Protein AF-A0A366FMH7-F1 (afdb_monomer)

Radius of gyration: 41.84 Å; Cα contacts (8 Å, |Δi|>4): 1535; chains: 1; bounding box: 102×95×113 Å

Nearest PDB structures (foldseek):
  6yg8-assembly1_C  TM=4.222E-01  e=2.884E-07  Escherichia coli
  6yg8-assembly1_D  TM=4.248E-01  e=1.140E-06  Escherichia coli
  9fmt-assembly1_D  TM=4.019E-01  e=7.342E-07  Escherichia coli
  6yg8-assembly1_A  TM=4.289E-01  e=2.460E-06  Escherichia coli
  9fmt-assembly1_F  TM=3.970E-01  e=1.585E-06  Escherichia coli

Secondary structure (DSSP, 8-state):
---------------------PPPPPEEEE-STTSSGGGGB-SSBPPPBTTBEEBSBSEEEEEE-----TTEEEEEEEEEE-PPPPTT----EEEEETTEEEEEES---SSS-EEEEEEE-HHHHTTSSSEEEEEEES--EEHHHHH--S---EE--EEEEEEEEEEE----TTS-HHHHHHHHHT-SS---EEEE--BTTTEES-GGGT--EEPTTHHHHHHHHHHTT-EEEEEESS-HHHHHHHHHHTT-TTTB---EE-SS-HHHHHHHHHHHHT--GGGEEEE-S-HHHHHHHHHHSTT-EEE-GGGHHHHTTSGGG-----TT-HHHHHHHHHHHHHHHHHH-S-HHHHHHHT-EEEEEE---GGGHHHHHHHHHH-SSSBSS-PPPP-SSHHHHHHHHHHHHTSTTEEEEEEEEEETTEEEEEEEEEEEEEETTTEEEEEEEEE-GGGTTTTHHHHHHHHTT---B---S--SS-TT------SEEEEEEEETTTTEEEE-TTTTTSPPEEEE-SHHHHHHHHHHTTT-S-EEEE--EEETTEEE-TTSHHHHHHHHH---HHHHHHHHHTT--GGGG--STT-TT-TT-EEEEE-GGGGTPPEEEETTT--EEE--BTTGGGT-S-GGG--HHHHTTT---THHHHHHHHHHHHEEEEESPPHHHHHHHHHHHHHTSPTT--EEEE----EE--TT-SS-EE-HHHHHHHHHHHHHHHHHT-EEE-GGGG--SGGGB-SS-TTSB-HHHHHHHHHHHHHHHHHS-S--PPP-

Organism: NCBI:txid1473586

Foldseek 3Di:
DDDDDDDDDDDDDDDDDDDDDDFDDWDKWFQAPPTDQVVQWDPQWDDHHRQFIFGQAFKTKGWAADLQDQQWKKKKKWFKAFAAFAVPFQFKKWKDKQRHTQDIDRHDDHDHTDIDITIDGSVSCNPDGRIMIMIGTPGWDACCVRPVDPGGGTGGMGTGMIIMGTHRPDPPLQQPPVSLQVQLVPQPAFAQEEEEQCDVQQFDDDLVVPDTHGDPCNLVLLLVLLQLNRAYEYQYEDDPVSVCVSCVVSVNNLRYAYHDYYNDQSLVSLVLLCVLQVDQLSNYEYEDQDPVSQVSNCVSRPNHHYGYNSSSVCQCVDPSSNHHGDNVSVSNLVSNLSNVLVVVCVPDPDNQVSLQQQQKEKEWEQQCVVVVVVQLCQLPVFDQFWFQNDHQDDPDPVRSSVSVLLLQLALQKDKTFMWIATPSGTPGGFWIWIWGDAQPVHIETPTTGGHPSCQSSCVSLVVCVLQVVIHYDGDDHHRDDNPDPDDDPSYHYQWYDHPVVGDIDGQRCQDVFAEEEEAAESLRVLLQSLVSSRYPHYHYDYWHDDPQKILHLQALLLQLCQQVPDDPVRQVLVVLLVDDPVSSHDPQLVPPDLLYAYEHENQCLLPFWWKAFPPPRRIDGIDGPPVVVPDVWLLPDDCVNCCVVDVDDSNNRNSVSRNPGIDIPGGDDLVRSLVSVVSNVVSRDANHAYEYEAFQQWFDAPVDPGTDGNPSSVSNLVSVVVSCVVVVHHYHYLVVQDDDPSQANNVHRRGGRSSSSVVVSSVSSVVSVPDPPDPGDDD

Solvent-accessible surface area (backbone atoms only — not comparable to full-atom values): 42438 Å² total; per-residue (Å²): 135,86,78,90,87,84,85,88,82,89,86,82,87,82,89,81,89,85,88,86,83,85,79,80,82,62,53,70,31,40,26,25,54,92,53,73,28,62,80,32,58,50,56,33,59,48,78,59,32,87,81,9,27,37,19,46,30,37,44,28,32,35,44,45,70,86,55,69,54,57,76,26,24,42,33,39,37,36,32,36,28,38,56,71,75,59,94,91,54,58,43,28,43,35,37,22,44,70,81,44,81,62,47,76,44,72,70,59,78,57,52,76,74,41,82,44,79,46,66,42,60,12,70,53,42,48,73,43,82,54,24,41,37,38,42,38,30,81,38,58,33,29,43,28,84,77,67,73,42,88,53,75,56,45,30,25,45,27,44,33,36,42,33,42,34,82,37,75,58,65,77,60,71,47,71,40,70,65,53,37,46,54,56,61,67,65,49,88,49,59,43,46,35,40,33,31,26,42,53,70,50,43,18,40,51,52,50,88,75,77,55,58,42,68,37,88,62,36,55,58,50,55,51,50,35,30,32,16,45,23,35,35,30,38,50,40,78,53,57,55,66,41,47,49,53,52,29,51,76,50,73,35,55,88,62,45,36,79,65,42,46,39,89,63,61,65,28,61,52,51,46,51,51,40,58,46,67,70,52,60,41,51,26,32,39,37,36,35,68,50,68,64,57,39,57,41,34,36,70,60,34,71,60,30,46,58,44,45,52,57,43,61,85,50,43,78,78,33,80,46,47,52,62,48,89,22,90,79,35,57,52,44,55,45,49,37,28,52,29,52,48,46,55,56,51,72,72,41,92,45,68,66,62,48,47,49,70,35,57,30,37,34,34,37,36,50,46,50,77,92,38,43,71,60,54,51,49,40,56,74,72,24,72,50,39,17,41,36,67,56,71,77,63,61,95,46,73,67,48,26,51,51,49,51,52,58,53,60,24,30,45,43,22,48,60,38,33,31,30,37,36,36,81,61,45,74,64,45,78,39,32,40,42,31,33,37,47,35,51,86,82,39,61,30,47,59,40,43,24,35,44,79,86,48,68,91,69,54,55,67,35,49,50,41,54,61,68,64,60,61,49,66,66,74,44,81,78,58,81,68,67,65,80,64,81,74,88,80,85,34,71,43,52,50,33,41,30,32,72,85,76,70,52,67,43,76,27,71,58,20,87,77,37,53,38,41,35,38,34,6,49,58,68,44,53,46,24,44,63,56,46,48,56,40,21,81,43,71,46,77,46,56,39,41,58,54,86,54,29,47,47,54,49,26,27,54,64,38,50,40,38,38,72,72,53,66,52,73,71,52,44,55,56,41,42,51,56,71,51,56,81,74,64,42,57,70,73,83,61,52,80,89,50,47,68,31,35,36,38,39,28,55,54,56,42,39,70,45,42,30,34,30,30,74,86,79,64,48,66,44,72,65,48,44,64,66,55,57,82,81,38,94,53,65,53,77,61,46,71,76,80,43,42,89,77,42,94,58,76,73,55,54,55,20,47,50,45,41,35,76,47,28,45,81,70,43,53,72,49,72,68,59,50,52,51,35,50,51,55,55,58,72,58,45,53,85,79,34,48,53,37,37,42,44,35,65,26,72,28,51,50,93,91,47,94,60,72,45,74,41,67,43,29,46,49,49,37,49,56,50,45,55,52,22,61,75,70,75,41,49,64,43,65,54,70,80,54,58,85,52,78,72,34,33,10,89,87,47,41,66,39,43,6,43,66,32,33,47,50,54,36,46,52,53,53,52,56,59,68,68,50,71,88,77,80,72,84,90,128

Sequence (779 aa):
MGFVGTMTVKTDMTEAARAPGAAEPARTFDFSRGQGGQALLGEGWWGPEPWGVWSSGRDASIRLAGLQDPASDVALTLELRLPPRRPGGRGQVSIRVNGDLVFTVVELPAGPARIMKVVAPGAIWSRADPAIVSIHCDDAFNAKRDAGRVDSRDIAVGLIRLAIESVPVRSAPQDDPLAVRQMLDALPEAIRLVVWDPEATLWRGTATQGGAHSVAGASAIVAELAARGIVSSICAKGDADSVRVALEAAGLLETVVFPQVERLPVGARLAKIVDLFQLRPQSVLFVSDDPGDRVEAGRAVPGLRAVGPGAVAHLLAHARFEGEPDPRLRRVARARQVATRRAAQAEASDPIGFLRRSNIRVRIELDLESHIDRAIALVERTDGLNFTRRRLPGDDAEAVARQFLVLTRGHDIQAGLVRVEDDYGDYGIVGLYVLRQSVRQGTGLLHYCFSSRTLGLRLETWLFRRLGRPPIDVRGEVAADLFDDGVIDWIGETAIEDGKSGIAIATGDRDAMPAILLRGGEEMMAVGHYCRQLTGEMGGEYPFTRDRIEIRTDHSIMLRHAIEALSAPCREAALRLGFRDEDFRTRLLDDRDSASIRVFSFWNDAALRLYRHKTLGMVVPFEAFPAVLSIPDLTQSTLETLRPQFHAHWIADALEELKVNYELLGTISESQFKENLTLSLGRIPKGAPVFVVGCNARVRWPSMKEFVTLAGQAAVNQWCRELCAAAGLRFIEPDEFIREESDVDPIRPNQFGRLVYFRICAIVAREARARPAAAGPAL

InterPro domains:
  IPR023214 HAD superfamily [G3DSA:3.40.50.1000] (190-323)
  IPR036412 HAD-like superfamily [SSF56784] (190-300)

pLDDT: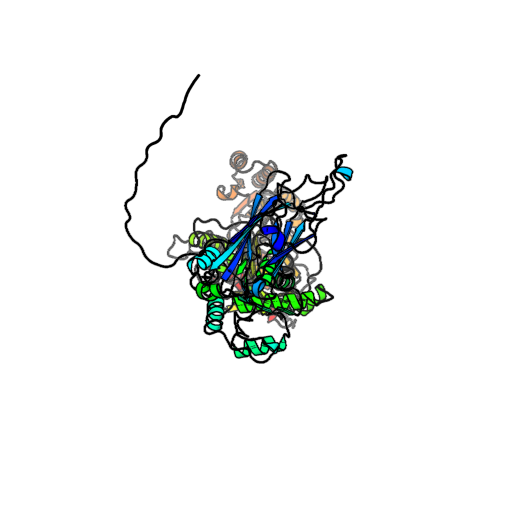 mean 85.24, std 14.98, range [22.5, 98.5]

Structure (mmCIF, N/CA/C/O backbone):
data_AF-A0A366FMH7-F1
#
_entry.id   AF-A0A366FMH7-F1
#
loop_
_atom_site.group_PDB
_atom_site.id
_atom_site.type_symbol
_atom_site.label_atom_id
_atom_site.label_alt_id
_atom_site.label_comp_id
_atom_site.label_asym_id
_atom_site.label_entity_id
_atom_site.label_seq_id
_atom_site.pdbx_PDB_ins_code
_atom_site.Cartn_x
_atom_site.Cartn_y
_atom_site.Cartn_z
_atom_site.occupancy
_atom_site.B_iso_or_equiv
_atom_site.auth_seq_id
_atom_site.auth_comp_id
_atom_site.auth_asym_id
_atom_site.auth_atom_id
_atom_site.pdbx_PDB_model_num
ATOM 1 N N . MET A 1 1 ? 36.887 66.517 -44.182 1.00 29.83 1 MET A N 1
ATOM 2 C CA . MET A 1 1 ? 37.489 65.936 -42.960 1.00 29.83 1 MET A CA 1
ATOM 3 C C . MET A 1 1 ? 37.657 64.454 -43.246 1.00 29.83 1 MET A C 1
ATOM 5 O O . MET A 1 1 ? 36.644 63.793 -43.389 1.00 29.83 1 MET A O 1
ATOM 9 N N . GLY A 1 2 ? 38.814 64.012 -43.750 1.00 26.47 2 GLY A N 1
ATOM 10 C CA . GLY A 1 2 ? 40.004 63.609 -42.969 1.00 26.47 2 GLY A CA 1
ATOM 11 C C . GLY A 1 2 ? 39.857 62.108 -42.663 1.00 26.47 2 GLY A C 1
ATOM 12 O O . GLY A 1 2 ? 38.791 61.726 -42.214 1.00 26.47 2 GLY A O 1
ATOM 13 N N . PHE A 1 3 ? 40.759 61.168 -42.930 1.00 25.48 3 PHE A N 1
ATOM 14 C CA . PHE A 1 3 ? 42.196 61.091 -43.229 1.00 25.48 3 PHE A CA 1
ATOM 15 C C . PHE A 1 3 ? 42.366 59.811 -44.089 1.00 25.48 3 PHE A C 1
ATOM 17 O O . PHE A 1 3 ? 41.723 58.807 -43.805 1.00 25.48 3 PHE A O 1
ATOM 24 N N . VAL A 1 4 ? 42.982 59.837 -45.274 1.00 25.25 4 VAL A N 1
ATOM 25 C CA . VAL A 1 4 ? 44.411 59.571 -45.562 1.00 25.25 4 VAL A CA 1
ATOM 26 C C . VAL A 1 4 ? 45.033 58.443 -44.728 1.00 25.25 4 VAL A C 1
ATOM 28 O O . VAL A 1 4 ? 45.397 58.642 -43.574 1.00 25.25 4 VAL A O 1
ATOM 31 N N . GLY A 1 5 ? 45.241 57.295 -45.375 1.00 22.50 5 GLY A N 1
ATOM 32 C CA . GLY A 1 5 ? 46.270 56.321 -45.024 1.00 22.50 5 GLY A CA 1
ATOM 33 C C . GLY A 1 5 ? 47.261 56.203 -46.181 1.00 22.50 5 GLY A C 1
ATOM 34 O O . GLY A 1 5 ? 46.925 55.670 -47.235 1.00 22.50 5 GLY A O 1
ATOM 35 N N . THR A 1 6 ? 48.473 56.715 -45.984 1.00 25.14 6 THR A N 1
ATOM 36 C CA . THR A 1 6 ? 49.677 56.397 -46.765 1.00 25.14 6 THR A CA 1
ATOM 37 C C . THR A 1 6 ? 50.627 55.618 -45.864 1.00 25.14 6 THR A C 1
ATOM 39 O O . THR A 1 6 ? 50.916 56.095 -44.773 1.00 25.14 6 THR A O 1
ATOM 42 N N . MET A 1 7 ? 51.151 54.481 -46.320 1.00 23.48 7 MET A N 1
ATOM 43 C CA . MET A 1 7 ? 52.592 54.252 -46.534 1.00 23.48 7 MET A CA 1
ATOM 44 C C . MET A 1 7 ? 52.932 52.761 -46.617 1.00 23.48 7 MET A C 1
ATOM 46 O O . MET A 1 7 ? 52.568 51.941 -45.781 1.00 23.48 7 MET A O 1
ATOM 50 N N . THR A 1 8 ? 53.694 52.475 -47.662 1.00 28.83 8 THR A N 1
ATOM 51 C CA . THR A 1 8 ? 54.436 51.263 -47.992 1.00 28.83 8 THR A CA 1
ATOM 52 C C . THR A 1 8 ? 55.659 51.110 -47.084 1.00 28.83 8 THR A C 1
ATOM 54 O O . THR A 1 8 ? 56.408 52.076 -46.968 1.00 28.83 8 THR A O 1
ATOM 57 N N . VAL A 1 9 ? 55.952 49.907 -46.570 1.00 23.20 9 VAL A N 1
ATOM 58 C CA . VAL A 1 9 ? 57.331 49.467 -46.258 1.00 23.20 9 VAL A CA 1
ATOM 59 C C . VAL A 1 9 ? 57.477 47.962 -46.533 1.00 23.20 9 VAL A C 1
ATOM 61 O O . VAL A 1 9 ? 56.724 47.145 -46.013 1.00 23.20 9 VAL A O 1
ATOM 64 N N . LYS A 1 10 ? 58.466 47.632 -47.375 1.00 26.39 10 LYS A N 1
ATOM 65 C CA . LYS A 1 10 ? 59.100 46.315 -47.555 1.00 26.39 10 LYS A CA 1
ATOM 66 C C . LYS A 1 10 ? 59.938 45.963 -46.322 1.00 26.39 10 LYS A C 1
ATOM 68 O O . LYS A 1 10 ? 60.745 46.813 -45.964 1.00 26.39 10 LYS A O 1
ATOM 73 N N . THR A 1 11 ? 59.936 44.700 -45.885 1.00 23.12 11 THR A N 1
ATOM 74 C CA . THR A 1 11 ? 61.204 43.963 -45.694 1.00 23.12 11 THR A CA 1
ATOM 75 C C . THR A 1 11 ? 61.020 42.448 -45.690 1.00 23.12 11 THR A C 1
ATOM 77 O O . THR A 1 11 ? 60.059 41.915 -45.142 1.00 23.12 11 THR A O 1
ATOM 80 N N . ASP A 1 12 ? 61.992 41.807 -46.330 1.00 22.78 12 ASP A N 1
ATOM 81 C CA . ASP A 1 12 ? 62.208 40.379 -46.510 1.00 22.78 12 ASP A CA 1
ATOM 82 C C . ASP A 1 12 ? 62.548 39.602 -45.228 1.00 22.78 12 ASP A C 1
ATOM 84 O O . ASP A 1 12 ? 63.232 40.093 -44.334 1.00 22.78 12 ASP A O 1
ATOM 88 N N . MET A 1 13 ? 62.101 38.344 -45.267 1.00 27.41 13 MET A N 1
ATOM 89 C CA . MET A 1 13 ? 62.762 37.078 -44.917 1.00 27.41 13 MET A CA 1
ATOM 90 C C . MET A 1 13 ? 63.624 36.955 -43.650 1.00 27.41 13 MET A C 1
ATOM 92 O O . MET A 1 13 ? 64.712 37.513 -43.530 1.00 27.41 13 MET A O 1
ATOM 96 N N . THR A 1 14 ? 63.258 35.972 -42.823 1.00 26.08 14 THR A N 1
ATOM 97 C CA . THR A 1 14 ? 64.201 34.915 -42.413 1.00 26.08 14 THR A CA 1
ATOM 98 C C . THR A 1 14 ? 63.450 33.635 -42.038 1.00 26.08 14 THR A C 1
ATOM 100 O O . THR A 1 14 ? 62.523 33.647 -41.231 1.00 26.08 14 THR A O 1
ATOM 103 N N . GLU A 1 15 ? 63.849 32.537 -42.682 1.00 29.58 15 GLU A N 1
ATOM 104 C CA . GLU A 1 15 ? 63.432 31.157 -42.424 1.00 29.58 15 GLU A CA 1
ATOM 105 C C . GLU A 1 15 ? 63.878 30.658 -41.044 1.00 29.58 15 GLU A C 1
ATOM 107 O O . GLU A 1 15 ? 65.008 30.896 -40.617 1.00 29.58 15 GLU A O 1
ATOM 112 N N . ALA A 1 16 ? 63.037 29.824 -40.426 1.00 25.20 16 ALA A N 1
ATOM 113 C CA . ALA A 1 16 ? 63.483 28.764 -39.527 1.00 25.20 16 ALA A CA 1
ATOM 114 C C . ALA A 1 16 ? 62.592 27.514 -39.693 1.00 25.20 16 ALA A C 1
ATOM 116 O O . ALA A 1 16 ? 61.463 27.449 -39.217 1.00 25.20 16 ALA A O 1
ATOM 117 N N . ALA A 1 17 ? 63.153 26.559 -40.436 1.00 31.55 17 ALA A N 1
ATOM 118 C CA . ALA A 1 17 ? 62.870 25.132 -40.612 1.00 31.55 17 ALA A CA 1
ATOM 119 C C . ALA A 1 17 ? 61.745 24.432 -39.809 1.00 31.55 17 ALA A C 1
ATOM 121 O O . ALA A 1 17 ? 61.777 24.383 -38.580 1.00 31.55 17 ALA A O 1
ATOM 122 N N . ARG A 1 18 ? 60.899 23.679 -40.541 1.00 24.78 18 ARG A N 1
ATOM 123 C CA . ARG A 1 18 ? 60.368 22.338 -40.188 1.00 24.78 18 ARG A CA 1
ATOM 124 C C . ARG A 1 18 ? 59.975 21.560 -41.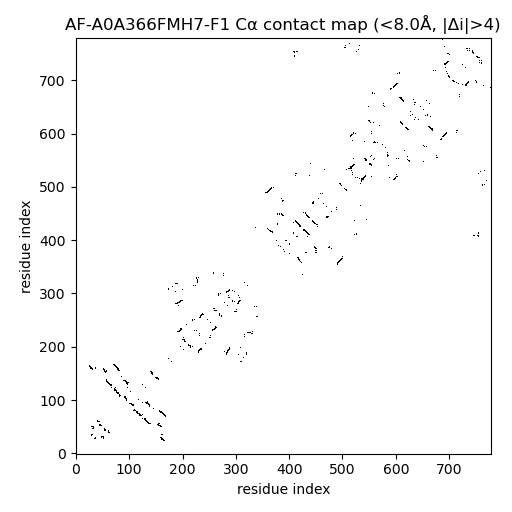465 1.00 24.78 18 ARG A C 1
ATOM 126 O O . ARG A 1 18 ? 59.298 22.099 -42.330 1.00 24.78 18 ARG A O 1
ATOM 133 N N . ALA A 1 19 ? 60.409 20.303 -41.567 1.00 24.97 19 ALA A N 1
ATOM 134 C CA . ALA A 1 19 ? 60.084 19.316 -42.616 1.00 24.97 19 ALA A CA 1
ATOM 135 C C . ALA A 1 19 ? 58.906 18.397 -42.188 1.00 24.97 19 ALA A C 1
ATOM 137 O O . ALA A 1 19 ? 58.550 18.452 -41.008 1.00 24.97 19 ALA A O 1
ATOM 138 N N . PRO A 1 20 ? 58.406 17.431 -43.000 1.00 36.34 20 PRO A N 1
ATOM 139 C CA . PRO A 1 20 ? 58.218 17.359 -44.461 1.00 36.34 20 PRO A CA 1
ATOM 140 C C . PRO A 1 20 ? 56.743 17.060 -44.871 1.00 36.34 20 PRO A C 1
ATOM 142 O O . PRO A 1 20 ? 55.959 16.555 -44.073 1.00 36.34 20 PRO A O 1
ATOM 145 N N . GLY A 1 21 ? 56.404 17.268 -46.154 1.00 24.03 21 GLY A N 1
ATOM 146 C CA . GLY A 1 21 ? 55.282 16.593 -46.844 1.00 24.03 21 GLY A CA 1
ATOM 147 C C . GLY A 1 21 ? 54.187 17.515 -47.392 1.00 24.03 21 GLY A C 1
ATOM 148 O O . GLY A 1 21 ? 53.213 17.800 -46.708 1.00 24.03 21 GLY A O 1
ATOM 149 N N . ALA A 1 22 ? 54.357 17.981 -48.630 1.00 27.58 22 ALA A N 1
ATOM 150 C CA . ALA A 1 22 ? 53.505 18.951 -49.316 1.00 27.58 22 ALA A CA 1
ATOM 151 C C . ALA A 1 22 ? 52.055 18.467 -49.541 1.00 27.58 22 ALA A C 1
ATOM 153 O O . ALA A 1 22 ? 51.840 17.369 -50.046 1.00 27.58 22 ALA A O 1
ATOM 154 N N . ALA A 1 23 ? 51.072 19.318 -49.229 1.00 33.31 23 ALA A N 1
ATOM 155 C CA . ALA A 1 23 ? 49.711 19.189 -49.747 1.00 33.31 23 ALA A CA 1
ATOM 156 C C . ALA A 1 23 ? 49.689 19.669 -51.208 1.00 33.31 23 ALA A C 1
ATOM 158 O O . ALA A 1 23 ? 50.159 20.772 -51.501 1.00 33.31 23 ALA A O 1
ATOM 159 N N . GLU A 1 24 ? 49.178 18.847 -52.123 1.00 38.97 24 GLU A N 1
ATOM 160 C CA . GLU A 1 24 ? 48.973 19.248 -53.518 1.00 38.97 24 GLU A CA 1
ATOM 161 C C . GLU A 1 24 ? 48.026 20.465 -53.607 1.00 38.97 24 GLU A C 1
ATOM 163 O O . GLU A 1 24 ? 47.068 20.562 -52.833 1.00 38.97 24 GLU A O 1
ATOM 168 N N . PRO A 1 25 ? 48.251 21.416 -54.533 1.00 44.44 25 PRO A N 1
ATOM 169 C CA . PRO A 1 25 ? 47.364 22.562 -54.698 1.00 44.44 25 PRO A CA 1
ATOM 170 C C . PRO A 1 25 ? 45.996 22.128 -55.252 1.00 44.44 25 PRO A C 1
ATOM 172 O O . PRO A 1 25 ? 45.914 21.423 -56.258 1.00 44.44 25 PRO A O 1
ATOM 175 N N . ALA A 1 26 ? 44.919 22.594 -54.612 1.00 61.75 26 ALA A N 1
ATOM 176 C CA . ALA A 1 26 ? 43.532 22.391 -55.035 1.00 61.75 26 ALA A CA 1
ATOM 177 C C . ALA A 1 26 ? 43.334 22.699 -56.532 1.00 61.75 26 ALA A C 1
ATOM 179 O O . ALA A 1 26 ? 43.685 23.786 -57.005 1.00 61.75 26 ALA A O 1
ATOM 180 N N . ARG A 1 27 ? 42.716 21.782 -57.290 1.00 81.56 27 ARG A N 1
ATOM 181 C CA . ARG A 1 27 ? 42.378 22.031 -58.702 1.00 81.56 27 ARG A CA 1
ATOM 182 C C . ARG A 1 27 ? 41.139 22.915 -58.768 1.00 81.56 27 ARG A C 1
ATOM 184 O O . ARG A 1 27 ? 40.051 22.464 -58.422 1.00 81.56 27 ARG A O 1
ATOM 191 N N . THR A 1 28 ? 41.300 24.163 -59.204 1.00 87.44 28 THR A N 1
ATOM 192 C CA . THR A 1 28 ? 40.197 25.129 -59.329 1.00 87.44 28 THR A CA 1
ATOM 193 C C . THR A 1 28 ? 39.820 25.352 -60.789 1.00 87.44 28 THR A C 1
ATOM 195 O O . THR A 1 28 ? 40.684 25.576 -61.633 1.00 87.44 28 THR A O 1
ATOM 198 N N . PHE A 1 29 ? 38.522 25.331 -61.073 1.00 91.19 29 PHE A N 1
ATOM 199 C CA . PHE A 1 29 ? 37.926 25.493 -62.393 1.00 91.19 29 PHE A CA 1
ATOM 200 C C . PHE A 1 29 ? 36.961 26.678 -62.390 1.00 91.19 29 PHE A C 1
ATOM 202 O O . PHE A 1 29 ? 36.110 26.780 -61.508 1.00 91.19 29 PHE A O 1
ATOM 209 N N . ASP A 1 30 ? 37.081 27.553 -63.387 1.00 91.25 30 ASP A N 1
ATOM 210 C CA . ASP A 1 30 ? 36.177 28.684 -63.627 1.00 91.25 30 ASP A CA 1
ATOM 211 C C . ASP A 1 30 ? 35.243 28.353 -64.801 1.00 91.25 30 ASP A C 1
ATOM 213 O O . ASP A 1 30 ? 35.691 27.869 -65.844 1.00 91.25 30 ASP A O 1
ATOM 217 N N . PHE A 1 31 ? 33.943 28.582 -64.618 1.00 94.00 31 PHE A N 1
ATOM 218 C CA . PHE A 1 31 ? 32.889 28.266 -65.586 1.00 94.00 31 PHE A CA 1
ATOM 219 C C . PHE A 1 31 ? 32.449 29.475 -66.423 1.00 94.00 31 PHE A C 1
ATOM 221 O O . PHE A 1 31 ? 31.537 29.367 -67.251 1.00 94.00 31 PHE A O 1
ATOM 228 N N . SER A 1 32 ? 33.114 30.618 -66.264 1.00 91.31 32 SER A N 1
ATOM 229 C CA . SER A 1 32 ? 32.912 31.819 -67.072 1.00 91.31 32 SER A CA 1
ATOM 230 C C . SER A 1 32 ? 33.388 31.607 -68.507 1.00 91.31 32 SER A C 1
ATOM 232 O O . SER A 1 32 ? 34.407 30.962 -68.746 1.00 91.31 32 SER A O 1
ATOM 234 N N . ARG A 1 33 ? 32.653 32.136 -69.489 1.00 91.06 33 ARG A N 1
ATOM 235 C CA . ARG A 1 33 ? 32.889 31.923 -70.928 1.00 91.06 33 ARG A CA 1
ATOM 236 C C . ARG A 1 33 ? 34.368 32.073 -71.308 1.00 91.06 33 ARG A C 1
ATOM 238 O O . ARG A 1 33 ? 34.954 33.132 -71.109 1.00 91.06 33 ARG A O 1
ATOM 245 N N . GLY A 1 34 ? 34.923 31.031 -71.928 1.00 82.62 34 GLY A N 1
ATOM 246 C CA . GLY A 1 34 ? 36.308 31.005 -72.414 1.00 82.62 34 GLY A CA 1
ATOM 247 C C . GLY A 1 34 ? 37.343 30.503 -71.401 1.00 82.62 34 GLY A C 1
ATOM 248 O O . GLY A 1 34 ? 38.525 30.499 -71.725 1.00 82.62 34 GLY A O 1
ATOM 249 N N . GLN A 1 35 ? 36.917 30.088 -70.204 1.00 90.44 35 GLN A N 1
ATOM 250 C CA . GLN A 1 35 ? 37.774 29.458 -69.195 1.00 90.44 35 GLN A CA 1
ATOM 251 C C . GLN A 1 35 ? 37.848 27.926 -69.373 1.00 90.44 35 GLN A C 1
ATOM 253 O O . GLN A 1 35 ? 37.427 27.387 -70.394 1.00 90.44 35 GLN A O 1
ATOM 258 N N . GLY A 1 36 ? 38.461 27.217 -68.418 1.00 82.81 36 GLY A N 1
ATOM 259 C CA . GLY A 1 36 ? 38.675 25.765 -68.497 1.00 82.81 36 GLY A CA 1
ATOM 260 C C . GLY A 1 36 ? 37.553 24.896 -67.912 1.00 82.81 36 GLY A C 1
ATOM 261 O O . GLY A 1 36 ? 37.507 23.699 -68.189 1.00 82.81 36 GLY A O 1
ATOM 262 N N . GLY A 1 37 ? 36.648 25.453 -67.099 1.00 86.56 37 GLY A N 1
ATOM 263 C CA . GLY A 1 37 ? 35.653 24.671 -66.353 1.00 86.56 37 GLY A CA 1
ATOM 264 C C . GLY A 1 37 ? 34.546 24.064 -67.214 1.00 86.56 37 GLY A C 1
ATOM 265 O O . GLY A 1 37 ? 33.981 23.036 -66.851 1.00 86.56 37 GLY A O 1
ATOM 266 N N . GLN A 1 38 ? 34.266 24.624 -68.393 1.00 87.94 38 GLN A N 1
ATOM 267 C CA . GLN A 1 38 ? 33.194 24.146 -69.275 1.00 87.94 38 GLN A CA 1
ATOM 268 C C . GLN A 1 38 ? 33.407 22.709 -69.756 1.00 87.94 38 GLN A C 1
ATOM 270 O O . GLN A 1 38 ? 32.430 22.020 -70.039 1.00 87.94 38 GLN A O 1
ATOM 275 N N . ALA A 1 39 ? 34.658 22.241 -69.808 1.00 87.50 39 ALA A N 1
ATOM 276 C CA . ALA A 1 39 ? 34.983 20.861 -70.159 1.00 87.50 39 ALA A CA 1
ATOM 277 C C . ALA A 1 39 ? 34.418 19.838 -69.153 1.00 87.50 39 ALA A C 1
ATOM 279 O O . ALA A 1 39 ? 34.235 18.674 -69.503 1.00 87.50 39 ALA A O 1
ATOM 280 N N . LEU A 1 40 ? 34.115 20.271 -67.923 1.00 91.31 40 LEU A N 1
ATOM 281 C CA . LEU A 1 40 ? 33.564 19.429 -66.861 1.00 91.31 40 LEU A CA 1
ATOM 282 C C . LEU A 1 40 ? 32.031 19.389 -66.860 1.00 91.31 40 LEU A C 1
ATOM 284 O O . LEU A 1 40 ? 31.443 18.641 -66.083 1.00 91.31 40 LEU A O 1
ATOM 288 N N . LEU A 1 41 ? 31.351 20.187 -67.688 1.00 93.12 41 LEU A N 1
ATOM 289 C CA . LEU A 1 41 ? 29.891 20.222 -67.685 1.00 93.12 41 LEU A CA 1
ATOM 290 C C . LEU A 1 41 ? 29.307 18.901 -68.215 1.00 93.12 41 LEU A C 1
ATOM 292 O O . LEU A 1 41 ? 29.714 18.354 -69.248 1.00 93.12 41 LEU A O 1
ATOM 296 N N . GLY A 1 42 ? 28.364 18.356 -67.454 1.00 91.06 42 GLY A N 1
ATOM 297 C CA . GLY A 1 42 ? 27.467 17.283 -67.857 1.00 91.06 42 GLY A CA 1
ATOM 298 C C . GLY A 1 42 ? 26.198 17.846 -68.487 1.00 91.06 42 GLY A C 1
ATOM 299 O O . GLY A 1 42 ? 26.234 18.807 -69.253 1.00 91.06 42 GLY A O 1
ATOM 300 N N . GLU A 1 43 ? 25.070 17.235 -68.164 1.00 93.19 43 GLU A N 1
ATOM 301 C CA . GLU A 1 43 ? 23.759 17.635 -68.669 1.00 93.19 43 GLU A CA 1
ATOM 302 C C . GLU A 1 43 ? 23.153 18.772 -67.834 1.00 93.19 43 GLU A C 1
ATOM 3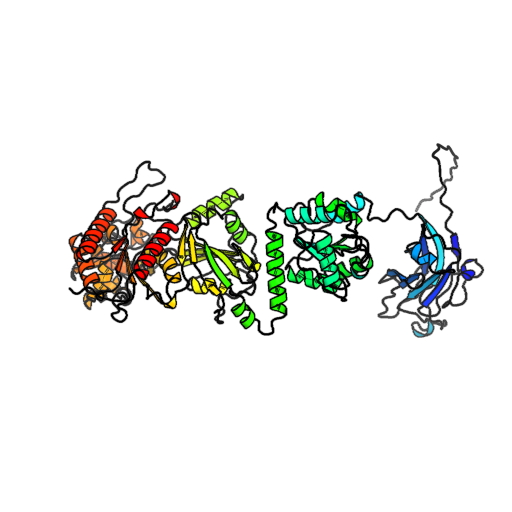04 O O . GLU A 1 43 ? 23.582 19.038 -66.711 1.00 93.19 43 GLU A O 1
ATOM 309 N N . GLY A 1 44 ? 22.136 19.441 -68.383 1.00 94.12 44 GLY A N 1
ATOM 310 C CA . GLY A 1 44 ? 21.338 20.414 -67.633 1.00 94.12 44 GLY A CA 1
ATOM 311 C C . GLY A 1 44 ? 21.979 21.793 -67.467 1.00 94.12 44 GLY A C 1
ATOM 312 O O . GLY A 1 44 ? 21.722 22.460 -66.471 1.00 94.12 44 GLY A O 1
ATOM 313 N N . TRP A 1 45 ? 22.775 22.265 -68.432 1.00 95.75 45 TRP A N 1
ATOM 314 C CA . TRP A 1 45 ? 23.363 23.614 -68.425 1.00 95.75 45 TRP A CA 1
ATOM 315 C C . TRP A 1 45 ? 22.980 24.422 -69.669 1.00 95.75 45 TRP A C 1
ATOM 317 O O . TRP A 1 45 ? 22.925 23.895 -70.779 1.00 95.75 45 TRP A O 1
ATOM 327 N N . TRP A 1 46 ? 22.753 25.723 -69.495 1.00 93.19 46 TRP A N 1
ATOM 328 C CA . TRP A 1 46 ? 22.736 26.690 -70.594 1.00 93.19 46 TRP A CA 1
ATOM 329 C C . TRP A 1 46 ? 24.163 27.011 -71.066 1.00 93.19 46 TRP A C 1
ATOM 331 O O . TRP A 1 46 ? 25.147 26.629 -70.437 1.00 93.19 46 TRP A O 1
ATOM 341 N N . GLY A 1 47 ? 24.297 27.731 -72.183 1.00 89.94 47 GLY A N 1
ATOM 342 C CA . GLY A 1 47 ? 25.610 28.148 -72.686 1.00 89.94 47 GLY A CA 1
ATOM 343 C C . GLY A 1 47 ? 26.370 29.046 -71.690 1.00 89.94 47 GLY A C 1
ATOM 344 O O . GLY A 1 47 ? 25.740 29.847 -70.997 1.00 89.94 47 GLY A O 1
ATOM 345 N N . PRO A 1 48 ? 27.713 28.956 -71.627 1.00 91.31 48 PRO A N 1
ATOM 346 C CA . PRO A 1 48 ? 28.522 29.711 -70.674 1.00 91.31 48 PRO A CA 1
ATOM 347 C C . PRO A 1 48 ? 28.478 31.225 -70.937 1.00 91.31 48 P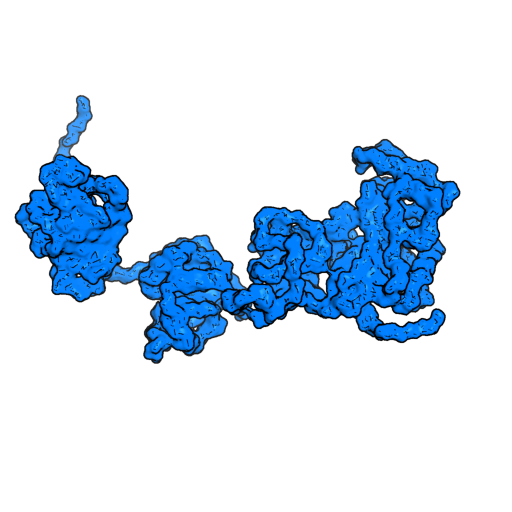RO A C 1
ATOM 349 O O . PRO A 1 48 ? 28.471 31.704 -72.081 1.00 91.31 48 PRO A O 1
ATOM 352 N N . GLU A 1 49 ? 28.509 32.001 -69.860 1.00 91.62 49 GLU A N 1
ATOM 353 C CA . GLU A 1 49 ? 28.416 33.463 -69.842 1.00 91.62 49 GLU A CA 1
ATOM 354 C C . GLU A 1 49 ? 29.630 34.073 -69.121 1.00 91.62 49 GLU A C 1
ATOM 356 O O . GLU A 1 49 ? 30.355 33.355 -68.435 1.00 91.62 49 GLU A O 1
ATOM 361 N N . PRO A 1 50 ? 29.902 35.386 -69.249 1.00 89.94 50 PRO A N 1
ATOM 362 C CA . PRO A 1 50 ? 31.056 36.020 -68.595 1.00 89.94 50 PRO A CA 1
ATOM 363 C C . PRO A 1 50 ? 31.098 35.904 -67.060 1.00 89.94 50 PRO A C 1
ATOM 365 O O . PRO A 1 50 ? 32.113 36.236 -66.465 1.00 89.94 50 PRO A O 1
ATOM 368 N N . TRP A 1 51 ? 30.005 35.477 -66.424 1.00 85.69 51 TRP A N 1
ATOM 369 C CA . TRP A 1 51 ? 29.847 35.366 -64.968 1.00 85.69 51 TRP A CA 1
ATOM 370 C C . TRP A 1 51 ? 29.567 33.931 -64.490 1.00 85.69 51 TRP A C 1
ATOM 372 O O . TRP A 1 51 ? 29.075 33.750 -63.376 1.00 85.69 51 TRP A O 1
ATOM 382 N N . GLY A 1 52 ? 29.803 32.925 -65.335 1.00 92.38 52 GLY A N 1
ATOM 383 C CA . GLY A 1 52 ? 29.556 31.513 -65.035 1.00 92.38 52 GLY A CA 1
ATOM 384 C C . GLY A 1 52 ? 28.525 30.874 -65.964 1.00 92.38 52 GLY A C 1
ATOM 385 O O . GLY A 1 52 ? 28.280 31.350 -67.075 1.00 92.38 52 GLY A O 1
ATOM 386 N N . VAL A 1 53 ? 27.909 29.788 -65.506 1.00 94.88 53 VAL A N 1
ATOM 387 C CA . VAL A 1 53 ? 26.918 29.017 -66.267 1.00 94.88 53 VAL A CA 1
ATOM 388 C C . VAL A 1 53 ? 25.662 28.762 -65.439 1.00 94.88 53 VAL A C 1
ATOM 390 O O . VAL A 1 53 ? 25.751 28.457 -64.255 1.00 94.88 53 VAL A O 1
ATOM 393 N N . TRP A 1 54 ? 24.486 28.890 -66.052 1.00 94.81 54 TRP A N 1
ATOM 394 C CA . TRP A 1 54 ? 23.202 28.616 -65.401 1.00 94.81 54 TRP A CA 1
ATOM 395 C C . TRP A 1 54 ? 22.688 27.222 -65.737 1.00 94.81 54 TRP A C 1
ATOM 397 O O . TRP A 1 54 ? 22.803 26.785 -66.881 1.00 94.81 54 TRP A O 1
ATOM 407 N N . SER A 1 55 ? 22.070 26.552 -64.767 1.00 95.19 55 SER A N 1
ATOM 408 C CA . SER A 1 55 ? 21.359 25.298 -65.000 1.00 95.19 55 SER A CA 1
ATOM 409 C C . SER A 1 55 ? 20.182 25.505 -65.957 1.00 95.19 55 SER A C 1
ATOM 411 O O . SER A 1 55 ? 19.528 26.549 -65.939 1.00 95.19 55 SER A O 1
ATOM 413 N N . SER A 1 56 ? 19.907 24.508 -66.792 1.00 92.88 56 SER A N 1
ATOM 414 C CA . SER A 1 56 ? 18.718 24.430 -67.636 1.00 92.88 56 SER A CA 1
ATOM 415 C C . SER A 1 56 ? 17.632 23.682 -66.876 1.00 92.88 56 SER A C 1
ATOM 417 O O . SER A 1 56 ? 17.557 22.458 -66.896 1.00 92.88 56 SER A O 1
ATOM 419 N N . GLY A 1 57 ? 16.824 24.437 -66.132 1.00 91.00 57 GLY A N 1
ATOM 420 C CA . GLY A 1 57 ? 15.876 23.875 -65.175 1.00 91.00 57 GLY A CA 1
ATOM 421 C C . GLY A 1 57 ? 16.518 23.525 -63.830 1.00 91.00 57 GLY A C 1
ATOM 422 O O . GLY A 1 57 ? 17.478 24.166 -63.396 1.00 91.00 57 GLY A O 1
ATOM 423 N N . ARG A 1 58 ? 15.918 22.552 -63.138 1.00 93.06 58 ARG A N 1
ATOM 424 C CA . ARG A 1 58 ? 16.190 22.220 -61.727 1.00 93.06 58 ARG A CA 1
ATOM 425 C C . ARG A 1 58 ? 17.420 21.352 -61.509 1.00 93.06 58 ARG A C 1
ATOM 427 O O . ARG A 1 58 ? 17.982 21.378 -60.418 1.00 93.06 58 ARG A O 1
ATOM 434 N N . ASP A 1 59 ? 17.820 20.615 -62.533 1.00 94.56 59 ASP A N 1
ATOM 435 C CA . ASP A 1 59 ? 18.840 19.582 -62.461 1.00 94.56 59 ASP A CA 1
ATOM 436 C C . ASP A 1 59 ? 19.995 19.927 -63.392 1.00 94.56 59 ASP A C 1
ATOM 438 O O . ASP A 1 59 ? 19.785 20.312 -64.542 1.00 94.56 59 ASP A O 1
ATOM 442 N N . ALA A 1 60 ? 21.215 19.779 -62.891 1.00 95.94 60 ALA A N 1
ATOM 443 C CA . ALA A 1 60 ? 22.425 19.934 -63.679 1.00 95.94 60 ALA A CA 1
ATOM 444 C C . ALA A 1 60 ? 23.522 19.006 -63.158 1.00 95.94 60 ALA A C 1
ATOM 446 O O . ALA A 1 60 ? 23.547 18.688 -61.968 1.00 95.94 60 ALA A O 1
ATOM 447 N N . SER A 1 61 ? 24.443 18.567 -64.016 1.00 95.62 61 SER A N 1
ATOM 448 C CA . SER A 1 61 ? 25.512 17.651 -63.607 1.00 95.62 61 SER A CA 1
ATOM 449 C C . SER A 1 61 ? 26.910 18.095 -64.022 1.00 95.62 61 SER A C 1
ATOM 451 O O . SER A 1 61 ? 27.099 18.784 -65.020 1.00 95.62 61 SER A O 1
ATOM 453 N N . ILE A 1 62 ? 27.913 17.705 -63.242 1.00 94.44 62 ILE A N 1
ATOM 454 C CA . ILE A 1 62 ? 29.338 17.916 -63.516 1.00 94.44 62 ILE A CA 1
ATOM 455 C C . ILE A 1 62 ? 29.996 16.539 -63.608 1.00 94.44 62 ILE A C 1
ATOM 457 O O . ILE A 1 62 ? 29.708 15.656 -62.800 1.00 94.44 62 ILE A O 1
ATOM 461 N N . ARG A 1 63 ? 30.871 16.357 -64.595 1.00 92.56 63 ARG A N 1
ATOM 462 C CA . ARG A 1 63 ? 31.625 15.129 -64.850 1.00 92.56 63 ARG A CA 1
ATOM 463 C C . ARG A 1 63 ? 33.073 15.331 -64.435 1.00 92.56 63 ARG A C 1
ATOM 465 O O . ARG A 1 63 ? 33.764 16.174 -65.002 1.00 92.56 63 ARG A O 1
ATOM 472 N N . LEU A 1 64 ? 33.526 14.557 -63.456 1.00 88.38 64 LEU A N 1
ATOM 473 C CA . LEU A 1 64 ? 34.871 14.657 -62.896 1.00 88.38 64 LEU A CA 1
ATOM 474 C C . LEU A 1 64 ? 35.631 13.356 -63.142 1.00 88.38 64 LEU A C 1
ATOM 476 O O . LEU A 1 64 ? 35.276 12.321 -62.588 1.00 88.38 64 LEU A O 1
ATOM 480 N N . ALA A 1 65 ? 36.663 13.415 -63.983 1.00 83.44 65 ALA A N 1
ATOM 481 C CA . ALA A 1 65 ? 37.486 12.255 -64.307 1.00 83.44 65 ALA A CA 1
ATOM 482 C C . ALA A 1 65 ? 38.716 12.141 -63.392 1.00 83.44 65 ALA A C 1
ATOM 484 O O . ALA A 1 65 ? 39.268 13.157 -62.957 1.00 83.44 65 ALA A O 1
ATOM 485 N N . GLY A 1 66 ? 39.177 10.912 -63.150 1.00 74.44 66 GLY A N 1
ATOM 486 C CA . GLY A 1 66 ? 40.436 10.651 -62.439 1.00 74.44 66 GLY A CA 1
ATOM 487 C C . GLY A 1 66 ? 40.370 10.802 -60.914 1.00 74.44 66 GLY A C 1
ATOM 488 O O . GLY A 1 66 ? 41.401 11.010 -60.279 1.00 74.44 66 GLY A O 1
ATOM 489 N N . LEU A 1 67 ? 39.178 10.686 -60.318 1.00 72.56 67 LEU A N 1
ATOM 490 C CA . LEU A 1 67 ? 38.959 10.650 -58.863 1.00 72.56 67 LEU A CA 1
ATOM 491 C C . LEU A 1 67 ? 38.926 9.198 -58.344 1.00 72.56 67 LEU A C 1
ATOM 493 O O . LEU A 1 67 ? 37.974 8.781 -57.690 1.00 72.56 67 LEU A O 1
ATOM 497 N N . GLN A 1 68 ? 39.946 8.407 -58.695 1.00 60.66 68 GLN A N 1
ATOM 498 C CA . GLN A 1 68 ? 39.975 6.955 -58.458 1.00 60.66 68 GLN A CA 1
ATOM 499 C C . GLN A 1 68 ? 40.675 6.529 -57.155 1.00 60.66 68 GLN A C 1
ATOM 501 O O . GLN A 1 68 ? 40.872 5.335 -56.951 1.00 60.66 68 GLN A O 1
ATOM 506 N N . ASP A 1 69 ? 41.054 7.460 -56.275 1.00 67.50 69 ASP A N 1
ATOM 507 C CA . ASP A 1 69 ? 41.705 7.119 -55.005 1.00 67.50 69 ASP A CA 1
ATOM 508 C C . ASP A 1 69 ? 40.676 6.960 -53.866 1.00 67.50 69 ASP A C 1
ATOM 510 O O . ASP A 1 69 ? 40.192 7.963 -53.340 1.00 67.50 69 ASP A O 1
ATOM 514 N N . PRO A 1 70 ? 40.331 5.726 -53.443 1.00 59.47 70 PRO A N 1
ATOM 515 C CA . PRO A 1 70 ? 39.438 5.510 -52.308 1.00 59.47 70 PRO A CA 1
ATOM 516 C C . PRO A 1 70 ? 40.091 5.841 -50.956 1.00 59.47 70 PRO A C 1
ATOM 518 O O . PRO A 1 70 ? 39.381 5.867 -49.953 1.00 59.47 70 PRO A O 1
ATOM 521 N N . ALA A 1 71 ? 41.411 6.068 -50.900 1.00 61.19 71 ALA A N 1
ATOM 522 C CA . ALA A 1 71 ? 42.138 6.374 -49.666 1.00 61.19 71 ALA A CA 1
ATOM 523 C C . ALA A 1 71 ? 42.047 7.855 -49.248 1.00 61.19 71 ALA A C 1
ATOM 525 O O . ALA A 1 71 ? 42.568 8.231 -48.193 1.00 61.19 71 ALA A O 1
ATOM 526 N N . SER A 1 72 ? 41.363 8.682 -50.042 1.00 69.69 72 SER A N 1
ATOM 527 C CA . SER A 1 72 ? 41.152 10.107 -49.792 1.00 69.69 72 SER A CA 1
ATOM 528 C C . SER A 1 72 ? 39.671 10.463 -49.959 1.00 69.69 72 SER A C 1
ATOM 530 O O . SER A 1 72 ? 39.040 10.085 -50.945 1.00 69.69 72 SER A O 1
ATOM 532 N N . ASP A 1 73 ? 39.108 11.226 -49.023 1.00 81.94 73 ASP A N 1
ATOM 533 C CA . ASP A 1 73 ? 37.825 11.894 -49.240 1.00 81.94 73 ASP A CA 1
ATOM 534 C C . ASP A 1 73 ? 38.029 13.030 -50.242 1.00 81.94 73 ASP A C 1
ATOM 536 O O . ASP A 1 73 ? 39.112 13.606 -50.338 1.00 81.94 73 ASP A O 1
ATOM 540 N N . VAL A 1 74 ? 36.992 13.394 -50.992 1.00 83.50 74 VAL A N 1
ATOM 541 C CA . VAL A 1 74 ? 37.088 14.523 -51.926 1.00 83.50 74 VAL A CA 1
ATOM 542 C C . VAL A 1 74 ? 36.178 15.637 -51.446 1.00 83.50 74 VAL A C 1
ATOM 544 O O . VAL A 1 74 ? 34.982 15.435 -51.209 1.00 83.50 74 VAL A O 1
ATOM 547 N N . ALA A 1 75 ? 36.759 16.826 -51.301 1.00 84.81 75 ALA A N 1
ATOM 548 C CA . ALA A 1 75 ? 36.024 18.044 -51.027 1.00 84.81 75 ALA A CA 1
ATOM 549 C C . ALA A 1 75 ? 35.807 18.842 -52.315 1.00 84.81 75 ALA A C 1
ATOM 551 O O . ALA A 1 75 ? 36.753 19.190 -53.022 1.00 84.81 75 ALA A O 1
ATOM 552 N N . LEU A 1 76 ? 34.548 19.176 -52.580 1.00 88.25 76 LEU A N 1
ATOM 553 C CA . LEU A 1 76 ? 34.136 20.124 -53.601 1.00 88.25 76 LEU A CA 1
ATOM 554 C C . LEU A 1 76 ? 33.796 21.459 -52.957 1.00 88.25 76 LEU A C 1
ATOM 556 O O . LEU A 1 76 ? 32.894 21.537 -52.126 1.00 88.25 76 LEU A O 1
ATOM 560 N N . THR A 1 77 ? 34.459 22.521 -53.388 1.00 89.25 77 THR A N 1
ATOM 561 C CA . THR A 1 77 ? 34.098 23.892 -53.034 1.00 89.25 77 THR A CA 1
ATOM 562 C C . THR A 1 77 ? 33.457 24.551 -54.252 1.00 89.25 77 THR A C 1
ATOM 564 O O . THR A 1 77 ? 34.147 24.898 -55.208 1.00 89.25 77 THR A O 1
ATOM 567 N N . LEU A 1 78 ? 32.132 24.694 -54.236 1.00 90.62 78 LEU A N 1
ATOM 568 C CA . LEU A 1 78 ? 31.344 25.285 -55.315 1.00 90.62 78 LEU A CA 1
ATOM 569 C C . LEU A 1 78 ? 31.030 26.748 -55.006 1.00 90.62 78 LEU A C 1
ATOM 571 O O . LEU A 1 78 ? 30.475 27.055 -53.954 1.00 90.62 78 LEU A O 1
ATOM 575 N N . GLU A 1 79 ? 31.322 27.649 -55.935 1.00 91.94 79 GLU A N 1
ATOM 576 C CA . GLU A 1 79 ? 30.817 29.020 -55.909 1.00 91.94 79 GLU A CA 1
ATOM 577 C C . GLU A 1 79 ? 29.517 29.075 -56.721 1.00 91.94 79 GLU A C 1
ATOM 579 O O . GLU A 1 79 ? 29.538 29.045 -57.955 1.00 91.94 79 GLU A O 1
ATOM 584 N N . LEU A 1 80 ? 28.385 29.106 -56.014 1.00 90.56 80 LEU A N 1
ATOM 585 C CA . LEU A 1 80 ? 27.042 29.042 -56.581 1.00 90.56 80 LEU A CA 1
ATOM 586 C C . LEU A 1 80 ? 26.299 30.370 -56.452 1.00 90.56 80 LEU A C 1
ATOM 588 O O . LEU A 1 80 ? 26.381 31.060 -55.439 1.00 90.56 80 LEU A O 1
ATOM 592 N N . ARG A 1 81 ? 25.492 30.696 -57.453 1.00 89.06 81 ARG A N 1
ATOM 593 C CA . ARG A 1 81 ? 24.582 31.840 -57.476 1.00 89.06 81 ARG A CA 1
ATOM 594 C C . ARG A 1 81 ? 23.156 31.346 -57.668 1.00 89.06 81 ARG A C 1
ATOM 596 O O . ARG A 1 81 ? 22.916 30.483 -58.501 1.00 89.06 81 ARG A O 1
ATOM 603 N N . LEU A 1 82 ? 22.200 31.918 -56.943 1.00 88.00 82 LEU A N 1
ATOM 604 C CA . LEU A 1 82 ? 20.785 31.579 -57.102 1.00 88.00 82 LEU A CA 1
ATOM 605 C C . LEU A 1 82 ? 20.002 32.750 -57.708 1.00 88.00 82 LEU A C 1
ATOM 607 O O . LEU A 1 82 ? 20.283 33.908 -57.369 1.00 88.00 82 LEU A O 1
ATOM 611 N N . PRO A 1 83 ? 19.029 32.474 -58.593 1.00 87.12 83 PRO A N 1
ATOM 612 C CA . PRO A 1 83 ? 18.131 33.493 -59.108 1.00 87.12 83 PRO A CA 1
ATOM 613 C C . PRO A 1 83 ? 17.136 33.937 -58.016 1.00 87.12 83 PRO A C 1
ATOM 615 O O . PRO A 1 83 ? 17.056 33.317 -56.951 1.00 87.12 83 PRO A O 1
ATOM 618 N N . PRO A 1 84 ? 16.365 35.016 -58.247 1.00 84.38 84 PRO A N 1
ATOM 619 C CA . PRO A 1 84 ? 15.211 35.338 -57.413 1.00 84.38 84 PRO A CA 1
ATOM 620 C C . PRO A 1 84 ? 14.273 34.132 -57.267 1.00 84.38 84 PRO A C 1
ATOM 622 O O . PRO A 1 84 ? 14.122 33.339 -58.192 1.00 84.38 84 PRO A O 1
ATOM 625 N N . ARG A 1 85 ? 13.642 33.994 -56.100 1.00 79.12 85 ARG A N 1
ATOM 626 C CA . ARG A 1 85 ? 12.748 32.868 -55.796 1.00 79.12 85 ARG A CA 1
ATOM 627 C C . ARG A 1 85 ? 11.309 33.183 -56.178 1.00 79.12 85 ARG A C 1
ATOM 629 O O . ARG A 1 85 ? 10.898 34.345 -56.122 1.00 79.12 85 ARG A O 1
ATOM 636 N N . ARG A 1 86 ? 10.520 32.149 -56.479 1.00 77.50 86 ARG A N 1
ATOM 637 C CA . ARG A 1 86 ? 9.062 32.297 -56.567 1.00 77.50 86 ARG A CA 1
ATOM 638 C C . ARG A 1 86 ? 8.451 32.396 -55.161 1.00 77.50 86 ARG A C 1
ATOM 640 O O . ARG A 1 86 ? 8.995 31.814 -54.217 1.00 77.50 86 ARG A O 1
ATOM 647 N N . PRO A 1 87 ? 7.305 33.077 -54.990 1.00 66.06 87 PRO A N 1
ATOM 648 C CA . PRO A 1 87 ? 6.548 33.022 -53.740 1.00 66.06 87 PRO A CA 1
ATOM 649 C C . PRO A 1 87 ? 6.216 31.563 -53.370 1.00 66.06 87 PRO A C 1
ATOM 651 O O . PRO A 1 87 ? 5.568 30.864 -54.144 1.00 66.06 87 PRO A O 1
ATOM 654 N N . GLY A 1 88 ? 6.688 31.095 -52.207 1.00 65.81 88 GLY A N 1
ATOM 655 C CA . GLY A 1 88 ? 6.481 29.722 -51.713 1.00 65.81 88 GLY A CA 1
ATOM 656 C C . GLY A 1 88 ? 7.577 28.697 -52.058 1.00 65.81 88 GLY A C 1
ATOM 657 O O . GLY A 1 88 ? 7.529 27.584 -51.537 1.00 65.81 88 GLY A O 1
ATOM 658 N N . GLY A 1 89 ? 8.577 29.046 -52.876 1.00 69.69 89 GLY A N 1
ATOM 659 C CA . GLY A 1 89 ? 9.727 28.177 -53.168 1.00 69.69 89 GLY A CA 1
ATOM 660 C C . GLY A 1 89 ? 10.745 28.146 -52.019 1.00 69.69 89 GLY A C 1
ATOM 661 O O . GLY A 1 89 ? 11.177 29.200 -51.540 1.00 69.69 89 GLY A O 1
ATOM 662 N N . ARG A 1 90 ? 11.156 26.947 -51.572 1.00 68.19 90 ARG A N 1
ATOM 663 C CA . ARG A 1 90 ? 12.124 26.788 -50.465 1.00 68.19 90 ARG A CA 1
ATOM 664 C C . ARG A 1 90 ? 13.574 26.993 -50.914 1.00 68.19 90 ARG A C 1
ATOM 666 O O . ARG A 1 90 ? 14.403 27.394 -50.094 1.00 68.19 90 ARG A O 1
ATOM 673 N N . GLY A 1 91 ? 13.870 26.831 -52.208 1.00 70.62 91 GLY A N 1
ATOM 674 C CA . GLY A 1 91 ? 15.211 27.008 -52.778 1.00 70.62 91 GLY A CA 1
ATOM 675 C C . GLY A 1 91 ? 16.217 26.065 -52.121 1.00 70.62 91 GLY A C 1
ATOM 676 O O . GLY A 1 91 ? 17.300 26.491 -51.708 1.00 70.62 91 GLY A O 1
ATOM 677 N N . GLN A 1 92 ? 15.786 24.819 -51.942 1.00 83.69 92 GLN A N 1
ATOM 678 C CA . GLN A 1 92 ? 16.548 23.717 -51.392 1.00 83.69 92 GLN A CA 1
ATOM 679 C C . GLN A 1 92 ? 17.486 23.188 -52.473 1.00 83.69 92 GLN A C 1
ATOM 681 O O . GLN A 1 92 ? 17.036 22.701 -53.510 1.00 83.69 92 GLN A O 1
ATOM 686 N N . VAL A 1 93 ? 18.791 23.251 -52.209 1.00 86.62 93 VAL A N 1
ATOM 687 C CA . VAL A 1 93 ? 19.813 22.671 -53.088 1.00 86.62 93 VAL A CA 1
ATOM 688 C C . VAL A 1 93 ? 20.301 21.366 -52.479 1.00 86.62 93 VAL A C 1
ATOM 690 O O . VAL A 1 93 ? 20.681 21.311 -51.305 1.00 86.62 93 VAL A O 1
ATOM 693 N N . SER A 1 94 ? 20.306 20.315 -53.290 1.00 88.12 94 SER A N 1
ATOM 694 C CA . SER A 1 94 ? 20.862 19.010 -52.957 1.00 88.12 94 SER A CA 1
ATOM 695 C C . SER A 1 94 ? 21.957 18.637 -53.945 1.00 88.12 94 SER A C 1
ATOM 697 O O . SER A 1 94 ? 21.843 18.903 -55.141 1.00 88.12 94 SER A O 1
ATOM 699 N N . ILE A 1 95 ? 23.033 18.048 -53.426 1.00 90.06 95 ILE A N 1
ATOM 700 C CA . ILE A 1 95 ? 24.151 17.569 -54.236 1.00 90.06 95 ILE A CA 1
ATOM 701 C C . ILE A 1 95 ? 24.268 16.067 -54.036 1.00 90.06 95 ILE A C 1
ATOM 703 O O . ILE A 1 95 ? 24.283 15.576 -52.902 1.00 90.06 95 ILE A O 1
ATOM 707 N N . ARG A 1 96 ? 24.335 15.348 -55.153 1.00 91.31 96 ARG A N 1
ATOM 708 C CA . ARG A 1 96 ? 24.561 13.908 -55.198 1.00 91.31 96 ARG A CA 1
ATOM 709 C C . ARG A 1 96 ? 25.854 13.598 -55.929 1.00 91.31 96 ARG A C 1
ATOM 711 O O . ARG A 1 96 ? 26.172 14.269 -56.905 1.00 91.31 96 ARG A O 1
ATOM 718 N N . VAL A 1 97 ? 26.553 12.558 -55.498 1.00 88.62 97 VAL A N 1
ATOM 719 C CA . VAL A 1 97 ? 27.723 12.014 -56.200 1.00 88.62 97 VAL A CA 1
ATOM 720 C C . VAL A 1 97 ? 27.398 10.576 -56.559 1.00 88.62 97 VAL A C 1
ATOM 722 O O . VAL A 1 97 ? 27.051 9.794 -55.680 1.00 88.62 97 VAL A O 1
ATOM 725 N N . ASN A 1 98 ? 27.436 10.242 -57.849 1.00 86.12 98 ASN A N 1
ATOM 726 C CA . ASN A 1 98 ? 27.092 8.908 -58.356 1.00 86.12 98 ASN A CA 1
ATOM 727 C C . ASN A 1 98 ? 25.725 8.388 -57.840 1.00 86.12 98 ASN A C 1
ATOM 729 O O . ASN A 1 98 ? 25.538 7.195 -57.629 1.00 86.12 98 ASN A O 1
ATOM 733 N N . GLY A 1 99 ? 24.766 9.301 -57.627 1.00 82.81 99 GLY A N 1
ATOM 734 C CA . GLY A 1 99 ? 23.410 9.010 -57.139 1.00 82.81 99 GLY A CA 1
ATOM 735 C C . GLY A 1 99 ? 23.208 9.141 -55.621 1.00 82.81 99 GLY A C 1
ATOM 736 O O . GLY A 1 99 ? 22.081 9.413 -55.188 1.00 82.81 99 GLY A O 1
ATOM 737 N N . ASP A 1 100 ? 24.274 9.059 -54.822 1.00 81.88 100 ASP A N 1
ATOM 738 C CA . ASP A 1 100 ? 24.211 9.166 -53.360 1.00 81.88 100 ASP A CA 1
ATOM 739 C C . ASP A 1 100 ? 24.082 10.616 -52.907 1.00 81.88 100 ASP A C 1
ATOM 741 O O . ASP A 1 100 ? 24.820 11.489 -53.361 1.00 81.88 100 ASP A O 1
ATOM 745 N N . LEU A 1 101 ? 23.152 10.883 -51.990 1.00 83.88 101 LEU A N 1
ATOM 746 C CA . LEU A 1 101 ? 22.955 12.213 -51.421 1.00 83.88 101 LEU A CA 1
ATOM 747 C C . LEU A 1 101 ? 24.085 12.547 -50.446 1.00 83.88 101 LEU A C 1
ATOM 749 O O . LEU A 1 101 ? 24.136 12.000 -49.349 1.00 83.88 101 LEU A O 1
ATOM 753 N N . VAL A 1 102 ? 24.951 13.483 -50.832 1.00 82.12 102 VAL A N 1
ATOM 754 C CA . VAL A 1 102 ? 26.110 13.891 -50.019 1.00 82.12 102 VAL A CA 1
ATOM 755 C C . VAL A 1 102 ? 25.881 15.216 -49.297 1.00 82.12 102 VAL A C 1
ATOM 757 O O . VAL A 1 102 ? 26.564 15.522 -48.324 1.00 82.12 102 VAL A O 1
ATOM 760 N N . PHE A 1 103 ? 24.918 16.020 -49.756 1.00 82.19 103 PHE A N 1
ATOM 761 C CA . PHE A 1 103 ? 24.651 17.329 -49.175 1.00 82.19 103 PHE A CA 1
ATOM 762 C C . PHE A 1 103 ? 23.221 17.804 -49.441 1.00 82.19 103 PHE A C 1
ATOM 764 O O . PHE A 1 103 ? 22.655 17.562 -50.508 1.00 82.19 103 PHE A O 1
ATOM 771 N N . THR A 1 104 ? 22.623 18.514 -48.483 1.00 80.69 104 THR A N 1
ATOM 772 C CA . THR A 1 104 ? 21.329 19.195 -48.637 1.00 80.69 104 THR A CA 1
ATOM 773 C C . THR A 1 104 ? 21.278 20.428 -47.746 1.00 80.69 104 THR A C 1
ATOM 775 O O . THR A 1 104 ? 21.547 20.328 -46.552 1.00 80.69 104 THR A O 1
ATOM 778 N N . VAL A 1 105 ? 20.874 21.573 -48.300 1.00 76.25 105 VAL A N 1
ATOM 779 C CA . VAL A 1 105 ? 20.578 22.791 -47.528 1.00 76.25 105 VAL A CA 1
ATOM 780 C C . VAL A 1 105 ? 19.141 23.210 -47.769 1.00 76.25 105 VAL A C 1
ATOM 782 O O . VAL A 1 105 ? 18.708 23.305 -48.913 1.00 76.25 105 VAL A O 1
ATOM 785 N N . VAL A 1 106 ? 18.420 23.468 -46.677 1.00 57.91 106 VAL A N 1
ATOM 786 C CA . VAL A 1 106 ? 16.968 23.688 -46.689 1.00 57.91 106 VAL A CA 1
ATOM 787 C C . VAL A 1 106 ? 16.594 25.114 -47.120 1.00 57.91 106 VAL A C 1
ATOM 789 O O . VAL A 1 106 ? 15.510 25.288 -47.662 1.00 57.91 106 VAL A O 1
ATOM 792 N N . GLU A 1 107 ? 17.482 26.112 -46.991 1.00 65.75 107 GLU A N 1
ATOM 793 C CA . GLU A 1 107 ? 17.200 27.499 -47.407 1.00 65.75 107 GLU A CA 1
ATOM 794 C C . GLU A 1 107 ? 18.469 28.271 -47.830 1.00 65.75 107 GLU A C 1
ATOM 796 O O . GLU A 1 107 ? 19.238 28.745 -46.995 1.00 65.75 107 GLU A O 1
ATOM 801 N N . LEU A 1 108 ? 18.696 28.447 -49.138 1.00 67.19 108 LEU A N 1
ATOM 802 C CA . LEU A 1 108 ? 19.746 29.334 -49.671 1.00 67.19 108 LEU A CA 1
ATOM 803 C C . LEU A 1 108 ? 19.178 30.659 -50.228 1.00 67.19 108 LEU A C 1
ATOM 805 O O . LEU A 1 108 ? 18.502 30.639 -51.262 1.00 67.19 108 LEU A O 1
ATOM 809 N N . PRO A 1 109 ? 19.456 31.830 -49.622 1.00 66.50 109 PRO A N 1
ATOM 810 C CA . PRO A 1 109 ? 18.886 33.099 -50.078 1.00 66.50 109 PRO A CA 1
ATOM 811 C C . PRO A 1 109 ? 19.301 33.434 -51.515 1.00 66.50 109 PRO A C 1
ATOM 813 O O . PRO A 1 109 ? 20.471 33.266 -51.870 1.00 66.50 109 PRO A O 1
ATOM 816 N N . ALA A 1 110 ? 18.374 33.983 -52.309 1.00 73.00 110 ALA A N 1
ATOM 817 C CA . ALA A 1 110 ? 18.699 34.587 -53.603 1.00 73.00 110 ALA A CA 1
ATOM 818 C C . ALA A 1 110 ? 19.705 35.742 -53.425 1.00 73.00 110 ALA A C 1
ATOM 820 O O . ALA A 1 110 ? 19.664 36.441 -52.410 1.00 73.00 110 ALA A O 1
ATOM 821 N N . GLY A 1 111 ? 20.592 35.969 -54.401 1.00 70.12 111 GLY A N 1
ATOM 822 C CA . GLY A 1 111 ? 21.527 37.101 -54.360 1.00 70.12 111 GLY A CA 1
ATOM 823 C C . GLY A 1 111 ? 22.958 36.765 -54.804 1.00 70.12 111 GLY A C 1
ATOM 824 O O . GLY A 1 111 ? 23.116 36.048 -55.796 1.00 70.12 111 GLY A O 1
ATOM 825 N N . PRO A 1 112 ? 23.998 37.343 -54.163 1.00 75.44 112 PRO A N 1
ATOM 826 C CA . PRO A 1 112 ? 25.386 37.201 -54.603 1.00 75.44 112 PRO A CA 1
ATOM 827 C C . PRO A 1 112 ? 25.865 35.749 -54.532 1.00 75.44 112 PRO A C 1
ATOM 829 O O . PRO A 1 112 ? 25.257 34.909 -53.865 1.00 75.44 112 PRO A O 1
ATOM 832 N N . ALA A 1 113 ? 26.968 35.473 -55.227 1.00 80.62 113 ALA A N 1
ATOM 833 C CA . ALA A 1 113 ? 27.608 34.169 -55.216 1.00 80.62 113 ALA A CA 1
ATOM 834 C C . ALA A 1 113 ? 27.963 33.725 -53.787 1.00 80.62 113 ALA A C 1
ATOM 836 O O . ALA A 1 113 ? 28.381 34.531 -52.953 1.00 80.62 113 ALA A O 1
ATOM 837 N N . ARG A 1 114 ? 27.780 32.438 -53.504 1.00 82.06 114 ARG A N 1
ATOM 838 C CA . ARG A 1 114 ? 28.048 31.805 -52.215 1.00 82.06 114 ARG A CA 1
ATOM 839 C C . ARG A 1 114 ? 28.972 30.626 -52.412 1.00 82.06 114 ARG A C 1
ATOM 841 O O . ARG A 1 114 ? 28.813 29.858 -53.353 1.00 82.06 114 ARG A O 1
ATOM 848 N N . ILE A 1 115 ? 29.895 30.466 -51.478 1.00 84.50 115 ILE A N 1
ATOM 849 C CA . ILE A 1 115 ? 30.822 29.344 -51.463 1.00 84.50 115 ILE A CA 1
ATOM 850 C C . ILE A 1 115 ? 30.208 28.223 -50.624 1.00 84.50 115 ILE A C 1
ATOM 852 O O . ILE A 1 115 ? 29.817 28.439 -49.478 1.00 84.50 115 ILE A O 1
ATOM 856 N N . MET A 1 116 ? 30.120 27.030 -51.200 1.00 79.81 116 MET A N 1
ATOM 857 C CA . MET A 1 116 ? 29.589 25.827 -50.573 1.00 79.81 116 MET A CA 1
ATOM 858 C C . MET A 1 116 ? 30.643 24.731 -50.622 1.00 79.81 116 MET A C 1
ATOM 860 O O . MET A 1 116 ? 31.051 24.328 -51.706 1.00 79.81 116 MET A O 1
ATOM 864 N N . LYS A 1 117 ? 31.072 24.243 -49.455 1.00 84.75 117 LYS A N 1
ATOM 865 C CA . LYS A 1 117 ? 32.004 23.116 -49.352 1.00 84.75 117 LYS A CA 1
ATOM 866 C C . LYS A 1 117 ? 31.235 21.833 -49.042 1.00 84.75 117 LYS A C 1
ATOM 868 O O . LYS A 1 117 ? 30.499 21.780 -48.060 1.00 84.75 117 LYS A O 1
ATOM 873 N N . VAL A 1 118 ? 31.415 20.816 -49.875 1.00 81.62 118 VAL A N 1
ATOM 874 C CA . VAL A 1 118 ? 30.819 19.483 -49.747 1.00 81.62 118 VAL A CA 1
ATOM 875 C C . VAL A 1 118 ? 31.939 18.464 -49.695 1.00 81.62 118 VAL A C 1
ATOM 877 O O . VAL A 1 118 ? 32.779 18.447 -50.584 1.00 81.62 118 VAL A O 1
ATOM 880 N N . VAL A 1 119 ? 31.954 17.621 -48.668 1.00 83.38 119 VAL A N 1
ATOM 881 C CA . VAL A 1 119 ? 32.929 16.534 -48.525 1.00 83.38 119 VAL A CA 1
ATOM 882 C C . VAL A 1 119 ? 32.179 15.222 -48.654 1.00 83.38 119 VAL A C 1
ATOM 884 O O . VAL A 1 119 ? 31.149 15.047 -48.004 1.00 83.38 119 VAL A O 1
ATOM 887 N N . ALA A 1 120 ? 32.672 14.321 -49.498 1.00 78.94 120 ALA A N 1
ATOM 888 C CA . ALA A 1 120 ? 32.097 12.992 -49.645 1.00 78.94 120 ALA A CA 1
ATOM 889 C C . ALA A 1 120 ? 33.186 11.910 -49.580 1.00 78.94 120 ALA A C 1
ATOM 891 O O . ALA A 1 120 ? 34.285 12.148 -50.099 1.00 78.94 120 ALA A O 1
ATOM 892 N N . PRO A 1 121 ? 32.876 10.737 -48.991 1.00 79.50 121 PRO A N 1
ATOM 893 C CA . PRO A 1 121 ? 33.822 9.640 -48.858 1.00 79.50 121 PRO A CA 1
ATOM 894 C C . PRO A 1 121 ? 34.451 9.209 -50.181 1.00 79.50 121 PRO A C 1
ATOM 896 O O . PRO A 1 121 ? 33.726 9.062 -51.170 1.00 79.50 121 PRO A O 1
ATOM 899 N N . GLY A 1 122 ? 35.756 8.915 -50.188 1.00 76.88 122 GLY A N 1
ATOM 900 C CA . GLY A 1 122 ? 36.486 8.418 -51.370 1.00 76.88 122 GLY A CA 1
ATOM 901 C C . GLY A 1 122 ? 35.787 7.252 -52.085 1.00 76.88 122 GLY A C 1
ATOM 902 O O . GLY A 1 122 ? 35.700 7.209 -53.312 1.00 76.88 122 GLY A O 1
ATOM 903 N N . ALA A 1 123 ? 35.168 6.357 -51.309 1.00 78.31 123 ALA A N 1
ATOM 904 C CA . ALA A 1 123 ? 34.417 5.201 -51.802 1.00 78.31 123 ALA A CA 1
ATOM 905 C C . ALA A 1 123 ? 33.152 5.535 -52.617 1.00 78.31 123 ALA A C 1
ATOM 907 O O . ALA A 1 123 ? 32.647 4.666 -53.324 1.00 78.31 123 ALA A O 1
ATOM 908 N N . ILE A 1 124 ? 32.595 6.747 -52.505 1.00 81.06 124 ILE A N 1
ATOM 909 C CA . ILE A 1 124 ? 31.470 7.190 -53.348 1.00 81.06 124 ILE A CA 1
ATOM 910 C C . ILE A 1 124 ? 32.001 7.677 -54.703 1.00 81.06 124 ILE A C 1
ATOM 912 O O . ILE A 1 124 ? 31.402 7.384 -55.740 1.00 81.06 124 ILE A O 1
ATOM 916 N N . TRP A 1 125 ? 33.147 8.368 -54.708 1.00 80.06 125 TRP A N 1
ATOM 917 C CA . TRP A 1 125 ? 33.789 8.909 -55.911 1.00 80.06 125 TRP A CA 1
ATOM 918 C C . TRP A 1 125 ? 34.309 7.819 -56.842 1.00 80.06 125 TRP A C 1
ATOM 920 O O . TRP A 1 125 ? 34.087 7.898 -58.047 1.00 80.06 125 TRP A O 1
ATOM 930 N N . SER A 1 126 ? 34.908 6.766 -56.285 1.00 78.88 126 SER A N 1
ATOM 931 C CA . SER A 1 126 ? 35.537 5.683 -57.049 1.00 78.88 126 SER A CA 1
ATOM 932 C C . SER A 1 126 ? 34.562 4.711 -57.732 1.00 78.88 126 SER A C 1
ATOM 934 O O . SER A 1 126 ? 34.998 3.822 -58.460 1.00 78.88 126 SER A O 1
ATOM 936 N N . ARG A 1 127 ? 33.241 4.859 -57.541 1.00 80.06 127 ARG A N 1
ATOM 937 C CA . ARG A 1 127 ? 32.226 3.958 -58.131 1.00 80.06 127 ARG A CA 1
ATOM 938 C C . ARG A 1 127 ? 32.041 4.122 -59.640 1.00 80.06 127 ARG A C 1
ATOM 940 O O . ARG A 1 127 ? 31.524 3.210 -60.280 1.00 80.06 127 ARG A O 1
ATOM 947 N N . ALA A 1 128 ? 32.407 5.275 -60.194 1.00 78.31 128 ALA A N 1
ATOM 948 C CA . ALA A 1 128 ? 32.282 5.574 -61.616 1.00 78.31 128 ALA A CA 1
ATOM 949 C C . ALA A 1 128 ? 33.360 6.576 -62.051 1.00 78.31 128 ALA A C 1
ATOM 951 O O . ALA A 1 128 ? 33.699 7.481 -61.293 1.00 78.31 128 ALA A O 1
ATOM 952 N N . ASP A 1 129 ? 33.855 6.439 -63.284 1.00 82.56 129 ASP A N 1
ATOM 953 C CA . ASP A 1 129 ? 34.782 7.386 -63.909 1.00 82.56 129 ASP A CA 1
ATOM 954 C C . ASP A 1 129 ? 34.303 7.702 -65.342 1.00 82.56 129 ASP A C 1
ATOM 956 O O . ASP A 1 129 ? 34.235 6.790 -66.171 1.00 82.56 129 ASP A O 1
ATOM 960 N N . PRO A 1 130 ? 33.917 8.954 -65.654 1.00 86.56 130 PRO A N 1
ATOM 961 C CA . PRO A 1 130 ? 33.902 10.112 -64.760 1.00 86.56 130 PRO A CA 1
ATOM 962 C C . PRO A 1 130 ? 32.836 10.000 -63.659 1.00 86.56 130 PRO A C 1
ATOM 964 O O . PRO A 1 130 ? 31.710 9.569 -63.912 1.00 86.56 130 PRO A O 1
ATOM 967 N N . ALA A 1 131 ? 33.168 10.462 -62.453 1.00 87.94 131 ALA A N 1
ATOM 968 C CA . ALA A 1 131 ? 32.209 10.616 -61.367 1.00 87.94 131 ALA A CA 1
ATOM 969 C C . ALA A 1 131 ? 31.189 11.709 -61.722 1.00 87.94 131 ALA A C 1
ATOM 971 O O . ALA A 1 131 ? 31.552 12.780 -62.226 1.00 87.94 131 ALA A O 1
ATOM 972 N N . ILE A 1 132 ? 29.909 11.445 -61.449 1.00 91.94 132 ILE A N 1
ATOM 973 C CA . ILE A 1 132 ? 28.804 12.350 -61.776 1.00 91.94 132 ILE A CA 1
ATOM 974 C C . ILE A 1 132 ? 28.352 13.082 -60.519 1.00 91.94 132 ILE A C 1
ATOM 976 O O . ILE A 1 132 ? 27.759 12.492 -59.614 1.00 91.94 132 ILE A O 1
ATOM 980 N N . VAL A 1 133 ? 28.577 14.391 -60.488 1.00 92.56 133 VAL A N 1
ATOM 981 C CA . VAL A 1 133 ? 28.070 15.280 -59.440 1.00 92.56 133 VAL A CA 1
ATOM 982 C C . VAL A 1 133 ? 26.772 15.894 -59.936 1.00 92.56 133 VAL A C 1
ATOM 984 O O . VAL A 1 133 ? 26.795 16.704 -60.855 1.00 92.56 133 VAL A O 1
ATOM 987 N N . SER A 1 134 ? 25.641 15.512 -59.353 1.00 93.88 134 SER A N 1
ATOM 988 C CA . SER A 1 134 ? 24.330 16.072 -59.697 1.00 93.88 134 SER A CA 1
ATOM 989 C C . SER A 1 134 ? 23.951 17.164 -58.705 1.00 93.88 134 SER A C 1
ATOM 991 O O . SER A 1 134 ? 23.992 16.944 -57.496 1.00 93.88 134 SER A O 1
ATOM 993 N N . ILE A 1 135 ? 23.569 18.328 -59.216 1.00 93.94 135 ILE A N 1
ATOM 994 C CA . ILE A 1 135 ? 23.075 19.473 -58.459 1.00 93.94 135 ILE A CA 1
ATOM 995 C C . ILE A 1 135 ? 21.590 19.606 -58.777 1.00 93.94 135 ILE A C 1
ATOM 997 O O . ILE A 1 135 ? 21.221 19.841 -59.926 1.00 93.94 135 ILE A O 1
ATOM 1001 N N . HIS A 1 136 ? 20.752 19.465 -57.754 1.00 92.75 136 HIS A N 1
ATOM 1002 C CA . HIS A 1 136 ? 19.309 19.632 -57.863 1.00 92.75 136 HIS A CA 1
ATOM 1003 C C . HIS A 1 136 ? 18.845 20.791 -56.989 1.00 92.75 136 HIS A C 1
ATOM 1005 O O . HIS A 1 136 ? 19.169 20.838 -55.800 1.00 92.75 136 HIS A O 1
ATOM 1011 N N . CYS A 1 137 ? 18.053 21.690 -57.561 1.00 89.44 137 CYS A N 1
ATOM 1012 C CA . CYS A 1 137 ? 17.346 22.744 -56.851 1.00 89.44 137 CYS A CA 1
ATOM 1013 C C . CYS A 1 137 ? 15.837 22.526 -56.984 1.00 89.44 137 CYS A C 1
ATOM 1015 O O . CYS A 1 137 ? 15.319 22.372 -58.089 1.00 89.44 137 CYS A O 1
ATOM 1017 N N . ASP A 1 138 ? 15.124 22.531 -55.860 1.00 86.06 138 ASP A N 1
ATOM 1018 C CA . ASP A 1 138 ? 13.682 22.254 -55.815 1.00 86.06 138 ASP A CA 1
ATOM 1019 C C . ASP A 1 138 ? 12.818 23.303 -56.547 1.00 86.06 138 ASP A C 1
ATOM 1021 O O . ASP A 1 138 ? 11.667 23.032 -56.907 1.00 86.06 138 ASP A O 1
ATOM 1025 N N . ASP A 1 139 ? 13.383 24.481 -56.817 1.00 86.00 139 ASP A N 1
ATOM 1026 C CA . ASP A 1 139 ? 12.753 25.582 -57.539 1.00 86.00 139 ASP A CA 1
ATOM 1027 C C . ASP A 1 139 ? 13.597 26.045 -58.738 1.00 86.00 139 ASP A C 1
ATOM 1029 O O . ASP A 1 139 ? 14.823 26.027 -58.705 1.00 86.00 139 ASP A O 1
ATOM 1033 N N . ALA A 1 140 ? 12.929 26.484 -59.805 1.00 88.19 140 ALA A N 1
ATOM 1034 C CA . ALA A 1 140 ? 13.557 27.095 -60.976 1.00 88.19 140 ALA A CA 1
ATOM 1035 C C . ALA A 1 140 ? 12.864 28.425 -61.273 1.00 88.19 140 ALA A C 1
ATOM 1037 O O . ALA A 1 140 ? 11.646 28.533 -61.171 1.00 88.19 140 ALA A O 1
ATOM 1038 N N . PHE A 1 141 ? 13.610 29.436 -61.679 1.00 89.50 141 PHE A N 1
ATOM 1039 C CA . PHE A 1 141 ? 13.126 30.776 -61.964 1.00 89.50 141 PHE A CA 1
ATOM 1040 C C . PHE A 1 141 ? 13.192 31.066 -63.461 1.00 89.50 141 PHE A C 1
ATOM 1042 O O . PHE A 1 141 ? 14.191 30.771 -64.113 1.00 89.50 141 PHE A O 1
ATOM 1049 N N . ASN A 1 142 ? 12.149 31.688 -64.001 1.00 91.31 142 ASN A N 1
ATOM 1050 C CA . ASN A 1 142 ? 12.118 32.174 -65.374 1.00 91.31 142 ASN A CA 1
ATOM 1051 C C . ASN A 1 142 ? 11.852 33.671 -65.365 1.00 91.31 142 ASN A C 1
ATOM 1053 O O . ASN A 1 142 ? 10.768 34.114 -64.991 1.00 91.31 142 ASN A O 1
ATOM 1057 N N . ALA A 1 143 ? 12.829 34.468 -65.789 1.00 86.50 143 ALA A N 1
ATOM 1058 C CA . ALA A 1 143 ? 12.741 35.915 -65.636 1.00 86.50 143 ALA A CA 1
ATOM 1059 C C . ALA A 1 143 ? 11.604 36.539 -66.467 1.00 86.50 143 ALA A C 1
ATOM 1061 O O . ALA A 1 143 ? 11.031 37.545 -66.046 1.00 86.50 143 ALA A O 1
ATOM 1062 N N . LYS A 1 144 ? 11.243 35.942 -67.610 1.00 88.12 144 LYS A N 1
ATOM 1063 C CA . LYS A 1 144 ? 10.112 36.368 -68.445 1.00 88.12 144 LYS A CA 1
ATOM 1064 C C . LYS A 1 144 ? 8.770 36.030 -67.813 1.00 88.12 144 LYS A C 1
ATOM 1066 O O . LYS A 1 144 ? 7.912 36.905 -67.735 1.00 88.12 144 LYS A O 1
ATOM 1071 N N . ARG A 1 145 ? 8.598 34.795 -67.337 1.00 89.69 145 ARG A N 1
ATOM 1072 C CA . ARG A 1 145 ? 7.354 34.331 -66.697 1.00 89.69 145 ARG A CA 1
ATOM 1073 C C . ARG A 1 145 ? 7.140 34.959 -65.318 1.00 89.69 145 ARG A C 1
ATOM 1075 O O . ARG A 1 145 ? 6.041 35.407 -65.023 1.00 89.69 145 ARG A O 1
ATOM 1082 N N . ASP A 1 146 ? 8.181 34.990 -64.492 1.00 84.31 146 ASP A N 1
ATOM 1083 C CA . ASP A 1 146 ? 8.076 35.260 -63.054 1.00 84.31 146 ASP A CA 1
ATOM 1084 C C . ASP A 1 146 ? 8.409 36.725 -62.694 1.00 84.31 146 ASP A C 1
ATOM 1086 O O . ASP A 1 146 ? 8.099 37.173 -61.594 1.00 84.31 146 ASP A O 1
ATOM 1090 N N . ALA A 1 147 ? 9.033 37.487 -63.606 1.00 82.56 147 ALA A N 1
ATOM 1091 C CA . ALA A 1 147 ? 9.427 38.884 -63.369 1.00 82.56 147 ALA A CA 1
ATOM 1092 C C . ALA A 1 147 ? 9.262 39.826 -64.583 1.00 82.56 147 ALA A C 1
ATOM 1094 O O . ALA A 1 147 ? 9.778 40.946 -64.553 1.00 82.56 147 ALA A O 1
ATOM 1095 N N . GLY A 1 148 ? 8.583 39.396 -65.656 1.00 80.94 148 GLY A N 1
ATOM 1096 C CA . GLY A 1 148 ? 8.280 40.230 -66.829 1.00 80.94 148 GLY A CA 1
ATOM 1097 C C . GLY A 1 148 ? 9.498 40.711 -67.632 1.00 80.94 148 GLY A C 1
ATOM 1098 O O . GLY A 1 148 ? 9.412 41.714 -68.337 1.00 80.94 148 GLY A O 1
ATOM 1099 N N . ARG A 1 149 ? 10.653 40.044 -67.510 1.00 86.44 149 ARG A N 1
ATOM 1100 C CA . ARG A 1 149 ? 11.899 40.405 -68.211 1.00 86.44 149 ARG A CA 1
ATOM 1101 C C . ARG A 1 149 ? 12.009 39.730 -69.585 1.00 86.44 149 ARG A C 1
ATOM 1103 O O . ARG A 1 149 ? 11.184 38.912 -69.968 1.00 86.44 149 ARG A O 1
ATOM 1110 N N . VAL A 1 150 ? 13.049 40.075 -70.345 1.00 85.00 150 VAL A N 1
ATOM 1111 C CA . VAL A 1 150 ? 13.258 39.536 -71.704 1.00 85.00 150 VAL A CA 1
ATOM 1112 C C . VAL A 1 150 ? 13.786 38.091 -71.690 1.00 85.00 150 VAL A C 1
ATOM 1114 O O . VAL A 1 150 ? 13.474 37.324 -72.597 1.00 85.00 150 VAL A O 1
ATOM 1117 N N . ASP A 1 151 ? 14.553 37.701 -70.665 1.00 86.94 151 ASP A N 1
ATOM 1118 C CA . ASP A 1 151 ? 15.168 36.368 -70.570 1.00 86.94 151 ASP A CA 1
ATOM 1119 C C . ASP A 1 151 ? 14.121 35.281 -70.273 1.00 86.94 151 ASP A C 1
ATOM 1121 O O . ASP A 1 151 ? 13.503 35.267 -69.208 1.00 86.94 151 ASP A O 1
ATOM 1125 N N . SER A 1 152 ? 13.916 34.377 -71.233 1.00 89.38 152 SER A N 1
ATOM 1126 C CA . SER A 1 152 ? 12.914 33.310 -71.176 1.00 89.38 152 SER A CA 1
ATOM 1127 C C . SER A 1 152 ? 13.452 31.965 -70.692 1.00 89.38 152 SER A C 1
ATOM 1129 O O . SER A 1 152 ? 12.734 30.971 -70.804 1.00 89.38 152 SER A O 1
ATOM 1131 N N . ARG A 1 153 ? 14.697 31.894 -70.213 1.00 92.31 153 ARG A N 1
ATOM 1132 C CA . ARG A 1 153 ? 15.288 30.651 -69.703 1.00 92.31 153 ARG A CA 1
ATOM 1133 C C . ARG A 1 153 ? 14.708 30.285 -68.339 1.00 92.31 153 ARG A C 1
ATOM 1135 O O . ARG A 1 153 ? 14.531 31.158 -67.494 1.00 92.31 153 ARG A O 1
ATOM 1142 N N . ASP A 1 154 ? 14.481 28.994 -68.104 1.00 91.19 154 ASP A N 1
ATOM 1143 C CA . ASP A 1 154 ? 14.333 28.450 -66.751 1.00 91.19 154 ASP A CA 1
ATOM 1144 C C . ASP A 1 154 ? 15.731 28.153 -66.186 1.00 91.19 154 ASP A C 1
ATOM 1146 O O . ASP A 1 154 ? 16.485 27.358 -66.756 1.00 91.19 154 ASP A O 1
ATOM 1150 N N . ILE A 1 155 ? 16.072 28.822 -65.085 1.00 92.44 155 ILE A N 1
ATOM 1151 C CA . ILE A 1 155 ? 17.360 28.728 -64.388 1.00 92.44 155 ILE A CA 1
ATOM 1152 C C . ILE A 1 155 ? 17.134 28.423 -62.910 1.00 92.44 155 ILE A C 1
ATOM 1154 O O . ILE A 1 155 ? 16.215 28.970 -62.311 1.00 92.44 155 ILE A O 1
ATOM 1158 N N . ALA A 1 156 ? 17.957 27.582 -62.295 1.00 90.94 156 ALA A N 1
ATOM 1159 C CA . ALA A 1 156 ? 17.810 27.249 -60.875 1.00 90.94 156 ALA A CA 1
ATOM 1160 C C . ALA A 1 156 ? 19.087 27.514 -60.075 1.00 90.94 156 ALA A C 1
ATOM 1162 O O . ALA A 1 156 ? 19.033 28.125 -59.011 1.00 90.94 156 ALA A O 1
ATOM 1163 N N . VAL A 1 157 ? 20.245 27.132 -60.613 1.00 92.00 157 VAL A N 1
ATOM 1164 C CA . VAL A 1 157 ? 21.553 27.337 -59.980 1.00 92.00 157 VAL A CA 1
ATOM 1165 C C . VAL A 1 157 ? 22.552 27.838 -61.014 1.00 92.00 157 VAL A C 1
ATOM 1167 O O . VAL A 1 157 ? 22.623 27.324 -62.125 1.00 92.00 157 VAL A O 1
ATOM 1170 N N . GLY A 1 158 ? 23.327 28.854 -60.653 1.00 92.50 158 GLY A N 1
ATOM 1171 C CA . GLY A 1 158 ? 24.452 29.366 -61.422 1.00 92.50 158 GLY A CA 1
ATOM 1172 C C . GLY A 1 158 ? 25.758 28.869 -60.820 1.00 92.50 158 GLY A C 1
ATOM 1173 O O . GLY A 1 158 ? 25.990 29.089 -59.638 1.00 92.50 158 GLY A O 1
ATOM 1174 N N . LEU A 1 159 ? 26.609 28.217 -61.603 1.00 94.19 159 LEU A N 1
ATOM 1175 C CA . LEU A 1 159 ? 27.934 27.762 -61.188 1.00 94.19 159 LEU A CA 1
ATOM 1176 C C . LEU A 1 159 ? 28.997 28.726 -61.721 1.00 94.19 159 LEU A C 1
ATOM 1178 O O . LEU A 1 159 ? 29.051 28.991 -62.923 1.00 94.19 159 LEU A O 1
ATOM 1182 N N . ILE A 1 160 ? 29.833 29.252 -60.824 1.00 93.06 160 ILE A N 1
ATOM 1183 C CA . ILE A 1 160 ? 30.894 30.214 -61.156 1.00 93.06 160 ILE A CA 1
ATOM 1184 C C . ILE A 1 160 ? 32.260 29.538 -61.076 1.00 93.06 160 ILE A C 1
ATOM 1186 O O . ILE A 1 160 ? 33.015 29.558 -62.045 1.00 93.06 160 ILE A O 1
ATOM 1190 N N . ARG A 1 161 ? 32.565 28.894 -59.944 1.00 93.44 161 ARG A N 1
ATOM 1191 C CA . ARG A 1 161 ? 33.826 28.175 -59.721 1.00 93.44 161 ARG A CA 1
ATOM 1192 C C . ARG A 1 161 ? 33.601 26.841 -59.023 1.00 93.44 161 ARG A C 1
ATOM 1194 O O . ARG A 1 161 ? 32.663 26.695 -58.243 1.00 93.44 161 ARG A O 1
ATOM 1201 N N . LEU A 1 162 ? 34.498 25.895 -59.278 1.00 92.75 162 LEU A N 1
ATOM 1202 C CA . LEU A 1 162 ? 34.611 24.621 -58.571 1.00 92.75 162 LEU A CA 1
ATOM 1203 C C . LEU A 1 162 ? 36.071 24.414 -58.178 1.00 92.75 162 LEU A C 1
ATOM 1205 O O . LEU A 1 162 ? 36.918 24.336 -59.061 1.00 92.75 162 LEU A O 1
ATOM 1209 N N . ALA A 1 163 ? 36.366 24.284 -56.890 1.00 90.00 163 ALA A N 1
ATOM 1210 C CA . ALA A 1 163 ? 37.648 23.758 -56.433 1.00 90.00 163 ALA A CA 1
ATOM 1211 C C . ALA A 1 163 ? 37.485 22.317 -55.947 1.00 90.00 163 ALA A C 1
ATOM 1213 O O . ALA A 1 163 ? 36.500 21.994 -55.281 1.00 90.00 163 ALA A O 1
ATOM 1214 N N . ILE A 1 164 ? 38.448 21.470 -56.297 1.00 87.38 164 ILE A N 1
ATOM 1215 C CA . ILE A 1 164 ? 38.505 20.060 -55.924 1.00 87.38 164 ILE A CA 1
ATOM 1216 C C . ILE A 1 164 ? 39.771 19.845 -55.103 1.00 87.38 164 ILE A C 1
ATOM 1218 O O . ILE A 1 164 ? 40.877 20.151 -55.558 1.00 87.38 164 ILE A O 1
ATOM 1222 N N . GLU A 1 165 ? 39.591 19.319 -53.899 1.00 85.06 165 GLU A N 1
ATOM 1223 C CA . GLU A 1 165 ? 40.656 19.030 -52.941 1.00 85.06 165 GLU A CA 1
ATOM 1224 C C . GLU A 1 165 ? 40.578 17.559 -52.539 1.00 85.06 165 GLU A C 1
ATOM 1226 O O . GLU A 1 165 ? 39.510 17.085 -52.139 1.00 85.06 165 GLU A O 1
ATOM 1231 N N . SER A 1 166 ? 41.705 16.846 -52.605 1.00 77.19 166 SER A N 1
ATOM 1232 C CA . SER A 1 166 ? 41.849 15.594 -51.871 1.00 77.19 166 SER A CA 1
ATOM 1233 C C . SER A 1 166 ? 41.987 15.924 -50.387 1.00 77.19 166 SER A C 1
ATOM 1235 O O . SER A 1 166 ? 42.820 16.723 -49.958 1.00 77.19 166 SER A O 1
ATOM 1237 N N . VAL A 1 167 ? 41.112 15.331 -49.592 1.00 69.88 167 VAL A N 1
ATOM 1238 C CA . VAL A 1 167 ? 41.146 15.387 -48.141 1.00 69.88 167 VAL A CA 1
ATOM 1239 C C . VAL A 1 167 ? 41.669 14.028 -47.702 1.00 69.88 167 VAL A C 1
ATOM 1241 O O . VAL A 1 167 ? 40.993 13.027 -47.938 1.00 69.88 167 VAL A O 1
ATOM 1244 N N . PRO A 1 168 ? 42.861 13.950 -47.082 1.00 58.56 168 PRO A N 1
ATOM 1245 C CA . PRO A 1 168 ? 43.330 12.695 -46.519 1.00 58.56 168 PRO A CA 1
ATOM 1246 C C . PRO A 1 168 ? 42.222 12.131 -45.637 1.00 58.56 168 PRO A C 1
ATOM 1248 O O . PRO A 1 168 ? 41.681 12.884 -44.816 1.00 58.56 168 PRO A O 1
ATOM 1251 N N . VAL A 1 169 ? 41.881 10.848 -45.797 1.00 51.12 169 VAL A N 1
ATOM 1252 C CA . VAL A 1 169 ? 40.992 10.171 -44.852 1.00 51.12 169 VAL A CA 1
ATOM 1253 C C . VAL A 1 169 ? 41.695 10.227 -43.499 1.00 51.12 169 VAL A C 1
ATOM 1255 O O . VAL A 1 169 ? 42.554 9.409 -43.175 1.00 51.12 169 VAL A O 1
ATOM 1258 N N . ARG A 1 170 ? 41.380 11.247 -42.695 1.00 45.31 170 ARG A N 1
ATOM 1259 C CA . ARG A 1 170 ? 41.608 11.171 -41.259 1.00 45.31 170 ARG A CA 1
ATOM 1260 C C . ARG A 1 170 ? 40.766 9.988 -40.817 1.00 45.31 170 ARG A C 1
ATOM 1262 O O . ARG A 1 170 ? 39.589 9.928 -41.173 1.00 45.31 170 ARG A O 1
ATOM 1269 N N . SER A 1 171 ? 41.384 9.048 -40.103 1.00 39.91 171 SER A N 1
ATOM 1270 C CA . SER A 1 171 ? 40.682 7.965 -39.417 1.00 39.91 171 SER A CA 1
ATOM 1271 C C . SER A 1 171 ? 39.363 8.503 -38.874 1.00 39.91 171 SER A C 1
ATOM 1273 O O . SER A 1 171 ? 39.344 9.588 -38.282 1.00 39.91 171 SER A O 1
ATOM 1275 N N . ALA A 1 172 ? 38.266 7.809 -39.190 1.00 39.97 172 ALA A N 1
ATOM 1276 C CA . ALA A 1 172 ? 36.917 8.275 -38.909 1.00 39.97 172 ALA A CA 1
ATOM 1277 C C . ALA A 1 172 ? 36.836 8.862 -37.482 1.00 39.97 172 ALA A C 1
ATOM 1279 O O . ALA A 1 172 ? 37.457 8.303 -36.574 1.00 39.97 172 ALA A O 1
ATOM 1280 N N . PRO A 1 173 ? 36.036 9.919 -37.231 1.00 42.62 173 PRO A N 1
ATOM 1281 C CA . PRO A 1 173 ? 35.843 10.498 -35.891 1.00 42.62 173 PRO A CA 1
ATOM 1282 C C . PRO A 1 173 ? 35.313 9.512 -34.824 1.00 42.62 173 PRO A C 1
ATOM 1284 O O . PRO A 1 173 ? 34.966 9.920 -33.722 1.00 42.62 173 PRO A O 1
ATOM 1287 N N . GLN A 1 174 ? 35.181 8.231 -35.164 1.00 47.19 174 GLN A N 1
ATOM 1288 C CA . GLN A 1 174 ? 34.620 7.157 -34.361 1.00 47.19 174 GLN A CA 1
ATOM 1289 C C . GLN A 1 174 ? 35.680 6.363 -33.589 1.00 47.19 174 GLN A C 1
ATOM 1291 O O . GLN A 1 174 ? 35.297 5.688 -32.643 1.00 47.19 174 GLN A O 1
ATOM 1296 N N . ASP A 1 175 ? 36.968 6.513 -33.922 1.00 44.31 175 ASP A N 1
ATOM 1297 C CA . ASP A 1 175 ? 38.086 5.890 -33.192 1.00 44.31 175 ASP A CA 1
ATOM 1298 C C . ASP A 1 175 ? 39.010 6.918 -32.509 1.00 44.31 175 ASP A C 1
ATOM 1300 O O . ASP A 1 175 ? 39.987 6.532 -31.871 1.00 44.31 175 ASP A O 1
ATOM 1304 N N . ASP A 1 176 ? 38.726 8.227 -32.621 1.00 58.19 176 ASP A N 1
ATOM 1305 C CA . ASP A 1 176 ? 39.383 9.252 -31.798 1.00 58.19 176 ASP A CA 1
ATOM 1306 C C . ASP A 1 176 ? 38.789 9.204 -30.379 1.00 58.19 176 ASP A C 1
ATOM 1308 O O . ASP A 1 176 ? 37.626 9.591 -30.192 1.00 58.19 176 ASP A O 1
ATOM 1312 N N . PRO A 1 177 ? 39.559 8.776 -29.357 1.00 61.28 177 PRO A N 1
ATOM 1313 C CA . PRO A 1 177 ? 39.054 8.650 -27.995 1.00 61.28 177 PRO A CA 1
ATOM 1314 C C . PRO A 1 177 ? 38.493 9.964 -27.443 1.00 61.28 177 PRO A C 1
ATOM 1316 O O . PRO A 1 177 ? 37.596 9.939 -26.600 1.00 61.28 177 PRO A O 1
ATOM 1319 N N . LEU A 1 178 ? 38.993 11.117 -27.907 1.00 65.06 178 LEU A N 1
ATOM 1320 C CA . LEU A 1 178 ? 38.507 12.423 -27.469 1.00 65.06 178 LEU A CA 1
ATOM 1321 C C . LEU A 1 178 ? 37.134 12.745 -28.069 1.00 65.06 178 LEU A C 1
ATOM 1323 O O . LEU A 1 178 ? 36.249 13.192 -27.341 1.00 65.06 178 LEU A O 1
ATOM 1327 N N . ALA A 1 179 ? 36.934 12.486 -29.362 1.00 65.75 179 ALA A N 1
ATOM 1328 C CA . ALA A 1 179 ? 35.652 12.694 -30.034 1.00 65.75 179 ALA A CA 1
ATOM 1329 C C . ALA A 1 179 ? 34.570 11.739 -29.502 1.00 65.75 179 ALA A C 1
ATOM 1331 O O . ALA A 1 179 ? 33.447 12.163 -29.217 1.00 65.75 179 ALA A O 1
ATOM 1332 N N . VAL A 1 180 ? 34.926 10.468 -29.283 1.00 69.56 180 VAL A N 1
ATOM 1333 C CA . VAL A 1 180 ? 34.043 9.475 -28.653 1.00 69.56 180 VAL A CA 1
ATOM 1334 C C . VAL A 1 180 ? 33.651 9.919 -27.247 1.00 69.56 180 VAL A C 1
ATOM 1336 O O . VAL A 1 180 ? 32.471 9.894 -26.897 1.00 69.56 180 VAL A O 1
ATOM 1339 N N . ARG A 1 181 ? 34.618 10.383 -26.449 1.00 72.31 181 ARG A N 1
ATOM 1340 C CA . ARG A 1 181 ? 34.352 10.870 -25.095 1.00 72.31 181 ARG A CA 1
ATOM 1341 C C . ARG A 1 181 ? 33.441 12.095 -25.093 1.00 72.31 181 ARG A C 1
ATOM 1343 O O . ARG A 1 181 ? 32.448 12.079 -24.382 1.00 72.31 181 ARG A O 1
ATOM 1350 N N . GLN A 1 182 ? 33.701 13.095 -25.936 1.00 76.12 182 GLN A N 1
ATOM 1351 C CA . GLN A 1 182 ? 32.843 14.282 -26.058 1.00 76.12 182 GLN A CA 1
ATOM 1352 C C . GLN A 1 182 ? 31.404 13.927 -26.458 1.00 76.12 182 GLN A C 1
ATOM 1354 O O . GLN A 1 182 ? 30.448 14.534 -25.978 1.00 76.12 182 GLN A O 1
ATOM 1359 N N . MET A 1 183 ? 31.236 12.922 -27.319 1.00 77.75 183 MET A N 1
ATOM 1360 C CA . MET A 1 183 ? 29.920 12.421 -27.707 1.00 77.75 183 MET A CA 1
ATOM 1361 C C . MET A 1 183 ? 29.193 11.734 -26.539 1.00 77.75 183 MET A C 1
ATOM 1363 O O . MET A 1 183 ? 27.992 11.949 -26.364 1.00 77.75 183 MET A O 1
ATOM 1367 N N . LEU A 1 184 ? 29.897 10.933 -25.731 1.00 83.06 184 LEU A N 1
ATOM 1368 C CA . LEU A 1 184 ? 29.329 10.303 -24.533 1.00 83.06 184 LEU A CA 1
ATOM 1369 C C . LEU A 1 184 ? 29.054 11.326 -23.413 1.00 83.06 184 LEU A C 1
ATOM 1371 O O . LEU A 1 184 ? 28.040 11.214 -22.721 1.00 83.06 184 LEU A O 1
ATOM 1375 N N . ASP A 1 185 ? 29.886 12.360 -23.274 1.00 82.06 185 ASP A N 1
ATOM 1376 C CA . ASP A 1 185 ? 29.685 13.476 -22.338 1.00 82.06 185 ASP A CA 1
ATOM 1377 C C . ASP A 1 185 ? 28.414 14.275 -22.687 1.00 82.06 185 ASP A C 1
ATOM 1379 O O . ASP A 1 185 ? 27.713 14.767 -21.801 1.00 82.06 185 ASP A O 1
ATOM 1383 N N . ALA A 1 186 ? 28.061 14.349 -23.977 1.00 81.69 186 ALA A N 1
ATOM 1384 C CA . ALA A 1 186 ? 26.841 14.995 -24.462 1.00 81.69 186 ALA A CA 1
ATOM 1385 C C . ALA A 1 186 ? 25.548 14.198 -24.178 1.00 81.69 186 ALA A C 1
ATOM 1387 O O . ALA A 1 186 ? 24.448 14.667 -24.504 1.00 81.69 186 ALA A O 1
ATOM 1388 N N . LEU A 1 187 ? 25.641 13.003 -23.580 1.00 84.50 187 LEU A N 1
ATOM 1389 C CA . LEU A 1 187 ? 24.466 12.266 -23.120 1.00 84.50 187 LEU A CA 1
ATOM 1390 C C . LEU A 1 187 ? 23.781 13.045 -21.980 1.00 84.50 187 LEU A C 1
ATOM 1392 O O . LEU A 1 187 ? 24.428 13.387 -20.983 1.00 84.50 187 LEU A O 1
ATOM 1396 N N . PRO A 1 188 ? 22.468 13.320 -22.093 1.00 81.81 188 PRO A N 1
ATOM 1397 C CA . PRO A 1 188 ? 21.760 14.194 -21.158 1.00 81.81 188 PRO A CA 1
ATOM 1398 C C . PRO A 1 188 ? 21.539 13.548 -19.783 1.00 81.81 188 PRO A C 1
ATOM 1400 O O . PRO A 1 188 ? 21.429 14.255 -18.783 1.00 81.81 188 PRO A O 1
ATOM 1403 N N . GLU A 1 189 ? 21.487 12.216 -19.712 1.00 88.69 189 GLU A N 1
ATOM 1404 C CA . GLU A 1 189 ? 21.267 11.468 -18.476 1.00 88.69 189 GLU A CA 1
ATOM 1405 C C . GLU A 1 189 ? 22.012 10.127 -18.462 1.00 88.69 189 GLU A C 1
ATOM 1407 O O . GLU A 1 189 ? 22.657 9.744 -19.438 1.00 88.69 189 GLU A O 1
ATOM 1412 N N . ALA A 1 190 ? 21.954 9.429 -17.325 1.00 92.62 190 ALA A N 1
ATOM 1413 C CA . ALA A 1 190 ? 22.499 8.082 -17.186 1.00 92.62 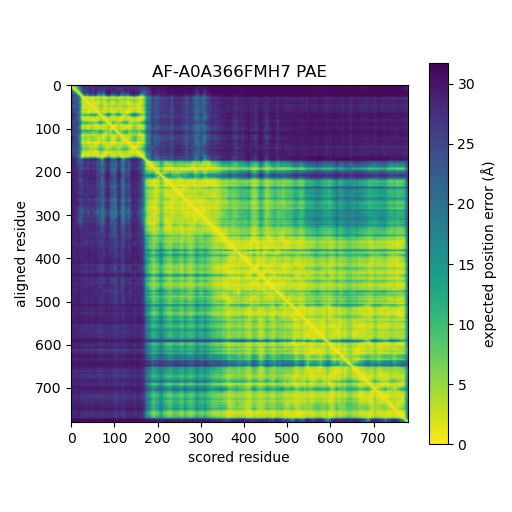190 ALA A CA 1
ATOM 1414 C C . ALA A 1 190 ? 21.747 7.077 -18.075 1.00 92.62 190 ALA A C 1
ATOM 1416 O O . ALA A 1 190 ? 20.515 7.108 -18.167 1.00 92.62 190 ALA A O 1
ATOM 1417 N N . ILE A 1 191 ? 22.492 6.157 -18.686 1.00 94.88 191 ILE A N 1
ATOM 1418 C CA . ILE A 1 191 ? 21.946 5.134 -19.574 1.00 94.88 191 ILE A CA 1
ATOM 1419 C C . ILE A 1 191 ? 21.391 3.968 -18.757 1.00 94.88 191 ILE A C 1
ATOM 1421 O O . ILE A 1 191 ? 21.984 3.523 -17.777 1.00 94.88 191 ILE A O 1
ATOM 1425 N N . ARG A 1 192 ? 20.220 3.478 -19.167 1.00 94.44 192 ARG A N 1
ATOM 1426 C CA . ARG A 1 192 ? 19.522 2.333 -18.560 1.00 94.44 192 ARG A CA 1
ATOM 1427 C C . ARG A 1 192 ? 19.338 1.167 -19.524 1.00 94.44 192 ARG A C 1
ATOM 1429 O O . ARG A 1 192 ? 19.119 0.047 -19.065 1.00 94.44 192 ARG A O 1
ATOM 1436 N N . LEU A 1 193 ? 19.424 1.431 -20.827 1.00 96.06 193 LEU A N 1
ATOM 1437 C CA . LEU A 1 19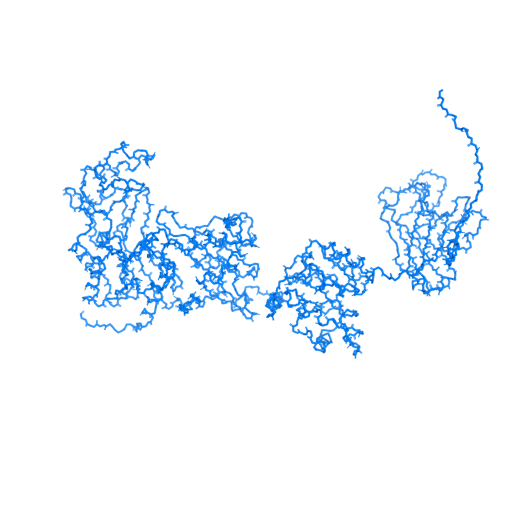3 ? 19.298 0.438 -21.886 1.00 96.06 193 LEU A CA 1
ATOM 1438 C C . LEU A 1 193 ? 20.298 0.724 -23.007 1.00 96.06 193 LEU A C 1
ATOM 1440 O O . LEU A 1 193 ? 20.363 1.847 -23.509 1.00 96.06 193 LEU A O 1
ATOM 1444 N N . VAL A 1 194 ? 21.028 -0.307 -23.424 1.00 97.00 194 VAL A N 1
ATOM 1445 C CA . VAL A 1 194 ? 21.822 -0.299 -24.655 1.00 97.00 194 VAL A CA 1
ATOM 1446 C C . VAL A 1 194 ? 21.158 -1.225 -25.668 1.00 97.00 194 VAL A C 1
ATOM 1448 O O . VAL A 1 194 ? 20.895 -2.393 -25.386 1.00 97.00 194 VAL A O 1
ATOM 1451 N N . VAL A 1 195 ? 20.851 -0.693 -26.844 1.00 97.00 195 VAL A N 1
ATOM 1452 C CA . VAL A 1 195 ? 20.304 -1.445 -27.969 1.00 97.00 195 VAL A CA 1
ATOM 1453 C C . VAL A 1 195 ? 21.416 -1.657 -28.983 1.00 97.00 195 VAL A C 1
ATOM 1455 O O . VAL A 1 195 ? 22.014 -0.693 -29.456 1.00 97.00 195 VAL A O 1
ATOM 1458 N N . TRP A 1 196 ? 21.683 -2.912 -29.314 1.00 95.62 196 TRP A N 1
ATOM 1459 C CA . TRP A 1 196 ? 22.765 -3.299 -30.208 1.00 95.62 196 TRP A CA 1
ATOM 1460 C C . TRP A 1 196 ? 22.202 -3.690 -31.569 1.00 95.62 196 TRP A C 1
ATOM 1462 O O . TRP A 1 196 ? 21.344 -4.570 -31.659 1.00 95.62 196 TRP A O 1
ATOM 1472 N N . ASP A 1 197 ? 22.692 -3.058 -32.624 1.00 92.44 197 ASP A N 1
ATOM 1473 C CA . ASP A 1 197 ? 22.709 -3.659 -33.952 1.00 92.44 197 ASP A CA 1
ATOM 1474 C C . ASP A 1 197 ? 23.886 -4.634 -33.994 1.00 92.44 197 ASP A C 1
ATOM 1476 O O . ASP A 1 197 ? 25.030 -4.192 -33.926 1.00 92.44 197 ASP A O 1
ATOM 1480 N N . PRO A 1 198 ? 23.647 -5.950 -33.959 1.00 85.06 198 PRO A N 1
ATOM 1481 C CA . PRO A 1 198 ? 24.659 -6.901 -33.529 1.00 85.06 198 PRO A CA 1
ATOM 1482 C C . PRO A 1 198 ? 25.752 -7.134 -34.577 1.00 85.06 198 PRO A C 1
ATOM 1484 O O . PRO A 1 198 ? 26.849 -7.572 -34.213 1.00 85.06 198 PRO A O 1
ATOM 1487 N N . GLU A 1 199 ? 25.476 -6.840 -35.850 1.00 81.00 199 GLU A N 1
ATOM 1488 C CA . GLU A 1 199 ? 26.453 -6.959 -36.929 1.00 81.00 199 GLU A CA 1
ATOM 1489 C C . GLU A 1 199 ? 27.549 -5.901 -36.745 1.00 81.00 199 GLU A C 1
ATOM 1491 O O . GLU A 1 199 ? 27.285 -4.740 -36.456 1.00 81.00 199 GLU A O 1
ATOM 1496 N N . ALA A 1 200 ? 28.808 -6.341 -36.790 1.00 70.19 200 ALA A N 1
ATOM 1497 C CA . ALA A 1 200 ? 30.001 -5.532 -36.527 1.00 70.19 200 ALA A CA 1
ATOM 1498 C C . ALA A 1 200 ? 30.107 -4.885 -35.124 1.00 70.19 200 ALA A C 1
ATOM 1500 O O . ALA A 1 200 ? 31.145 -4.286 -34.829 1.00 70.19 200 ALA A O 1
ATOM 1501 N N . THR A 1 201 ? 29.126 -5.062 -34.226 1.00 76.62 201 THR A N 1
ATOM 1502 C CA . THR A 1 201 ? 29.202 -4.602 -32.822 1.00 76.62 201 THR A CA 1
ATOM 1503 C C . THR A 1 201 ? 29.388 -5.751 -31.827 1.00 76.62 201 THR A C 1
ATOM 1505 O O . THR A 1 201 ? 30.291 -5.692 -30.993 1.00 76.62 201 THR A O 1
ATOM 1508 N N . LEU A 1 202 ? 28.581 -6.814 -31.924 1.00 82.31 202 LEU A N 1
ATOM 1509 C CA . LEU A 1 202 ? 28.635 -7.981 -31.037 1.00 82.31 202 LEU A CA 1
ATOM 1510 C C . LEU A 1 202 ? 29.329 -9.166 -31.709 1.00 82.31 202 LEU A C 1
ATOM 1512 O O . LEU A 1 202 ? 30.072 -9.899 -31.056 1.00 82.31 202 LEU A O 1
ATOM 1516 N N . TRP A 1 203 ? 29.138 -9.337 -33.018 1.00 78.12 203 TRP A N 1
ATOM 1517 C CA . TRP A 1 203 ? 29.836 -10.335 -33.827 1.00 78.12 203 TRP A CA 1
ATOM 1518 C C . TRP A 1 203 ? 30.171 -9.802 -35.225 1.00 78.12 203 TRP A C 1
ATOM 1520 O O . TRP A 1 203 ? 29.515 -8.910 -35.757 1.00 78.12 203 TRP A O 1
ATOM 1530 N N . ARG A 1 204 ? 31.222 -10.351 -35.837 1.00 67.62 204 ARG A N 1
ATOM 1531 C CA . ARG A 1 204 ? 31.595 -10.100 -37.234 1.00 67.62 204 ARG A CA 1
ATOM 1532 C C . ARG A 1 204 ? 30.932 -11.134 -38.138 1.00 67.62 204 ARG A C 1
ATOM 1534 O O . ARG A 1 204 ? 30.980 -12.320 -37.825 1.00 67.62 204 ARG A O 1
ATOM 1541 N N . GLY A 1 205 ? 30.377 -10.679 -39.261 1.00 61.62 205 GLY A N 1
ATOM 1542 C CA . GLY A 1 205 ? 29.601 -11.502 -40.195 1.00 61.62 205 GLY A CA 1
ATOM 1543 C C . GLY A 1 205 ? 28.090 -11.408 -39.954 1.00 61.62 205 GLY A C 1
ATOM 1544 O O . GLY A 1 205 ? 27.650 -10.968 -38.895 1.00 61.62 205 GLY A O 1
ATOM 1545 N N . THR A 1 206 ? 27.295 -11.814 -40.946 1.00 61.44 206 THR A N 1
ATOM 1546 C CA . THR A 1 206 ? 25.826 -11.801 -40.871 1.00 61.44 206 THR A CA 1
ATOM 1547 C C . THR A 1 206 ? 25.316 -13.105 -40.253 1.00 61.44 206 THR A C 1
ATOM 1549 O O . THR A 1 206 ? 25.713 -14.204 -40.660 1.00 61.44 206 THR A O 1
ATOM 1552 N N . ALA A 1 207 ? 24.416 -13.011 -39.268 1.00 60.53 207 ALA A N 1
ATOM 1553 C CA . ALA A 1 207 ? 23.891 -14.190 -38.561 1.00 60.53 207 ALA A CA 1
ATOM 1554 C C . ALA A 1 207 ? 23.156 -15.153 -39.513 1.00 60.53 207 ALA A C 1
ATOM 1556 O O . ALA A 1 207 ? 23.257 -16.370 -39.383 1.00 60.53 207 ALA A O 1
ATOM 1557 N N . THR A 1 208 ? 22.487 -14.610 -40.532 1.00 58.00 208 THR A N 1
ATOM 1558 C CA . THR A 1 208 ? 21.741 -15.368 -41.546 1.00 58.00 208 THR A CA 1
ATOM 1559 C C . THR A 1 208 ? 22.618 -16.147 -42.531 1.00 58.00 208 THR A C 1
ATOM 1561 O O . THR A 1 208 ? 22.099 -17.015 -43.224 1.00 58.00 208 THR A O 1
ATOM 1564 N N . GLN A 1 209 ? 23.922 -15.851 -42.636 1.00 57.62 209 GLN A N 1
ATOM 1565 C CA . GLN A 1 209 ? 24.836 -16.539 -43.566 1.00 57.62 209 GLN A CA 1
ATOM 1566 C C . GLN A 1 209 ? 25.757 -17.568 -42.885 1.00 57.62 209 GLN A C 1
ATOM 1568 O O . GLN A 1 209 ? 26.625 -18.136 -43.542 1.00 57.62 209 GLN A O 1
ATOM 1573 N N . GLY A 1 210 ? 25.570 -17.841 -41.587 1.00 50.25 210 GLY A N 1
ATOM 1574 C CA . GLY A 1 210 ? 26.273 -18.927 -40.887 1.00 50.25 210 GLY A CA 1
ATOM 1575 C C . GLY A 1 210 ? 27.749 -18.661 -40.551 1.00 50.25 210 GLY A C 1
ATOM 1576 O O . GLY A 1 210 ? 28.488 -19.612 -40.316 1.00 50.25 210 GLY A O 1
ATOM 1577 N N . GLY A 1 211 ? 28.180 -17.392 -40.512 1.00 55.34 211 GLY A N 1
ATOM 1578 C CA . GLY A 1 211 ? 29.576 -16.982 -40.272 1.00 55.34 211 GLY A CA 1
ATOM 1579 C C . GLY A 1 211 ? 29.769 -15.950 -39.152 1.00 55.34 211 GLY A C 1
ATOM 1580 O O . GLY A 1 211 ? 30.726 -15.182 -39.198 1.00 55.34 211 GLY A O 1
ATOM 1581 N N . ALA A 1 212 ? 28.848 -15.876 -38.185 1.00 59.44 212 ALA A N 1
ATOM 1582 C CA . ALA A 1 212 ? 28.926 -14.923 -37.078 1.00 59.44 212 ALA A CA 1
ATOM 1583 C C . ALA A 1 212 ? 30.005 -15.336 -36.058 1.00 59.44 212 ALA A C 1
ATOM 1585 O O . ALA A 1 212 ? 29.877 -16.352 -35.375 1.00 59.44 212 ALA A O 1
ATOM 1586 N N . HIS A 1 213 ? 31.057 -14.526 -35.925 1.00 62.91 213 HIS A N 1
ATOM 1587 C CA . HIS A 1 213 ? 32.124 -14.712 -34.939 1.00 62.91 213 HIS A CA 1
ATOM 1588 C C . HIS A 1 213 ? 32.099 -13.592 -33.900 1.00 62.91 213 HIS A C 1
ATOM 1590 O O . HIS A 1 213 ? 32.168 -12.421 -34.268 1.00 62.91 213 HIS A O 1
ATOM 1596 N N . SER A 1 214 ? 32.036 -13.930 -32.609 1.00 66.44 214 SER A N 1
ATOM 1597 C CA . SER A 1 214 ? 31.989 -12.937 -31.524 1.00 66.44 214 SER A CA 1
ATOM 1598 C C . SER A 1 214 ? 33.147 -11.932 -31.605 1.00 66.44 214 SER A C 1
ATOM 1600 O O . SER A 1 214 ? 34.305 -12.306 -31.815 1.00 66.44 214 SER A O 1
ATOM 1602 N N . VAL A 1 215 ? 32.835 -10.645 -31.442 1.00 69.94 215 VAL A N 1
ATOM 1603 C CA . VAL A 1 215 ? 33.843 -9.591 -31.296 1.00 69.94 215 VAL A CA 1
ATOM 1604 C C . VAL A 1 215 ? 34.470 -9.730 -29.910 1.00 69.94 215 VAL A C 1
ATOM 1606 O O . VAL A 1 215 ? 33.778 -9.717 -28.891 1.00 69.94 215 VAL A O 1
ATOM 1609 N N . ALA A 1 216 ? 35.799 -9.850 -29.860 1.00 69.06 216 ALA A N 1
ATOM 1610 C CA . ALA A 1 216 ? 36.528 -10.007 -28.606 1.00 69.06 216 ALA A CA 1
ATOM 1611 C C . ALA A 1 216 ? 36.178 -8.884 -27.607 1.00 69.06 216 ALA A C 1
ATOM 1613 O O . ALA A 1 216 ? 36.311 -7.703 -27.915 1.00 69.06 216 ALA A O 1
ATOM 1614 N N . GLY A 1 217 ? 35.725 -9.266 -26.409 1.00 76.25 217 GLY A N 1
ATOM 1615 C CA . GLY A 1 217 ? 35.363 -8.342 -25.328 1.00 76.25 217 GLY A CA 1
ATOM 1616 C C . GLY A 1 217 ? 33.914 -7.837 -25.338 1.00 76.25 217 GLY A C 1
ATOM 1617 O O . GLY A 1 217 ? 33.448 -7.382 -24.295 1.00 76.25 217 GLY A O 1
ATOM 1618 N N . ALA A 1 218 ? 33.161 -7.980 -26.435 1.00 81.75 218 ALA A N 1
ATOM 1619 C CA . ALA A 1 218 ? 31.781 -7.486 -26.517 1.00 81.75 218 ALA A CA 1
ATOM 1620 C C . ALA A 1 218 ? 30.853 -8.171 -25.496 1.00 81.75 218 ALA A C 1
ATOM 1622 O O . ALA A 1 218 ? 30.137 -7.493 -24.758 1.00 81.75 218 ALA A O 1
ATOM 1623 N N . SER A 1 219 ? 30.933 -9.503 -25.362 1.00 85.44 219 SER A N 1
ATOM 1624 C CA . SER A 1 219 ? 30.132 -10.228 -24.365 1.00 85.44 219 SER A CA 1
ATOM 1625 C C . SER A 1 219 ? 30.477 -9.839 -22.923 1.00 85.44 219 SER A C 1
ATOM 1627 O O . SER A 1 219 ? 29.587 -9.759 -22.080 1.00 85.44 219 SER A O 1
ATOM 1629 N N . ALA A 1 220 ? 31.750 -9.539 -22.641 1.00 89.75 220 ALA A N 1
ATOM 1630 C CA . ALA A 1 220 ? 32.180 -9.075 -21.322 1.00 89.75 220 ALA A CA 1
ATOM 1631 C C . ALA A 1 220 ? 31.619 -7.680 -21.004 1.00 89.75 220 ALA A C 1
ATOM 1633 O O . ALA A 1 220 ? 31.202 -7.430 -19.877 1.00 89.75 220 ALA A O 1
ATOM 1634 N N . ILE A 1 221 ? 31.542 -6.796 -22.004 1.00 92.81 221 ILE A N 1
ATOM 1635 C CA . ILE A 1 221 ? 30.925 -5.473 -21.855 1.00 92.81 221 ILE A CA 1
ATOM 1636 C C . ILE A 1 221 ? 29.434 -5.603 -21.555 1.00 92.81 221 ILE A C 1
ATOM 1638 O O . ILE A 1 221 ? 28.951 -4.972 -20.619 1.00 92.81 221 ILE A O 1
ATOM 1642 N N . VAL A 1 222 ? 28.706 -6.440 -22.297 1.00 93.75 222 VAL A N 1
ATOM 1643 C CA . VAL A 1 222 ? 27.276 -6.673 -22.040 1.00 93.75 222 VAL A CA 1
ATOM 1644 C C . VAL A 1 222 ? 27.051 -7.267 -20.646 1.00 93.75 222 VAL A C 1
ATOM 1646 O O . VAL A 1 222 ? 26.153 -6.817 -19.935 1.00 93.75 222 VAL A O 1
ATOM 1649 N N . ALA A 1 223 ? 27.881 -8.226 -20.227 1.00 92.94 223 ALA A N 1
ATOM 1650 C CA . ALA A 1 223 ? 27.806 -8.819 -18.894 1.00 92.94 223 ALA A CA 1
ATOM 1651 C C . ALA A 1 223 ? 28.075 -7.791 -17.780 1.00 92.94 223 ALA A C 1
ATOM 1653 O O . ALA A 1 223 ? 27.346 -7.753 -16.792 1.00 92.94 223 ALA A O 1
ATOM 1654 N N . GLU A 1 224 ? 29.070 -6.921 -17.954 1.00 94.50 224 GLU A N 1
ATOM 1655 C CA . GLU A 1 224 ? 29.388 -5.866 -16.990 1.00 94.50 224 GLU A CA 1
ATOM 1656 C C . GLU A 1 224 ? 28.295 -4.787 -16.941 1.00 94.50 224 GLU A C 1
ATOM 1658 O O . GLU A 1 224 ? 27.890 -4.363 -15.861 1.00 94.50 224 GLU A O 1
ATOM 1663 N N . LEU A 1 225 ? 27.740 -4.381 -18.089 1.00 95.75 225 LEU A N 1
ATOM 1664 C CA . LEU A 1 225 ? 26.571 -3.495 -18.131 1.00 95.75 225 LEU A CA 1
ATOM 1665 C C . LEU A 1 225 ? 25.394 -4.111 -17.365 1.00 95.75 225 LEU A C 1
ATOM 1667 O O . LEU A 1 225 ? 24.764 -3.433 -16.552 1.00 95.75 225 LEU A O 1
ATOM 1671 N N . ALA A 1 226 ? 25.144 -5.407 -17.558 1.00 94.75 226 ALA A N 1
ATOM 1672 C CA . ALA A 1 226 ? 24.108 -6.136 -16.840 1.00 94.75 226 ALA A CA 1
ATOM 1673 C C . ALA A 1 226 ? 24.384 -6.183 -15.323 1.00 94.75 226 ALA A C 1
ATOM 1675 O O . ALA A 1 226 ? 23.468 -5.945 -14.533 1.00 94.75 226 ALA A O 1
ATOM 1676 N N . ALA A 1 227 ? 25.639 -6.390 -14.912 1.00 94.38 227 ALA A N 1
ATOM 1677 C CA . ALA A 1 227 ? 26.074 -6.344 -13.513 1.00 94.38 227 ALA A CA 1
ATOM 1678 C C . ALA A 1 227 ? 25.989 -4.939 -12.889 1.00 94.38 227 ALA A C 1
ATOM 1680 O O . ALA A 1 227 ? 25.915 -4.819 -11.669 1.00 94.38 227 ALA A O 1
ATOM 1681 N N . ARG A 1 228 ? 25.941 -3.881 -13.706 1.00 95.06 228 ARG A N 1
ATOM 1682 C CA . ARG A 1 228 ? 25.638 -2.488 -13.312 1.00 95.06 228 ARG A CA 1
ATOM 1683 C C . ARG A 1 228 ? 24.156 -2.139 -13.441 1.00 95.06 228 ARG A C 1
ATOM 1685 O O . ARG A 1 228 ? 23.740 -0.982 -13.307 1.00 95.06 228 ARG A O 1
ATOM 1692 N N . GLY A 1 229 ? 23.329 -3.134 -13.751 1.00 92.19 229 GLY A N 1
ATOM 1693 C CA . GLY A 1 229 ? 21.898 -2.953 -13.865 1.00 92.19 229 GLY A CA 1
ATOM 1694 C C . GLY A 1 229 ? 21.464 -2.127 -15.083 1.00 92.19 229 GLY A C 1
ATOM 1695 O O . GLY A 1 229 ? 20.395 -1.510 -15.034 1.00 92.19 229 GLY A O 1
ATOM 1696 N N . ILE A 1 230 ? 22.290 -2.086 -16.132 1.00 95.50 230 ILE A N 1
ATOM 1697 C CA . ILE A 1 230 ? 22.005 -1.504 -17.447 1.00 95.50 230 ILE A CA 1
ATOM 1698 C C . ILE A 1 230 ? 21.621 -2.655 -18.374 1.00 95.50 230 ILE A C 1
ATOM 1700 O O . ILE A 1 230 ? 22.385 -3.597 -18.573 1.00 95.50 230 ILE A O 1
ATOM 1704 N N . VAL A 1 231 ? 20.412 -2.607 -18.923 1.00 95.81 231 VAL A N 1
ATOM 1705 C CA . VAL A 1 231 ? 19.873 -3.723 -19.707 1.00 95.81 231 VAL A CA 1
ATOM 1706 C C . VAL A 1 231 ? 20.375 -3.648 -21.149 1.00 95.81 231 VAL A C 1
ATOM 1708 O O . VAL A 1 231 ? 20.633 -2.560 -21.659 1.00 95.81 231 VAL A O 1
ATOM 1711 N N . SER A 1 232 ? 20.513 -4.795 -21.814 1.00 96.56 232 SER A N 1
ATOM 1712 C CA . SER A 1 232 ? 20.843 -4.868 -23.240 1.00 96.56 232 SER A CA 1
ATOM 1713 C C . SER A 1 232 ? 19.699 -5.476 -24.050 1.00 96.56 232 SER A C 1
ATOM 1715 O O . SER A 1 232 ? 19.064 -6.432 -23.609 1.00 96.56 232 SER A O 1
ATOM 1717 N N . SER A 1 233 ? 19.451 -4.943 -25.245 1.00 96.44 233 SER A N 1
ATOM 1718 C CA . SER A 1 233 ? 18.495 -5.474 -26.229 1.00 96.44 233 SER A CA 1
ATOM 1719 C C . SER A 1 233 ? 19.112 -5.473 -27.631 1.00 96.44 233 SER A C 1
ATOM 1721 O O . SER A 1 233 ? 20.133 -4.829 -27.848 1.00 96.44 233 SER A O 1
ATOM 1723 N N . ILE A 1 234 ? 18.511 -6.181 -28.586 1.00 95.25 234 ILE A N 1
ATOM 1724 C CA . ILE A 1 234 ? 18.998 -6.267 -29.971 1.00 95.25 234 ILE A CA 1
ATOM 1725 C C . ILE A 1 234 ? 18.007 -5.589 -30.909 1.00 95.25 234 ILE A C 1
ATOM 1727 O O . ILE A 1 234 ? 16.801 -5.781 -30.774 1.00 95.25 234 ILE A O 1
ATOM 1731 N N . CYS A 1 235 ? 18.515 -4.851 -31.888 1.00 94.25 235 CYS A N 1
ATOM 1732 C CA . CYS A 1 235 ? 17.749 -4.341 -33.016 1.00 94.25 235 CYS A CA 1
ATOM 1733 C C . CYS A 1 235 ? 18.426 -4.801 -34.308 1.00 94.25 235 CYS A C 1
ATOM 1735 O O . CYS A 1 235 ? 19.365 -4.164 -34.766 1.00 94.25 235 CYS A O 1
ATOM 1737 N N . ALA A 1 236 ? 17.946 -5.896 -34.895 1.00 90.06 236 ALA A N 1
ATOM 1738 C CA . ALA A 1 236 ? 18.558 -6.505 -36.074 1.00 90.06 236 ALA A CA 1
ATOM 1739 C C . ALA A 1 236 ? 17.558 -6.640 -37.230 1.00 90.06 236 ALA A C 1
ATOM 1741 O O . ALA A 1 236 ? 16.351 -6.808 -37.029 1.00 90.06 236 ALA A O 1
ATOM 1742 N N . LYS A 1 237 ? 18.070 -6.596 -38.462 1.00 86.38 237 LYS A N 1
ATOM 1743 C CA . LYS A 1 237 ? 17.334 -6.994 -39.669 1.00 86.38 237 LYS A CA 1
ATOM 1744 C C . LYS A 1 237 ? 17.606 -8.484 -39.892 1.00 86.38 237 LYS A C 1
ATOM 1746 O O . LYS A 1 237 ? 18.762 -8.871 -39.982 1.00 86.38 237 LYS A O 1
ATOM 1751 N N . GLY A 1 238 ? 16.577 -9.326 -39.998 1.00 83.94 238 GLY A N 1
ATOM 1752 C CA . GLY A 1 238 ? 16.798 -10.735 -40.345 1.00 83.94 238 GLY A CA 1
ATOM 1753 C C . GLY A 1 238 ? 15.786 -11.711 -39.765 1.00 83.94 238 GLY A C 1
ATOM 1754 O O . GLY A 1 238 ? 14.610 -11.381 -39.621 1.00 83.94 238 GLY A O 1
ATOM 1755 N N . ASP A 1 239 ? 16.282 -12.916 -39.486 1.00 84.44 239 ASP A N 1
ATOM 1756 C CA . ASP A 1 239 ? 15.552 -14.065 -38.957 1.00 84.44 239 ASP A CA 1
ATOM 1757 C C . ASP A 1 239 ? 15.830 -14.257 -37.456 1.00 84.44 239 ASP A C 1
ATOM 1759 O O . ASP A 1 239 ? 16.985 -14.252 -37.017 1.00 84.44 239 ASP A O 1
ATOM 1763 N N . ALA A 1 240 ? 14.765 -14.408 -36.668 1.00 88.31 240 ALA A N 1
ATOM 1764 C CA . ALA A 1 240 ? 14.847 -14.457 -35.212 1.00 88.31 240 ALA A CA 1
ATOM 1765 C C . ALA A 1 240 ? 15.591 -15.701 -34.701 1.00 88.31 240 ALA A C 1
ATOM 1767 O O . ALA A 1 240 ? 16.358 -15.593 -33.742 1.00 88.31 240 ALA A O 1
ATOM 1768 N N . ASP A 1 241 ? 15.422 -16.853 -35.357 1.00 88.31 241 ASP A N 1
ATOM 1769 C CA . ASP A 1 241 ? 16.091 -18.097 -34.968 1.00 88.31 241 ASP A CA 1
ATOM 1770 C C . ASP A 1 241 ? 17.603 -18.011 -35.182 1.00 88.31 241 ASP A C 1
ATOM 1772 O O . ASP A 1 241 ? 18.383 -18.377 -34.300 1.00 88.31 241 ASP A O 1
ATOM 1776 N N . SER A 1 242 ? 18.025 -17.437 -36.308 1.00 86.81 242 SER A N 1
ATOM 1777 C CA . SER A 1 242 ? 19.438 -17.208 -36.624 1.00 86.81 242 SER A CA 1
ATOM 1778 C C . SER A 1 242 ? 20.118 -16.299 -35.592 1.00 86.81 242 SER A C 1
ATOM 1780 O O . SER A 1 242 ? 21.207 -16.603 -35.101 1.00 86.81 242 SER A O 1
ATOM 1782 N N . VAL A 1 243 ? 19.463 -15.197 -35.205 1.00 88.50 243 VAL A N 1
ATOM 1783 C CA . VAL A 1 243 ? 19.980 -14.285 -34.167 1.00 88.50 243 VAL A CA 1
ATOM 1784 C C . VAL A 1 243 ? 19.984 -14.950 -32.790 1.00 88.50 243 VAL A C 1
ATOM 1786 O O . VAL A 1 243 ? 20.930 -14.757 -32.028 1.00 88.50 243 VAL A O 1
ATOM 1789 N N . ARG A 1 244 ? 18.975 -15.767 -32.464 1.00 89.69 244 ARG A N 1
ATOM 1790 C CA . ARG A 1 244 ? 18.927 -16.526 -31.206 1.00 89.69 244 ARG A CA 1
ATOM 1791 C C . ARG A 1 244 ? 20.118 -17.478 -31.081 1.00 89.69 244 ARG A C 1
ATOM 1793 O O . ARG A 1 244 ? 20.772 -17.480 -30.042 1.00 89.69 244 ARG A O 1
ATOM 1800 N N . VAL A 1 245 ? 20.427 -18.237 -32.135 1.00 88.69 245 VAL A N 1
ATOM 1801 C CA . VAL A 1 245 ? 21.590 -19.144 -32.169 1.00 88.69 245 VAL A CA 1
ATOM 1802 C C . VAL A 1 245 ? 22.901 -18.367 -32.011 1.00 88.69 245 VAL A C 1
ATOM 1804 O O . VAL A 1 245 ? 23.777 -18.789 -31.258 1.00 88.69 245 VAL A O 1
ATOM 1807 N N . ALA A 1 246 ? 23.030 -17.203 -32.656 1.00 87.31 246 ALA A N 1
ATOM 1808 C CA . ALA A 1 246 ? 24.211 -16.351 -32.507 1.00 87.31 246 ALA A CA 1
ATOM 1809 C C . ALA A 1 246 ? 24.367 -15.803 -31.073 1.00 87.31 246 ALA A C 1
ATOM 1811 O O . ALA A 1 246 ? 25.471 -15.808 -30.527 1.00 87.31 246 ALA A O 1
ATOM 1812 N N . LEU A 1 247 ? 23.270 -15.384 -30.431 1.00 90.00 247 LEU A N 1
ATOM 1813 C CA . LEU A 1 247 ? 23.270 -14.953 -29.028 1.00 90.00 247 LEU A CA 1
ATOM 1814 C C . LEU A 1 247 ? 23.665 -16.085 -28.075 1.00 90.00 247 LEU A C 1
ATOM 1816 O O . LEU A 1 247 ? 24.403 -15.847 -27.121 1.00 90.00 247 LEU A O 1
ATOM 1820 N N . GLU A 1 248 ? 23.188 -17.303 -28.328 1.00 90.12 248 GLU A N 1
ATOM 1821 C CA . GLU A 1 248 ? 23.536 -18.494 -27.552 1.00 90.12 248 GLU A CA 1
ATOM 1822 C C . GLU A 1 248 ? 25.029 -18.824 -27.687 1.00 90.12 248 GLU A C 1
ATOM 1824 O O . GLU A 1 248 ? 25.728 -18.936 -26.680 1.00 90.12 248 GLU A O 1
ATOM 1829 N N . ALA A 1 249 ? 25.553 -18.845 -28.917 1.00 86.31 249 ALA A N 1
ATOM 1830 C CA . ALA A 1 249 ? 26.977 -19.053 -29.187 1.00 86.31 249 ALA A CA 1
ATOM 1831 C C . ALA A 1 249 ? 27.875 -17.960 -28.574 1.00 86.31 249 ALA A C 1
ATOM 1833 O O . ALA A 1 249 ? 29.011 -18.233 -28.187 1.00 86.31 249 ALA A O 1
ATOM 1834 N N . ALA A 1 250 ? 27.372 -16.727 -28.454 1.00 84.44 250 ALA A N 1
ATOM 1835 C CA . ALA A 1 250 ? 28.075 -15.608 -27.826 1.00 84.44 250 ALA A CA 1
ATOM 1836 C C . ALA A 1 250 ? 27.940 -15.558 -26.288 1.00 84.44 250 ALA A C 1
ATOM 1838 O O . ALA A 1 250 ? 28.534 -14.674 -25.662 1.00 84.44 250 ALA A O 1
ATOM 1839 N N . GLY A 1 251 ? 27.160 -16.463 -25.678 1.00 88.31 251 GLY A N 1
ATOM 1840 C CA . GLY A 1 251 ? 26.869 -16.471 -24.238 1.00 88.31 251 GLY A CA 1
ATOM 1841 C C . GLY A 1 251 ? 25.990 -15.305 -23.767 1.00 88.31 251 GLY A C 1
ATOM 1842 O O . GLY A 1 251 ? 26.020 -14.946 -22.595 1.00 88.31 251 GLY A O 1
ATOM 1843 N N . LEU A 1 252 ? 25.231 -14.687 -24.676 1.00 90.94 252 LEU A N 1
ATOM 1844 C CA . LEU A 1 252 ? 24.465 -13.459 -24.440 1.00 90.94 252 LEU A CA 1
ATOM 1845 C C . LEU A 1 252 ? 22.963 -13.679 -24.254 1.00 90.94 252 LEU A C 1
ATOM 1847 O O . LEU A 1 252 ? 22.267 -12.746 -23.842 1.00 90.94 252 LEU A O 1
ATOM 1851 N N . LEU A 1 253 ? 22.467 -14.887 -24.542 1.00 89.38 253 LEU A N 1
ATOM 1852 C CA . LEU A 1 253 ? 21.038 -15.215 -24.540 1.00 89.38 253 LEU A CA 1
ATOM 1853 C C . LEU A 1 253 ? 20.343 -14.832 -23.221 1.00 89.38 253 LEU A C 1
ATOM 1855 O O . LEU A 1 253 ? 19.251 -14.269 -23.238 1.00 89.38 253 LEU A O 1
ATOM 1859 N N . GLU A 1 254 ? 21.010 -15.047 -22.085 1.00 88.44 254 GLU A N 1
ATOM 1860 C CA . GLU A 1 254 ? 20.448 -14.737 -20.767 1.00 88.44 254 GLU A CA 1
ATOM 1861 C C . GLU A 1 254 ? 20.577 -13.267 -20.348 1.00 88.44 254 GLU A C 1
ATOM 1863 O O . GLU A 1 254 ? 19.796 -12.796 -19.524 1.00 88.44 254 GLU A O 1
ATOM 1868 N N . THR A 1 255 ? 21.509 -12.513 -20.927 1.00 90.25 255 THR A N 1
ATOM 1869 C CA . THR A 1 255 ? 21.737 -11.092 -20.599 1.00 90.25 255 THR A CA 1
ATOM 1870 C C . THR A 1 255 ? 20.982 -10.129 -21.511 1.00 90.25 255 THR A C 1
ATOM 1872 O O . THR A 1 255 ? 20.718 -8.986 -21.133 1.00 90.25 255 THR A O 1
ATOM 1875 N N . VAL A 1 256 ? 20.625 -10.585 -22.712 1.00 92.94 256 VAL A N 1
ATOM 1876 C CA . VAL A 1 256 ? 19.857 -9.817 -23.689 1.00 92.94 256 VAL A CA 1
ATOM 1877 C C . VAL A 1 256 ? 18.362 -9.989 -23.430 1.00 92.94 256 VAL A C 1
ATOM 1879 O O . VAL A 1 256 ? 17.859 -11.072 -23.121 1.00 92.94 256 VAL A O 1
ATOM 1882 N N . VAL A 1 257 ? 17.634 -8.884 -23.553 1.00 93.19 257 VAL A N 1
ATOM 1883 C CA . VAL A 1 257 ? 16.204 -8.800 -23.274 1.00 93.19 257 VAL A CA 1
ATOM 1884 C C . VAL A 1 257 ? 15.472 -8.305 -24.518 1.00 93.19 257 VAL A C 1
ATOM 1886 O O . VAL A 1 257 ? 15.810 -7.260 -25.070 1.00 93.19 257 VAL A O 1
ATOM 1889 N N . PHE A 1 258 ? 14.449 -9.048 -24.950 1.00 87.69 258 PHE A N 1
ATOM 1890 C CA . PHE A 1 258 ? 13.544 -8.677 -26.050 1.00 87.69 258 PHE A CA 1
ATOM 1891 C C . PHE A 1 258 ? 14.237 -8.256 -27.355 1.00 87.69 258 PHE A C 1
ATOM 1893 O O . PHE A 1 258 ? 14.019 -7.137 -27.823 1.00 87.69 258 PHE A O 1
ATOM 1900 N N . PRO A 1 259 ? 15.056 -9.129 -27.971 1.00 92.12 259 PRO A N 1
ATOM 1901 C CA . PRO A 1 259 ? 15.629 -8.831 -29.279 1.00 92.12 259 PRO A CA 1
ATOM 1902 C C . PRO A 1 259 ? 14.511 -8.573 -30.307 1.00 92.12 259 PRO A C 1
ATOM 1904 O O . PRO A 1 259 ? 13.607 -9.391 -30.460 1.00 92.12 259 PRO A O 1
ATOM 1907 N N . GLN A 1 260 ? 14.553 -7.436 -31.007 1.00 92.38 260 GLN A N 1
ATOM 1908 C CA . GLN A 1 260 ? 13.689 -7.159 -32.157 1.00 92.38 260 GLN A CA 1
ATOM 1909 C C . GLN A 1 260 ? 14.428 -7.525 -33.439 1.00 92.38 260 GLN A C 1
ATOM 1911 O O . GLN A 1 260 ? 15.346 -6.817 -33.865 1.00 92.38 260 GLN A O 1
ATOM 1916 N N . VAL A 1 261 ? 14.009 -8.634 -34.046 1.00 91.00 261 VAL A N 1
ATOM 1917 C CA . VAL A 1 261 ? 14.602 -9.187 -35.265 1.00 91.00 261 VAL A CA 1
ATOM 1918 C C . VAL A 1 261 ? 13.516 -9.283 -36.322 1.00 91.00 261 VAL A C 1
ATOM 1920 O O . VAL A 1 261 ? 12.757 -10.244 -36.376 1.00 91.00 261 VAL A O 1
ATOM 1923 N N . GLU A 1 262 ? 13.393 -8.228 -37.122 1.00 88.00 262 GLU A N 1
ATOM 1924 C CA . GLU A 1 262 ? 12.306 -8.089 -38.092 1.00 88.00 262 GLU A CA 1
ATOM 1925 C C . GLU A 1 262 ? 12.780 -7.301 -39.317 1.00 88.00 262 GLU A C 1
ATOM 1927 O O . GLU A 1 262 ? 13.650 -6.431 -39.223 1.00 88.00 262 GLU A O 1
ATOM 1932 N N . ARG A 1 263 ? 12.151 -7.529 -40.475 1.00 86.62 263 ARG A N 1
ATOM 1933 C CA . ARG A 1 263 ? 12.421 -6.798 -41.730 1.00 86.62 263 ARG A CA 1
ATOM 1934 C C . ARG A 1 263 ? 11.689 -5.446 -41.816 1.00 86.62 263 ARG A C 1
ATOM 1936 O O . ARG A 1 263 ? 11.226 -5.054 -42.882 1.00 86.62 263 ARG A O 1
ATOM 1943 N N . LEU A 1 264 ? 11.565 -4.746 -40.691 1.00 86.50 264 LEU A N 1
ATOM 1944 C CA . LEU A 1 264 ? 11.043 -3.376 -40.613 1.00 86.50 264 LEU A CA 1
ATOM 1945 C C . LEU A 1 264 ? 12.181 -2.334 -40.693 1.00 86.50 264 LEU A C 1
ATOM 1947 O O . LEU A 1 264 ? 13.355 -2.696 -40.587 1.00 86.50 264 LEU A O 1
ATOM 1951 N N . PRO A 1 265 ? 11.884 -1.036 -40.872 1.00 89.00 265 PRO A N 1
ATOM 1952 C CA . PRO A 1 265 ? 12.875 0.025 -40.675 1.00 89.00 265 PRO A CA 1
ATOM 1953 C C . PRO A 1 265 ? 13.433 0.031 -39.240 1.00 89.00 265 PRO A C 1
ATOM 1955 O O . PRO A 1 265 ? 12.730 -0.348 -38.294 1.00 89.00 265 PRO A O 1
ATOM 1958 N N . VAL A 1 266 ? 14.690 0.455 -39.058 1.00 91.94 266 VAL A N 1
ATOM 1959 C CA . VAL A 1 266 ? 15.357 0.441 -37.739 1.00 91.94 266 VAL A CA 1
ATOM 1960 C C . VAL A 1 266 ? 14.639 1.344 -36.740 1.00 91.94 266 VAL A C 1
ATOM 1962 O O . VAL A 1 266 ? 14.476 0.970 -35.579 1.00 91.94 266 VAL A O 1
ATOM 1965 N N . GLY A 1 267 ? 14.115 2.480 -37.201 1.00 91.44 267 GLY A N 1
ATOM 1966 C CA . GLY A 1 267 ? 13.374 3.422 -36.377 1.00 91.44 267 GLY A CA 1
ATOM 1967 C C . GLY A 1 267 ? 12.106 2.812 -35.780 1.00 91.44 267 GLY A C 1
ATOM 1968 O O . GLY A 1 267 ? 11.824 3.019 -34.602 1.00 91.44 267 GLY A O 1
ATOM 1969 N N . ALA A 1 268 ? 11.379 1.999 -36.555 1.00 91.31 268 ALA A N 1
ATOM 1970 C CA . ALA A 1 268 ? 10.169 1.322 -36.086 1.00 91.31 268 ALA A CA 1
ATOM 1971 C C . ALA A 1 268 ? 10.483 0.264 -35.015 1.00 91.31 268 ALA A C 1
ATOM 1973 O O . ALA A 1 268 ? 9.813 0.209 -33.981 1.00 91.31 268 ALA A O 1
ATOM 1974 N N . ARG A 1 269 ? 11.540 -0.536 -35.218 1.00 93.81 269 ARG A N 1
ATOM 1975 C CA . ARG A 1 269 ? 11.996 -1.511 -34.213 1.00 93.81 269 ARG A CA 1
ATOM 1976 C C . ARG A 1 269 ? 12.480 -0.824 -32.935 1.00 93.81 269 ARG A C 1
ATOM 1978 O O . ARG A 1 269 ? 12.121 -1.256 -31.844 1.00 93.81 269 ARG A O 1
ATOM 1985 N N . LEU A 1 270 ? 13.242 0.266 -33.054 1.00 95.19 270 LEU A N 1
ATOM 1986 C CA . LEU A 1 270 ? 13.706 1.046 -31.904 1.00 95.19 270 LEU A CA 1
ATOM 1987 C C . LEU A 1 270 ? 12.542 1.648 -31.113 1.00 95.19 270 LEU A C 1
ATOM 1989 O O . LEU A 1 270 ? 12.539 1.551 -29.889 1.00 95.19 270 LEU A O 1
ATOM 1993 N N . ALA A 1 271 ? 11.535 2.210 -31.787 1.00 92.69 271 ALA A N 1
ATOM 1994 C CA . ALA A 1 271 ? 10.340 2.729 -31.125 1.00 92.69 271 ALA A CA 1
ATOM 1995 C C . ALA A 1 271 ? 9.620 1.635 -30.315 1.00 92.69 271 ALA A C 1
ATOM 1997 O O . ALA A 1 271 ? 9.263 1.861 -29.158 1.00 92.69 271 ALA A O 1
ATOM 1998 N N . LYS A 1 272 ? 9.488 0.427 -30.883 1.00 91.31 272 LYS A N 1
ATOM 1999 C CA . LYS A 1 272 ? 8.910 -0.743 -30.202 1.00 91.31 272 LYS A CA 1
ATOM 2000 C C . LYS A 1 272 ? 9.733 -1.170 -28.982 1.00 91.31 272 LYS A C 1
ATOM 2002 O O . LYS A 1 272 ? 9.157 -1.416 -27.927 1.00 91.31 272 LYS A O 1
ATOM 2007 N N . ILE A 1 273 ? 11.067 -1.206 -29.083 1.00 92.88 273 ILE A N 1
ATOM 2008 C CA . ILE A 1 273 ? 11.948 -1.488 -27.933 1.00 92.88 273 ILE A CA 1
ATOM 2009 C C . ILE A 1 273 ? 11.734 -0.444 -26.832 1.00 92.88 273 ILE A C 1
ATOM 2011 O O . ILE A 1 273 ? 11.487 -0.800 -25.684 1.00 92.88 273 ILE A O 1
ATOM 2015 N N . VAL A 1 274 ? 11.797 0.846 -27.158 1.00 91.88 274 VAL A N 1
ATOM 2016 C CA . VAL A 1 274 ? 11.659 1.914 -26.156 1.00 91.88 274 VAL A CA 1
ATOM 2017 C C . VAL A 1 274 ? 10.302 1.846 -25.444 1.00 91.88 274 VAL A C 1
ATOM 2019 O O . VAL A 1 274 ? 10.257 1.980 -24.218 1.00 91.88 274 VAL A O 1
ATOM 2022 N N . ASP A 1 275 ? 9.218 1.559 -26.173 1.00 88.19 275 ASP A N 1
ATOM 2023 C CA . ASP A 1 275 ? 7.893 1.374 -25.575 1.00 88.19 275 ASP A CA 1
ATOM 2024 C C . ASP A 1 275 ? 7.816 0.134 -24.667 1.00 88.19 275 ASP A C 1
ATOM 2026 O O . ASP A 1 275 ? 7.347 0.242 -23.530 1.00 88.19 275 ASP A O 1
ATOM 2030 N N . LEU A 1 276 ? 8.328 -1.024 -25.100 1.00 87.44 276 LEU A N 1
ATOM 2031 C CA . LEU A 1 276 ? 8.311 -2.260 -24.302 1.00 87.44 276 LEU A CA 1
ATOM 2032 C C . LEU A 1 276 ? 9.024 -2.096 -22.954 1.00 87.44 276 LEU A C 1
ATOM 2034 O O . LEU A 1 276 ? 8.545 -2.593 -21.934 1.00 87.44 276 LEU A O 1
ATOM 2038 N N . PHE A 1 277 ? 10.146 -1.373 -22.935 1.00 86.81 277 PHE A N 1
ATOM 2039 C CA . PHE A 1 277 ? 10.927 -1.139 -21.718 1.00 86.81 277 PHE A CA 1
ATOM 2040 C C . PHE A 1 277 ? 10.416 0.042 -20.871 1.00 86.81 277 PHE A C 1
ATOM 2042 O O . PHE A 1 277 ? 10.850 0.185 -19.727 1.00 86.81 277 PHE A O 1
ATOM 2049 N N . GLN A 1 278 ? 9.504 0.876 -21.394 1.00 81.56 278 GLN A N 1
ATOM 2050 C CA . GLN A 1 278 ? 8.982 2.084 -20.727 1.00 81.56 278 GLN A CA 1
ATOM 2051 C C . GLN A 1 278 ? 10.082 3.021 -20.220 1.00 81.56 278 GLN A C 1
ATOM 2053 O O . GLN A 1 278 ? 10.027 3.571 -19.114 1.00 81.56 278 GLN A O 1
ATOM 2058 N N . LEU A 1 279 ? 11.115 3.187 -21.039 1.00 86.12 279 LEU A N 1
ATOM 2059 C CA . LEU A 1 279 ? 12.218 4.090 -20.760 1.00 86.12 279 LEU A CA 1
ATOM 2060 C C . LEU A 1 279 ? 12.049 5.382 -21.544 1.00 86.12 279 LEU A C 1
ATOM 2062 O O . LEU A 1 279 ? 11.500 5.410 -22.643 1.00 86.12 279 LEU A O 1
ATOM 2066 N N . ARG A 1 280 ? 12.566 6.474 -20.982 1.00 90.00 280 ARG A N 1
ATOM 2067 C CA . ARG A 1 280 ? 12.696 7.713 -21.743 1.00 90.00 280 ARG A CA 1
ATOM 2068 C C . ARG A 1 280 ? 13.758 7.507 -22.823 1.00 90.00 280 ARG A C 1
ATOM 2070 O O . ARG A 1 280 ? 14.818 6.973 -22.477 1.00 90.00 280 ARG A O 1
ATOM 2077 N N . PRO A 1 281 ? 13.545 7.968 -24.068 1.00 93.38 281 PRO A N 1
ATOM 2078 C CA . PRO A 1 281 ? 14.537 7.866 -25.140 1.00 93.38 281 PRO A CA 1
ATOM 2079 C C . PRO A 1 281 ? 15.942 8.336 -24.742 1.00 93.38 281 PRO A C 1
ATOM 2081 O O . PRO A 1 281 ? 16.930 7.726 -25.129 1.00 93.38 281 PRO A O 1
ATOM 2084 N N . GLN A 1 282 ? 16.033 9.372 -23.904 1.00 93.94 282 GLN A N 1
ATOM 2085 C CA . GLN A 1 282 ? 17.285 9.955 -23.412 1.00 93.94 282 GLN A CA 1
ATOM 2086 C C . GLN A 1 282 ? 18.121 9.004 -22.537 1.00 93.94 282 GLN A C 1
ATOM 2088 O O . GLN A 1 282 ? 19.331 9.190 -22.422 1.00 93.94 282 GLN A O 1
ATOM 2093 N N . SER A 1 283 ? 17.492 7.982 -21.951 1.00 93.62 283 SER A N 1
ATOM 2094 C CA . SER A 1 283 ? 18.149 6.931 -21.159 1.00 93.62 283 SER A CA 1
ATOM 2095 C C . SER A 1 283 ? 18.514 5.688 -21.983 1.00 93.62 283 SER A C 1
ATOM 2097 O O . SER A 1 283 ? 18.930 4.675 -21.412 1.00 93.62 283 SER A O 1
ATOM 2099 N N . VAL A 1 284 ? 18.345 5.749 -23.308 1.00 95.12 284 VAL A N 1
ATOM 2100 C CA . VAL A 1 284 ? 18.586 4.647 -24.244 1.00 95.12 284 VAL A CA 1
ATOM 2101 C C . VAL A 1 284 ? 19.697 5.022 -25.225 1.00 95.12 284 VAL A C 1
ATOM 2103 O O . VAL A 1 284 ? 19.657 6.081 -25.856 1.00 95.12 284 VAL A O 1
ATOM 2106 N N . LEU A 1 285 ? 20.680 4.134 -25.368 1.00 95.75 285 LEU A N 1
ATOM 2107 C CA . LEU A 1 285 ? 21.752 4.245 -26.356 1.00 95.75 285 LEU A CA 1
ATOM 2108 C C . LEU A 1 285 ? 21.561 3.192 -27.448 1.00 95.75 285 LEU A C 1
ATOM 2110 O O . LEU A 1 285 ? 21.396 2.019 -27.131 1.00 95.75 285 LEU A O 1
ATOM 2114 N N . PHE A 1 286 ? 21.642 3.585 -28.715 1.00 96.00 286 PHE A N 1
ATOM 2115 C CA . PHE A 1 286 ? 21.720 2.661 -29.845 1.00 96.00 286 PHE A CA 1
ATOM 2116 C C . PHE A 1 286 ? 23.156 2.570 -30.371 1.00 96.00 286 PHE A C 1
ATOM 2118 O O . PHE A 1 286 ? 23.816 3.593 -30.551 1.00 96.00 286 PHE A O 1
ATOM 2125 N N . VAL A 1 287 ? 23.646 1.360 -30.621 1.00 93.44 287 VAL A N 1
ATOM 2126 C CA . VAL A 1 287 ? 24.974 1.107 -31.193 1.00 93.44 287 VAL A CA 1
ATOM 2127 C C . VAL A 1 287 ? 24.792 0.431 -32.545 1.00 93.44 287 VAL A C 1
ATOM 2129 O O . VAL A 1 287 ? 24.200 -0.642 -32.593 1.00 93.44 287 VAL A O 1
ATOM 2132 N N . SER A 1 288 ? 25.287 1.048 -33.618 1.00 89.62 288 SER A N 1
ATOM 2133 C CA . SER A 1 288 ? 25.248 0.487 -34.978 1.00 89.62 288 SER A CA 1
ATOM 2134 C C . SER A 1 288 ? 26.422 0.994 -35.804 1.00 89.62 288 SER A C 1
ATOM 2136 O O . SER A 1 288 ? 26.836 2.152 -35.664 1.00 89.62 288 SER A O 1
ATOM 2138 N N . ASP A 1 289 ? 26.981 0.128 -36.643 1.00 84.25 289 ASP A N 1
ATOM 2139 C CA . ASP A 1 289 ? 28.051 0.456 -37.582 1.00 84.25 289 ASP A CA 1
ATOM 2140 C C . ASP A 1 289 ? 27.536 1.254 -38.790 1.00 84.25 289 ASP A C 1
ATOM 2142 O O . ASP A 1 289 ? 28.228 2.176 -39.237 1.00 84.25 289 ASP A O 1
ATOM 2146 N N . ASP A 1 290 ? 26.289 1.035 -39.212 1.00 83.56 290 ASP A N 1
ATOM 2147 C CA . ASP A 1 290 ? 25.645 1.751 -40.313 1.00 83.56 290 ASP A CA 1
ATOM 2148 C C . ASP A 1 290 ? 25.323 3.225 -39.954 1.00 83.56 290 ASP A C 1
ATOM 2150 O O . ASP A 1 290 ? 24.477 3.519 -39.098 1.00 83.56 290 ASP A O 1
ATOM 2154 N N . PRO A 1 291 ? 25.961 4.217 -40.616 1.00 80.50 291 PRO A N 1
ATOM 2155 C CA . PRO A 1 291 ? 25.622 5.627 -40.443 1.00 80.50 291 PRO A CA 1
ATOM 2156 C C . PRO A 1 291 ? 24.168 5.972 -40.775 1.00 80.50 291 PRO A C 1
ATOM 2158 O O . PRO A 1 291 ? 23.622 6.891 -40.158 1.00 80.50 291 PRO A O 1
ATOM 2161 N N . GLY A 1 292 ? 23.551 5.263 -41.725 1.00 80.25 292 GLY A N 1
ATOM 2162 C CA . GLY A 1 292 ? 22.153 5.442 -42.102 1.00 80.25 292 GLY A CA 1
ATOM 2163 C C . GLY A 1 292 ? 21.217 5.103 -40.947 1.00 80.25 292 GLY A C 1
ATOM 2164 O O . GLY A 1 292 ? 20.414 5.951 -40.540 1.00 80.25 292 GLY A O 1
ATOM 2165 N N . ASP A 1 293 ? 21.398 3.922 -40.352 1.00 85.94 293 ASP A N 1
ATOM 2166 C CA . ASP A 1 293 ? 20.599 3.464 -39.214 1.00 85.94 293 ASP A CA 1
ATOM 2167 C C . ASP A 1 293 ? 20.755 4.405 -37.996 1.00 85.94 293 ASP A C 1
ATOM 2169 O O . ASP A 1 293 ? 19.769 4.729 -37.326 1.00 85.94 293 ASP A O 1
ATOM 2173 N N . ARG A 1 294 ? 21.957 4.957 -37.749 1.00 86.56 294 ARG A N 1
ATOM 2174 C CA . ARG A 1 294 ? 22.172 5.960 -36.681 1.00 86.56 294 ARG A CA 1
ATOM 2175 C C . ARG A 1 294 ? 21.410 7.271 -36.908 1.00 86.56 294 ARG A C 1
ATOM 2177 O O . ARG A 1 294 ? 20.890 7.851 -35.952 1.00 86.56 294 ARG A O 1
ATOM 2184 N N . VAL A 1 295 ? 21.344 7.761 -38.149 1.00 82.06 295 VAL A N 1
ATOM 2185 C CA . VAL A 1 295 ? 20.586 8.980 -38.489 1.00 82.06 295 VAL A CA 1
ATOM 2186 C C . VAL A 1 295 ? 19.081 8.732 -38.386 1.00 82.06 295 VAL A C 1
ATOM 2188 O O . VAL A 1 295 ? 18.353 9.588 -37.876 1.00 82.06 295 VAL A O 1
ATOM 2191 N N . GLU A 1 296 ? 18.604 7.573 -38.843 1.00 84.81 296 GLU A N 1
ATOM 2192 C CA . GLU A 1 296 ? 17.194 7.189 -38.738 1.00 84.81 296 GLU A CA 1
ATOM 2193 C C . GLU A 1 296 ? 16.750 7.068 -37.276 1.00 84.81 296 GLU A C 1
ATOM 2195 O O . GLU A 1 296 ? 15.705 7.610 -36.914 1.00 84.81 296 GLU A O 1
ATOM 2200 N N . ALA A 1 297 ? 17.566 6.440 -36.423 1.00 88.25 297 ALA A N 1
ATOM 2201 C CA . ALA A 1 297 ? 17.281 6.241 -35.004 1.00 88.25 297 ALA A CA 1
ATOM 2202 C C . ALA A 1 297 ? 16.891 7.547 -34.287 1.00 88.25 297 ALA A C 1
ATOM 2204 O O . ALA A 1 297 ? 15.854 7.609 -33.626 1.00 88.25 297 ALA A O 1
ATOM 2205 N N . GLY A 1 298 ? 17.673 8.617 -34.477 1.00 86.19 298 GLY A N 1
ATOM 2206 C CA . GLY A 1 298 ? 17.397 9.921 -33.865 1.00 86.19 298 GLY A CA 1
ATOM 2207 C C . GLY A 1 298 ? 16.180 10.650 -34.450 1.00 86.19 298 GLY A C 1
ATOM 2208 O O . GLY A 1 298 ? 15.552 11.444 -33.750 1.00 86.19 298 GLY A O 1
ATOM 2209 N N . ARG A 1 299 ? 15.826 10.387 -35.718 1.00 86.38 299 ARG A N 1
ATOM 2210 C CA . ARG A 1 299 ? 14.626 10.952 -36.364 1.00 86.38 299 ARG A CA 1
ATOM 2211 C C . ARG A 1 299 ? 13.351 10.244 -35.914 1.00 86.38 299 ARG A C 1
ATOM 2213 O O . ARG A 1 299 ? 12.352 10.908 -35.661 1.00 86.38 299 ARG A O 1
ATOM 2220 N N . ALA A 1 300 ? 13.389 8.916 -35.845 1.00 89.00 300 ALA A N 1
ATOM 2221 C CA . ALA A 1 300 ? 12.239 8.090 -35.498 1.00 89.00 300 ALA A CA 1
ATOM 2222 C C . ALA A 1 300 ? 11.933 8.112 -33.995 1.00 89.00 300 ALA A C 1
ATOM 2224 O O . ALA A 1 300 ? 10.767 8.081 -33.610 1.00 89.00 300 ALA A O 1
ATOM 2225 N N . VAL A 1 301 ? 12.966 8.200 -33.150 1.00 93.31 301 VAL A N 1
ATOM 2226 C CA . VAL A 1 301 ? 12.828 8.242 -31.691 1.00 93.31 301 VAL A CA 1
ATOM 2227 C C . VAL A 1 301 ? 13.532 9.492 -31.142 1.00 93.31 301 VAL A C 1
ATOM 2229 O O . VAL A 1 301 ? 14.687 9.424 -30.712 1.00 93.31 301 VAL A O 1
ATOM 2232 N N . PRO A 1 302 ? 12.862 10.663 -31.144 1.00 91.31 302 PRO A N 1
ATOM 2233 C CA . PRO A 1 302 ? 13.455 11.906 -30.661 1.00 91.31 302 PRO A CA 1
ATOM 2234 C C . PRO A 1 302 ? 13.995 11.784 -29.229 1.00 91.31 302 PRO A C 1
ATOM 2236 O O . PRO A 1 302 ? 13.282 11.403 -28.302 1.00 91.31 302 PRO A O 1
ATOM 2239 N N . GLY A 1 303 ? 15.269 12.134 -29.044 1.00 87.50 303 GLY A N 1
ATOM 2240 C CA . GLY A 1 303 ? 15.968 12.056 -27.757 1.00 87.50 303 GLY A CA 1
ATOM 2241 C C . GLY A 1 303 ? 16.833 10.807 -27.573 1.00 87.50 303 GLY A C 1
ATOM 2242 O O . GLY A 1 303 ? 17.715 10.838 -26.717 1.00 87.50 303 GLY A O 1
ATOM 2243 N N . LEU A 1 304 ? 16.649 9.766 -28.393 1.00 90.50 304 LEU A N 1
ATOM 2244 C CA . LEU A 1 304 ? 17.546 8.611 -28.438 1.00 90.50 304 LEU A CA 1
ATOM 2245 C C . LEU A 1 304 ? 18.869 8.996 -29.113 1.00 90.50 304 LEU A C 1
ATOM 2247 O O . LEU A 1 304 ? 18.898 9.735 -30.102 1.00 90.50 304 LEU A O 1
ATOM 2251 N N . ARG A 1 305 ? 19.982 8.505 -28.565 1.00 90.75 305 ARG A N 1
ATOM 2252 C CA . ARG A 1 305 ? 21.329 8.751 -29.097 1.00 90.75 305 ARG A CA 1
ATOM 2253 C C . ARG A 1 305 ? 21.884 7.485 -29.732 1.00 90.75 305 ARG A C 1
ATOM 2255 O O . ARG A 1 305 ? 21.702 6.398 -29.192 1.00 90.75 305 ARG A O 1
ATOM 2262 N N . ALA A 1 306 ? 22.558 7.643 -30.869 1.00 90.19 306 ALA A N 1
ATOM 2263 C CA . ALA A 1 306 ? 23.136 6.547 -31.631 1.00 90.19 306 ALA A CA 1
ATOM 2264 C C . ALA A 1 306 ? 24.646 6.745 -31.811 1.00 90.19 306 ALA A C 1
ATOM 2266 O O . ALA A 1 306 ? 25.085 7.847 -32.145 1.00 90.19 306 ALA A O 1
ATOM 2267 N N . VAL A 1 307 ? 25.429 5.690 -31.593 1.00 88.56 307 VAL A N 1
ATOM 2268 C CA . VAL A 1 307 ? 26.899 5.710 -31.640 1.00 88.56 307 VAL A CA 1
ATOM 2269 C C . VAL A 1 307 ? 27.440 4.568 -32.499 1.00 88.56 307 VAL A C 1
ATOM 2271 O O . VAL A 1 307 ? 26.758 3.568 -32.712 1.00 88.56 307 VAL A O 1
ATOM 2274 N N . GLY A 1 308 ? 28.654 4.741 -33.023 1.00 85.81 308 GLY A N 1
ATOM 2275 C CA . GLY A 1 308 ? 29.352 3.704 -33.787 1.00 85.81 308 GLY A CA 1
ATOM 2276 C C . GLY A 1 308 ? 30.089 2.687 -32.897 1.00 85.81 308 GLY A C 1
ATOM 2277 O O . GLY A 1 308 ? 30.245 2.929 -31.695 1.00 85.81 308 GLY A O 1
ATOM 2278 N N . PRO A 1 309 ? 30.607 1.588 -33.478 1.00 81.25 309 PRO A N 1
ATOM 2279 C CA . PRO A 1 309 ? 31.317 0.528 -32.756 1.00 81.25 309 PRO A CA 1
ATOM 2280 C C . PRO A 1 309 ? 32.531 1.014 -31.951 1.00 81.25 309 PRO A C 1
ATOM 2282 O O . PRO A 1 309 ? 32.792 0.492 -30.870 1.00 81.25 309 PRO A O 1
ATOM 2285 N N . GLY A 1 310 ? 33.236 2.053 -32.414 1.00 80.38 310 GLY A N 1
ATOM 2286 C CA . GLY A 1 310 ? 34.390 2.612 -31.699 1.00 80.38 310 GLY A CA 1
ATOM 2287 C C . GLY A 1 310 ? 34.056 3.174 -30.308 1.00 80.38 310 GLY A C 1
ATOM 2288 O O . GLY A 1 310 ? 34.915 3.217 -29.433 1.00 80.38 310 GLY A O 1
ATOM 2289 N N . ALA A 1 311 ? 32.784 3.494 -30.026 1.00 84.06 311 ALA A N 1
ATOM 2290 C CA . ALA A 1 311 ? 32.351 3.913 -28.691 1.00 84.06 311 ALA A CA 1
ATOM 2291 C C . ALA A 1 311 ? 32.259 2.764 -27.670 1.00 84.06 311 ALA A C 1
ATOM 2293 O O . ALA A 1 311 ? 32.297 3.015 -26.464 1.00 84.06 311 ALA A O 1
ATOM 2294 N N . VAL A 1 312 ? 32.155 1.510 -28.128 1.00 86.06 312 VAL A N 1
ATOM 2295 C CA . VAL A 1 312 ? 31.866 0.338 -27.283 1.00 86.06 312 VAL A CA 1
ATOM 2296 C C . VAL A 1 312 ? 32.943 0.122 -26.219 1.00 86.06 312 VAL A C 1
ATOM 2298 O O . VAL A 1 312 ? 32.620 -0.093 -25.051 1.00 86.06 312 VAL A O 1
ATOM 2301 N N . ALA A 1 313 ? 34.218 0.279 -26.586 1.00 82.81 313 ALA A N 1
ATOM 2302 C CA . ALA A 1 313 ? 35.351 0.132 -25.669 1.00 82.81 313 ALA A CA 1
ATOM 2303 C C . ALA A 1 313 ? 35.367 1.179 -24.535 1.00 82.81 313 ALA A C 1
ATOM 2305 O O . ALA A 1 313 ? 36.001 0.966 -23.503 1.00 82.81 313 ALA A O 1
ATOM 2306 N N . HIS A 1 314 ? 34.657 2.298 -24.705 1.00 85.81 314 HIS A N 1
ATOM 2307 C CA . HIS A 1 314 ? 34.638 3.409 -23.755 1.00 85.81 314 HIS A CA 1
ATOM 2308 C C . HIS A 1 314 ? 33.413 3.408 -22.835 1.00 85.81 314 HIS A C 1
ATOM 2310 O O . HIS A 1 314 ? 33.413 4.142 -21.847 1.00 85.81 314 HIS A O 1
ATOM 2316 N N . LEU A 1 315 ? 32.391 2.585 -23.113 1.00 90.06 315 LEU A N 1
ATOM 2317 C CA . LEU A 1 315 ? 31.134 2.591 -22.355 1.00 90.06 315 LEU A CA 1
ATOM 2318 C C . LEU A 1 315 ? 31.380 2.339 -20.865 1.00 90.06 315 LEU A C 1
ATOM 2320 O O . LEU A 1 315 ? 30.988 3.151 -20.034 1.00 90.06 315 LEU A O 1
ATOM 2324 N N . LEU A 1 316 ? 32.101 1.267 -20.524 1.00 91.19 316 LEU A N 1
ATOM 2325 C CA . LEU A 1 316 ? 32.326 0.865 -19.130 1.00 91.19 316 LEU A CA 1
ATOM 2326 C C . LEU A 1 316 ? 33.154 1.866 -18.314 1.00 91.19 316 LEU A C 1
ATOM 2328 O O . LEU A 1 316 ? 33.057 1.871 -17.087 1.00 91.19 316 LEU A O 1
ATOM 2332 N N . ALA A 1 317 ? 33.968 2.695 -18.969 1.00 89.25 317 ALA A N 1
ATOM 2333 C CA . ALA A 1 317 ? 34.790 3.709 -18.311 1.00 89.25 317 ALA A CA 1
ATOM 2334 C C . ALA A 1 317 ? 34.049 5.044 -18.119 1.00 89.25 317 ALA A C 1
ATOM 2336 O O . ALA A 1 317 ? 34.573 5.956 -17.481 1.00 89.25 317 ALA A O 1
ATOM 2337 N N . HIS A 1 318 ? 32.853 5.188 -18.691 1.00 90.69 318 HIS A N 1
ATOM 2338 C CA . HIS A 1 318 ? 32.134 6.450 -18.718 1.00 90.69 318 HIS A CA 1
ATOM 2339 C C . HIS A 1 318 ? 31.068 6.521 -17.616 1.00 90.69 318 HIS A C 1
ATOM 2341 O O . HIS A 1 318 ? 30.263 5.605 -17.456 1.00 90.69 318 HIS A O 1
ATOM 2347 N N . ALA A 1 319 ? 30.992 7.655 -16.908 1.00 90.75 319 ALA A N 1
ATOM 2348 C CA . ALA A 1 319 ? 30.104 7.845 -15.751 1.00 90.75 319 ALA A CA 1
ATOM 2349 C C . ALA A 1 319 ? 28.613 7.600 -16.066 1.00 90.75 319 ALA A C 1
ATOM 2351 O O . ALA A 1 319 ? 27.835 7.167 -15.222 1.00 90.75 319 ALA A O 1
ATOM 2352 N N . ARG A 1 320 ? 28.194 7.818 -17.320 1.00 92.50 320 ARG A N 1
ATOM 2353 C CA . ARG A 1 320 ? 26.812 7.547 -17.767 1.00 92.50 320 ARG A CA 1
ATOM 2354 C C . ARG A 1 320 ? 26.435 6.060 -17.786 1.00 92.50 320 ARG A C 1
ATOM 2356 O O . ARG A 1 320 ? 25.246 5.770 -17.890 1.00 92.50 320 ARG A O 1
ATOM 2363 N N . PHE A 1 321 ? 27.410 5.157 -17.671 1.00 94.38 321 PHE A N 1
ATOM 2364 C CA . PHE A 1 321 ? 27.239 3.700 -17.648 1.00 94.38 321 PHE A CA 1
ATOM 2365 C C . PHE A 1 321 ? 27.768 3.073 -16.348 1.00 94.38 321 PHE A C 1
ATOM 2367 O O . PHE A 1 321 ? 28.019 1.870 -16.293 1.00 94.38 321 PHE A O 1
ATOM 2374 N N . GLU A 1 322 ? 27.973 3.874 -15.301 1.00 91.56 322 GLU A N 1
ATOM 2375 C CA . GLU A 1 322 ? 28.363 3.369 -13.981 1.00 91.56 322 GLU A CA 1
ATOM 2376 C C . GLU A 1 322 ? 27.241 2.524 -13.360 1.00 91.56 322 GLU A C 1
ATOM 2378 O O . GLU A 1 322 ? 27.498 1.454 -12.815 1.00 91.56 322 GLU A O 1
ATOM 2383 N N . GLY A 1 323 ? 25.985 2.944 -13.551 1.00 87.38 323 GLY A N 1
ATOM 2384 C CA . GLY A 1 323 ? 24.811 2.206 -13.093 1.00 87.38 323 GLY A CA 1
ATOM 2385 C C . GLY A 1 323 ? 24.789 2.006 -11.574 1.00 87.38 323 GLY A C 1
ATOM 2386 O O . GLY A 1 323 ? 25.342 2.800 -10.827 1.00 87.38 323 GLY A O 1
ATOM 2387 N N . GLU A 1 324 ? 24.103 0.961 -11.118 1.00 85.94 324 GLU A N 1
ATOM 2388 C CA . GLU A 1 324 ? 24.131 0.539 -9.710 1.00 85.94 324 GLU A CA 1
ATOM 2389 C C . GLU A 1 324 ? 24.475 -0.950 -9.658 1.00 85.94 324 GLU A C 1
ATOM 2391 O O . GLU A 1 324 ? 23.972 -1.693 -10.508 1.00 85.94 324 GLU A O 1
ATOM 2396 N N . PRO A 1 325 ? 25.230 -1.423 -8.654 1.00 90.88 325 PRO A N 1
ATOM 2397 C CA . PRO A 1 325 ? 25.554 -2.838 -8.526 1.00 90.88 325 PRO A CA 1
ATOM 2398 C C . PRO A 1 325 ? 24.306 -3.740 -8.544 1.00 90.88 325 PRO A C 1
ATOM 2400 O O . PRO A 1 325 ? 23.404 -3.619 -7.713 1.00 90.88 325 PRO A O 1
ATOM 2403 N N . ASP A 1 326 ? 24.271 -4.684 -9.481 1.00 90.06 326 ASP A N 1
ATOM 2404 C CA . ASP A 1 326 ? 23.222 -5.688 -9.663 1.00 90.06 326 ASP A CA 1
ATOM 2405 C C . ASP A 1 326 ? 23.825 -7.071 -9.990 1.00 90.06 326 ASP A C 1
ATOM 2407 O O . ASP A 1 326 ? 23.540 -7.661 -11.035 1.00 90.06 326 ASP A O 1
ATOM 2411 N N . PRO A 1 327 ? 24.644 -7.650 -9.089 1.00 87.75 327 PRO A N 1
ATOM 2412 C CA . PRO A 1 327 ? 25.351 -8.913 -9.338 1.00 87.75 327 PRO A CA 1
ATOM 2413 C C . PRO A 1 327 ? 24.417 -10.119 -9.527 1.00 87.75 327 PRO A C 1
ATOM 2415 O O . PRO A 1 327 ? 24.855 -11.188 -9.938 1.00 87.75 327 PRO A O 1
ATOM 2418 N N . ARG A 1 328 ? 23.126 -9.972 -9.197 1.00 89.44 328 ARG A N 1
ATOM 2419 C CA . ARG A 1 328 ? 22.091 -11.002 -9.376 1.00 89.44 328 ARG A CA 1
ATOM 2420 C C . ARG A 1 328 ? 21.197 -10.736 -10.592 1.00 89.44 328 ARG A C 1
ATOM 2422 O O . ARG A 1 328 ? 20.175 -11.402 -10.727 1.00 89.44 328 ARG A O 1
ATOM 2429 N N . LEU A 1 329 ? 21.545 -9.756 -11.431 1.00 91.44 329 LEU A N 1
ATOM 2430 C CA . LEU A 1 329 ? 20.847 -9.400 -12.671 1.00 91.44 329 LEU A CA 1
ATOM 2431 C C . LEU A 1 329 ? 19.337 -9.151 -12.484 1.00 91.44 329 LEU A C 1
ATOM 2433 O O . LEU A 1 329 ? 18.519 -9.435 -13.364 1.00 91.44 329 LEU A O 1
ATOM 2437 N N . ARG A 1 330 ? 18.937 -8.606 -11.328 1.00 88.50 330 ARG A N 1
ATOM 2438 C CA . ARG A 1 330 ? 17.526 -8.394 -10.968 1.00 88.50 330 ARG A CA 1
ATOM 2439 C C . ARG A 1 330 ? 16.831 -7.431 -11.925 1.00 88.50 330 ARG A C 1
ATOM 2441 O O . ARG A 1 330 ? 15.636 -7.573 -12.179 1.00 88.50 330 ARG A O 1
ATOM 2448 N N . ARG A 1 331 ? 17.546 -6.437 -12.454 1.00 88.69 331 ARG A N 1
ATOM 2449 C CA . ARG A 1 331 ? 17.012 -5.476 -13.427 1.00 88.69 331 ARG A CA 1
ATOM 2450 C C . ARG A 1 331 ? 16.836 -6.092 -14.806 1.00 88.69 331 ARG A C 1
ATOM 2452 O O . ARG A 1 331 ? 15.837 -5.781 -15.446 1.00 88.69 331 ARG A O 1
ATOM 2459 N N . VAL A 1 332 ? 17.733 -6.985 -15.224 1.00 90.50 332 VAL A N 1
ATOM 2460 C CA . VAL A 1 332 ? 17.587 -7.758 -16.470 1.00 90.50 332 VAL A CA 1
ATOM 2461 C C . VAL A 1 332 ? 16.359 -8.659 -16.376 1.00 90.50 332 VAL A C 1
ATOM 2463 O O . VAL A 1 332 ? 15.479 -8.574 -17.230 1.00 90.50 332 VAL A O 1
ATOM 2466 N N . ALA A 1 333 ? 16.238 -9.437 -15.294 1.00 88.75 333 ALA A N 1
ATOM 2467 C CA . ALA A 1 333 ? 15.078 -10.296 -15.053 1.00 88.75 333 ALA A CA 1
ATOM 2468 C C . ALA A 1 333 ? 13.762 -9.496 -15.040 1.00 88.75 333 ALA A C 1
ATOM 2470 O O . ALA A 1 333 ? 12.798 -9.856 -15.712 1.00 88.75 333 ALA A O 1
ATOM 2471 N N . ARG A 1 334 ? 13.743 -8.348 -14.350 1.00 87.00 334 ARG A N 1
ATOM 2472 C CA . ARG A 1 334 ? 12.587 -7.440 -14.313 1.00 87.00 334 ARG A CA 1
ATOM 2473 C C . ARG A 1 334 ? 12.247 -6.854 -15.681 1.00 87.00 334 ARG A C 1
ATOM 2475 O O . ARG A 1 334 ? 11.074 -6.753 -16.023 1.00 87.00 334 ARG A O 1
ATOM 2482 N N . ALA A 1 335 ? 13.245 -6.411 -16.439 1.00 88.44 335 ALA A N 1
ATOM 2483 C CA . ALA A 1 335 ? 13.017 -5.858 -17.766 1.00 88.44 335 ALA A CA 1
ATOM 2484 C C . ALA A 1 335 ? 12.457 -6.926 -18.712 1.00 88.44 335 ALA A C 1
ATOM 2486 O O . ALA A 1 335 ? 11.518 -6.643 -19.452 1.00 88.44 335 ALA A O 1
ATOM 2487 N N . ARG A 1 336 ? 12.964 -8.165 -18.617 1.00 89.25 336 ARG A N 1
ATOM 2488 C CA . ARG A 1 336 ? 12.424 -9.325 -19.334 1.00 89.25 336 ARG A CA 1
ATOM 2489 C C . ARG A 1 336 ? 10.965 -9.553 -18.973 1.00 89.25 336 ARG A C 1
ATOM 2491 O O . ARG A 1 336 ? 10.139 -9.570 -19.871 1.00 89.25 336 ARG A O 1
ATOM 2498 N N . GLN A 1 337 ? 10.632 -9.620 -17.689 1.00 87.88 337 GLN A N 1
ATOM 2499 C CA . GLN A 1 337 ? 9.247 -9.759 -17.240 1.00 87.88 337 GLN A CA 1
ATOM 2500 C C . GLN A 1 337 ? 8.324 -8.672 -17.821 1.00 87.88 337 GLN A C 1
ATOM 2502 O O . GLN A 1 337 ? 7.296 -8.995 -18.417 1.00 87.88 337 GLN A O 1
ATOM 2507 N N . VAL A 1 338 ? 8.679 -7.388 -17.657 1.00 85.44 338 VAL A N 1
ATOM 2508 C CA . VAL A 1 338 ? 7.847 -6.257 -18.112 1.00 85.44 338 VAL A CA 1
ATOM 2509 C C . VAL A 1 338 ? 7.603 -6.332 -19.616 1.00 85.44 338 VAL A C 1
ATOM 2511 O O . VAL A 1 338 ? 6.465 -6.184 -20.066 1.00 85.44 338 VAL A O 1
ATOM 2514 N N . ALA A 1 339 ? 8.658 -6.591 -20.385 1.00 85.06 339 ALA A N 1
ATOM 2515 C CA . ALA A 1 339 ? 8.561 -6.665 -21.830 1.00 85.06 339 ALA A CA 1
ATOM 2516 C C . ALA A 1 339 ? 7.800 -7.924 -22.300 1.00 85.06 339 ALA A C 1
ATOM 2518 O O . ALA A 1 339 ? 6.967 -7.798 -23.196 1.00 85.06 339 ALA A O 1
ATOM 2519 N N . THR A 1 340 ? 7.962 -9.090 -21.649 1.00 87.44 340 THR A N 1
ATOM 2520 C CA . THR A 1 340 ? 7.191 -10.314 -21.966 1.00 87.44 340 THR A CA 1
ATOM 2521 C C . THR A 1 340 ? 5.714 -10.100 -21.753 1.00 87.44 340 THR A C 1
ATOM 2523 O O . THR A 1 340 ? 4.912 -10.375 -22.644 1.00 87.44 340 THR A O 1
ATOM 2526 N N . ARG A 1 341 ? 5.350 -9.550 -20.596 1.00 89.06 341 ARG A N 1
ATOM 2527 C CA . ARG A 1 341 ? 3.956 -9.263 -20.296 1.00 89.06 341 ARG A CA 1
ATOM 2528 C C . ARG A 1 341 ? 3.361 -8.281 -21.301 1.00 89.06 341 ARG A C 1
ATOM 2530 O O . ARG A 1 341 ? 2.233 -8.475 -21.735 1.00 89.06 341 ARG A O 1
ATOM 2537 N N . ARG A 1 342 ? 4.092 -7.225 -21.672 1.00 86.31 342 ARG A N 1
ATOM 2538 C CA . ARG A 1 342 ? 3.607 -6.230 -22.641 1.00 86.31 342 ARG A CA 1
ATOM 2539 C C . ARG A 1 342 ? 3.431 -6.797 -24.038 1.00 86.31 342 ARG A C 1
ATOM 2541 O O . ARG A 1 342 ? 2.422 -6.494 -24.663 1.00 86.31 342 ARG A O 1
ATOM 2548 N N . ALA A 1 343 ? 4.369 -7.616 -24.504 1.00 85.31 343 ALA A N 1
ATOM 2549 C CA . ALA A 1 343 ? 4.230 -8.301 -25.783 1.00 85.31 343 ALA A CA 1
ATOM 2550 C C . ALA A 1 343 ? 2.965 -9.176 -25.789 1.00 85.31 343 ALA A C 1
ATOM 2552 O O . ALA A 1 343 ? 2.112 -9.011 -26.656 1.00 85.31 343 ALA A O 1
ATOM 2553 N N . ALA A 1 344 ? 2.774 -9.992 -24.748 1.00 88.88 344 ALA A N 1
ATOM 2554 C CA . ALA A 1 344 ? 1.581 -10.825 -24.607 1.00 88.88 344 ALA A CA 1
ATOM 2555 C C . ALA A 1 344 ? 0.284 -9.998 -24.475 1.00 88.88 344 ALA A C 1
ATOM 2557 O O . ALA A 1 344 ? -0.757 -10.377 -25.006 1.00 88.88 344 ALA A O 1
ATOM 2558 N N . GLN A 1 345 ? 0.337 -8.846 -23.797 1.00 89.06 345 GLN A N 1
ATOM 2559 C CA . GLN A 1 345 ? -0.803 -7.936 -23.668 1.00 89.06 345 GLN A CA 1
ATOM 2560 C C . GLN A 1 345 ? -1.165 -7.272 -25.004 1.00 89.06 345 GLN A C 1
ATOM 2562 O O . GLN A 1 345 ? -2.346 -7.093 -25.282 1.00 89.06 345 GLN A O 1
ATOM 2567 N N . ALA A 1 346 ? -0.176 -6.907 -25.823 1.00 86.88 346 ALA A N 1
ATOM 2568 C CA . ALA A 1 346 ? -0.394 -6.290 -27.130 1.00 86.88 346 ALA A CA 1
ATOM 2569 C C . ALA A 1 346 ? -1.018 -7.263 -28.145 1.00 86.88 346 ALA A C 1
ATOM 2571 O O . ALA A 1 346 ? -1.755 -6.838 -29.030 1.00 86.88 346 ALA A O 1
ATOM 2572 N N . GLU A 1 347 ? -0.750 -8.562 -28.001 1.00 87.56 347 GLU A N 1
ATOM 2573 C CA . GLU A 1 347 ? -1.350 -9.623 -28.818 1.00 87.56 347 GLU A CA 1
ATOM 2574 C C . GLU A 1 347 ? -2.755 -10.031 -28.339 1.00 87.56 347 GLU A C 1
ATOM 2576 O O . GLU A 1 347 ? -3.499 -10.695 -29.065 1.00 87.56 347 GLU A O 1
ATOM 2581 N N . ALA A 1 348 ? -3.150 -9.638 -27.125 1.00 89.31 348 ALA A N 1
ATOM 2582 C CA . ALA A 1 348 ? -4.440 -10.005 -26.562 1.00 89.31 348 ALA A CA 1
ATOM 2583 C C . ALA A 1 348 ? -5.587 -9.183 -27.172 1.00 89.31 348 ALA A C 1
ATOM 2585 O O . ALA A 1 348 ? -5.653 -7.964 -27.034 1.00 89.31 348 ALA A O 1
ATOM 2586 N N . SER A 1 349 ? -6.568 -9.870 -27.763 1.00 89.81 349 SER A N 1
ATOM 2587 C CA . SER A 1 349 ? -7.787 -9.244 -28.298 1.00 89.81 349 SER A CA 1
ATOM 2588 C C . SER A 1 349 ? -8.758 -8.749 -27.217 1.00 89.81 349 SER A C 1
ATOM 2590 O O . SER A 1 349 ? -9.607 -7.906 -27.490 1.00 89.81 349 SER A O 1
ATOM 2592 N N . ASP A 1 350 ? -8.658 -9.293 -26.001 1.00 93.12 350 ASP A N 1
ATOM 2593 C CA . ASP A 1 350 ? -9.458 -8.924 -24.828 1.00 93.12 350 ASP A CA 1
ATOM 2594 C C . ASP A 1 350 ? -8.523 -8.523 -23.671 1.00 93.12 350 ASP A C 1
ATOM 2596 O O . ASP A 1 350 ? -7.974 -9.403 -22.991 1.00 93.12 350 ASP A O 1
ATOM 2600 N N . PRO A 1 351 ? -8.333 -7.211 -23.426 1.00 91.00 351 PRO A N 1
ATOM 2601 C CA . PRO A 1 351 ? -7.470 -6.717 -22.356 1.00 91.00 351 PRO A CA 1
ATOM 2602 C C . PRO A 1 351 ? -7.888 -7.169 -20.951 1.00 91.00 351 PRO A C 1
ATOM 2604 O O . PRO A 1 351 ? -7.026 -7.442 -20.118 1.00 91.00 351 PRO A O 1
ATOM 2607 N N . ILE A 1 352 ? -9.190 -7.280 -20.666 1.00 93.06 352 ILE A N 1
ATOM 2608 C CA . ILE A 1 352 ? -9.670 -7.697 -19.338 1.00 93.06 352 ILE A CA 1
ATOM 2609 C C . ILE A 1 352 ? -9.507 -9.208 -19.172 1.00 93.06 352 ILE A C 1
ATOM 2611 O O . ILE A 1 352 ? -9.027 -9.674 -18.137 1.00 93.06 352 ILE A O 1
ATOM 2615 N N . GLY A 1 353 ? -9.836 -9.986 -20.205 1.00 95.00 353 GLY A N 1
ATOM 2616 C CA . GLY A 1 353 ? -9.571 -11.422 -20.230 1.00 95.00 353 GLY A CA 1
ATOM 2617 C C . GLY A 1 353 ? -8.085 -11.752 -20.071 1.00 95.00 353 GLY A C 1
ATOM 2618 O O . GLY A 1 353 ? -7.750 -12.725 -19.396 1.00 95.00 353 GLY A O 1
ATOM 2619 N N . PHE A 1 354 ? -7.189 -10.933 -20.632 1.00 95.19 354 PHE A N 1
ATOM 2620 C CA . PHE A 1 354 ? -5.745 -11.045 -20.408 1.00 95.19 354 PHE A CA 1
ATOM 2621 C C . PHE A 1 354 ? -5.378 -10.877 -18.929 1.00 95.19 354 PHE A C 1
ATOM 2623 O O . PHE A 1 354 ? -4.659 -11.715 -18.383 1.00 95.19 354 PHE A O 1
ATOM 2630 N N . LEU A 1 355 ? -5.902 -9.844 -18.257 1.00 95.56 355 LEU A N 1
ATOM 2631 C CA . LEU A 1 355 ? -5.647 -9.623 -16.829 1.00 95.56 355 LEU A CA 1
ATOM 2632 C C . LEU A 1 355 ? -6.131 -10.806 -15.980 1.00 95.56 355 LEU A C 1
ATOM 2634 O O . LEU A 1 355 ? -5.363 -11.315 -15.167 1.00 95.56 355 LEU A O 1
ATOM 2638 N N . ARG A 1 356 ? -7.347 -11.313 -16.229 1.00 95.88 356 ARG A N 1
ATOM 2639 C CA . ARG A 1 356 ? -7.909 -12.483 -15.520 1.00 95.88 356 ARG A CA 1
ATOM 2640 C C . ARG A 1 356 ? -7.054 -13.738 -15.642 1.00 95.88 356 ARG A C 1
ATOM 2642 O O . ARG A 1 356 ? -6.910 -14.471 -14.671 1.00 95.88 356 ARG A O 1
ATOM 2649 N N . ARG A 1 357 ? -6.462 -13.978 -16.813 1.00 95.25 357 ARG A N 1
ATOM 2650 C CA . ARG A 1 357 ? -5.575 -15.129 -17.043 1.00 95.25 357 ARG A CA 1
ATOM 2651 C C . ARG A 1 357 ? -4.132 -14.892 -16.601 1.00 95.25 357 ARG A C 1
ATOM 2653 O O . ARG A 1 357 ? -3.366 -15.839 -16.615 1.00 95.25 357 ARG A O 1
ATOM 2660 N N . SER A 1 358 ? -3.763 -13.667 -16.216 1.00 94.88 358 SER A N 1
ATOM 2661 C CA . SER A 1 358 ? -2.402 -13.349 -15.756 1.00 94.88 358 SER A CA 1
ATOM 2662 C C . SER A 1 358 ? -2.129 -13.832 -14.325 1.00 94.88 358 SER A C 1
ATOM 2664 O O . SER A 1 358 ? -0.978 -13.803 -13.903 1.00 94.88 358 SER A O 1
ATOM 2666 N N . ASN A 1 359 ? -3.167 -14.252 -13.583 1.00 95.44 359 ASN A N 1
ATOM 2667 C CA . ASN A 1 359 ? -3.059 -14.811 -12.231 1.00 95.44 359 ASN A CA 1
ATOM 2668 C C . ASN A 1 359 ? -2.267 -13.896 -11.276 1.00 95.44 359 ASN A C 1
ATOM 2670 O O . ASN A 1 359 ? -1.276 -14.299 -10.665 1.00 95.44 359 ASN A O 1
ATOM 2674 N N . ILE A 1 360 ? -2.692 -12.631 -11.189 1.00 97.06 360 ILE A N 1
ATOM 2675 C CA . ILE A 1 360 ? -2.018 -11.609 -10.383 1.00 97.06 360 ILE A CA 1
ATOM 2676 C C . ILE A 1 360 ? -2.235 -11.914 -8.900 1.00 97.06 360 ILE A C 1
ATOM 2678 O O . ILE A 1 360 ? -3.365 -11.922 -8.410 1.00 97.06 360 ILE A O 1
ATOM 2682 N N . ARG A 1 361 ? -1.135 -12.122 -8.180 1.00 96.62 361 ARG A N 1
ATOM 2683 C CA . ARG A 1 361 ? -1.093 -12.452 -6.756 1.00 96.62 361 ARG A CA 1
ATOM 2684 C C . ARG A 1 361 ? -0.442 -11.322 -5.972 1.00 96.62 361 ARG A C 1
ATOM 2686 O O . ARG A 1 361 ? 0.649 -10.865 -6.311 1.00 96.62 361 ARG A O 1
ATOM 2693 N N . VAL A 1 362 ? -1.101 -10.894 -4.903 1.00 97.12 362 VAL A N 1
ATOM 2694 C CA . VAL A 1 362 ? -0.658 -9.805 -4.027 1.00 97.12 362 VAL A CA 1
ATOM 2695 C C . VAL A 1 362 ? -0.339 -10.341 -2.639 1.00 97.12 362 VAL A C 1
ATOM 2697 O O . VAL A 1 362 ? -1.120 -11.099 -2.065 1.00 97.12 362 VAL A O 1
ATOM 2700 N N . ARG A 1 363 ? 0.783 -9.887 -2.078 1.00 96.75 363 ARG A N 1
ATOM 2701 C CA . ARG A 1 363 ? 1.128 -10.049 -0.661 1.00 96.75 363 ARG A CA 1
ATOM 2702 C C . ARG A 1 363 ? 1.366 -8.688 -0.023 1.00 96.75 363 ARG A C 1
ATOM 2704 O O . ARG A 1 363 ? 2.003 -7.826 -0.633 1.00 96.75 363 ARG A O 1
ATOM 2711 N N . ILE A 1 364 ? 0.866 -8.495 1.193 1.00 97.75 364 ILE A N 1
ATOM 2712 C CA . ILE A 1 364 ? 1.138 -7.291 1.984 1.00 97.75 364 ILE A CA 1
ATOM 2713 C C . ILE A 1 364 ? 2.248 -7.601 2.985 1.00 97.75 364 ILE A C 1
ATOM 2715 O O . ILE A 1 364 ? 2.063 -8.400 3.894 1.00 97.75 364 ILE A O 1
ATOM 2719 N N . GLU A 1 365 ? 3.386 -6.945 2.811 1.00 97.75 365 GLU A N 1
ATOM 2720 C CA . GLU A 1 365 ? 4.553 -7.007 3.687 1.00 97.75 365 GLU A CA 1
ATOM 2721 C C . GLU A 1 365 ? 4.467 -5.904 4.750 1.00 97.75 365 GLU A C 1
ATOM 2723 O O . GLU A 1 365 ? 4.359 -4.720 4.418 1.00 97.75 365 GLU A O 1
ATOM 2728 N N . LEU A 1 366 ? 4.521 -6.281 6.024 1.00 96.62 366 LEU A N 1
ATOM 2729 C CA . LEU A 1 366 ? 4.426 -5.372 7.168 1.00 96.62 366 LEU A CA 1
ATOM 2730 C C . LEU A 1 366 ? 5.792 -4.995 7.756 1.00 96.62 366 LEU A C 1
ATOM 2732 O O . LEU A 1 366 ? 5.862 -4.023 8.518 1.00 96.62 366 LEU A O 1
ATOM 2736 N N . ASP A 1 367 ? 6.863 -5.707 7.391 1.00 94.50 367 ASP A N 1
ATOM 2737 C CA . ASP A 1 367 ? 8.239 -5.344 7.737 1.00 94.50 367 ASP A CA 1
ATOM 2738 C C . ASP A 1 367 ? 8.721 -4.187 6.848 1.00 94.50 367 ASP A C 1
ATOM 2740 O O . ASP A 1 367 ? 9.329 -4.364 5.788 1.00 94.50 367 ASP A O 1
ATOM 2744 N N . LEU A 1 368 ? 8.393 -2.963 7.269 1.00 93.81 368 LEU A N 1
ATOM 2745 C CA . LEU A 1 368 ? 8.845 -1.747 6.599 1.00 93.81 368 LEU A CA 1
ATOM 2746 C C . LEU A 1 368 ? 10.313 -1.466 6.915 1.00 93.81 368 LEU A C 1
ATOM 2748 O O . LEU A 1 368 ? 11.028 -0.950 6.062 1.00 93.81 368 LEU A O 1
ATOM 2752 N N . GLU A 1 369 ? 10.753 -1.790 8.128 1.00 91.50 369 GLU A N 1
ATOM 2753 C CA . GLU A 1 369 ? 12.079 -1.506 8.660 1.00 91.50 369 GLU A CA 1
ATOM 2754 C C . GLU A 1 369 ? 13.173 -2.165 7.807 1.00 91.50 369 GLU A C 1
ATOM 2756 O O . GLU A 1 369 ? 14.096 -1.477 7.367 1.00 91.50 369 GLU A O 1
ATOM 2761 N N . SER A 1 370 ? 13.041 -3.455 7.479 1.00 93.62 370 SER A N 1
ATOM 2762 C CA . SER A 1 370 ? 14.004 -4.154 6.608 1.00 93.62 370 SER A CA 1
ATOM 2763 C C . SER A 1 370 ? 13.934 -3.715 5.138 1.00 93.62 370 SER A C 1
ATOM 2765 O O . SER A 1 370 ? 14.776 -4.094 4.319 1.00 93.62 370 SER A O 1
ATOM 2767 N N . HIS A 1 371 ? 12.927 -2.919 4.774 1.00 95.44 371 HIS A N 1
ATOM 2768 C CA . HIS A 1 371 ? 12.663 -2.454 3.413 1.00 95.44 371 HIS A CA 1
ATOM 2769 C C . HIS A 1 371 ? 12.565 -0.927 3.304 1.00 95.44 371 HIS A C 1
ATOM 2771 O O . HIS A 1 371 ? 12.002 -0.405 2.335 1.00 95.44 371 HIS A O 1
ATOM 2777 N N . ILE A 1 372 ? 13.157 -0.208 4.260 1.00 94.62 372 ILE A N 1
ATOM 2778 C CA . ILE A 1 372 ? 12.983 1.236 4.422 1.00 94.62 372 ILE A CA 1
ATOM 2779 C C . ILE A 1 372 ? 13.422 2.023 3.184 1.00 94.62 372 ILE A C 1
ATOM 2781 O O . ILE A 1 372 ? 12.658 2.841 2.670 1.00 94.62 372 ILE A O 1
ATOM 2785 N N . ASP A 1 373 ? 14.579 1.687 2.608 1.00 93.00 373 ASP A N 1
ATOM 2786 C CA . ASP A 1 373 ? 15.103 2.333 1.398 1.00 93.00 373 ASP A CA 1
ATOM 2787 C C . ASP A 1 373 ? 14.146 2.172 0.219 1.00 93.00 373 ASP A C 1
ATOM 2789 O O . ASP A 1 373 ? 13.950 3.079 -0.594 1.00 93.00 373 ASP A O 1
ATOM 2793 N N . ARG A 1 374 ? 13.501 1.003 0.126 1.00 93.38 374 ARG A N 1
ATOM 2794 C CA . ARG A 1 374 ? 12.541 0.726 -0.936 1.00 93.38 374 ARG A CA 1
ATOM 2795 C C . ARG A 1 374 ? 11.247 1.509 -0.734 1.00 93.38 374 ARG A C 1
ATOM 2797 O O . ARG A 1 374 ? 10.704 2.005 -1.723 1.00 93.38 374 ARG A O 1
ATOM 2804 N N . ALA A 1 375 ? 10.770 1.619 0.502 1.00 95.12 375 ALA A N 1
ATOM 2805 C CA . ALA A 1 375 ? 9.597 2.411 0.849 1.00 95.12 375 ALA A CA 1
ATOM 2806 C C . ALA A 1 375 ? 9.822 3.901 0.537 1.00 95.12 375 ALA A C 1
ATOM 2808 O O . ALA A 1 375 ? 9.023 4.503 -0.1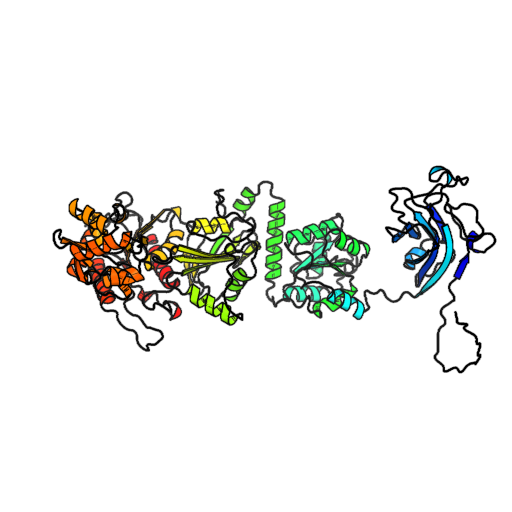81 1.00 95.12 375 ALA A O 1
ATOM 2809 N N . ILE A 1 376 ? 10.960 4.462 0.965 1.00 93.81 376 ILE A N 1
ATOM 2810 C CA . ILE A 1 376 ? 11.361 5.847 0.669 1.00 93.81 376 ILE A CA 1
ATOM 2811 C C . ILE A 1 376 ? 11.471 6.055 -0.842 1.00 93.81 376 ILE A C 1
ATOM 2813 O O . ILE A 1 376 ? 10.891 6.993 -1.386 1.00 93.81 376 ILE A O 1
ATOM 2817 N N . ALA A 1 377 ? 12.133 5.142 -1.560 1.00 91.38 377 ALA A N 1
ATOM 2818 C CA . ALA A 1 377 ? 12.253 5.238 -3.011 1.00 91.38 377 ALA A CA 1
ATOM 2819 C C . ALA A 1 377 ? 10.889 5.248 -3.726 1.00 91.38 377 ALA A C 1
ATOM 2821 O O . ALA A 1 377 ? 10.759 5.906 -4.759 1.00 91.38 377 ALA A O 1
ATOM 2822 N N . LEU A 1 378 ? 9.876 4.536 -3.212 1.00 93.75 378 LEU A N 1
ATOM 2823 C CA . LEU A 1 378 ? 8.515 4.589 -3.757 1.00 93.75 378 LEU A CA 1
ATOM 2824 C C . LEU A 1 378 ? 7.847 5.945 -3.507 1.00 93.75 378 LEU A C 1
ATOM 2826 O O . LEU A 1 378 ? 7.170 6.441 -4.406 1.00 93.75 378 LEU A O 1
ATOM 2830 N N . VAL A 1 379 ? 8.039 6.554 -2.335 1.00 92.06 379 VAL A N 1
ATOM 2831 C CA . VAL A 1 379 ? 7.502 7.890 -2.024 1.00 92.06 379 VAL A CA 1
ATOM 2832 C C . VAL A 1 379 ? 8.150 8.963 -2.903 1.00 92.06 379 VAL A C 1
ATOM 2834 O O . VAL A 1 379 ? 7.442 9.780 -3.495 1.00 92.06 379 VAL A O 1
ATOM 2837 N N . GLU A 1 380 ? 9.476 8.923 -3.042 1.00 87.00 380 GLU A N 1
ATOM 2838 C CA . GLU A 1 380 ? 10.252 9.999 -3.665 1.00 87.00 380 GLU A CA 1
ATOM 2839 C C . GLU A 1 380 ? 10.273 9.962 -5.198 1.00 87.00 380 GLU A C 1
ATOM 2841 O O . GLU A 1 380 ? 10.315 11.012 -5.839 1.00 87.00 380 GLU A O 1
ATOM 2846 N N . ARG A 1 381 ? 10.245 8.769 -5.814 1.00 82.31 381 ARG A N 1
ATOM 2847 C CA . ARG A 1 381 ? 10.531 8.602 -7.258 1.00 82.31 381 ARG A CA 1
ATOM 2848 C C . ARG A 1 381 ? 9.303 8.355 -8.132 1.00 82.31 381 ARG A C 1
ATOM 2850 O O . ARG A 1 381 ? 9.451 8.087 -9.324 1.00 82.31 381 ARG A O 1
ATOM 2857 N N . THR A 1 382 ? 8.110 8.385 -7.554 1.00 76.44 382 THR A N 1
ATOM 2858 C CA . THR A 1 382 ? 6.888 7.925 -8.219 1.00 76.44 382 THR A CA 1
ATOM 2859 C C . THR A 1 382 ? 5.924 9.084 -8.458 1.00 76.44 382 THR A C 1
ATOM 2861 O O . THR A 1 382 ? 4.930 9.196 -7.765 1.00 76.44 382 THR A O 1
ATOM 2864 N N . ASP A 1 383 ? 6.158 9.965 -9.425 1.00 71.94 383 ASP A N 1
ATOM 2865 C CA . ASP A 1 383 ? 5.313 11.171 -9.532 1.00 71.94 383 ASP A CA 1
ATOM 2866 C C . ASP A 1 383 ? 3.903 10.916 -10.091 1.00 71.94 383 ASP A C 1
ATOM 2868 O O . ASP A 1 383 ? 2.930 11.456 -9.568 1.00 71.94 383 ASP A O 1
ATOM 2872 N N . GLY A 1 384 ? 3.768 10.060 -11.111 1.00 80.94 384 GLY A N 1
ATOM 2873 C CA . GLY A 1 384 ? 2.472 9.772 -11.754 1.00 80.94 384 GLY A CA 1
ATOM 2874 C C . GLY A 1 384 ? 1.593 8.746 -11.026 1.00 80.94 384 GLY A C 1
ATOM 2875 O O . GLY A 1 384 ? 0.429 8.573 -11.372 1.00 80.94 384 GLY A O 1
ATOM 2876 N N . LEU A 1 385 ? 2.147 8.055 -10.029 1.00 87.88 385 LEU A N 1
ATOM 2877 C CA . LEU A 1 385 ? 1.474 7.001 -9.258 1.00 87.88 385 LEU A CA 1
ATOM 2878 C C . LEU A 1 385 ? 1.707 7.154 -7.745 1.00 87.88 385 LEU A C 1
ATOM 2880 O O . LEU A 1 385 ? 1.524 6.202 -6.995 1.00 87.88 385 LEU A O 1
ATOM 2884 N N . ASN A 1 386 ? 2.127 8.337 -7.285 1.00 93.06 386 ASN A N 1
ATOM 2885 C CA . ASN A 1 386 ? 2.041 8.751 -5.885 1.00 93.06 386 ASN A CA 1
ATOM 2886 C C . ASN A 1 386 ? 0.837 9.679 -5.752 1.00 93.06 386 ASN A C 1
ATOM 2888 O O . ASN A 1 386 ? 0.891 10.841 -6.146 1.00 93.06 386 ASN A O 1
ATOM 2892 N N . PHE A 1 387 ? -0.246 9.148 -5.194 1.00 95.06 387 PHE A N 1
ATOM 2893 C CA . PHE A 1 387 ? -1.544 9.810 -5.173 1.00 95.06 387 PHE A CA 1
ATOM 2894 C C . PHE A 1 387 ? -1.577 10.999 -4.218 1.00 95.06 387 PHE A C 1
ATOM 2896 O O . PHE A 1 387 ? -2.238 11.990 -4.504 1.00 95.06 387 PHE A O 1
ATOM 2903 N N . THR A 1 388 ? -0.833 10.947 -3.110 1.00 93.56 388 THR A N 1
ATOM 2904 C CA . THR A 1 388 ? -0.799 12.058 -2.148 1.00 93.56 388 THR A CA 1
ATOM 2905 C C . THR A 1 388 ? 0.280 13.084 -2.482 1.00 93.56 388 THR A C 1
ATOM 2907 O O . THR A 1 388 ? 0.224 14.215 -1.998 1.00 93.56 388 THR A O 1
ATOM 2910 N N . ARG A 1 389 ? 1.296 12.695 -3.271 1.00 90.81 389 ARG A N 1
ATOM 2911 C CA . ARG A 1 389 ? 2.523 13.460 -3.573 1.00 90.81 389 ARG A CA 1
ATOM 2912 C C . ARG A 1 389 ? 3.223 14.044 -2.339 1.00 90.81 389 ARG A C 1
ATOM 2914 O O . ARG A 1 389 ? 4.071 14.925 -2.467 1.00 90.81 389 ARG A O 1
ATOM 2921 N N . ARG A 1 390 ? 2.909 13.546 -1.140 1.00 89.75 390 ARG A N 1
ATOM 2922 C CA . ARG A 1 390 ? 3.532 13.984 0.110 1.00 89.75 390 ARG A CA 1
ATOM 2923 C C . ARG A 1 390 ? 4.930 13.392 0.187 1.00 89.75 390 ARG A C 1
ATOM 2925 O O . ARG A 1 390 ? 5.083 12.174 0.098 1.00 89.75 390 ARG A O 1
ATOM 2932 N N . ARG A 1 391 ? 5.925 14.266 0.320 1.00 88.50 391 ARG A N 1
ATOM 2933 C CA . ARG A 1 391 ? 7.318 13.885 0.547 1.00 88.50 391 ARG A CA 1
ATOM 2934 C C . ARG A 1 391 ? 7.598 13.730 2.024 1.00 88.50 391 ARG A C 1
ATOM 2936 O O . ARG A 1 391 ? 6.910 14.329 2.854 1.00 88.50 391 ARG A O 1
ATOM 2943 N N . LEU A 1 392 ? 8.574 12.889 2.322 1.00 89.19 392 LEU A N 1
ATOM 2944 C CA . LEU A 1 392 ? 9.044 12.729 3.685 1.00 89.19 392 LEU A CA 1
ATOM 2945 C C . LEU A 1 392 ? 9.947 13.922 4.024 1.00 89.19 392 LEU A C 1
ATOM 2947 O O . LEU A 1 392 ? 10.750 14.320 3.180 1.00 89.19 392 LEU A O 1
ATOM 2951 N N . PRO A 1 393 ? 9.807 14.538 5.207 1.00 84.56 393 PRO A N 1
ATOM 2952 C CA . PRO A 1 393 ? 10.693 15.623 5.590 1.00 84.56 393 PRO A CA 1
ATOM 2953 C C . PRO A 1 393 ? 12.081 15.073 5.966 1.00 84.56 393 PRO A C 1
ATOM 2955 O O . PRO A 1 393 ? 12.224 13.920 6.373 1.00 84.56 393 PRO A O 1
ATOM 2958 N N . GLY A 1 394 ? 13.113 15.905 5.830 1.00 86.69 394 GLY A N 1
ATOM 2959 C CA . GLY A 1 394 ? 14.493 15.556 6.169 1.00 86.69 394 GLY A CA 1
ATOM 2960 C C . GLY A 1 394 ? 15.499 16.166 5.197 1.00 86.69 394 GLY A C 1
ATOM 2961 O O . GLY A 1 394 ? 15.217 16.295 4.007 1.00 86.69 394 GLY A O 1
ATOM 2962 N N . ASP A 1 395 ? 16.663 16.540 5.722 1.00 87.62 395 ASP A N 1
ATOM 2963 C CA . ASP A 1 395 ? 17.725 17.188 4.940 1.00 87.62 395 ASP A CA 1
ATOM 2964 C C . ASP A 1 395 ? 18.639 16.167 4.237 1.00 87.62 395 ASP A C 1
ATOM 2966 O O . ASP A 1 395 ? 19.305 16.490 3.255 1.00 87.62 395 ASP A O 1
ATOM 2970 N N . ASP A 1 396 ? 18.644 14.920 4.717 1.00 90.12 396 ASP A N 1
ATOM 2971 C CA . ASP A 1 396 ? 19.390 13.797 4.154 1.00 90.12 396 ASP A CA 1
ATOM 2972 C C . ASP A 1 396 ? 18.596 12.477 4.243 1.00 90.12 396 ASP A C 1
ATOM 2974 O O . ASP A 1 396 ? 17.515 12.399 4.838 1.00 90.12 396 ASP A O 1
ATOM 2978 N N . ALA A 1 397 ? 19.130 11.420 3.623 1.00 87.19 397 ALA A N 1
ATOM 2979 C CA . ALA A 1 397 ? 18.475 10.114 3.556 1.00 87.19 397 ALA A CA 1
ATOM 2980 C C . ALA A 1 397 ? 18.271 9.461 4.936 1.00 87.19 397 ALA A C 1
ATOM 2982 O O . ALA A 1 397 ? 17.271 8.771 5.145 1.00 87.19 397 ALA A O 1
ATOM 2983 N N . GLU A 1 398 ? 19.183 9.685 5.885 1.00 90.88 398 GLU A N 1
ATOM 2984 C CA . GLU A 1 398 ? 19.092 9.105 7.225 1.00 90.88 398 GLU A CA 1
ATOM 2985 C C . GLU A 1 398 ? 17.997 9.798 8.046 1.00 90.88 398 GLU A C 1
ATOM 2987 O O . GLU A 1 398 ? 17.191 9.139 8.709 1.00 90.88 398 GLU A O 1
ATOM 2992 N N . ALA A 1 399 ? 17.915 11.127 7.959 1.00 91.69 399 ALA A N 1
ATOM 2993 C CA . ALA A 1 399 ? 16.862 11.927 8.563 1.00 91.69 399 ALA A CA 1
ATOM 2994 C C . ALA A 1 399 ? 15.488 11.539 8.002 1.00 91.69 399 ALA A C 1
ATOM 2996 O O . ALA A 1 399 ? 14.558 11.316 8.781 1.00 91.69 399 ALA A O 1
ATOM 2997 N N . VAL A 1 400 ? 15.377 11.379 6.679 1.00 92.31 400 VAL A N 1
ATOM 2998 C CA . VAL A 1 400 ? 14.152 10.907 6.015 1.00 92.31 400 VAL A CA 1
ATOM 2999 C C . VAL A 1 400 ? 13.744 9.526 6.533 1.00 92.31 400 VAL A C 1
ATOM 3001 O O . VAL A 1 400 ? 12.595 9.335 6.938 1.00 92.31 400 VAL A O 1
ATOM 3004 N N . ALA A 1 401 ? 14.677 8.569 6.589 1.00 92.81 401 ALA A N 1
ATOM 3005 C CA . ALA A 1 401 ? 14.401 7.228 7.099 1.00 92.81 401 ALA A CA 1
ATOM 3006 C C . ALA A 1 401 ? 13.948 7.246 8.562 1.00 92.81 401 ALA A C 1
ATOM 3008 O O . ALA A 1 401 ? 12.956 6.609 8.920 1.00 92.81 401 ALA A O 1
ATOM 3009 N N . ARG A 1 402 ? 14.621 8.031 9.406 1.00 90.62 402 ARG A N 1
ATOM 3010 C CA . ARG A 1 402 ? 14.279 8.183 10.822 1.00 90.62 402 ARG A CA 1
ATOM 3011 C C . ARG A 1 402 ? 12.880 8.762 11.010 1.00 90.62 402 ARG A C 1
ATOM 3013 O O . ARG A 1 402 ? 12.107 8.229 11.802 1.00 90.62 402 ARG A O 1
ATOM 3020 N N . GLN A 1 403 ? 12.540 9.826 10.286 1.00 90.31 403 GLN A N 1
ATOM 3021 C CA . GLN A 1 403 ? 11.216 10.442 10.368 1.00 90.31 403 GLN A CA 1
ATOM 3022 C C . GLN A 1 403 ? 10.121 9.506 9.863 1.00 90.31 403 GLN A C 1
ATOM 3024 O O . GLN A 1 403 ? 9.047 9.432 10.464 1.00 90.31 403 GLN A O 1
ATOM 3029 N N . PHE A 1 404 ? 10.403 8.750 8.802 1.00 93.44 404 PHE A N 1
ATOM 3030 C CA . PHE A 1 404 ? 9.461 7.771 8.285 1.00 93.44 404 PHE A CA 1
ATOM 3031 C C . PHE A 1 404 ? 9.199 6.644 9.290 1.00 93.44 404 PHE A C 1
ATOM 3033 O O . PHE A 1 404 ? 8.042 6.326 9.547 1.00 93.44 404 PHE A O 1
ATOM 3040 N N . LEU A 1 405 ? 10.243 6.126 9.947 1.00 90.75 405 LEU A N 1
ATOM 3041 C CA . LEU A 1 405 ? 10.104 5.134 11.017 1.00 90.75 405 LEU A CA 1
ATOM 3042 C C . LEU A 1 405 ? 9.321 5.665 12.222 1.00 90.75 405 LEU A C 1
ATOM 3044 O O . LEU A 1 405 ? 8.493 4.945 12.777 1.00 90.75 405 LEU A O 1
ATOM 3048 N N . VAL A 1 406 ? 9.556 6.917 12.629 1.00 89.06 406 VAL A N 1
ATOM 3049 C CA . VAL A 1 406 ? 8.786 7.556 13.710 1.00 89.06 406 VAL A CA 1
ATOM 3050 C C . VAL A 1 406 ? 7.306 7.631 13.341 1.00 89.06 406 VAL A C 1
ATOM 3052 O O . VAL A 1 406 ? 6.461 7.280 14.161 1.00 89.06 406 VAL A O 1
ATOM 3055 N N . LEU A 1 407 ? 6.989 8.025 12.104 1.00 91.00 407 LEU A N 1
ATOM 3056 C CA . LEU A 1 407 ? 5.615 8.045 11.609 1.00 91.00 407 LEU A CA 1
ATOM 3057 C C . LEU A 1 407 ? 4.987 6.645 11.654 1.00 91.00 407 LEU A C 1
ATOM 3059 O O . LEU A 1 407 ? 3.914 6.477 12.219 1.00 91.00 407 LEU A O 1
ATOM 3063 N N . THR A 1 408 ? 5.638 5.628 11.086 1.00 92.06 408 THR A N 1
ATOM 3064 C CA . THR A 1 408 ? 5.047 4.286 10.920 1.00 92.06 408 THR A CA 1
ATOM 3065 C C . THR A 1 408 ? 5.004 3.444 12.196 1.00 92.06 408 THR A C 1
ATOM 3067 O O . THR A 1 408 ? 4.488 2.323 12.168 1.00 92.06 408 THR A O 1
ATOM 3070 N N . ARG A 1 409 ? 5.556 3.949 13.304 1.00 89.94 409 ARG A N 1
ATOM 3071 C CA . ARG A 1 409 ? 5.470 3.344 14.643 1.00 89.94 409 ARG A CA 1
ATOM 3072 C C . ARG A 1 409 ? 4.356 3.930 15.509 1.00 89.94 409 ARG A C 1
ATOM 3074 O O . ARG A 1 409 ? 4.132 3.418 16.601 1.00 89.94 409 ARG A O 1
ATOM 3081 N N . GLY A 1 410 ? 3.666 4.972 15.042 1.00 91.25 410 GLY A N 1
ATOM 3082 C CA . GLY A 1 410 ? 2.482 5.483 15.729 1.00 91.25 410 GLY A CA 1
ATOM 3083 C C . GLY A 1 410 ? 1.391 4.415 15.819 1.00 91.25 410 GLY A C 1
ATOM 3084 O O . GLY A 1 410 ? 1.121 3.720 14.839 1.00 91.25 410 GLY A O 1
ATOM 3085 N N . HIS A 1 411 ? 0.752 4.286 16.979 1.00 90.94 411 HIS A N 1
ATOM 3086 C CA . HIS A 1 411 ? -0.364 3.357 17.209 1.00 90.94 411 HIS A CA 1
ATOM 3087 C C . HIS A 1 411 ? -1.549 3.587 16.266 1.00 90.94 411 HIS A C 1
ATOM 3089 O O . HIS A 1 411 ? -2.233 2.645 15.867 1.00 90.94 411 HIS A O 1
ATOM 3095 N N . ASP A 1 412 ? -1.767 4.843 15.877 1.00 93.06 412 ASP A N 1
ATOM 3096 C CA . ASP A 1 412 ? -2.805 5.271 14.948 1.00 93.06 412 ASP A CA 1
ATOM 3097 C C . ASP A 1 412 ? -2.399 5.084 13.479 1.00 93.06 412 ASP A C 1
ATOM 3099 O O . ASP A 1 412 ? -3.157 5.466 12.590 1.00 93.06 412 ASP A O 1
ATOM 3103 N N . ILE A 1 413 ? -1.222 4.516 13.192 1.00 95.56 413 ILE A N 1
ATOM 3104 C CA . ILE A 1 413 ? -0.706 4.328 11.836 1.00 95.56 413 ILE A CA 1
ATOM 3105 C C . ILE A 1 413 ? -0.670 2.848 11.463 1.00 95.56 413 ILE A C 1
ATOM 3107 O O . ILE A 1 413 ? 0.031 2.041 12.068 1.00 95.56 413 ILE A O 1
ATOM 3111 N N . GLN A 1 414 ? -1.368 2.508 10.381 1.00 96.06 414 GLN A N 1
ATOM 3112 C CA . GLN A 1 414 ? -1.261 1.219 9.709 1.00 96.06 414 GLN A CA 1
ATOM 3113 C C . GLN A 1 414 ? -0.527 1.404 8.387 1.00 96.06 414 GLN A C 1
ATOM 3115 O O . GLN A 1 414 ? -0.819 2.322 7.621 1.00 96.06 414 GLN A O 1
ATOM 3120 N N . ALA A 1 415 ? 0.443 0.546 8.102 1.00 97.19 415 ALA A N 1
ATOM 3121 C CA . ALA A 1 415 ? 1.257 0.665 6.904 1.00 97.19 415 ALA A CA 1
ATOM 3122 C C . ALA A 1 415 ? 1.636 -0.708 6.366 1.00 97.19 415 ALA A C 1
ATOM 3124 O O . ALA A 1 415 ? 1.797 -1.659 7.130 1.00 97.19 415 ALA A O 1
ATOM 3125 N N . GLY A 1 416 ? 1.801 -0.791 5.050 1.00 97.44 416 GLY A N 1
ATOM 3126 C CA . GLY A 1 416 ? 2.210 -2.019 4.389 1.00 97.44 416 GLY A CA 1
ATOM 3127 C C . GLY A 1 416 ? 2.825 -1.759 3.024 1.00 97.44 416 GLY A C 1
ATOM 3128 O O . GLY A 1 416 ? 2.474 -0.810 2.315 1.00 97.44 416 GLY A O 1
ATOM 3129 N N . LEU A 1 417 ? 3.753 -2.634 2.664 1.00 98.50 417 LEU A N 1
ATOM 3130 C CA . LEU A 1 417 ? 4.394 -2.708 1.365 1.00 98.50 417 LEU A CA 1
ATOM 3131 C C . LEU A 1 417 ? 3.676 -3.750 0.512 1.00 98.50 417 LEU A C 1
ATOM 3133 O O . LEU A 1 417 ? 3.321 -4.826 0.978 1.00 98.50 417 LEU A O 1
ATOM 3137 N N . VAL A 1 418 ? 3.455 -3.436 -0.757 1.00 98.31 418 VAL A N 1
ATOM 3138 C CA . VAL A 1 418 ? 2.695 -4.293 -1.671 1.00 98.31 418 VAL A CA 1
ATOM 3139 C C . VAL A 1 418 ? 3.676 -5.072 -2.533 1.00 98.31 418 VAL A C 1
ATOM 3141 O O . VAL A 1 418 ? 4.395 -4.467 -3.335 1.00 98.31 418 VAL A O 1
ATOM 3144 N N . ARG A 1 419 ? 3.713 -6.395 -2.373 1.00 97.56 419 ARG A N 1
ATOM 3145 C CA . ARG A 1 419 ? 4.441 -7.328 -3.240 1.00 97.56 419 ARG A CA 1
ATOM 3146 C C . ARG A 1 419 ? 3.488 -7.923 -4.266 1.00 97.56 419 ARG A C 1
ATOM 3148 O O . ARG A 1 419 ? 2.355 -8.255 -3.922 1.00 97.56 419 ARG A O 1
ATOM 3155 N N . VAL A 1 420 ? 3.943 -8.049 -5.509 1.00 96.75 420 VAL A N 1
ATOM 3156 C CA . VAL A 1 420 ? 3.120 -8.572 -6.606 1.00 96.75 420 VAL A CA 1
ATOM 3157 C C . VAL A 1 420 ? 3.893 -9.590 -7.418 1.00 96.75 420 VAL A C 1
ATOM 3159 O O . VAL A 1 420 ? 5.041 -9.352 -7.778 1.00 96.75 420 VAL A O 1
ATOM 3162 N N . GLU A 1 421 ? 3.219 -10.680 -7.752 1.00 95.25 421 GLU A N 1
ATOM 3163 C CA . GLU A 1 421 ? 3.672 -11.708 -8.681 1.00 95.25 421 GLU A CA 1
ATOM 3164 C C . GLU A 1 421 ? 2.547 -12.008 -9.672 1.00 95.25 421 GLU A C 1
ATOM 3166 O O . GLU A 1 421 ? 1.370 -11.902 -9.335 1.00 95.25 421 GLU A O 1
ATOM 3171 N N . ASP A 1 422 ? 2.895 -12.390 -10.890 1.00 95.19 422 ASP A N 1
ATOM 3172 C CA . ASP A 1 422 ? 1.957 -12.914 -11.883 1.00 95.19 422 ASP A CA 1
ATOM 3173 C C . ASP A 1 422 ? 2.621 -14.066 -12.652 1.00 95.19 422 ASP A C 1
ATOM 3175 O O . ASP A 1 422 ? 3.731 -14.489 -12.315 1.00 95.19 422 ASP A O 1
ATOM 3179 N N . ASP A 1 423 ? 1.956 -14.600 -13.673 1.00 94.75 423 ASP A N 1
ATOM 3180 C CA . ASP A 1 423 ? 2.520 -15.688 -14.485 1.00 94.75 423 ASP A CA 1
ATOM 3181 C C . ASP A 1 423 ? 3.730 -15.252 -15.343 1.00 94.75 423 ASP A C 1
ATOM 3183 O O . ASP A 1 423 ? 4.425 -16.094 -15.910 1.00 94.75 423 ASP A O 1
ATOM 3187 N N . TYR A 1 424 ? 4.029 -13.949 -15.412 1.00 90.88 424 TYR A N 1
ATOM 3188 C CA . TYR A 1 424 ? 5.191 -13.399 -16.114 1.00 90.88 424 TYR A CA 1
ATOM 3189 C C . TYR A 1 424 ? 6.393 -13.171 -15.185 1.00 90.88 424 TYR A C 1
ATOM 3191 O O . TYR A 1 424 ? 7.520 -13.068 -15.675 1.00 90.88 424 TYR A O 1
ATOM 3199 N N . GLY A 1 425 ? 6.189 -13.090 -13.864 1.00 90.38 425 GLY A N 1
ATOM 3200 C CA . GLY A 1 425 ? 7.269 -13.081 -12.873 1.00 90.38 425 GLY A CA 1
ATOM 3201 C C . GLY A 1 425 ? 6.971 -12.328 -11.571 1.00 90.38 425 GLY A C 1
ATOM 3202 O O . GLY A 1 425 ? 5.837 -11.956 -11.269 1.00 90.38 425 GLY A O 1
ATOM 3203 N N . ASP A 1 426 ? 8.033 -12.054 -10.808 1.00 90.38 426 ASP A N 1
ATOM 3204 C CA . ASP A 1 426 ? 7.985 -11.334 -9.529 1.00 90.38 426 ASP A CA 1
ATOM 3205 C C . ASP A 1 426 ? 8.332 -9.842 -9.677 1.00 90.38 426 ASP A C 1
ATOM 3207 O O . ASP A 1 426 ? 9.456 -9.446 -10.005 1.00 90.38 426 ASP A O 1
ATOM 3211 N N . TYR A 1 427 ? 7.362 -8.983 -9.364 1.00 90.19 427 TYR A N 1
ATOM 3212 C CA . TYR A 1 427 ? 7.539 -7.535 -9.357 1.00 90.19 427 TYR A CA 1
ATOM 3213 C C . TYR A 1 427 ? 8.228 -7.050 -8.069 1.00 90.19 427 TYR A C 1
ATOM 3215 O O . TYR A 1 427 ? 8.658 -5.893 -7.976 1.00 90.19 427 TYR A O 1
ATOM 3223 N N . GLY A 1 428 ? 8.353 -7.880 -7.044 1.00 92.62 428 GLY A N 1
ATOM 3224 C CA . GLY A 1 428 ? 8.793 -7.498 -5.713 1.00 92.62 428 GLY A CA 1
ATOM 3225 C C . GLY A 1 428 ? 7.920 -6.385 -5.132 1.00 92.62 428 GLY A C 1
ATOM 3226 O O . GLY A 1 428 ? 6.751 -6.229 -5.477 1.00 92.62 428 GLY A O 1
ATOM 3227 N N . ILE A 1 429 ? 8.507 -5.550 -4.271 1.00 95.88 429 ILE A N 1
ATOM 3228 C CA . ILE A 1 429 ? 7.786 -4.446 -3.625 1.00 95.88 429 ILE A CA 1
ATOM 3229 C C . ILE A 1 429 ? 7.494 -3.338 -4.647 1.00 95.88 429 ILE A C 1
ATOM 3231 O O . ILE A 1 429 ? 8.394 -2.617 -5.109 1.00 95.88 429 ILE A O 1
ATOM 3235 N N . VAL A 1 430 ? 6.227 -3.210 -5.018 1.00 95.44 430 VAL A N 1
ATOM 3236 C CA . VAL A 1 430 ? 5.714 -2.245 -5.991 1.00 95.44 430 VAL A CA 1
ATOM 3237 C C . VAL A 1 430 ? 4.878 -1.144 -5.374 1.00 95.44 430 VAL A C 1
ATOM 3239 O O . VAL A 1 430 ? 4.783 -0.112 -6.018 1.00 95.44 430 VAL A O 1
ATOM 3242 N N . GLY A 1 431 ? 4.311 -1.313 -4.185 1.00 97.31 431 GLY A N 1
ATOM 3243 C CA . GLY A 1 431 ? 3.447 -0.299 -3.582 1.00 97.31 431 GLY A CA 1
ATOM 3244 C C . GLY A 1 431 ? 3.752 -0.043 -2.115 1.00 97.31 431 GLY A C 1
ATOM 3245 O O . GLY A 1 431 ? 4.404 -0.855 -1.461 1.00 97.31 431 GLY A O 1
ATOM 3246 N N . LEU A 1 432 ? 3.268 1.088 -1.620 1.00 98.06 432 LEU A N 1
ATOM 3247 C CA . LEU A 1 432 ? 3.274 1.473 -0.214 1.00 98.06 432 LEU A CA 1
ATOM 3248 C C . LEU A 1 432 ? 1.941 2.149 0.104 1.00 98.06 432 LEU A C 1
ATOM 3250 O O . LEU A 1 432 ? 1.505 3.044 -0.627 1.00 98.06 432 LEU A O 1
ATOM 3254 N N . TYR A 1 433 ? 1.344 1.775 1.232 1.00 98.00 433 TYR A N 1
ATOM 3255 C CA . TYR A 1 433 ? 0.300 2.568 1.867 1.00 98.00 433 TYR A CA 1
ATOM 3256 C C . TYR A 1 433 ? 0.685 2.903 3.310 1.00 98.00 433 TYR A C 1
ATOM 3258 O O . TYR A 1 433 ? 1.288 2.090 4.009 1.00 98.00 433 TYR A O 1
ATOM 3266 N N . VAL A 1 434 ? 0.314 4.104 3.747 1.00 97.75 434 VAL A N 1
ATOM 3267 C CA . VAL A 1 434 ? 0.382 4.565 5.137 1.00 97.75 434 VAL A CA 1
ATOM 3268 C C . VAL A 1 434 ? -0.951 5.223 5.453 1.00 97.75 434 VAL A C 1
ATOM 3270 O O . VAL A 1 434 ? -1.281 6.275 4.905 1.00 97.75 434 VAL A O 1
ATOM 3273 N N . LEU A 1 435 ? -1.726 4.575 6.309 1.00 97.12 435 LEU A N 1
ATOM 3274 C CA . LEU A 1 435 ? -3.074 4.936 6.715 1.00 97.12 435 LEU A CA 1
ATOM 3275 C C . LEU A 1 435 ? -3.047 5.408 8.168 1.00 97.12 435 LEU A C 1
ATOM 3277 O O . LEU A 1 435 ? -2.572 4.685 9.036 1.00 97.12 435 LEU A O 1
ATOM 3281 N N . ARG A 1 436 ? -3.596 6.593 8.436 1.00 95.38 436 ARG A N 1
ATOM 3282 C CA . ARG A 1 436 ? -3.913 7.030 9.796 1.00 95.38 436 ARG A CA 1
ATOM 3283 C C . ARG A 1 436 ? -5.336 6.632 10.154 1.00 95.38 436 ARG A C 1
ATOM 3285 O O . ARG A 1 436 ? -6.230 6.803 9.329 1.00 95.38 436 ARG A O 1
ATOM 3292 N N . GLN A 1 437 ? -5.538 6.165 11.378 1.00 92.62 437 GLN A N 1
ATOM 3293 C CA . GLN A 1 437 ? -6.820 5.846 11.992 1.00 92.62 437 GLN A CA 1
ATOM 3294 C C . GLN A 1 437 ? -6.822 6.364 13.433 1.00 92.62 437 GLN A C 1
ATOM 3296 O O . GLN A 1 437 ? -6.388 5.670 14.346 1.00 92.62 437 GLN A O 1
ATOM 3301 N N . SER A 1 438 ? -7.320 7.584 13.634 1.00 89.56 438 SER A N 1
ATOM 3302 C CA . SER A 1 438 ? -7.450 8.180 14.965 1.00 89.56 438 SER A CA 1
ATOM 3303 C C . SER A 1 438 ? -8.863 8.695 15.214 1.00 89.56 438 SER A C 1
ATOM 3305 O O . SER A 1 438 ? -9.486 9.283 14.330 1.00 89.56 438 SER A O 1
ATOM 3307 N N . VAL A 1 439 ? -9.328 8.553 16.454 1.00 86.31 439 VAL A N 1
ATOM 3308 C CA . VAL A 1 439 ? -10.573 9.145 16.965 1.00 86.31 439 VAL A CA 1
ATOM 3309 C C . VAL A 1 439 ? -10.544 10.664 16.816 1.00 86.31 439 VAL A C 1
ATOM 3311 O O . VAL A 1 439 ? -11.536 11.272 16.419 1.00 86.31 439 VAL A O 1
ATOM 3314 N N . ARG A 1 440 ? -9.388 11.280 17.102 1.00 82.19 440 ARG A N 1
ATOM 3315 C CA . ARG A 1 440 ? -9.234 12.742 17.176 1.00 82.19 440 ARG A CA 1
ATOM 3316 C C . ARG A 1 440 ? -8.810 13.373 15.860 1.00 82.19 440 ARG A C 1
ATOM 3318 O O . ARG A 1 440 ? -9.259 14.468 15.536 1.00 82.19 440 ARG A O 1
ATOM 3325 N N . GLN A 1 441 ? -7.897 12.726 15.134 1.00 83.19 441 GLN A N 1
ATOM 3326 C CA . GLN A 1 441 ? -7.378 13.257 13.866 1.00 83.19 441 GLN A CA 1
ATOM 3327 C C . GLN A 1 441 ? -8.130 12.731 12.638 1.00 83.19 441 GLN A C 1
ATOM 3329 O O . GLN A 1 441 ? -7.873 13.190 11.526 1.00 83.19 441 GLN A O 1
ATOM 3334 N N . GLY A 1 442 ? -9.053 11.789 12.832 1.00 86.81 442 GLY A N 1
ATOM 3335 C CA . GLY A 1 442 ? -9.779 11.129 11.759 1.00 86.81 442 GLY A CA 1
ATOM 3336 C C . GLY A 1 442 ? -8.976 10.015 11.086 1.00 86.81 442 GLY A C 1
ATOM 3337 O O . GLY A 1 442 ? -7.873 9.646 11.497 1.00 86.81 442 GLY A O 1
ATOM 3338 N N . THR A 1 443 ? -9.571 9.465 10.029 1.00 91.81 443 THR A N 1
ATOM 3339 C CA . THR A 1 443 ? -8.966 8.424 9.190 1.00 91.81 443 THR A CA 1
ATOM 3340 C C . THR A 1 443 ? -8.538 9.010 7.849 1.00 91.81 443 THR A C 1
ATOM 3342 O O . THR A 1 443 ? -9.295 9.770 7.247 1.00 91.81 443 THR A O 1
ATOM 3345 N N . GLY A 1 444 ? -7.359 8.639 7.345 1.00 95.69 444 GLY A N 1
ATOM 3346 C CA . GLY A 1 444 ? -6.944 9.034 5.999 1.00 95.69 444 GLY A CA 1
ATOM 3347 C C . GLY A 1 444 ? -5.593 8.484 5.544 1.00 95.69 444 GLY A C 1
ATOM 3348 O O . GLY A 1 444 ? -4.702 8.222 6.354 1.00 95.69 444 GLY A O 1
ATOM 3349 N N . LEU A 1 445 ? -5.434 8.316 4.231 1.00 97.00 445 LEU A N 1
ATOM 3350 C CA . LEU A 1 445 ? -4.180 7.891 3.606 1.00 97.00 445 LEU A CA 1
ATOM 3351 C C . LEU A 1 445 ? -3.177 9.050 3.560 1.00 97.00 445 LEU A C 1
ATOM 3353 O O . LEU A 1 445 ? -3.405 10.075 2.917 1.00 97.00 445 LEU A O 1
ATOM 3357 N N . LEU A 1 446 ? -2.042 8.867 4.235 1.00 95.81 446 LEU A N 1
ATOM 3358 C CA . LEU A 1 446 ? -0.928 9.815 4.273 1.00 95.81 446 LEU A CA 1
ATOM 3359 C C . LEU A 1 446 ? 0.028 9.598 3.095 1.00 95.81 446 LEU A C 1
ATOM 3361 O O . LEU A 1 446 ? 0.405 10.552 2.411 1.00 95.81 446 LEU A O 1
ATOM 3365 N N . HIS A 1 447 ? 0.373 8.339 2.829 1.00 96.56 447 HIS A N 1
ATOM 3366 C CA . HIS A 1 447 ? 1.154 7.929 1.666 1.00 96.56 447 HIS A CA 1
ATOM 3367 C C . HIS A 1 447 ? 0.419 6.808 0.947 1.00 96.56 447 HIS A C 1
ATOM 3369 O O . HIS A 1 447 ? -0.057 5.864 1.575 1.00 96.56 447 HIS A O 1
ATOM 3375 N N . TYR A 1 448 ? 0.312 6.932 -0.371 1.00 97.50 448 TYR A N 1
ATOM 3376 C CA . TYR A 1 448 ? -0.301 5.927 -1.224 1.00 97.50 448 TYR A CA 1
ATOM 3377 C C . TYR A 1 448 ? 0.366 5.998 -2.591 1.00 97.50 448 TYR A C 1
ATOM 3379 O O . TYR A 1 448 ? 0.111 6.928 -3.360 1.00 97.50 448 TYR A O 1
ATOM 3387 N N . CYS A 1 449 ? 1.307 5.092 -2.853 1.00 95.75 449 CYS A N 1
ATOM 3388 C CA . CYS A 1 449 ? 2.117 5.157 -4.062 1.00 95.75 449 CYS A CA 1
ATOM 3389 C C . CYS A 1 449 ? 2.478 3.788 -4.636 1.00 95.75 449 CYS A C 1
ATOM 3391 O O . CYS A 1 449 ? 2.653 2.817 -3.901 1.00 95.75 449 CYS A O 1
ATOM 3393 N N . PHE A 1 450 ? 2.607 3.731 -5.965 1.00 95.94 450 PHE A N 1
ATOM 3394 C CA . PHE A 1 450 ? 2.874 2.506 -6.714 1.00 95.94 450 PHE A CA 1
ATOM 3395 C C . PHE A 1 450 ? 3.891 2.705 -7.827 1.00 95.94 450 PHE A C 1
ATOM 3397 O O . PHE A 1 450 ? 3.838 3.640 -8.606 1.00 95.94 450 PHE A O 1
ATOM 3404 N N . SER A 1 451 ? 4.797 1.758 -7.988 1.00 91.56 451 SER A N 1
ATOM 3405 C CA . SER A 1 451 ? 5.730 1.717 -9.101 1.00 91.56 451 SER A CA 1
ATOM 3406 C C . SER A 1 451 ? 4.983 1.661 -10.438 1.00 91.56 451 SER A C 1
ATOM 3408 O O . SER A 1 451 ? 4.035 0.891 -10.583 1.00 91.56 451 SER A O 1
ATOM 3410 N N . SER A 1 452 ? 5.507 2.357 -11.454 1.00 85.25 452 SER A N 1
ATOM 3411 C CA . SER A 1 452 ? 5.041 2.305 -12.857 1.00 85.25 452 SER A CA 1
ATOM 3412 C C . SER A 1 452 ? 4.900 0.897 -13.440 1.00 85.25 452 SER A C 1
ATOM 3414 O O . SER A 1 452 ? 4.186 0.695 -14.412 1.00 85.25 452 SER A O 1
ATOM 3416 N N . ARG A 1 453 ? 5.529 -0.100 -12.817 1.00 84.19 453 ARG A N 1
ATOM 3417 C CA . ARG A 1 453 ? 5.406 -1.521 -13.165 1.00 84.19 453 ARG A CA 1
ATOM 3418 C C . ARG A 1 453 ? 4.000 -2.083 -12.954 1.00 84.19 453 ARG A C 1
ATOM 3420 O O . ARG A 1 453 ? 3.688 -3.127 -13.500 1.00 84.19 453 ARG A O 1
ATOM 3427 N N . THR A 1 454 ? 3.179 -1.403 -12.163 1.00 89.12 454 THR A N 1
ATOM 3428 C CA . THR A 1 454 ? 1.787 -1.784 -11.886 1.00 89.12 454 THR A CA 1
ATOM 3429 C C . THR A 1 454 ? 0.787 -1.069 -12.791 1.00 89.12 454 THR A C 1
ATOM 3431 O O . THR A 1 454 ? -0.413 -1.325 -12.704 1.00 89.12 454 THR A O 1
ATOM 3434 N N . LEU A 1 455 ? 1.267 -0.189 -13.678 1.00 86.81 455 LEU A N 1
ATOM 3435 C CA . LEU A 1 455 ? 0.418 0.579 -14.577 1.00 86.81 455 LEU A CA 1
ATOM 3436 C C . LEU A 1 455 ? -0.419 -0.362 -15.454 1.00 86.81 455 LEU A C 1
ATOM 3438 O O . LEU A 1 455 ? 0.109 -1.270 -16.095 1.00 86.81 455 LEU A O 1
ATOM 3442 N N . GLY A 1 456 ? -1.732 -0.135 -15.470 1.00 87.38 456 GLY A N 1
ATOM 3443 C CA . GLY A 1 456 ? -2.685 -0.956 -16.216 1.00 87.38 456 GLY A CA 1
ATOM 3444 C C . GLY A 1 456 ? -3.097 -2.261 -15.525 1.00 87.38 456 GLY A C 1
ATOM 3445 O O . GLY A 1 456 ? -3.936 -2.972 -16.070 1.00 87.38 456 GLY A O 1
ATOM 3446 N N . LEU A 1 457 ? -2.565 -2.580 -14.335 1.00 92.44 457 LEU A N 1
ATOM 3447 C CA . LEU A 1 457 ? -3.030 -3.728 -13.539 1.00 92.44 457 LEU A CA 1
ATOM 3448 C C . LEU A 1 457 ? -4.287 -3.413 -12.722 1.00 92.44 457 LEU A C 1
ATOM 3450 O O . LEU A 1 457 ? -4.998 -4.338 -12.332 1.00 92.44 457 LEU A O 1
ATOM 3454 N N . ARG A 1 458 ? -4.548 -2.125 -12.460 1.00 94.88 458 ARG A N 1
ATOM 3455 C CA . ARG A 1 458 ? -5.557 -1.629 -11.508 1.00 94.88 458 ARG A CA 1
ATOM 3456 C C . ARG A 1 458 ? -5.302 -2.031 -10.055 1.00 94.88 458 ARG A C 1
ATOM 3458 O O . ARG A 1 458 ? -6.233 -2.137 -9.256 1.00 94.88 458 ARG A O 1
ATOM 3465 N N . LEU A 1 459 ? -4.036 -2.258 -9.705 1.00 96.00 459 LEU A N 1
ATOM 3466 C CA . LEU A 1 459 ? -3.625 -2.662 -8.360 1.00 96.00 459 LEU A CA 1
ATOM 3467 C C . LEU A 1 459 ? -3.928 -1.569 -7.329 1.00 96.00 459 LEU A C 1
ATOM 3469 O O . LEU A 1 459 ? -4.350 -1.859 -6.213 1.00 96.00 459 LEU A O 1
ATOM 3473 N N . GLU A 1 460 ? -3.730 -0.318 -7.719 1.00 96.38 460 GLU A N 1
ATOM 3474 C CA . GLU A 1 460 ? -4.020 0.875 -6.939 1.00 96.38 460 GLU A CA 1
ATOM 3475 C C . GLU A 1 460 ? -5.512 0.998 -6.612 1.00 96.38 460 GLU A C 1
ATOM 3477 O O . GLU A 1 460 ? -5.882 1.080 -5.444 1.00 96.38 460 GLU A O 1
ATOM 3482 N N . THR A 1 461 ? -6.408 0.905 -7.597 1.00 96.62 461 THR A N 1
ATOM 3483 C CA . THR A 1 461 ? -7.851 0.934 -7.316 1.00 96.62 461 THR A CA 1
ATOM 3484 C C . THR A 1 461 ? -8.272 -0.291 -6.495 1.00 96.62 461 THR A C 1
ATOM 3486 O O . THR A 1 461 ? -9.073 -0.175 -5.564 1.00 96.62 461 THR A O 1
ATOM 3489 N N . TRP A 1 462 ? -7.715 -1.470 -6.795 1.00 96.44 462 TRP A N 1
ATOM 3490 C CA . TRP A 1 462 ? -7.999 -2.697 -6.051 1.00 96.44 462 TRP A CA 1
ATOM 3491 C C . TRP A 1 462 ? -7.631 -2.568 -4.572 1.00 96.44 462 TRP A C 1
ATOM 3493 O O . TRP A 1 462 ? -8.489 -2.782 -3.714 1.00 96.44 462 TRP A O 1
ATOM 3503 N N . LEU A 1 463 ? -6.402 -2.144 -4.255 1.00 96.69 463 LEU A N 1
ATOM 3504 C CA . LEU A 1 463 ? -5.953 -2.015 -2.870 1.00 96.69 463 LEU A CA 1
ATOM 3505 C C . LEU A 1 463 ? -6.722 -0.901 -2.150 1.00 96.69 463 LEU A C 1
ATOM 3507 O O . LEU A 1 463 ? -7.052 -1.044 -0.977 1.00 96.69 463 LEU A O 1
ATOM 3511 N N . PHE A 1 464 ? -7.065 0.190 -2.834 1.00 96.88 464 PHE A N 1
ATOM 3512 C CA . PHE A 1 464 ? -7.858 1.269 -2.248 1.00 96.88 464 PHE A CA 1
ATOM 3513 C C . PHE A 1 464 ? -9.227 0.764 -1.768 1.00 96.88 464 PHE A C 1
ATOM 3515 O O . PHE A 1 464 ? -9.635 1.020 -0.631 1.00 96.88 464 PHE A O 1
ATOM 3522 N N . ARG A 1 465 ? -9.909 -0.040 -2.593 1.00 93.75 465 ARG A N 1
ATOM 3523 C CA . ARG A 1 465 ? -11.162 -0.714 -2.215 1.00 93.75 465 ARG A CA 1
ATOM 3524 C C . ARG A 1 465 ? -10.947 -1.742 -1.116 1.00 93.75 465 ARG A C 1
ATOM 3526 O O . ARG A 1 465 ? -11.757 -1.826 -0.197 1.00 93.75 465 ARG A O 1
ATOM 3533 N N . ARG A 1 466 ? -9.849 -2.491 -1.190 1.00 92.00 466 ARG A N 1
ATOM 3534 C CA . ARG A 1 466 ? -9.469 -3.506 -0.207 1.00 92.00 466 ARG A CA 1
ATOM 3535 C C . ARG A 1 466 ? -9.258 -2.914 1.189 1.00 92.00 466 ARG A C 1
ATOM 3537 O O . ARG A 1 466 ? -9.681 -3.499 2.180 1.00 92.00 466 ARG A O 1
ATOM 3544 N N . LEU A 1 467 ? -8.691 -1.712 1.260 1.00 93.50 467 LEU A N 1
ATOM 3545 C CA . LEU A 1 467 ? -8.552 -0.917 2.482 1.00 93.50 467 LEU A CA 1
ATOM 3546 C C . LEU A 1 467 ? -9.880 -0.283 2.945 1.00 93.50 467 LEU A C 1
ATOM 3548 O O . LEU A 1 467 ? -9.941 0.313 4.018 1.00 93.50 467 LEU A O 1
ATOM 3552 N N . GLY A 1 468 ? -10.965 -0.440 2.182 1.00 91.88 468 GLY A N 1
ATOM 3553 C CA . GLY A 1 468 ? -12.290 0.109 2.471 1.00 91.88 468 GLY A CA 1
ATOM 3554 C C . GLY A 1 468 ? -12.438 1.585 2.110 1.00 91.88 468 GLY A C 1
ATOM 3555 O O . GLY A 1 468 ? -13.143 2.302 2.812 1.00 91.88 468 GLY A O 1
ATOM 3556 N N . ARG A 1 469 ? -11.770 2.030 1.036 1.00 94.62 469 ARG A N 1
ATOM 3557 C CA . ARG A 1 469 ? -11.842 3.394 0.482 1.00 94.62 469 ARG A CA 1
ATOM 3558 C C . ARG A 1 469 ? -11.599 4.493 1.536 1.00 94.62 469 ARG A C 1
ATOM 3560 O O . ARG A 1 469 ? -12.435 5.386 1.685 1.00 94.62 469 ARG A O 1
ATOM 3567 N N . PRO A 1 470 ? -10.495 4.433 2.307 1.00 94.88 470 PRO A N 1
ATOM 3568 C CA . PRO A 1 470 ? -10.204 5.464 3.302 1.00 94.88 470 PRO A CA 1
ATOM 3569 C C . PRO A 1 470 ? -10.083 6.850 2.640 1.00 94.88 470 PRO A C 1
ATOM 3571 O O . PRO A 1 470 ? -9.652 6.930 1.489 1.00 94.88 470 PRO A O 1
ATOM 3574 N N . PRO A 1 471 ? -10.403 7.953 3.341 1.00 96.44 471 PRO A N 1
ATOM 3575 C CA . PRO A 1 471 ? -10.229 9.294 2.790 1.00 96.44 471 PRO A CA 1
ATOM 3576 C C . PRO A 1 471 ? -8.802 9.523 2.281 1.00 96.44 471 PRO A C 1
ATOM 3578 O O . PRO A 1 471 ? -7.827 9.156 2.940 1.00 96.44 471 PRO A O 1
ATOM 3581 N N . ILE A 1 472 ? -8.669 10.140 1.110 1.00 96.31 472 ILE A N 1
ATOM 3582 C CA . ILE A 1 472 ? -7.378 10.450 0.497 1.00 96.31 472 ILE A CA 1
ATOM 3583 C C . ILE A 1 472 ? -7.429 11.829 -0.161 1.00 96.31 472 ILE A C 1
ATOM 3585 O O . ILE A 1 472 ? -8.382 12.172 -0.853 1.00 96.31 472 ILE A O 1
ATOM 3589 N N . ASP A 1 473 ? -6.383 12.616 0.072 1.00 94.19 473 ASP A N 1
ATOM 3590 C CA . ASP A 1 473 ? -6.146 13.910 -0.570 1.00 94.19 473 ASP A CA 1
ATOM 3591 C C . ASP A 1 473 ? -5.291 13.672 -1.824 1.00 94.19 473 ASP A C 1
ATOM 3593 O O . ASP A 1 473 ? -4.062 13.597 -1.732 1.00 94.19 473 ASP A O 1
ATOM 3597 N N . VAL A 1 474 ? -5.949 13.448 -2.969 1.00 93.62 474 VAL A N 1
ATOM 3598 C CA . VAL A 1 474 ? -5.271 13.213 -4.254 1.00 93.62 474 VAL A CA 1
ATOM 3599 C C . VAL A 1 474 ? -4.711 14.531 -4.783 1.00 93.62 474 VAL A C 1
ATOM 3601 O O . VAL A 1 474 ? -5.452 15.496 -4.963 1.00 93.62 474 VAL A O 1
ATOM 3604 N N . ARG A 1 475 ? -3.402 14.582 -5.054 1.00 90.94 475 ARG A N 1
ATOM 3605 C CA . ARG A 1 475 ? -2.709 15.809 -5.470 1.00 90.94 475 ARG A CA 1
ATOM 3606 C C . ARG A 1 475 ? -2.113 15.699 -6.867 1.00 90.94 475 ARG A C 1
ATOM 3608 O O . ARG A 1 475 ? -1.256 14.856 -7.118 1.00 90.94 475 ARG A O 1
ATOM 3615 N N . GLY A 1 476 ? -2.463 16.656 -7.725 1.00 86.25 476 GLY A N 1
ATOM 3616 C CA . GLY A 1 476 ? -1.952 16.756 -9.093 1.00 86.25 476 GLY A CA 1
ATOM 3617 C C . GLY A 1 476 ? -2.521 15.691 -10.032 1.00 86.25 476 GLY A C 1
ATOM 3618 O O . GLY A 1 476 ? -3.472 14.993 -9.701 1.00 86.25 476 GLY A O 1
ATOM 3619 N N . GLU A 1 477 ? -1.937 15.590 -11.224 1.00 85.50 477 GLU A N 1
ATOM 3620 C CA . GLU A 1 477 ? -2.340 14.607 -12.234 1.00 85.50 477 GLU A CA 1
ATOM 3621 C C . GLU A 1 477 ? -1.827 13.203 -11.873 1.00 85.50 477 GLU A C 1
ATOM 3623 O O . GLU A 1 477 ? -0.629 12.999 -11.657 1.00 85.50 477 GLU A O 1
ATOM 3628 N N . VAL A 1 478 ? -2.728 12.230 -11.791 1.00 87.69 478 VAL A N 1
ATOM 3629 C CA . VAL A 1 478 ? -2.409 10.833 -11.467 1.00 87.69 478 VAL A CA 1
ATOM 3630 C C . VAL A 1 478 ? -2.823 9.923 -12.617 1.00 87.69 478 VAL A C 1
ATOM 3632 O O . VAL A 1 478 ? -3.803 10.187 -13.306 1.00 87.69 478 VAL A O 1
ATOM 3635 N N . ALA A 1 479 ? -2.072 8.842 -12.828 1.00 84.81 479 ALA A N 1
ATOM 3636 C CA . ALA A 1 479 ? -2.252 7.954 -13.977 1.00 84.81 479 ALA A CA 1
ATOM 3637 C C . ALA A 1 479 ? -3.470 7.013 -13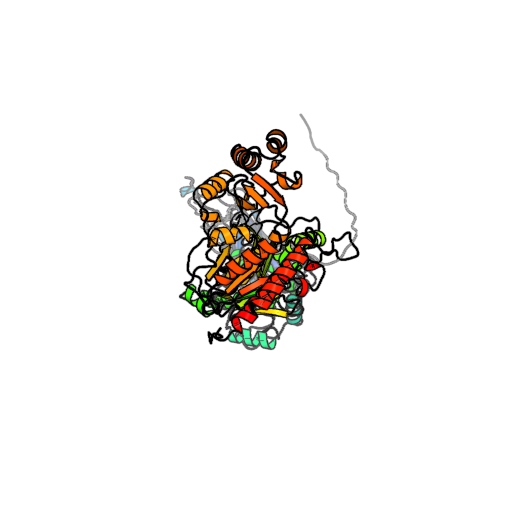.877 1.00 84.81 479 ALA A C 1
ATOM 3639 O O . ALA A 1 479 ? -3.755 6.296 -14.834 1.00 84.81 479 ALA A O 1
ATOM 3640 N N . ALA A 1 480 ? -4.164 6.979 -12.736 1.00 88.12 480 ALA A N 1
ATOM 3641 C CA . ALA A 1 480 ? -5.326 6.126 -12.512 1.00 88.12 480 ALA A CA 1
ATOM 3642 C C . ALA A 1 480 ? -6.392 6.844 -11.680 1.00 88.12 480 ALA A C 1
ATOM 3644 O O . ALA A 1 480 ? -6.071 7.630 -10.787 1.00 88.12 480 ALA A O 1
ATOM 3645 N N . ASP A 1 481 ? -7.656 6.521 -11.946 1.00 91.00 481 ASP A N 1
ATOM 3646 C CA . ASP A 1 481 ? -8.783 6.933 -11.116 1.00 91.00 481 ASP A CA 1
ATOM 3647 C C . ASP A 1 481 ? -9.044 5.876 -10.028 1.00 91.00 481 ASP A C 1
ATOM 3649 O O . ASP A 1 481 ? -9.407 4.728 -10.306 1.00 91.00 481 ASP A O 1
ATOM 3653 N N . LEU A 1 482 ? -8.832 6.252 -8.764 1.00 93.69 482 LEU A N 1
ATOM 3654 C CA . LEU A 1 482 ? -9.089 5.378 -7.614 1.00 93.69 482 LEU A CA 1
ATOM 3655 C C . LEU A 1 482 ? -10.585 5.159 -7.359 1.00 93.69 482 LEU A C 1
ATOM 3657 O O . LEU A 1 482 ? -10.948 4.189 -6.689 1.00 93.69 482 LEU A O 1
ATOM 3661 N N . PHE A 1 483 ? -11.431 6.060 -7.859 1.00 93.94 483 PHE A N 1
ATOM 3662 C CA . PHE A 1 483 ? -12.870 6.075 -7.616 1.00 93.94 483 PHE A CA 1
ATOM 3663 C C . PHE A 1 483 ? -13.677 5.470 -8.760 1.00 93.94 483 PHE A C 1
ATOM 3665 O O . PHE A 1 483 ? -14.886 5.312 -8.610 1.00 93.94 483 PHE A O 1
ATOM 3672 N N . ASP A 1 484 ? -13.026 5.070 -9.855 1.00 92.00 484 ASP A N 1
ATOM 3673 C CA . ASP A 1 484 ? -13.652 4.210 -10.854 1.00 92.00 484 ASP A CA 1
ATOM 3674 C C . ASP A 1 484 ? -14.216 2.968 -10.154 1.00 92.00 484 ASP A C 1
ATOM 3676 O O . ASP A 1 484 ? -13.506 2.326 -9.377 1.00 92.00 484 ASP A O 1
ATOM 3680 N N . ASP A 1 485 ? -15.476 2.628 -10.436 1.00 89.75 485 ASP A N 1
ATOM 3681 C CA . ASP A 1 485 ? -16.231 1.509 -9.865 1.00 89.75 485 ASP A CA 1
ATOM 3682 C C . ASP A 1 485 ? -16.208 0.244 -10.749 1.00 89.75 485 ASP A C 1
ATOM 3684 O O . ASP A 1 485 ? -16.798 -0.775 -10.391 1.00 89.75 485 ASP A O 1
ATOM 3688 N N . GLY A 1 486 ? -15.447 0.238 -11.852 1.00 91.44 486 GLY A N 1
ATOM 3689 C CA . GLY A 1 486 ? -15.284 -0.935 -12.717 1.00 91.44 486 GLY A CA 1
ATOM 3690 C C . GLY A 1 486 ? -14.831 -2.197 -11.966 1.00 91.44 486 GLY A C 1
ATOM 3691 O O . GLY A 1 486 ? -14.017 -2.122 -11.039 1.00 91.44 486 GLY A O 1
ATOM 3692 N N . VAL A 1 487 ? -15.334 -3.367 -12.362 1.00 93.38 487 VAL A N 1
ATOM 3693 C CA . VAL A 1 487 ? -15.037 -4.663 -11.717 1.00 93.38 487 VAL A CA 1
ATOM 3694 C C . VAL A 1 487 ? -13.534 -4.973 -11.759 1.00 93.38 487 VAL A C 1
ATOM 3696 O O . VAL A 1 487 ? -12.873 -4.710 -12.762 1.00 93.38 487 VAL A O 1
ATOM 3699 N N . ILE A 1 488 ? -13.002 -5.516 -10.657 1.00 95.38 488 ILE A N 1
ATOM 3700 C CA . ILE A 1 488 ? -11.624 -6.017 -10.550 1.00 95.38 488 ILE A CA 1
ATOM 3701 C C . ILE A 1 488 ? -11.678 -7.380 -9.860 1.00 95.38 488 ILE A C 1
ATOM 3703 O O . ILE A 1 488 ? -11.780 -7.450 -8.637 1.00 95.38 488 ILE A O 1
ATOM 3707 N N . ASP A 1 489 ? -11.638 -8.448 -10.649 1.00 94.19 489 ASP A N 1
ATOM 3708 C CA . ASP A 1 489 ? -11.748 -9.845 -10.202 1.00 94.19 489 ASP A CA 1
ATOM 3709 C C . ASP A 1 489 ? -10.501 -10.684 -10.547 1.00 94.19 489 ASP A C 1
ATOM 3711 O O . ASP A 1 489 ? -10.463 -11.883 -10.296 1.00 94.19 489 ASP A O 1
ATOM 3715 N N . TRP A 1 490 ? -9.464 -10.054 -11.104 1.00 96.06 490 TRP A N 1
ATOM 3716 C CA . TRP A 1 490 ? -8.230 -10.707 -11.559 1.00 96.06 490 TRP A CA 1
ATOM 3717 C C . TRP A 1 490 ? -7.043 -10.577 -10.598 1.00 96.06 490 TRP A C 1
ATOM 3719 O O . TRP A 1 490 ? -5.941 -11.016 -10.925 1.00 96.06 490 TRP A O 1
ATOM 3729 N N . ILE A 1 491 ? -7.239 -9.935 -9.443 1.00 96.00 491 ILE A N 1
ATOM 3730 C CA . ILE A 1 491 ? -6.204 -9.751 -8.420 1.00 96.00 491 ILE A CA 1
ATOM 3731 C C . ILE A 1 491 ? -6.594 -10.550 -7.180 1.00 96.00 491 ILE A C 1
ATOM 3733 O O . ILE A 1 491 ? -7.576 -10.221 -6.511 1.00 96.00 491 ILE A O 1
ATOM 3737 N N . GLY A 1 492 ? -5.802 -11.575 -6.868 1.00 93.44 492 GLY A N 1
ATOM 3738 C CA . GLY A 1 492 ? -5.930 -12.366 -5.649 1.00 93.44 492 GLY A CA 1
ATOM 3739 C C . GLY A 1 492 ? -4.929 -11.915 -4.589 1.00 93.44 492 GLY A C 1
ATOM 3740 O O . GLY A 1 492 ? -3.727 -11.884 -4.839 1.00 93.44 492 GLY A O 1
ATOM 3741 N N . GLU A 1 493 ? -5.398 -11.594 -3.387 1.00 92.19 493 GLU A N 1
ATOM 3742 C CA . GLU A 1 493 ? -4.513 -11.447 -2.229 1.00 92.19 493 GLU A CA 1
ATOM 3743 C C . GLU A 1 493 ? -4.250 -12.826 -1.632 1.00 92.19 493 GLU A C 1
ATOM 3745 O O . GLU A 1 493 ? -5.191 -13.577 -1.377 1.00 92.19 493 GLU A O 1
ATOM 3750 N N . THR A 1 494 ? -2.985 -13.177 -1.429 1.00 92.94 494 THR A N 1
ATOM 3751 C CA . THR A 1 494 ? -2.625 -14.499 -0.908 1.00 92.94 494 THR A CA 1
ATOM 3752 C C . THR A 1 494 ? -2.322 -14.459 0.582 1.00 92.94 494 THR A C 1
ATOM 3754 O O . THR A 1 494 ? -2.712 -15.380 1.305 1.00 92.94 494 THR A O 1
ATOM 3757 N N . ALA A 1 495 ? -1.650 -13.405 1.055 1.00 95.06 495 ALA A N 1
ATOM 3758 C CA . ALA A 1 495 ? -1.293 -13.264 2.459 1.00 95.06 495 ALA A CA 1
ATOM 3759 C C . ALA A 1 495 ? -0.975 -11.822 2.879 1.00 95.06 495 ALA A C 1
ATOM 3761 O O . ALA A 1 495 ? -0.635 -10.956 2.068 1.00 95.06 495 ALA A O 1
ATOM 3762 N N . ILE A 1 496 ? -1.007 -11.622 4.194 1.00 96.38 496 ILE A N 1
ATOM 3763 C CA . ILE A 1 496 ? -0.379 -10.500 4.897 1.00 96.38 496 ILE A CA 1
ATOM 3764 C C . ILE A 1 496 ? 0.683 -11.088 5.808 1.00 96.38 496 ILE A C 1
ATOM 3766 O O . ILE A 1 496 ? 0.381 -12.007 6.571 1.00 96.38 496 ILE A O 1
ATOM 3770 N N . GLU A 1 497 ? 1.903 -10.578 5.736 1.00 96.25 497 GLU A N 1
ATOM 3771 C CA . GLU A 1 497 ? 3.052 -11.150 6.426 1.00 96.25 497 GLU A CA 1
ATOM 3772 C C . GLU A 1 497 ? 3.939 -10.080 7.060 1.00 96.25 497 GLU A C 1
ATOM 3774 O O . GLU A 1 497 ? 4.090 -8.980 6.540 1.00 96.25 497 GLU A O 1
ATOM 3779 N N . ASP A 1 498 ? 4.515 -10.418 8.207 1.00 94.56 498 ASP A N 1
ATOM 3780 C CA . ASP A 1 498 ? 5.616 -9.694 8.835 1.00 94.56 498 ASP A CA 1
ATOM 3781 C C . ASP A 1 498 ? 6.897 -10.483 8.545 1.00 94.56 498 ASP A C 1
ATOM 3783 O O . ASP A 1 498 ? 7.210 -11.456 9.243 1.00 94.56 498 ASP A O 1
ATOM 3787 N N . GLY A 1 499 ? 7.608 -10.099 7.479 1.00 89.31 499 GLY A N 1
ATOM 3788 C CA . GLY A 1 499 ? 8.787 -10.811 6.985 1.00 89.31 499 GLY A CA 1
ATOM 3789 C C . GLY A 1 499 ? 9.900 -10.960 8.026 1.00 89.31 499 GLY A C 1
ATOM 3790 O O . GLY A 1 499 ? 10.599 -11.974 8.033 1.00 89.31 499 GLY A O 1
ATOM 3791 N N . LYS A 1 500 ? 10.014 -10.013 8.968 1.00 88.25 500 LYS A N 1
ATOM 3792 C CA . LYS A 1 500 ? 10.978 -10.070 10.078 1.00 88.25 500 LYS A CA 1
ATOM 3793 C C . LYS A 1 500 ? 10.679 -11.211 11.040 1.00 88.25 500 LYS A C 1
ATOM 3795 O O . LYS A 1 500 ? 11.586 -11.816 11.609 1.00 88.25 500 LYS A O 1
ATOM 3800 N N . SER A 1 501 ? 9.397 -11.468 11.272 1.00 87.44 501 SER A N 1
ATOM 3801 C CA . SER A 1 501 ? 8.933 -12.335 12.349 1.00 87.44 501 SER A CA 1
ATOM 3802 C C . SER A 1 501 ? 8.405 -13.687 11.869 1.00 87.44 501 SER A C 1
ATOM 3804 O O . SER A 1 501 ? 8.194 -14.586 12.688 1.00 87.44 501 SER A O 1
ATOM 3806 N N . GLY A 1 502 ? 8.215 -13.831 10.553 1.00 90.50 502 GLY A N 1
ATOM 3807 C CA . GLY A 1 502 ? 7.729 -15.038 9.886 1.00 90.50 502 GLY A CA 1
ATOM 3808 C C . GLY A 1 502 ? 6.236 -15.303 10.089 1.00 90.50 502 GLY A C 1
ATOM 3809 O O . GLY A 1 502 ? 5.738 -16.348 9.675 1.00 90.50 502 GLY A O 1
ATOM 3810 N N . ILE A 1 503 ? 5.508 -14.390 10.742 1.00 92.88 503 ILE A N 1
ATOM 3811 C CA . ILE A 1 503 ? 4.060 -14.514 10.914 1.00 92.88 503 ILE A CA 1
ATOM 3812 C C . ILE A 1 503 ? 3.378 -14.106 9.614 1.00 92.88 503 ILE A C 1
ATOM 3814 O O . ILE A 1 503 ? 3.544 -12.979 9.156 1.00 92.88 503 ILE A O 1
ATOM 3818 N N . ALA A 1 504 ? 2.544 -14.996 9.083 1.00 94.44 504 ALA A N 1
ATOM 3819 C CA . ALA A 1 504 ? 1.702 -14.736 7.927 1.00 94.44 504 ALA A CA 1
ATOM 3820 C C . ALA A 1 504 ? 0.251 -15.149 8.201 1.00 94.44 504 ALA A C 1
ATOM 3822 O O . ALA A 1 504 ? -0.010 -16.178 8.830 1.00 94.44 504 ALA A O 1
ATOM 3823 N N . ILE A 1 505 ? -0.698 -14.360 7.699 1.00 94.00 505 ILE A N 1
ATOM 3824 C CA . ILE A 1 505 ? -2.121 -14.698 7.667 1.00 94.00 505 ILE A CA 1
ATOM 3825 C C . ILE A 1 505 ? -2.525 -14.874 6.205 1.00 94.00 505 ILE A C 1
ATOM 3827 O O . ILE A 1 505 ? -2.495 -13.916 5.436 1.00 94.00 505 ILE A O 1
ATOM 3831 N N . ALA A 1 506 ? -2.919 -16.089 5.820 1.00 91.69 506 ALA A N 1
ATOM 3832 C CA . ALA A 1 506 ? -3.466 -16.350 4.489 1.00 91.69 506 ALA A CA 1
ATOM 3833 C C . ALA A 1 506 ? -4.813 -15.633 4.302 1.00 91.69 506 ALA A C 1
ATOM 3835 O O . ALA A 1 506 ? -5.636 -15.651 5.223 1.00 91.69 506 ALA A O 1
ATOM 3836 N N . THR A 1 507 ? -5.057 -15.049 3.128 1.00 89.81 507 THR A N 1
ATOM 3837 C CA . THR A 1 507 ? -6.254 -14.232 2.832 1.00 89.81 507 THR A CA 1
ATOM 3838 C C . THR A 1 507 ? -7.136 -14.793 1.711 1.00 89.81 507 THR A C 1
ATOM 3840 O O . THR A 1 507 ? -8.212 -14.252 1.466 1.00 89.81 507 THR A O 1
ATOM 3843 N N . GLY A 1 508 ? -6.736 -15.909 1.088 1.00 78.50 508 GLY A N 1
ATOM 3844 C CA . GLY A 1 508 ? -7.443 -16.517 -0.050 1.00 78.50 508 GLY A CA 1
ATOM 3845 C C . GLY A 1 508 ? -8.865 -17.023 0.236 1.00 78.50 508 GLY A C 1
ATOM 3846 O O . GLY A 1 508 ? -9.697 -17.005 -0.661 1.00 78.50 508 GLY A O 1
ATOM 3847 N N . ASP A 1 509 ? -9.183 -17.387 1.482 1.00 78.62 509 ASP A N 1
ATOM 3848 C CA . ASP A 1 509 ? -10.492 -17.947 1.872 1.00 78.62 509 ASP A CA 1
ATOM 3849 C C . ASP A 1 509 ? -11.453 -16.883 2.431 1.00 78.62 509 ASP A C 1
ATOM 3851 O O . ASP A 1 509 ? -12.188 -17.118 3.393 1.00 78.62 509 ASP A O 1
ATOM 3855 N N . ARG A 1 510 ? -11.419 -15.668 1.872 1.00 84.88 510 ARG A N 1
ATOM 3856 C CA . ARG A 1 510 ? -12.154 -14.512 2.408 1.00 84.88 510 ARG A CA 1
ATOM 3857 C C . ARG A 1 510 ? -13.663 -14.745 2.509 1.00 84.88 510 ARG A C 1
ATOM 3859 O O . ARG A 1 510 ? -14.272 -14.317 3.486 1.00 84.88 510 ARG A O 1
ATOM 3866 N N . ASP A 1 511 ? -14.237 -15.423 1.521 1.00 81.88 511 ASP A N 1
ATOM 3867 C CA . ASP A 1 511 ? -15.673 -15.719 1.467 1.00 81.88 511 ASP A CA 1
ATOM 3868 C C . ASP A 1 511 ? -16.072 -16.852 2.425 1.00 81.88 511 ASP A C 1
ATOM 3870 O O . ASP A 1 511 ? -17.236 -16.968 2.796 1.00 81.88 511 ASP A O 1
ATOM 3874 N N . ALA A 1 512 ? -15.110 -17.678 2.850 1.00 84.88 512 ALA A N 1
ATOM 3875 C CA . ALA A 1 512 ? -15.335 -18.733 3.834 1.00 84.88 512 ALA A CA 1
ATOM 3876 C C . ALA A 1 512 ? -15.145 -18.244 5.280 1.00 84.88 512 ALA A C 1
ATOM 3878 O O . ALA A 1 512 ? -15.616 -18.893 6.214 1.00 84.88 512 ALA A O 1
ATOM 3879 N N . MET A 1 513 ? -14.449 -17.121 5.488 1.00 88.00 513 MET A N 1
ATOM 3880 C CA . MET A 1 513 ? -14.294 -16.524 6.812 1.00 88.00 513 MET A CA 1
ATOM 3881 C C . MET A 1 513 ? -15.621 -15.879 7.254 1.00 88.00 513 MET A C 1
ATOM 3883 O O . MET A 1 513 ? -16.108 -14.988 6.554 1.00 88.00 513 MET A O 1
ATOM 3887 N N . PRO A 1 514 ? -16.177 -16.245 8.428 1.00 89.31 514 PRO A N 1
ATOM 3888 C CA . PRO A 1 514 ? -17.381 -15.610 8.958 1.00 89.31 514 PRO A CA 1
ATOM 3889 C C . PRO A 1 514 ? -17.232 -14.097 9.123 1.00 89.31 514 PRO A C 1
ATOM 3891 O O . PRO A 1 514 ? -16.117 -13.557 9.129 1.00 89.31 514 PRO A O 1
ATOM 3894 N N . ALA A 1 515 ? -18.358 -13.407 9.310 1.00 90.50 515 ALA A N 1
ATOM 3895 C CA . ALA A 1 515 ? -18.329 -11.988 9.617 1.00 90.50 515 ALA A CA 1
ATOM 3896 C C . ALA A 1 515 ? -17.511 -11.729 10.894 1.00 90.50 515 ALA A C 1
ATOM 3898 O O . ALA A 1 515 ? -17.606 -12.481 11.866 1.00 90.50 515 ALA A O 1
ATOM 3899 N N . ILE A 1 516 ? -16.708 -10.664 10.905 1.00 92.69 516 ILE A N 1
ATOM 3900 C CA . ILE A 1 516 ? -15.949 -10.249 12.095 1.00 92.69 516 ILE A CA 1
ATOM 3901 C C . ILE A 1 516 ? -16.535 -8.937 12.609 1.00 92.69 516 ILE A C 1
ATOM 3903 O O . ILE A 1 516 ? -16.544 -7.930 11.901 1.00 92.69 516 ILE A O 1
ATOM 3907 N N . LEU A 1 517 ? -17.009 -8.948 13.851 1.00 92.88 517 LEU A N 1
ATOM 3908 C CA . LEU A 1 517 ? -17.579 -7.799 14.536 1.00 92.88 517 LEU A CA 1
ATOM 3909 C C . LEU A 1 517 ? -16.650 -7.367 15.674 1.00 92.88 517 LEU A C 1
ATOM 3911 O O . LEU A 1 517 ? -16.350 -8.151 16.574 1.00 92.88 517 LEU A O 1
ATOM 3915 N N . LEU A 1 518 ? -16.184 -6.123 15.637 1.00 94.69 518 LEU A N 1
ATOM 3916 C CA . LEU A 1 518 ? -15.223 -5.589 16.594 1.00 94.69 518 LEU A CA 1
ATOM 3917 C C . LEU A 1 518 ? -15.812 -4.411 17.375 1.00 94.69 518 LEU A C 1
ATOM 3919 O O . LEU A 1 518 ? -16.463 -3.544 16.792 1.00 94.69 518 LEU A O 1
ATOM 3923 N N . ARG A 1 519 ? -15.523 -4.338 18.678 1.00 94.50 519 ARG A N 1
ATOM 3924 C CA . ARG A 1 519 ? -15.830 -3.179 19.533 1.00 94.50 519 ARG A CA 1
ATOM 3925 C C . ARG A 1 519 ? -14.663 -2.866 20.452 1.00 94.50 519 ARG A C 1
ATOM 3927 O O . ARG A 1 519 ? -14.146 -3.759 21.116 1.00 94.50 519 ARG A O 1
ATOM 3934 N N . GLY A 1 520 ? -14.252 -1.607 20.477 1.00 94.69 520 GLY A N 1
ATOM 3935 C CA . GLY A 1 520 ? -13.120 -1.136 21.273 1.00 94.69 520 GLY A CA 1
ATOM 3936 C C . GLY A 1 520 ? -12.635 0.230 20.800 1.00 94.69 520 GLY A C 1
ATOM 3937 O O . GLY A 1 520 ? -13.266 0.844 19.939 1.00 94.69 520 GLY A O 1
ATOM 3938 N N . GLY A 1 521 ? -11.530 0.707 21.366 1.00 92.75 521 GLY A N 1
ATOM 3939 C CA . GLY A 1 521 ? -10.927 1.998 21.042 1.00 92.75 521 GLY A CA 1
ATOM 3940 C C . GLY A 1 521 ? -10.082 1.996 19.760 1.00 92.75 521 GLY A C 1
ATOM 3941 O O . GLY A 1 521 ? -10.275 1.177 18.855 1.00 92.75 521 GLY A O 1
ATOM 3942 N N . GLU A 1 522 ? -9.116 2.922 19.687 1.00 91.25 522 GLU A N 1
ATOM 3943 C CA . GLU A 1 522 ? -8.159 3.042 18.568 1.00 91.25 522 GLU A CA 1
ATOM 3944 C C . GLU A 1 522 ? -7.373 1.734 18.338 1.00 91.25 522 GLU A C 1
ATOM 3946 O O . GLU A 1 522 ? -7.083 1.373 17.198 1.00 91.25 522 GLU A O 1
ATOM 3951 N N . GLU A 1 523 ? -7.115 0.956 19.390 1.00 92.81 523 GLU A N 1
ATOM 3952 C CA . GLU A 1 523 ? -6.483 -0.361 19.294 1.00 92.81 523 GLU A CA 1
ATOM 3953 C C . GLU A 1 523 ? -7.306 -1.354 18.473 1.00 92.81 523 GLU A C 1
ATOM 3955 O O . GLU A 1 523 ? -6.771 -2.149 17.700 1.00 92.81 523 GLU A O 1
ATOM 3960 N N . MET A 1 524 ? -8.629 -1.300 18.615 1.00 95.00 524 MET A N 1
ATOM 3961 C CA . MET A 1 524 ? -9.524 -2.226 17.941 1.00 95.00 524 MET A CA 1
ATOM 3962 C C . MET A 1 524 ? -9.786 -1.772 16.505 1.00 95.00 524 MET A C 1
ATOM 3964 O O . MET A 1 524 ? -10.021 -2.603 15.626 1.00 95.00 524 MET A O 1
ATOM 3968 N N . MET A 1 525 ? -9.683 -0.466 16.237 1.00 94.00 525 MET A N 1
ATOM 3969 C CA . MET A 1 525 ? -9.611 0.064 14.873 1.00 94.00 525 MET A CA 1
ATOM 3970 C C . MET A 1 525 ? -8.379 -0.474 14.139 1.00 94.00 525 MET A C 1
ATOM 3972 O O . MET A 1 525 ? -8.495 -0.891 12.983 1.00 94.00 525 MET A O 1
ATOM 3976 N N . ALA A 1 526 ? -7.228 -0.521 14.818 1.00 94.69 526 ALA A N 1
ATOM 3977 C CA . ALA A 1 526 ? -5.990 -1.068 14.272 1.00 94.69 526 ALA A CA 1
ATOM 3978 C C . ALA A 1 526 ? -6.081 -2.584 14.020 1.00 94.69 526 ALA A C 1
ATOM 3980 O O . ALA A 1 526 ? -5.712 -3.049 12.943 1.00 94.69 526 ALA A O 1
ATOM 3981 N N . VAL A 1 527 ? -6.644 -3.369 14.948 1.00 96.00 527 VAL A N 1
ATOM 3982 C CA . VAL A 1 527 ? -6.931 -4.800 14.701 1.00 96.00 527 VAL A CA 1
ATOM 3983 C C . VAL A 1 527 ? -7.917 -4.965 13.533 1.00 96.00 527 VAL A C 1
ATOM 3985 O O . VAL A 1 527 ? -7.714 -5.804 12.652 1.00 96.00 527 VAL A O 1
ATOM 3988 N N . GLY A 1 528 ? -8.947 -4.115 13.474 1.00 94.94 528 GLY A N 1
ATOM 3989 C CA . GLY A 1 528 ? -9.959 -4.095 12.418 1.00 94.94 528 GLY A CA 1
ATOM 3990 C C . GLY A 1 528 ? -9.394 -3.866 11.013 1.00 94.94 528 GLY A C 1
ATOM 3991 O O . GLY A 1 528 ? -9.906 -4.448 10.053 1.00 94.94 528 GLY A O 1
ATOM 3992 N N . HIS A 1 529 ? -8.316 -3.083 10.879 1.00 94.81 529 HIS A N 1
ATOM 3993 C CA . HIS A 1 529 ? -7.597 -2.894 9.610 1.00 94.81 529 HIS A CA 1
ATOM 3994 C C . HIS A 1 529 ? -7.102 -4.222 9.027 1.00 94.81 529 HIS A C 1
ATOM 3996 O O . HIS A 1 529 ? -7.320 -4.492 7.844 1.00 94.81 529 HIS A O 1
ATOM 4002 N N . TYR A 1 530 ? -6.509 -5.081 9.858 1.00 95.31 530 TYR A N 1
ATOM 4003 C CA . TYR A 1 530 ? -6.047 -6.405 9.435 1.00 95.31 530 TYR A CA 1
ATOM 4004 C C . TYR A 1 530 ? -7.216 -7.380 9.248 1.00 95.31 530 TYR A C 1
ATOM 4006 O O . TYR A 1 530 ? -7.266 -8.087 8.243 1.00 95.31 530 TYR A O 1
ATOM 4014 N N . CYS A 1 531 ? -8.216 -7.372 10.139 1.00 94.12 531 CYS A N 1
ATOM 4015 C CA . CYS A 1 531 ? -9.404 -8.229 10.014 1.00 94.12 531 CYS A CA 1
ATOM 4016 C C . CYS A 1 531 ? -10.203 -7.973 8.727 1.00 94.12 531 CYS A C 1
ATOM 4018 O O . CYS A 1 531 ? -10.738 -8.917 8.148 1.00 94.12 531 CYS A O 1
ATOM 4020 N N . ARG A 1 532 ? -10.251 -6.728 8.227 1.00 91.56 532 ARG A N 1
ATOM 4021 C CA . ARG A 1 532 ? -10.898 -6.371 6.945 1.00 91.56 532 ARG A CA 1
ATOM 4022 C C . ARG A 1 532 ? -10.328 -7.148 5.755 1.00 91.56 532 ARG A C 1
ATOM 4024 O O . ARG A 1 532 ? -11.006 -7.350 4.746 1.00 91.56 532 ARG A O 1
ATOM 4031 N N . GLN A 1 533 ? -9.090 -7.606 5.880 1.00 90.06 533 GLN A N 1
ATOM 4032 C CA . GLN A 1 533 ? -8.433 -8.419 4.873 1.00 90.06 533 GLN A CA 1
ATOM 4033 C C . GLN A 1 533 ? -8.860 -9.893 4.940 1.00 90.06 533 GLN A C 1
ATOM 4035 O O . GLN A 1 533 ? -8.699 -10.640 3.985 1.00 90.06 533 GLN A O 1
ATOM 4040 N N . LEU A 1 534 ? -9.468 -10.335 6.034 1.00 90.69 534 LEU A N 1
ATOM 4041 C CA . LEU A 1 534 ? -9.772 -11.747 6.248 1.00 90.69 534 LEU A CA 1
ATOM 4042 C C . LEU A 1 534 ? -11.190 -12.138 5.858 1.00 90.69 534 LEU A C 1
ATOM 4044 O O . LEU A 1 534 ? -11.401 -13.299 5.543 1.00 90.69 534 LEU A O 1
ATOM 4048 N N . THR A 1 535 ? -12.139 -11.200 5.879 1.00 90.06 535 THR A N 1
ATOM 4049 C CA . THR A 1 535 ? -13.567 -11.476 5.650 1.00 90.06 535 THR A CA 1
ATOM 4050 C C . THR A 1 535 ? -14.209 -10.467 4.697 1.00 90.06 535 THR A C 1
ATOM 4052 O O . THR A 1 535 ? -13.764 -9.316 4.574 1.00 90.06 535 THR A O 1
ATOM 4055 N N . GLY A 1 536 ? -15.221 -10.912 3.951 1.00 86.69 536 GLY A N 1
ATOM 4056 C CA . GLY A 1 536 ? -16.071 -10.064 3.111 1.00 86.69 536 GLY A CA 1
ATOM 4057 C C . GLY A 1 536 ? -16.968 -9.130 3.928 1.00 86.69 536 GLY A C 1
ATOM 4058 O O . GLY A 1 536 ? -17.246 -8.014 3.490 1.00 86.69 536 GLY A O 1
ATOM 4059 N N . GLU A 1 537 ? -17.339 -9.550 5.138 1.00 88.88 537 GLU A N 1
ATOM 4060 C CA . GLU A 1 537 ? -18.291 -8.862 6.006 1.00 88.88 537 GLU A CA 1
ATOM 4061 C C . GLU A 1 537 ? -17.638 -8.491 7.343 1.00 88.88 537 GLU A C 1
ATOM 4063 O O . GLU A 1 537 ? -17.286 -9.340 8.157 1.00 88.88 537 GLU A O 1
ATOM 4068 N N . MET A 1 538 ? -17.452 -7.193 7.583 1.00 89.12 538 MET A N 1
ATOM 4069 C CA . MET A 1 538 ? -16.853 -6.690 8.820 1.00 89.12 538 MET A CA 1
ATOM 4070 C C . MET A 1 538 ? -17.706 -5.567 9.406 1.00 89.12 538 MET A C 1
ATOM 4072 O O . MET A 1 538 ? -18.149 -4.674 8.680 1.00 89.12 538 MET A O 1
ATOM 4076 N N . GLY A 1 539 ? -17.914 -5.607 10.721 1.00 88.69 539 GLY A N 1
ATOM 4077 C CA . GLY A 1 539 ? -18.555 -4.547 11.494 1.00 88.69 539 GLY A CA 1
ATOM 4078 C C . GLY A 1 539 ? -17.612 -4.028 12.572 1.00 88.69 539 GLY A C 1
ATOM 4079 O O . GLY A 1 539 ? -17.024 -4.811 13.305 1.00 88.69 539 GLY A O 1
ATOM 4080 N N . GLY A 1 540 ? -17.465 -2.711 12.677 1.00 90.38 540 GLY A N 1
ATOM 4081 C CA . GLY A 1 540 ? -16.633 -2.078 13.696 1.00 90.38 540 GLY A CA 1
ATOM 4082 C C . GLY A 1 540 ? -17.412 -0.995 14.426 1.00 90.38 540 GLY A C 1
ATOM 4083 O O . GLY A 1 540 ? -17.982 -0.113 13.785 1.00 90.38 540 GLY A O 1
ATOM 4084 N N . GLU A 1 541 ? -17.435 -1.066 15.752 1.00 92.88 541 GLU A N 1
ATOM 4085 C CA . GLU A 1 541 ? -18.035 -0.068 16.636 1.00 92.88 541 GLU A CA 1
ATOM 4086 C C . GLU A 1 541 ? -16.929 0.618 17.429 1.00 92.88 541 GLU A C 1
ATOM 4088 O O . GLU A 1 541 ? -16.463 0.116 18.455 1.00 92.88 541 GLU A O 1
ATOM 4093 N N . TYR A 1 542 ? -16.498 1.765 16.913 1.00 93.56 542 TYR A N 1
ATOM 4094 C CA . TYR A 1 542 ? -15.341 2.501 17.403 1.00 93.56 542 TYR A CA 1
ATOM 4095 C C . TYR A 1 542 ? -15.743 3.889 17.890 1.00 93.56 542 TYR A C 1
ATOM 4097 O O . TYR A 1 542 ? -16.675 4.476 17.330 1.00 93.56 542 TYR A O 1
ATOM 4105 N N . PRO A 1 543 ? -15.029 4.443 18.883 1.00 92.94 543 PRO A N 1
ATOM 4106 C CA . PRO A 1 543 ? -15.264 5.804 19.313 1.00 92.94 543 PRO A CA 1
ATOM 4107 C C . PRO A 1 543 ? -14.967 6.793 18.187 1.00 92.94 543 PRO A C 1
ATOM 4109 O O . PRO A 1 543 ? -14.151 6.553 17.296 1.00 92.94 543 PRO A O 1
ATOM 4112 N N . PHE A 1 544 ? -15.621 7.943 18.246 1.00 92.19 544 PHE A N 1
ATOM 4113 C CA . PHE A 1 544 ? -15.400 9.044 17.318 1.00 92.19 544 PHE A CA 1
ATOM 4114 C C . PHE A 1 544 ? -15.645 10.368 18.029 1.00 92.19 544 PHE A C 1
ATOM 4116 O O . PHE A 1 544 ? -16.324 10.434 19.054 1.00 92.19 544 PHE A O 1
ATOM 4123 N N . THR A 1 545 ? -15.092 11.447 17.487 1.00 89.31 545 THR A N 1
ATOM 4124 C CA . THR A 1 545 ? -15.392 12.789 17.978 1.00 89.31 545 THR A CA 1
ATOM 4125 C C . THR A 1 545 ? -16.537 13.384 17.172 1.00 89.31 545 THR A C 1
ATOM 4127 O O . THR A 1 545 ? -16.414 13.589 15.964 1.00 89.31 545 THR A O 1
ATOM 4130 N N . ARG A 1 546 ? -17.637 13.714 17.846 1.00 88.75 546 ARG A N 1
ATOM 4131 C CA . ARG A 1 546 ? -18.684 14.578 17.303 1.00 88.75 546 ARG A CA 1
ATOM 4132 C C . ARG A 1 546 ? -18.608 15.863 18.073 1.00 88.75 546 ARG A C 1
ATOM 4134 O O . ARG A 1 546 ? -18.707 15.818 19.292 1.00 88.75 546 ARG A O 1
ATOM 4141 N N . ASP A 1 547 ? -18.437 16.983 17.374 1.00 83.19 547 ASP A N 1
ATOM 4142 C CA . ASP A 1 547 ? -18.625 18.262 18.040 1.00 83.19 547 ASP A CA 1
ATOM 4143 C C . ASP A 1 547 ? -17.719 18.323 19.302 1.00 83.19 547 ASP A C 1
ATOM 4145 O O . ASP A 1 547 ? -18.156 18.540 20.420 1.00 83.19 547 ASP A O 1
ATOM 4149 N N . ARG A 1 548 ? -16.415 18.031 19.156 1.00 80.56 548 ARG A N 1
ATOM 4150 C CA . ARG A 1 548 ? -15.405 18.017 20.250 1.00 80.56 548 ARG A CA 1
ATOM 4151 C C . ARG A 1 548 ? -15.707 17.117 21.473 1.00 80.56 548 ARG A C 1
ATOM 4153 O O . ARG A 1 548 ? -14.873 17.058 22.379 1.00 80.56 548 ARG A O 1
ATOM 4160 N N . ILE A 1 549 ? -16.830 16.405 21.485 1.00 86.25 549 ILE A N 1
ATOM 4161 C CA . ILE A 1 549 ? -17.218 15.403 22.472 1.00 86.25 549 ILE A CA 1
ATOM 4162 C C . ILE A 1 549 ? -16.793 14.046 21.919 1.00 86.25 549 ILE A C 1
ATOM 4164 O O . ILE A 1 549 ? -17.077 13.702 20.767 1.00 86.25 549 ILE A O 1
ATOM 4168 N N . GLU A 1 550 ? -16.061 13.280 22.720 1.00 88.62 550 GLU A N 1
ATOM 4169 C CA . GLU A 1 550 ? -15.722 11.910 22.351 1.00 88.62 550 GLU A CA 1
ATOM 4170 C C . GLU A 1 550 ? -16.915 10.997 22.657 1.00 88.62 550 GLU A C 1
ATOM 4172 O O . GLU A 1 550 ? -17.269 10.776 23.814 1.00 88.62 550 GLU A O 1
ATOM 4177 N N . ILE A 1 551 ? -17.539 10.449 21.616 1.00 92.88 551 ILE A N 1
ATOM 4178 C CA . ILE A 1 551 ? -18.601 9.455 21.751 1.00 92.88 551 ILE A CA 1
ATOM 4179 C C . ILE A 1 551 ? -17.932 8.102 21.991 1.00 92.88 551 ILE A C 1
ATOM 4181 O O . ILE A 1 551 ? -17.408 7.475 21.070 1.00 92.88 551 ILE A O 1
ATOM 4185 N N . ARG A 1 552 ? -17.903 7.676 23.257 1.00 93.38 552 ARG A N 1
ATOM 4186 C CA . ARG A 1 552 ? -17.160 6.497 23.732 1.00 93.38 552 ARG A CA 1
ATOM 4187 C C . ARG A 1 552 ? -17.965 5.208 23.619 1.00 93.38 552 ARG A C 1
ATOM 4189 O O . ARG A 1 552 ? -18.247 4.551 24.620 1.00 93.38 552 ARG A O 1
ATOM 4196 N N . THR A 1 553 ? -18.358 4.849 22.396 1.00 92.06 553 THR A N 1
ATOM 4197 C CA . THR A 1 553 ? -19.101 3.603 22.132 1.00 92.06 553 THR A CA 1
ATOM 4198 C C . THR A 1 553 ? -18.353 2.369 22.639 1.00 92.06 553 THR A C 1
ATOM 4200 O O . THR A 1 553 ? -18.973 1.374 22.984 1.00 92.06 553 THR A O 1
ATOM 4203 N N . ASP A 1 554 ? -17.032 2.425 22.751 1.00 93.38 554 ASP A N 1
ATOM 4204 C CA . ASP A 1 554 ? -16.172 1.368 23.277 1.00 93.38 554 ASP A CA 1
ATOM 4205 C C . ASP A 1 554 ? -16.367 1.047 24.767 1.00 93.38 554 ASP A C 1
ATOM 4207 O O . ASP A 1 554 ? -16.057 -0.063 25.187 1.00 93.38 554 ASP A O 1
ATOM 4211 N N . HIS A 1 555 ? -16.907 1.971 25.563 1.00 95.94 555 HIS A N 1
ATOM 4212 C CA . HIS A 1 555 ? -17.045 1.783 27.008 1.00 95.94 555 HIS A CA 1
ATOM 4213 C C . HIS A 1 555 ? -18.197 0.820 27.364 1.00 95.94 555 HIS A C 1
ATOM 4215 O O . HIS A 1 555 ? -19.294 0.919 26.799 1.00 95.94 555 HIS A O 1
ATOM 4221 N N . SER A 1 556 ? -18.012 -0.058 28.362 1.00 96.12 556 SER A N 1
ATOM 4222 C CA . SER A 1 556 ? -19.012 -1.091 28.721 1.00 96.12 556 SER A CA 1
ATOM 4223 C C . SER A 1 556 ? -20.400 -0.529 29.080 1.00 96.12 556 SER A C 1
ATOM 4225 O O . SER A 1 556 ? -21.424 -1.120 28.743 1.00 96.12 556 SER A O 1
ATOM 4227 N N . ILE A 1 557 ? -20.452 0.653 29.703 1.00 96.50 557 ILE A N 1
ATOM 4228 C CA . ILE A 1 557 ? -21.696 1.399 29.989 1.00 96.50 557 ILE A CA 1
ATOM 4229 C C . ILE A 1 557 ? -22.508 1.701 28.724 1.00 96.50 557 ILE A C 1
ATOM 4231 O O . ILE A 1 557 ? -23.726 1.545 28.728 1.00 96.50 557 ILE A O 1
ATOM 4235 N N . MET A 1 558 ? -21.854 2.098 27.629 1.00 95.44 558 MET A N 1
ATOM 4236 C CA . MET A 1 558 ? -22.558 2.383 26.374 1.00 95.44 558 MET A CA 1
ATOM 4237 C C . MET A 1 558 ? -23.120 1.104 25.753 1.00 95.44 558 MET A C 1
ATOM 4239 O O . MET A 1 558 ? -24.202 1.125 25.170 1.00 95.44 558 MET A O 1
ATOM 4243 N N . LEU A 1 559 ? -22.420 -0.025 25.909 1.00 93.56 559 LEU A N 1
ATOM 4244 C CA . LEU A 1 559 ? -22.920 -1.329 25.475 1.00 93.56 559 LEU A CA 1
ATOM 4245 C C . LEU A 1 559 ? -24.130 -1.769 26.308 1.00 93.56 559 LEU A C 1
ATOM 4247 O O . LEU A 1 559 ? -25.119 -2.232 25.745 1.00 93.56 559 LEU A O 1
ATOM 4251 N N . ARG A 1 560 ? -24.101 -1.550 27.627 1.00 94.75 560 ARG A N 1
ATOM 4252 C CA . ARG A 1 560 ? -25.257 -1.794 28.498 1.00 94.75 560 ARG A CA 1
ATOM 4253 C C . ARG A 1 560 ? -26.479 -0.988 28.069 1.00 94.75 560 ARG A C 1
ATOM 4255 O O . ARG A 1 560 ? -27.552 -1.565 27.925 1.00 94.75 560 ARG A O 1
ATOM 4262 N N . HIS A 1 561 ? -26.317 0.306 27.798 1.00 95.12 561 HIS A N 1
ATOM 4263 C CA . HIS A 1 561 ? -27.421 1.145 27.314 1.00 95.12 561 HIS A CA 1
ATOM 4264 C C . HIS A 1 561 ? -27.975 0.676 25.972 1.00 95.12 561 HIS A C 1
ATOM 4266 O O . HIS A 1 561 ? -29.178 0.782 25.745 1.00 95.12 561 HIS A O 1
ATOM 4272 N N . ALA A 1 562 ? -27.129 0.107 25.112 1.00 92.31 562 ALA A N 1
ATOM 4273 C CA . ALA A 1 562 ? -27.579 -0.504 23.867 1.00 92.31 562 ALA A CA 1
ATOM 4274 C C . ALA A 1 562 ? -28.369 -1.811 24.077 1.00 92.31 562 ALA A C 1
ATOM 4276 O O . ALA A 1 562 ? -29.213 -2.146 23.249 1.00 92.31 562 ALA A O 1
ATOM 4277 N N . ILE A 1 563 ? -28.131 -2.533 25.179 1.00 91.25 563 ILE A N 1
ATOM 4278 C CA . ILE A 1 563 ? -28.837 -3.776 25.536 1.00 91.25 563 ILE A CA 1
ATOM 4279 C C . ILE A 1 563 ? -30.163 -3.497 26.242 1.00 91.25 563 ILE A C 1
ATOM 4281 O O . ILE A 1 563 ? -31.183 -4.103 25.917 1.00 91.25 563 ILE A O 1
ATOM 4285 N N . GLU A 1 564 ? -30.139 -2.639 27.260 1.00 92.38 564 GLU A N 1
ATOM 4286 C CA . GLU A 1 564 ? -31.292 -2.394 28.136 1.00 92.38 564 GLU A CA 1
ATOM 4287 C C . GLU A 1 564 ? -32.240 -1.328 27.574 1.00 92.38 564 GLU A C 1
ATOM 4289 O O . GLU A 1 564 ? -33.397 -1.276 27.985 1.00 92.38 564 GLU A O 1
ATOM 4294 N N . ALA A 1 565 ? -31.767 -0.538 26.602 1.00 91.88 565 ALA A N 1
ATOM 4295 C CA . ALA A 1 565 ? -32.385 0.682 26.097 1.00 91.88 565 ALA A CA 1
ATOM 4296 C C . ALA A 1 565 ? -32.568 1.767 27.177 1.00 91.88 565 ALA A C 1
ATOM 4298 O O . ALA A 1 565 ? -32.929 1.522 28.328 1.00 91.88 565 ALA A O 1
ATOM 4299 N N . LEU A 1 566 ? -32.341 3.024 26.796 1.00 94.19 566 LEU A N 1
ATOM 4300 C CA . LEU A 1 566 ? -32.601 4.151 27.688 1.00 94.19 566 LEU A CA 1
ATOM 4301 C C . LEU A 1 566 ? -34.108 4.394 27.828 1.00 94.19 566 LEU A C 1
ATOM 4303 O O . LEU A 1 566 ? -34.852 4.381 26.846 1.00 94.19 566 LEU A O 1
ATOM 4307 N N . SER A 1 567 ? -34.553 4.709 29.047 1.00 95.81 567 SER A N 1
ATOM 4308 C CA . SER A 1 567 ? -35.889 5.273 29.261 1.00 95.81 567 SER A CA 1
ATOM 4309 C C . SER A 1 567 ? -36.015 6.628 28.551 1.00 95.81 567 SER A C 1
ATOM 4311 O O . SER A 1 567 ? -35.014 7.313 28.331 1.00 95.81 567 SER A O 1
ATOM 4313 N N . ALA A 1 568 ? -37.238 7.058 28.221 1.00 97.06 568 ALA A N 1
ATOM 4314 C CA . ALA A 1 568 ? -37.444 8.335 27.529 1.00 97.06 568 ALA A CA 1
ATOM 4315 C C . ALA A 1 568 ? -36.799 9.543 28.258 1.00 97.06 568 ALA A C 1
ATOM 4317 O O . ALA A 1 568 ? -36.103 10.309 27.592 1.00 97.06 568 ALA A O 1
ATOM 4318 N N . PRO A 1 569 ? -36.906 9.699 29.598 1.00 97.31 569 PRO A N 1
ATOM 4319 C CA . PRO A 1 569 ? -36.208 10.775 30.310 1.00 97.31 569 PRO A CA 1
ATOM 4320 C C . PRO A 1 569 ? -34.678 10.686 30.223 1.00 97.31 569 PRO A C 1
ATOM 4322 O O . PRO A 1 569 ? -34.017 11.706 30.037 1.00 97.31 569 PRO A O 1
ATOM 4325 N N . CYS A 1 570 ? -34.111 9.480 30.337 1.00 97.06 570 CYS A N 1
ATOM 4326 C CA . CYS A 1 570 ? -32.666 9.264 30.231 1.00 97.06 570 CYS A CA 1
ATOM 4327 C C . CYS A 1 570 ? -32.156 9.574 28.820 1.00 97.06 570 CYS A C 1
ATOM 4329 O O . CYS A 1 570 ? -31.137 10.240 28.661 1.00 97.06 570 CYS A O 1
ATOM 4331 N N . ARG A 1 571 ? -32.906 9.156 27.795 1.00 96.62 571 ARG A N 1
ATOM 4332 C CA . ARG A 1 571 ? -32.627 9.473 26.393 1.00 96.62 571 ARG A CA 1
ATOM 4333 C C . ARG A 1 571 ? -32.582 10.985 26.169 1.00 96.62 571 ARG A C 1
ATOM 4335 O O . ARG A 1 571 ? -31.592 11.478 25.646 1.00 96.62 571 ARG A O 1
ATOM 4342 N N . GLU A 1 572 ? -33.594 11.729 26.616 1.00 96.81 572 GLU A N 1
ATOM 4343 C CA . GLU A 1 572 ? -33.609 13.197 26.493 1.00 96.81 572 GLU A CA 1
ATOM 4344 C C . GLU A 1 572 ? -32.433 13.861 27.226 1.00 96.81 572 GLU A C 1
ATOM 4346 O O . GLU A 1 572 ? -31.842 14.814 26.720 1.00 96.81 572 GLU A O 1
ATOM 4351 N N . ALA A 1 573 ? -32.048 13.344 28.395 1.00 96.31 573 ALA A N 1
ATOM 4352 C CA . ALA A 1 573 ? -30.885 13.842 29.123 1.00 96.31 573 ALA A CA 1
ATOM 4353 C C . ALA A 1 573 ? -29.555 13.558 28.402 1.00 96.31 573 ALA A C 1
ATOM 4355 O O . ALA A 1 573 ? -28.658 14.400 28.421 1.00 96.31 573 ALA A O 1
ATOM 4356 N N . ALA A 1 574 ? -29.424 12.410 27.733 1.00 95.31 574 ALA A N 1
ATOM 4357 C CA . ALA A 1 574 ? -28.258 12.099 26.911 1.00 95.31 574 ALA A CA 1
ATOM 4358 C C . ALA A 1 574 ? -28.188 12.989 25.658 1.00 95.31 574 ALA A C 1
ATOM 4360 O O . ALA A 1 574 ? -27.116 13.483 25.313 1.00 95.31 574 ALA A O 1
ATOM 4361 N N . LEU A 1 575 ? -29.323 13.258 25.003 1.00 94.50 575 LEU A N 1
ATOM 4362 C CA . LEU A 1 575 ? -29.373 14.151 23.839 1.00 94.50 575 LEU A CA 1
ATOM 4363 C C . LEU A 1 575 ? -28.891 15.571 24.180 1.00 94.50 575 LEU A C 1
ATOM 4365 O O . LEU A 1 575 ? -28.178 16.181 23.386 1.00 94.50 575 LEU A O 1
ATOM 4369 N N . ARG A 1 576 ? -29.202 16.079 25.383 1.00 93.31 576 ARG A N 1
ATOM 4370 C CA . ARG A 1 576 ? -28.688 17.378 25.860 1.00 93.31 576 ARG A CA 1
ATOM 4371 C C . ARG A 1 576 ? -27.174 17.401 26.079 1.00 93.31 576 ARG A C 1
ATOM 4373 O O . ARG A 1 576 ? -26.574 18.461 25.965 1.00 93.31 576 ARG A O 1
ATOM 4380 N N . LEU A 1 577 ? -26.546 16.248 26.321 1.00 91.75 577 LEU A N 1
ATOM 4381 C CA . LEU A 1 577 ? -25.087 16.112 26.353 1.00 91.75 577 LEU A CA 1
ATOM 4382 C C . LEU A 1 577 ? -24.461 15.978 24.951 1.00 91.75 577 LEU A C 1
ATOM 4384 O O . LEU A 1 577 ? -23.253 15.815 24.848 1.00 91.75 577 LEU A O 1
ATOM 4388 N N . GLY A 1 578 ? -25.238 16.029 23.865 1.00 90.75 578 GLY A N 1
ATOM 4389 C CA . GLY A 1 578 ? -24.727 15.912 22.492 1.00 90.75 578 GLY A CA 1
ATOM 4390 C C . GLY A 1 578 ? -24.653 14.480 21.945 1.00 90.75 578 GLY A C 1
ATOM 4391 O O . GLY A 1 578 ? -24.186 14.272 20.817 1.00 90.75 578 GLY A O 1
ATOM 4392 N N . PHE A 1 579 ? -25.145 13.490 22.698 1.00 94.00 579 PHE A N 1
ATOM 4393 C CA . PHE A 1 579 ? -25.377 12.150 22.158 1.00 94.00 579 PHE A CA 1
ATOM 4394 C C . PHE A 1 579 ? -26.537 12.155 21.153 1.00 94.00 579 PHE A C 1
ATOM 4396 O O . PHE A 1 579 ? -27.330 13.093 21.067 1.00 94.00 579 PHE A O 1
ATOM 4403 N N . ARG A 1 580 ? -26.647 11.074 20.388 1.00 95.19 580 ARG A N 1
ATOM 4404 C CA . ARG A 1 580 ? -27.739 10.777 19.461 1.00 95.19 580 ARG A CA 1
ATOM 4405 C C . ARG A 1 580 ? -28.246 9.362 19.702 1.00 95.19 580 ARG A C 1
ATOM 4407 O O . ARG A 1 580 ? -27.519 8.515 20.208 1.00 95.19 580 ARG A O 1
ATOM 4414 N N . ASP A 1 581 ? -29.468 9.074 19.261 1.00 94.69 581 ASP A N 1
ATOM 4415 C CA . ASP A 1 581 ? -30.065 7.734 19.398 1.00 94.69 581 ASP A CA 1
ATOM 4416 C C . ASP A 1 581 ? -29.214 6.615 18.801 1.00 94.69 581 ASP A C 1
ATOM 4418 O O . ASP A 1 581 ? -29.222 5.490 19.290 1.00 94.69 581 ASP A O 1
ATOM 4422 N N . GLU A 1 582 ? -28.498 6.919 17.721 1.00 93.81 582 GLU A N 1
ATOM 4423 C CA . GLU A 1 582 ? -27.599 5.983 17.052 1.00 93.81 582 GLU A CA 1
ATOM 4424 C C . GLU A 1 582 ? -26.388 5.586 17.910 1.00 93.81 582 GLU A C 1
ATOM 4426 O O . GLU A 1 582 ? -25.891 4.475 17.748 1.00 93.81 582 GLU A O 1
ATOM 4431 N N . ASP A 1 583 ? -25.969 6.425 18.865 1.00 93.75 583 ASP A N 1
ATOM 4432 C CA . ASP A 1 583 ? -24.806 6.169 19.730 1.00 93.75 583 ASP A CA 1
ATOM 4433 C C . ASP A 1 583 ? -25.072 5.059 20.762 1.00 93.75 583 ASP A C 1
ATOM 4435 O O . ASP A 1 583 ? -24.142 4.472 21.314 1.00 93.75 583 ASP A O 1
ATOM 4439 N N . PHE A 1 584 ? -26.351 4.762 21.009 1.00 93.19 584 PHE A N 1
ATOM 4440 C CA . PHE A 1 584 ? -26.828 3.716 21.915 1.00 93.19 584 PHE A CA 1
ATOM 4441 C C . PHE A 1 584 ? -27.302 2.469 21.156 1.00 93.19 584 PHE A C 1
ATOM 4443 O O . PHE A 1 584 ? -28.149 1.729 21.644 1.00 93.19 584 PHE A O 1
ATOM 4450 N N . ARG A 1 585 ? -26.801 2.233 19.939 1.00 90.12 585 ARG A N 1
ATOM 4451 C CA . ARG A 1 585 ? -27.102 1.026 19.153 1.00 90.12 585 ARG A CA 1
ATOM 4452 C C . ARG A 1 585 ? -25.878 0.127 19.054 1.00 90.12 585 ARG A C 1
ATOM 4454 O O . ARG A 1 585 ? -24.743 0.586 19.139 1.00 90.12 585 ARG A O 1
ATOM 4461 N N . THR A 1 586 ? -26.114 -1.166 18.853 1.00 89.25 586 THR A N 1
ATOM 4462 C CA . THR A 1 586 ? -25.050 -2.131 18.569 1.00 89.25 586 THR A CA 1
ATOM 4463 C C . THR A 1 586 ? -25.532 -3.211 17.606 1.00 89.25 586 THR A C 1
ATOM 4465 O O . THR A 1 586 ? -26.648 -3.707 17.727 1.00 89.25 586 THR A O 1
ATOM 4468 N N . ARG A 1 587 ? -24.680 -3.571 16.647 1.00 84.75 587 ARG A N 1
ATOM 4469 C CA . ARG A 1 587 ? -24.818 -4.709 15.732 1.00 84.75 587 ARG A CA 1
ATOM 4470 C C . ARG A 1 587 ? -24.224 -5.987 16.313 1.00 84.75 587 ARG A C 1
ATOM 4472 O O . ARG A 1 587 ? -24.447 -7.061 15.769 1.00 84.75 587 ARG A O 1
ATOM 4479 N N . LEU A 1 588 ? -23.469 -5.903 17.410 1.00 78.38 588 LEU A N 1
ATOM 4480 C CA . LEU A 1 588 ? -22.827 -7.073 18.027 1.00 78.38 588 LEU A CA 1
ATOM 4481 C C . LEU A 1 588 ? -23.838 -8.093 18.544 1.00 78.38 588 LEU A C 1
ATOM 4483 O O . LEU A 1 588 ? -23.496 -9.260 18.724 1.00 78.38 588 LEU A O 1
ATOM 4487 N N . LEU A 1 589 ? -25.071 -7.654 18.772 1.00 73.94 589 LEU A N 1
ATOM 4488 C CA . LEU A 1 589 ? -26.169 -8.459 19.288 1.00 73.94 589 LEU A CA 1
ATOM 4489 C C . LEU A 1 589 ? -27.170 -8.848 18.197 1.00 73.94 589 LEU A C 1
ATOM 4491 O O . LEU A 1 589 ? -28.246 -9.337 18.513 1.00 73.94 589 LEU A O 1
ATOM 4495 N N . ASP A 1 590 ? -26.845 -8.626 16.919 1.00 73.00 590 ASP A N 1
ATOM 4496 C CA . ASP A 1 590 ? -27.682 -9.130 15.836 1.00 73.00 590 ASP A CA 1
ATOM 4497 C C . ASP A 1 590 ? -27.660 -10.671 15.863 1.00 73.00 590 ASP A C 1
ATOM 4499 O O . ASP A 1 590 ? -26.676 -11.309 15.482 1.00 73.00 590 ASP A O 1
ATOM 4503 N N . ASP A 1 591 ? -28.778 -11.270 16.280 1.00 62.06 591 ASP A N 1
ATOM 4504 C CA . ASP A 1 591 ? -28.978 -12.725 16.416 1.00 62.06 591 ASP A CA 1
ATOM 4505 C C . ASP A 1 591 ? -28.926 -13.493 15.082 1.00 62.06 591 ASP A C 1
ATOM 4507 O O . ASP A 1 591 ? -28.975 -14.722 15.052 1.00 62.06 591 ASP A O 1
ATOM 4511 N N . ARG A 1 592 ? -28.845 -12.777 13.956 1.00 59.22 592 ARG A N 1
ATOM 4512 C CA . ARG A 1 592 ? -28.913 -13.348 12.602 1.00 59.22 592 ARG A CA 1
ATOM 4513 C C . ARG A 1 592 ? -27.672 -14.148 12.209 1.00 59.22 592 ARG A C 1
ATOM 4515 O O . ARG A 1 592 ? -27.752 -14.905 11.248 1.00 59.22 592 ARG A O 1
ATOM 4522 N N . ASP A 1 593 ? -26.560 -14.000 12.928 1.00 65.75 593 ASP A N 1
ATOM 4523 C CA . ASP A 1 593 ? -25.310 -14.682 12.595 1.00 65.75 593 ASP A CA 1
ATOM 4524 C C . ASP A 1 593 ? -24.592 -15.217 13.846 1.00 65.75 593 ASP A C 1
ATOM 4526 O O . ASP A 1 593 ? -23.726 -14.565 14.437 1.00 65.75 593 ASP A O 1
ATOM 4530 N N . SER A 1 594 ? -24.945 -16.438 14.253 1.00 72.06 594 SER A N 1
ATOM 4531 C CA . SER A 1 594 ? -24.256 -17.170 15.323 1.00 72.06 594 SER A CA 1
ATOM 4532 C C . SER A 1 594 ? -22.845 -17.631 14.934 1.00 72.06 594 SER A C 1
ATOM 4534 O O . SER A 1 594 ? -22.098 -18.066 15.807 1.00 72.06 594 SER A O 1
ATOM 4536 N N . ALA A 1 595 ? -22.473 -17.568 13.650 1.00 82.19 595 ALA A N 1
ATOM 4537 C CA . ALA A 1 595 ? -21.136 -17.911 13.172 1.00 82.19 595 ALA A CA 1
ATOM 4538 C C . ALA A 1 595 ? -20.174 -16.711 13.217 1.00 82.19 595 ALA A C 1
ATOM 4540 O O . ALA A 1 595 ? -18.957 -16.915 13.243 1.00 82.19 595 ALA A O 1
ATOM 4541 N N . SER A 1 596 ? -20.699 -15.481 13.273 1.00 88.69 596 SER A N 1
ATOM 4542 C CA . SER A 1 596 ? -19.887 -14.264 13.358 1.00 88.69 596 SER A CA 1
ATOM 4543 C C . SER A 1 596 ? -18.944 -14.256 14.566 1.00 88.69 596 SER A C 1
ATOM 4545 O O . SER A 1 596 ? -19.316 -14.551 15.708 1.00 88.69 596 SER A O 1
ATOM 4547 N N . ILE A 1 597 ? -17.701 -13.867 14.302 1.00 91.81 597 ILE A N 1
ATOM 4548 C CA . ILE A 1 597 ? -16.630 -13.732 15.283 1.00 91.81 597 ILE A CA 1
ATOM 4549 C C . ILE A 1 597 ? -16.749 -12.359 15.940 1.00 91.81 597 ILE A C 1
ATOM 4551 O O . ILE A 1 597 ? -16.750 -11.341 15.254 1.00 91.81 597 ILE A O 1
ATOM 4555 N N . ARG A 1 598 ? -16.803 -12.313 17.270 1.00 92.44 598 ARG A N 1
ATOM 4556 C CA . ARG A 1 598 ? -16.879 -11.078 18.058 1.00 92.44 598 ARG A CA 1
ATOM 4557 C C . ARG A 1 598 ? -15.572 -10.836 18.796 1.00 92.44 598 ARG A C 1
ATOM 4559 O O . ARG A 1 598 ? -15.077 -11.723 19.490 1.00 92.44 598 ARG A O 1
ATOM 4566 N N . VAL A 1 599 ? -15.031 -9.632 18.668 1.00 95.25 599 VAL A N 1
ATOM 4567 C CA . VAL A 1 599 ? -13.799 -9.218 19.344 1.00 95.25 599 VAL A CA 1
ATOM 4568 C C . VAL A 1 599 ? -14.073 -7.948 20.140 1.00 95.25 599 VAL A C 1
ATOM 4570 O O . VAL A 1 599 ? -14.436 -6.918 19.572 1.00 95.25 599 VAL A O 1
ATOM 4573 N N . PHE A 1 600 ? -13.903 -8.023 21.456 1.00 95.25 600 PHE A N 1
ATOM 4574 C CA . PHE A 1 600 ? -14.116 -6.908 22.372 1.00 95.25 600 PHE A CA 1
ATOM 4575 C C . PHE A 1 600 ? -12.796 -6.412 22.951 1.00 95.25 600 PHE A C 1
ATOM 4577 O O . PHE A 1 600 ? -11.899 -7.201 23.235 1.00 95.25 600 PHE A O 1
ATOM 4584 N N . SER A 1 601 ? -12.710 -5.111 23.185 1.00 95.44 601 SER A N 1
ATOM 4585 C CA . SER A 1 601 ? -11.729 -4.480 24.062 1.00 95.44 601 SER A CA 1
ATOM 4586 C C . SER A 1 601 ? -12.458 -3.470 24.937 1.00 95.44 601 SER A C 1
ATOM 4588 O O . SER A 1 601 ? -13.255 -2.675 24.442 1.00 95.44 601 SER A O 1
ATOM 4590 N N . PHE A 1 602 ? -12.164 -3.507 26.235 1.00 94.88 602 PHE A N 1
ATOM 4591 C CA . PHE A 1 602 ? -12.714 -2.589 27.236 1.00 94.88 602 PHE A CA 1
ATOM 4592 C C . PHE A 1 602 ? -11.625 -1.688 27.813 1.00 94.88 602 PHE A C 1
ATOM 4594 O O . PHE A 1 602 ? -11.652 -1.315 28.981 1.00 94.88 602 PHE A O 1
ATOM 4601 N N . TRP A 1 603 ? -10.614 -1.366 27.006 1.00 92.81 603 TRP A N 1
ATOM 4602 C CA . TRP A 1 603 ? -9.431 -0.669 27.494 1.00 92.81 603 TRP A CA 1
ATOM 4603 C C . TRP A 1 603 ? -9.755 0.658 28.184 1.00 92.81 603 TRP A C 1
ATOM 4605 O O . TRP A 1 603 ? -9.172 1.021 29.205 1.00 92.81 603 TRP A O 1
ATOM 4615 N N . ASN A 1 604 ? -10.740 1.372 27.656 1.00 92.44 604 ASN A N 1
ATOM 4616 C CA . ASN A 1 604 ? -11.080 2.698 28.138 1.00 92.44 604 ASN A CA 1
ATOM 4617 C C . ASN A 1 604 ? -11.988 2.708 29.373 1.00 92.44 604 ASN A C 1
ATOM 4619 O O . ASN A 1 604 ? -12.096 3.751 30.016 1.00 92.44 604 ASN A O 1
ATOM 4623 N N . ASP A 1 605 ? -12.531 1.560 29.785 1.00 95.69 605 ASP A N 1
ATOM 4624 C CA . ASP A 1 605 ? -13.166 1.401 31.098 1.00 95.69 605 ASP A CA 1
ATOM 4625 C C . ASP A 1 605 ? -12.172 1.666 32.246 1.00 95.69 605 ASP A C 1
ATOM 4627 O O . ASP A 1 605 ? -12.559 2.129 33.316 1.00 95.69 605 ASP A O 1
ATOM 4631 N N . ALA A 1 606 ? -10.871 1.457 32.009 1.00 92.94 606 ALA A N 1
ATOM 4632 C CA . ALA A 1 606 ? -9.821 1.693 32.999 1.00 92.94 606 ALA A CA 1
ATOM 4633 C C . ALA A 1 606 ? -9.526 3.179 33.277 1.00 92.94 606 ALA A C 1
ATOM 4635 O O . ALA A 1 606 ? -8.847 3.483 34.259 1.00 92.94 606 ALA A O 1
ATOM 4636 N N . ALA A 1 607 ? -9.940 4.094 32.393 1.00 87.81 607 ALA A N 1
ATOM 4637 C CA . ALA A 1 607 ? -9.434 5.470 32.395 1.00 87.81 607 ALA A CA 1
ATOM 4638 C C . ALA A 1 607 ? -10.503 6.553 32.195 1.00 87.81 607 ALA A C 1
ATOM 4640 O O . ALA A 1 607 ? -10.284 7.693 32.608 1.00 87.81 607 ALA A O 1
ATOM 4641 N N . LEU A 1 608 ? -11.639 6.232 31.569 1.00 91.38 608 LEU A N 1
ATOM 4642 C CA . LEU A 1 608 ? -12.669 7.223 31.277 1.00 91.38 608 LEU A CA 1
ATOM 4643 C C . LEU A 1 608 ? -13.471 7.621 32.512 1.00 91.38 608 LEU A C 1
ATOM 4645 O O . LEU A 1 608 ? -13.809 6.804 33.369 1.00 91.38 608 LEU A O 1
ATOM 4649 N N . ARG A 1 609 ? -13.824 8.906 32.557 1.00 92.50 609 ARG A N 1
ATOM 4650 C CA . ARG A 1 609 ? -14.658 9.486 33.611 1.00 92.50 609 ARG A CA 1
ATOM 4651 C C . ARG A 1 609 ? -16.130 9.229 33.328 1.00 92.50 609 ARG A C 1
ATOM 4653 O O . ARG A 1 609 ? -16.627 9.516 32.238 1.00 92.50 609 ARG A O 1
ATOM 4660 N N . LEU A 1 610 ? -16.822 8.755 34.352 1.00 96.44 610 LEU A N 1
ATOM 4661 C CA . LEU A 1 610 ? -18.252 8.516 34.360 1.00 96.44 610 LEU A CA 1
ATOM 4662 C C . LEU A 1 610 ? -18.974 9.623 35.116 1.00 96.44 610 LEU A C 1
ATOM 4664 O O . LEU A 1 610 ? -18.562 10.031 36.203 1.00 96.44 610 LEU A O 1
ATOM 4668 N N . TYR A 1 611 ? -20.095 10.055 34.553 1.00 97.19 611 TYR A N 1
ATOM 4669 C CA . TYR A 1 611 ? -20.979 11.041 35.151 1.00 97.19 611 TYR A CA 1
ATOM 4670 C C . TYR A 1 611 ? -22.349 10.421 35.368 1.00 97.19 611 TYR A C 1
ATOM 4672 O O . TYR A 1 611 ? -22.883 9.753 34.481 1.00 97.19 611 TYR A O 1
ATOM 4680 N N . ARG A 1 612 ? -22.920 10.646 36.551 1.00 97.88 612 ARG A N 1
ATOM 4681 C CA . ARG A 1 612 ? -24.258 10.182 36.918 1.00 97.88 612 ARG A CA 1
ATOM 4682 C C . ARG A 1 612 ? -25.230 11.343 36.916 1.00 97.88 612 ARG A C 1
ATOM 4684 O O . ARG A 1 612 ? -24.979 12.354 37.562 1.00 97.88 612 ARG A O 1
ATOM 4691 N N . HIS A 1 613 ? -26.361 11.180 36.247 1.00 98.12 613 HIS A N 1
ATOM 4692 C CA . HIS A 1 613 ? -27.451 12.137 36.331 1.00 98.12 613 HIS A CA 1
ATOM 4693 C C . HIS A 1 613 ? -28.035 12.131 37.753 1.00 98.12 613 HIS A C 1
ATOM 4695 O O . HIS A 1 613 ? -28.507 11.094 38.222 1.00 98.12 613 HIS A O 1
ATOM 4701 N N . LYS A 1 614 ? -28.087 13.295 38.411 1.00 97.62 614 LYS A N 1
ATOM 4702 C CA . LYS A 1 614 ? -28.472 13.465 39.828 1.00 97.62 614 LYS A CA 1
ATOM 4703 C C . LYS A 1 614 ? -29.867 12.913 40.144 1.00 97.62 614 LYS A C 1
ATOM 4705 O O . LYS A 1 614 ? -30.063 12.269 41.166 1.00 97.62 614 LYS A O 1
ATOM 4710 N N . THR A 1 615 ? -30.836 13.154 39.257 1.00 97.44 615 THR A N 1
ATOM 4711 C CA . THR A 1 615 ? -32.232 12.701 39.430 1.00 97.44 615 THR A CA 1
ATOM 4712 C C . THR A 1 615 ? -32.539 11.347 38.784 1.00 97.44 615 THR A C 1
ATOM 4714 O O . THR A 1 615 ? -33.249 10.542 39.373 1.00 97.44 615 THR A O 1
ATOM 4717 N N . LEU A 1 616 ? -32.046 11.098 37.565 1.00 97.44 616 LEU A N 1
ATOM 4718 C CA . LEU A 1 616 ? -32.407 9.913 36.777 1.00 97.44 616 LEU A CA 1
ATOM 4719 C C . LEU A 1 616 ? -31.517 8.694 37.056 1.00 97.44 616 LEU A C 1
ATOM 4721 O O . LEU A 1 616 ? -31.851 7.593 36.632 1.00 97.44 616 LEU A O 1
ATOM 4725 N N . GLY A 1 617 ? -30.360 8.879 37.696 1.00 96.19 617 GLY A N 1
ATOM 4726 C CA . GLY A 1 617 ? -29.399 7.806 37.965 1.00 96.19 617 GLY A CA 1
ATOM 4727 C C . GLY A 1 617 ? -28.668 7.261 36.730 1.00 96.19 617 GLY A C 1
ATOM 4728 O O . GLY A 1 617 ? -27.804 6.401 36.882 1.00 96.19 617 GLY A O 1
ATOM 4729 N N . MET A 1 618 ? -28.964 7.757 35.521 1.00 96.38 618 MET A N 1
ATOM 4730 C CA . MET A 1 618 ? -28.266 7.373 34.290 1.00 96.38 618 MET A CA 1
ATOM 4731 C C . MET A 1 618 ? -26.773 7.687 34.398 1.00 96.38 618 MET A C 1
ATOM 4733 O O . MET A 1 618 ? -26.406 8.812 34.732 1.00 96.38 618 MET A O 1
ATOM 4737 N N . VAL A 1 619 ? -25.925 6.715 34.068 1.00 97.12 619 VAL A N 1
ATOM 4738 C CA . VAL A 1 619 ? -24.466 6.877 34.034 1.00 97.12 619 VAL A CA 1
ATOM 4739 C C . VAL A 1 619 ? -23.996 6.922 32.588 1.00 97.12 619 VAL A C 1
ATOM 4741 O O . VAL A 1 619 ? -24.395 6.065 31.807 1.00 97.12 619 VAL A O 1
ATOM 4744 N N . VAL A 1 620 ? -23.138 7.872 32.225 1.00 96.38 620 VAL A N 1
ATOM 4745 C CA . VAL A 1 620 ? -22.532 7.954 30.885 1.00 96.38 620 VAL A CA 1
ATOM 4746 C C . VAL A 1 620 ? -21.041 8.295 30.975 1.00 96.38 620 VAL A C 1
ATOM 4748 O O . VAL A 1 620 ? -20.653 9.079 31.847 1.00 96.38 620 VAL A O 1
ATOM 4751 N N . PRO A 1 621 ? -20.187 7.732 30.100 1.00 95.62 621 PRO A N 1
ATOM 4752 C CA . PRO A 1 621 ? -18.841 8.254 29.897 1.00 95.62 621 PRO A CA 1
ATOM 4753 C C . PRO A 1 621 ? -18.922 9.587 29.151 1.00 95.62 621 PRO A C 1
ATOM 4755 O O . PRO A 1 621 ? -19.637 9.694 28.155 1.00 95.62 621 PRO A O 1
ATOM 4758 N N . PHE A 1 622 ? -18.194 10.603 29.611 1.00 92.44 622 PHE A N 1
ATOM 4759 C CA . PHE A 1 622 ? -18.200 11.910 28.953 1.00 92.44 622 PHE A CA 1
ATOM 4760 C C . PHE A 1 622 ? -16.829 12.586 29.012 1.00 92.44 622 PHE A C 1
ATOM 4762 O O . PHE A 1 622 ? -16.295 12.846 30.090 1.00 92.44 622 PHE A O 1
ATOM 4769 N N . GLU A 1 623 ? -16.277 12.920 27.847 1.00 88.00 623 GLU A N 1
ATOM 4770 C CA . GLU A 1 623 ? -15.059 13.721 27.721 1.00 88.00 623 GLU A CA 1
ATOM 4771 C C . GLU A 1 623 ? -15.219 14.784 26.630 1.00 88.00 623 GLU A C 1
ATOM 4773 O O . GLU A 1 623 ? -15.706 14.506 25.532 1.00 88.00 623 GLU A O 1
ATOM 4778 N N . ALA A 1 624 ? -14.768 16.003 26.931 1.00 84.19 624 ALA A N 1
ATOM 4779 C CA . ALA A 1 624 ? -14.762 17.137 26.012 1.00 84.19 624 ALA A CA 1
ATOM 4780 C C . ALA A 1 624 ? -13.322 17.620 25.790 1.00 84.19 624 ALA A C 1
ATOM 4782 O O . ALA A 1 624 ? -12.650 18.053 26.730 1.00 84.19 624 ALA A O 1
ATOM 4783 N N . PHE A 1 625 ? -12.835 17.562 24.548 1.00 77.81 625 PHE A N 1
ATOM 4784 C CA . PHE A 1 625 ? -11.447 17.897 24.216 1.00 77.81 625 PHE A CA 1
ATOM 4785 C C . PHE A 1 625 ? -11.321 19.317 23.630 1.00 77.81 625 PHE A C 1
ATOM 4787 O O . PHE A 1 625 ? -12.038 19.628 22.678 1.00 77.81 625 PHE A O 1
ATOM 4794 N N . PRO A 1 626 ? -10.375 20.164 24.095 1.00 76.31 626 PRO A N 1
ATOM 4795 C CA . PRO A 1 626 ? -9.234 19.825 24.954 1.00 76.31 626 PRO A CA 1
ATOM 4796 C C . PRO A 1 626 ? -9.451 19.984 26.467 1.00 76.31 626 PRO A C 1
ATOM 4798 O O . PRO A 1 626 ? -8.534 19.658 27.214 1.00 76.31 626 PRO A O 1
ATOM 4801 N N . ALA A 1 627 ? -10.625 20.420 26.939 1.00 76.75 627 ALA A N 1
ATOM 4802 C CA . ALA A 1 627 ? -10.861 20.733 28.359 1.00 76.75 627 ALA A CA 1
ATOM 4803 C C . ALA A 1 627 ? -10.507 19.605 29.335 1.00 76.75 627 ALA A C 1
ATOM 4805 O O . ALA A 1 627 ? -9.950 19.860 30.400 1.00 76.75 627 ALA A O 1
ATOM 4806 N N . VAL A 1 628 ? -10.757 18.355 28.952 1.00 76.38 628 VAL A N 1
ATOM 4807 C CA . VAL A 1 628 ? -10.429 17.173 29.759 1.00 76.38 628 VAL A CA 1
ATOM 4808 C C . VAL A 1 628 ? -8.929 17.030 30.081 1.00 76.38 628 VAL A C 1
ATOM 4810 O O . VAL A 1 628 ? -8.563 16.332 31.027 1.00 76.38 628 VAL A O 1
ATOM 4813 N N . LEU A 1 629 ? -8.046 17.700 29.327 1.00 79.25 629 LEU A N 1
ATOM 4814 C CA . LEU A 1 629 ? -6.604 17.713 29.591 1.00 79.25 629 LEU A CA 1
ATOM 4815 C C . LEU A 1 629 ? -6.217 18.566 30.803 1.00 79.25 629 LEU A C 1
ATOM 4817 O O . LEU A 1 629 ? -5.176 18.315 31.404 1.00 79.25 629 LEU A O 1
ATOM 4821 N N . SER A 1 630 ? -7.012 19.582 31.144 1.00 79.56 630 SER A N 1
ATOM 4822 C CA . SER A 1 630 ? -6.701 20.541 32.213 1.00 79.56 630 SER A CA 1
ATOM 4823 C C . SER A 1 630 ? -7.732 20.563 33.338 1.00 79.56 630 SER A C 1
ATOM 4825 O O . SER A 1 630 ? -7.438 21.080 34.413 1.00 79.56 630 SER A O 1
ATOM 4827 N N . ILE A 1 631 ? -8.914 19.983 33.120 1.00 81.94 631 ILE A N 1
ATOM 4828 C CA . ILE A 1 631 ? -10.023 19.976 34.073 1.00 81.94 631 ILE A CA 1
ATOM 4829 C C . ILE A 1 631 ? -10.342 18.520 34.453 1.00 81.94 631 ILE A C 1
ATOM 4831 O O . ILE A 1 631 ? -10.958 17.803 33.661 1.00 81.94 631 ILE A O 1
ATOM 4835 N N . PRO A 1 632 ? -9.937 18.058 35.655 1.00 83.38 632 PRO A N 1
ATOM 4836 C CA . PRO A 1 632 ? -10.185 16.686 36.100 1.00 83.38 632 PRO A CA 1
ATOM 4837 C C . PRO A 1 632 ? -11.668 16.337 36.267 1.00 83.38 632 PRO A C 1
ATOM 4839 O O . PRO A 1 632 ? -12.030 15.183 36.054 1.00 83.38 632 PRO A O 1
ATOM 4842 N N . ASP A 1 633 ? -12.499 17.316 36.628 1.00 89.75 633 ASP A N 1
ATOM 4843 C CA . ASP A 1 633 ? -13.948 17.191 36.797 1.00 89.75 633 ASP A CA 1
ATOM 4844 C C . ASP A 1 633 ? -14.649 18.281 35.983 1.00 89.75 633 ASP A C 1
ATOM 4846 O O . ASP A 1 633 ? -14.644 19.459 36.354 1.00 89.75 633 ASP A O 1
ATOM 4850 N N . LEU A 1 634 ? -15.254 17.896 34.856 1.00 87.56 634 LEU A N 1
ATOM 4851 C CA . LEU A 1 634 ? -15.903 18.854 33.963 1.00 87.56 634 LEU A CA 1
ATOM 4852 C C . LEU A 1 634 ? -17.140 19.503 34.599 1.00 87.56 634 LEU A C 1
ATOM 4854 O O . LEU A 1 634 ? -17.523 20.586 34.161 1.00 87.56 634 LEU A O 1
ATOM 4858 N N . THR A 1 635 ? -17.720 18.936 35.664 1.00 89.19 635 THR A N 1
ATOM 4859 C CA . THR A 1 635 ? -18.829 19.585 36.388 1.00 89.19 635 THR A CA 1
ATOM 4860 C C . THR A 1 635 ? -18.386 20.842 37.142 1.00 89.19 635 THR A C 1
ATOM 4862 O O . THR A 1 635 ? -19.194 21.732 37.399 1.00 89.19 635 THR A O 1
ATOM 4865 N N . GLN A 1 636 ? -17.090 20.969 37.439 1.00 85.00 636 GLN A N 1
ATOM 4866 C CA . GLN A 1 636 ? -16.517 22.136 38.117 1.00 85.00 636 GLN A CA 1
ATOM 4867 C C . GLN A 1 636 ? -16.090 23.240 37.144 1.00 85.00 636 GLN A C 1
ATOM 4869 O O . GLN A 1 636 ? -15.625 24.301 37.561 1.00 85.00 636 GLN A O 1
ATOM 4874 N N . SER A 1 637 ? -16.248 23.011 35.840 1.00 76.75 637 SER A N 1
ATOM 4875 C CA . SER A 1 637 ? -15.882 23.988 34.825 1.00 76.75 637 SER A CA 1
ATOM 4876 C C . SER A 1 637 ? -16.839 25.193 34.794 1.00 76.75 637 SER A C 1
ATOM 4878 O O . SER A 1 637 ? -17.997 25.158 35.235 1.00 76.75 637 SER A O 1
ATOM 4880 N N . THR A 1 638 ? -16.342 26.314 34.276 1.00 70.31 638 THR A N 1
ATOM 4881 C CA . THR A 1 638 ? -17.153 27.496 33.956 1.00 70.31 638 THR A CA 1
ATOM 4882 C C . THR A 1 638 ? -17.075 27.800 32.466 1.00 70.31 638 THR A C 1
ATOM 4884 O O . THR A 1 638 ? -16.046 27.565 31.827 1.00 70.31 638 THR A O 1
ATOM 4887 N N . LEU A 1 639 ? -18.137 28.393 31.910 1.00 65.38 639 LEU A N 1
ATOM 4888 C CA . LEU A 1 639 ? -18.146 28.886 30.527 1.00 65.38 639 LEU A CA 1
ATOM 4889 C C . LEU A 1 639 ? -16.939 29.784 30.224 1.00 65.38 639 LEU A C 1
ATOM 4891 O O . LEU A 1 639 ? -16.421 29.753 29.115 1.00 65.38 639 LEU A O 1
ATOM 4895 N N . GLU A 1 640 ? -16.455 30.542 31.207 1.00 67.75 640 GLU A N 1
ATOM 4896 C CA . GLU A 1 640 ? -15.269 31.390 31.079 1.00 67.75 640 GLU A CA 1
ATOM 4897 C C . GLU A 1 640 ? -13.965 30.580 30.985 1.00 67.75 640 GLU A C 1
ATOM 4899 O O . GLU A 1 640 ? -13.143 30.863 30.118 1.00 67.75 640 GLU A O 1
ATOM 4904 N N . THR A 1 641 ? -13.799 29.517 31.784 1.00 67.44 641 THR A N 1
ATOM 4905 C CA . THR A 1 641 ? -12.638 28.603 31.677 1.00 67.44 641 THR A CA 1
ATOM 4906 C C . THR A 1 641 ? -12.622 27.785 30.379 1.00 67.44 641 THR A C 1
ATOM 4908 O O . THR A 1 641 ? -11.562 27.352 29.924 1.00 67.44 641 THR A O 1
ATOM 4911 N N . LEU A 1 642 ? -13.792 27.591 29.763 1.00 66.75 642 LEU A N 1
ATOM 4912 C CA . LEU A 1 642 ? -13.981 26.751 28.581 1.00 66.75 642 LEU A CA 1
ATOM 4913 C C . LEU A 1 642 ? -13.986 27.552 27.268 1.00 66.75 642 LEU A C 1
ATOM 4915 O O . LEU A 1 642 ? -13.453 27.078 26.268 1.00 66.75 642 LEU A O 1
ATOM 4919 N N . ARG A 1 643 ? -14.522 28.781 27.255 1.00 63.66 643 ARG A N 1
ATOM 4920 C CA . ARG A 1 643 ? -14.624 29.654 26.064 1.00 63.66 643 ARG A CA 1
ATOM 4921 C C . ARG A 1 643 ? -13.321 29.828 25.270 1.00 63.66 643 ARG A C 1
ATOM 4923 O O . ARG A 1 643 ? -13.392 29.774 24.045 1.00 63.66 643 ARG A O 1
ATOM 4930 N N . PRO A 1 644 ? -12.135 29.998 25.889 1.00 62.50 644 PRO A N 1
ATOM 4931 C CA . PRO A 1 644 ? -10.879 30.093 25.141 1.00 62.50 644 PRO A CA 1
ATOM 4932 C C . PRO A 1 644 ? -10.546 28.821 24.348 1.00 62.50 644 PRO A C 1
ATOM 4934 O O . PRO A 1 644 ? -9.825 28.884 23.359 1.00 62.50 644 PRO A O 1
ATOM 4937 N N . GLN A 1 645 ? -11.060 27.668 24.785 1.00 63.56 645 GLN A N 1
ATOM 4938 C CA . GLN A 1 645 ? -10.817 26.357 24.179 1.00 63.56 645 GLN A CA 1
ATOM 4939 C C . GLN A 1 645 ? -11.904 25.973 23.159 1.00 63.56 645 GLN A C 1
ATOM 4941 O O . GLN A 1 645 ? -11.677 25.105 22.313 1.00 63.56 645 GLN A O 1
ATOM 4946 N N . PHE A 1 646 ? -13.065 26.636 23.208 1.00 66.06 646 PHE A N 1
ATOM 4947 C CA . PHE A 1 646 ? -14.229 26.346 22.376 1.00 66.06 646 PHE A CA 1
ATOM 4948 C C . PHE A 1 646 ? -14.850 27.633 21.817 1.00 66.06 646 PHE A C 1
ATOM 4950 O O . PHE A 1 646 ? -15.581 28.344 22.498 1.00 66.06 646 PHE A O 1
ATOM 4957 N N . HIS A 1 647 ? -14.606 27.910 20.533 1.00 57.28 647 HIS A N 1
ATOM 4958 C CA . HIS A 1 647 ? -15.200 29.055 19.826 1.00 57.28 647 HIS A CA 1
ATOM 4959 C C . HIS A 1 647 ? -16.651 28.818 19.356 1.00 57.28 647 HIS A C 1
ATOM 4961 O O . HIS A 1 647 ? -17.273 29.726 18.808 1.00 57.28 647 HIS A O 1
ATOM 4967 N N . ALA A 1 648 ? -17.189 27.606 19.531 1.00 58.22 648 ALA A N 1
ATOM 4968 C CA . ALA A 1 648 ? -18.511 27.215 19.046 1.00 58.22 648 ALA A CA 1
ATOM 4969 C C . ALA A 1 648 ? -19.547 27.177 20.181 1.00 58.22 648 ALA A C 1
ATOM 4971 O O . ALA A 1 648 ? -19.268 26.672 21.265 1.00 58.22 648 ALA A O 1
ATOM 4972 N N . HIS A 1 649 ? -20.756 27.678 19.908 1.00 60.16 649 HIS A N 1
ATOM 4973 C CA . HIS A 1 649 ? -21.825 27.835 20.901 1.00 60.16 649 HIS A CA 1
ATOM 4974 C C . HIS A 1 649 ? -22.428 26.505 21.385 1.00 60.16 649 HIS A C 1
ATOM 4976 O O . HIS A 1 649 ? -22.939 26.453 22.491 1.00 60.16 649 HIS A O 1
ATOM 4982 N N . TRP A 1 650 ? -22.356 25.424 20.603 1.00 65.19 650 TRP A N 1
ATOM 4983 C CA . TRP A 1 650 ? -23.137 24.210 20.873 1.00 65.19 650 TRP A CA 1
ATOM 4984 C C . TRP A 1 650 ? -22.546 23.292 21.965 1.00 65.19 650 TRP A C 1
ATOM 4986 O O . TRP A 1 650 ? -23.296 22.538 22.574 1.00 65.19 650 TRP A O 1
ATOM 4996 N N . ILE A 1 651 ? -21.237 23.348 22.275 1.00 78.19 651 ILE A N 1
ATOM 4997 C CA . ILE A 1 651 ? -20.673 22.529 23.377 1.00 78.19 651 ILE A CA 1
ATOM 4998 C C . ILE A 1 651 ? -20.996 23.114 24.751 1.00 78.19 651 ILE A C 1
ATOM 5000 O O . ILE A 1 651 ? -21.011 22.400 25.751 1.00 78.19 651 ILE A O 1
ATOM 5004 N N . ALA A 1 652 ? -21.233 24.426 24.795 1.00 77.44 652 ALA A N 1
ATOM 5005 C CA . ALA A 1 652 ? -21.552 25.152 26.013 1.00 77.44 652 ALA A CA 1
ATOM 5006 C C . ALA A 1 652 ? -22.801 24.573 26.684 1.00 77.44 652 ALA A C 1
ATOM 5008 O O . ALA A 1 652 ? -22.781 24.342 27.888 1.00 77.44 652 ALA A O 1
ATOM 5009 N N . ASP A 1 653 ? -23.830 24.266 25.892 1.00 82.88 653 ASP A N 1
ATOM 5010 C CA . ASP A 1 653 ? -25.091 23.711 26.387 1.00 82.88 653 ASP A CA 1
ATOM 5011 C C . ASP A 1 653 ? -24.896 22.313 26.988 1.00 82.88 653 ASP A C 1
ATOM 5013 O O . ASP A 1 653 ? -25.398 22.035 28.074 1.00 82.88 653 ASP A O 1
ATOM 5017 N N . ALA A 1 654 ? -24.099 21.454 26.340 1.00 88.19 654 ALA A N 1
ATOM 5018 C CA . ALA A 1 654 ? -23.779 20.123 26.858 1.00 88.19 654 ALA A CA 1
ATOM 5019 C C . ALA A 1 654 ? -22.961 20.182 28.159 1.00 88.19 654 ALA A C 1
ATOM 5021 O O . ALA A 1 654 ? -23.189 19.397 29.078 1.00 88.19 654 ALA A O 1
ATOM 5022 N N . LEU A 1 655 ? -22.014 21.118 28.262 1.00 84.94 655 LEU A N 1
ATOM 5023 C CA . LEU A 1 655 ? -21.210 21.302 29.474 1.00 84.94 655 LEU A CA 1
ATOM 5024 C C . LEU A 1 655 ? -22.033 21.901 30.621 1.00 84.94 655 LEU A C 1
ATOM 5026 O O . LEU A 1 655 ? -21.864 21.488 31.769 1.00 84.94 655 LEU A O 1
ATOM 5030 N N . GLU A 1 656 ? -22.947 22.824 30.323 1.00 85.56 656 GLU A N 1
ATOM 5031 C CA . GLU A 1 656 ? -23.880 23.362 31.313 1.00 85.56 656 GLU A CA 1
ATOM 5032 C C . GLU A 1 656 ? -24.861 22.279 31.786 1.00 85.56 656 GLU A C 1
ATOM 5034 O O . GLU A 1 656 ? -25.051 22.115 32.990 1.00 85.56 656 GLU A O 1
ATOM 5039 N N . GLU A 1 657 ? -25.404 21.464 30.875 1.00 91.00 657 GLU A N 1
ATOM 5040 C CA . GLU A 1 657 ? -26.220 20.293 31.221 1.00 91.00 657 GLU A CA 1
ATOM 5041 C C . GLU A 1 657 ? -25.454 19.341 32.148 1.00 91.00 657 GLU A C 1
ATOM 5043 O O . GLU A 1 657 ? -25.979 18.940 33.190 1.00 91.00 657 GLU A O 1
ATOM 5048 N N . LEU A 1 658 ? -24.201 19.010 31.811 1.00 92.06 658 LEU A N 1
ATOM 5049 C CA . LEU A 1 658 ? -23.344 18.150 32.628 1.00 92.06 658 LEU A CA 1
ATOM 5050 C C . LEU A 1 658 ? -23.175 18.723 34.043 1.00 92.06 658 LEU A C 1
ATOM 5052 O O . LEU A 1 658 ? -23.349 18.020 35.035 1.00 92.06 658 LEU A O 1
ATOM 5056 N N . LYS A 1 659 ? -22.886 20.018 34.154 1.00 89.50 659 LYS A N 1
ATOM 5057 C CA . LYS A 1 659 ? -22.691 20.705 35.434 1.00 89.50 659 LYS A CA 1
ATOM 5058 C C . LYS A 1 659 ? -23.959 20.747 36.289 1.00 89.50 659 LYS A C 1
ATOM 5060 O O . LYS A 1 659 ? -23.928 20.448 37.490 1.00 89.50 659 LYS A O 1
ATOM 5065 N N . VAL A 1 660 ? -25.081 21.131 35.687 1.00 92.44 660 VAL A N 1
ATOM 5066 C CA . VAL A 1 660 ? -26.349 21.314 36.399 1.00 92.44 660 VAL A CA 1
ATOM 5067 C C . VAL A 1 660 ? -26.918 19.963 36.820 1.00 92.44 660 VAL A C 1
ATOM 5069 O O . VAL A 1 660 ? -27.270 19.787 37.991 1.00 92.44 660 VAL A O 1
ATOM 5072 N N . ASN A 1 661 ? -26.935 18.983 35.916 1.00 96.44 661 ASN A N 1
ATOM 5073 C CA . ASN A 1 661 ? -27.716 17.760 36.081 1.00 96.44 661 ASN A CA 1
ATOM 5074 C C . ASN A 1 661 ? -26.895 16.511 36.416 1.00 96.44 661 ASN A C 1
ATOM 5076 O O . ASN A 1 661 ? -27.494 15.504 36.796 1.00 96.44 661 ASN A O 1
ATOM 5080 N N . TYR A 1 662 ? -25.560 16.561 36.358 1.00 97.00 662 TYR A N 1
ATOM 5081 C CA . TYR A 1 662 ? -24.704 15.400 36.609 1.00 97.00 662 TYR A CA 1
ATOM 5082 C C . TYR A 1 662 ? -23.670 15.637 37.712 1.00 97.00 662 TYR A C 1
ATOM 5084 O O . TYR A 1 662 ? -23.340 16.765 38.075 1.00 97.00 662 TYR A O 1
ATOM 5092 N N . GLU A 1 663 ? -23.182 14.539 38.275 1.00 96.62 663 GLU A N 1
ATOM 5093 C CA . GLU A 1 663 ? -22.074 14.497 39.227 1.00 96.62 663 GLU A CA 1
ATOM 5094 C C . GLU A 1 663 ? -21.013 13.496 38.756 1.00 96.62 663 GLU A C 1
ATOM 5096 O O . GLU A 1 663 ? -21.338 12.487 38.119 1.00 96.62 663 GLU A O 1
ATOM 5101 N N . LEU A 1 664 ? -19.744 13.774 39.055 1.00 96.38 664 LEU A N 1
ATOM 5102 C CA . LEU A 1 664 ? -18.632 12.888 38.721 1.00 96.38 664 LEU A CA 1
ATOM 5103 C C . LEU A 1 664 ? -18.639 11.649 39.630 1.00 96.38 664 LEU A C 1
ATOM 5105 O O . LEU A 1 664 ? -18.613 11.770 40.853 1.00 96.38 664 LEU A O 1
ATOM 5109 N N . LEU A 1 665 ? -18.608 10.457 39.029 1.00 95.31 665 LEU A N 1
ATOM 5110 C CA . LEU A 1 665 ? -18.423 9.187 39.743 1.00 95.31 665 LEU A CA 1
ATOM 5111 C C . LEU A 1 665 ? -16.960 8.726 39.801 1.00 95.31 665 LEU A C 1
ATOM 5113 O O . LEU A 1 665 ? -16.615 7.911 40.651 1.00 95.31 665 LEU A O 1
ATOM 5117 N N . GLY A 1 666 ? -16.109 9.225 38.901 1.00 93.00 666 GLY A N 1
ATOM 5118 C CA . GLY A 1 666 ? -14.762 8.697 38.677 1.00 93.00 666 GLY A CA 1
ATOM 5119 C C . GLY A 1 666 ? -14.753 7.643 37.569 1.00 93.00 666 GLY A C 1
ATOM 5120 O O . GLY A 1 666 ? -15.496 7.769 36.599 1.00 93.00 666 GLY A O 1
ATOM 5121 N N . THR A 1 667 ? -13.895 6.634 37.682 1.00 93.81 667 THR A N 1
ATOM 5122 C CA . THR A 1 667 ? -13.846 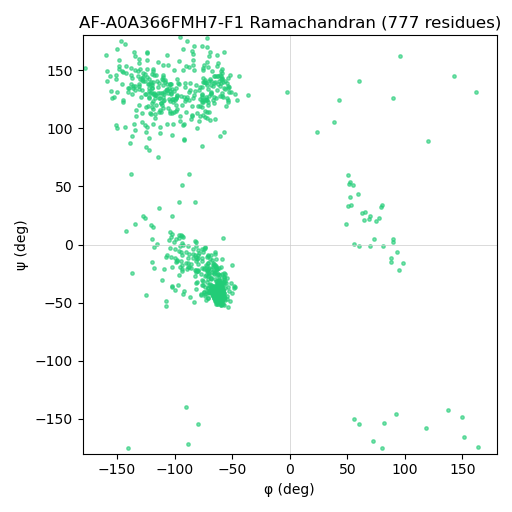5.488 36.757 1.00 93.81 667 THR A CA 1
ATOM 5123 C C . THR A 1 667 ? -14.849 4.408 37.165 1.00 93.81 667 THR A C 1
ATOM 5125 O O . THR A 1 667 ? -15.363 4.419 38.284 1.00 93.81 667 THR A O 1
ATOM 5128 N N . ILE A 1 668 ? -15.120 3.447 36.278 1.00 96.25 668 ILE A N 1
ATOM 5129 C CA . ILE A 1 668 ? -16.023 2.332 36.587 1.00 96.25 668 ILE A CA 1
ATOM 5130 C C . ILE A 1 668 ? -15.530 1.506 37.791 1.00 96.25 668 ILE A C 1
ATOM 5132 O O . ILE A 1 668 ? -14.326 1.324 37.987 1.00 96.25 668 ILE A O 1
ATOM 5136 N N . SER A 1 669 ? -16.462 0.993 38.601 1.00 96.00 669 SER A N 1
ATOM 5137 C CA . SER A 1 669 ? -16.150 0.041 39.672 1.00 96.00 669 SER A CA 1
ATOM 5138 C C . SER A 1 669 ? -16.081 -1.396 39.148 1.00 96.00 669 SER A C 1
ATOM 5140 O O . SER A 1 669 ? -16.701 -1.733 38.139 1.00 96.00 669 SER A O 1
ATOM 5142 N N . GLU A 1 670 ? -15.399 -2.276 39.885 1.00 97.00 670 GLU A N 1
ATOM 5143 C CA . GLU A 1 670 ? -15.343 -3.711 39.572 1.00 97.00 670 GLU A CA 1
ATOM 5144 C C . GLU A 1 670 ? -16.736 -4.337 39.438 1.00 97.00 670 GLU A C 1
ATOM 5146 O O . GLU A 1 670 ? -17.002 -5.058 38.477 1.00 97.00 670 GLU A O 1
ATOM 5151 N N . SER A 1 671 ? -17.634 -4.059 40.389 1.00 96.75 671 SER A N 1
ATOM 5152 C CA . SER A 1 671 ? -18.982 -4.630 40.389 1.00 96.75 671 SER A CA 1
ATOM 5153 C C . SER A 1 671 ? -19.764 -4.200 39.151 1.00 96.75 671 SER A C 1
ATOM 5155 O O . SER A 1 671 ? -20.318 -5.043 38.450 1.00 96.75 671 SER A O 1
ATOM 5157 N N . GLN A 1 672 ? -19.737 -2.905 38.830 1.00 96.06 672 GLN A N 1
ATOM 5158 C CA . GLN A 1 672 ? -20.449 -2.355 37.682 1.00 96.06 672 GLN A CA 1
ATOM 5159 C C . GLN A 1 672 ? -19.869 -2.876 36.363 1.00 96.06 672 GLN A C 1
ATOM 5161 O O . GLN A 1 672 ? -20.624 -3.244 35.466 1.00 96.06 672 GLN A O 1
ATOM 5166 N N . PHE A 1 673 ? -18.540 -2.966 36.251 1.00 97.25 673 PHE A N 1
ATOM 5167 C CA . PHE A 1 673 ? -17.887 -3.551 35.082 1.00 97.25 673 PHE A CA 1
ATOM 5168 C C . PHE A 1 673 ? -18.291 -5.017 34.889 1.00 97.25 673 PHE A C 1
ATOM 5170 O O . PHE A 1 673 ? -18.709 -5.411 33.798 1.00 97.25 673 PHE A O 1
ATOM 5177 N N . LYS A 1 674 ? -18.214 -5.824 35.956 1.00 96.50 674 LYS A N 1
ATOM 5178 C CA . LYS A 1 674 ? -18.540 -7.251 35.888 1.00 96.50 674 LYS A CA 1
ATOM 5179 C C . LYS A 1 674 ? -20.010 -7.497 35.557 1.00 96.50 674 LYS A C 1
ATOM 5181 O O . LYS A 1 674 ? -20.304 -8.391 34.762 1.00 96.50 674 LYS A O 1
ATOM 5186 N N . GLU A 1 675 ? -20.923 -6.696 36.104 1.00 95.81 675 GLU A N 1
ATOM 5187 C CA . GLU A 1 675 ? -22.343 -6.722 35.739 1.00 95.81 675 GLU A CA 1
ATOM 5188 C C . GLU A 1 675 ? -22.553 -6.397 34.255 1.00 95.81 675 GLU A C 1
ATOM 5190 O O . GLU A 1 675 ? -23.228 -7.153 33.553 1.00 95.81 675 GLU A O 1
ATOM 5195 N N . ASN A 1 676 ? -21.937 -5.319 33.755 1.00 95.19 676 ASN A N 1
ATOM 5196 C CA . ASN A 1 676 ? -22.060 -4.909 32.354 1.00 95.19 676 ASN A CA 1
ATOM 5197 C C . ASN A 1 676 ? -21.546 -5.993 31.400 1.00 95.19 676 ASN A C 1
ATOM 5199 O O . ASN A 1 676 ? -22.202 -6.307 30.403 1.00 95.19 676 ASN A O 1
ATOM 5203 N N . LEU A 1 677 ? -20.379 -6.572 31.694 1.00 92.06 677 LEU A N 1
ATOM 5204 C CA . LEU A 1 677 ? -19.783 -7.590 30.839 1.00 92.06 677 LEU A CA 1
ATOM 5205 C C . LEU A 1 677 ? -20.578 -8.900 30.896 1.00 92.06 677 LEU A C 1
ATOM 5207 O O . LEU A 1 677 ? -20.844 -9.486 29.851 1.00 92.06 677 LEU A O 1
ATOM 5211 N N . THR A 1 678 ? -21.050 -9.316 32.073 1.00 92.69 678 THR A N 1
ATOM 5212 C CA . THR A 1 678 ? -21.919 -10.500 32.214 1.00 92.69 678 THR A CA 1
ATOM 5213 C C . THR A 1 678 ? -23.212 -10.341 31.415 1.00 92.69 678 THR A C 1
ATOM 5215 O O . THR A 1 678 ? -23.589 -11.245 30.669 1.00 92.69 678 THR A O 1
ATOM 5218 N N . LEU A 1 679 ? -23.863 -9.175 31.509 1.00 91.81 679 LEU A N 1
ATOM 5219 C CA . LEU A 1 679 ? -25.050 -8.850 30.718 1.00 91.81 679 LEU A CA 1
ATOM 5220 C C . LEU A 1 679 ? -24.753 -8.924 29.215 1.00 91.81 679 LEU A C 1
ATOM 5222 O O . LEU A 1 679 ? -25.513 -9.532 28.465 1.00 91.81 679 LEU A O 1
ATOM 5226 N N . SER A 1 680 ? -23.643 -8.323 28.786 1.00 88.44 680 SER A N 1
ATOM 5227 C CA . SER A 1 680 ? -23.248 -8.265 27.376 1.00 88.44 680 SER A CA 1
ATOM 5228 C C . SER A 1 680 ? -22.972 -9.651 26.804 1.00 88.44 680 SER A C 1
ATOM 5230 O O . SER A 1 680 ? -23.510 -10.005 25.758 1.00 88.44 680 SER A O 1
ATOM 5232 N N . LEU A 1 681 ? -22.188 -10.465 27.514 1.00 84.50 681 LEU A N 1
ATOM 5233 C CA . LEU A 1 681 ? -21.854 -11.826 27.102 1.00 84.50 681 LEU A CA 1
ATOM 5234 C C . LEU A 1 681 ? -23.079 -12.747 27.114 1.00 84.50 681 LEU A C 1
ATOM 5236 O O . LEU A 1 681 ? -23.215 -13.583 26.227 1.00 84.50 681 LEU A O 1
ATOM 5240 N N . GLY A 1 682 ? -24.003 -12.559 28.062 1.00 85.94 682 GLY A N 1
ATOM 5241 C CA . GLY A 1 682 ? -25.251 -13.322 28.135 1.00 85.94 682 GLY A CA 1
ATOM 5242 C C . GLY A 1 682 ? -26.223 -13.067 26.977 1.00 85.94 682 GLY A C 1
ATOM 5243 O O . GLY A 1 682 ? -27.145 -13.856 26.777 1.00 85.94 682 GLY A O 1
ATOM 5244 N N . ARG A 1 683 ? -26.033 -11.987 26.207 1.00 86.19 683 ARG A N 1
ATOM 5245 C CA . ARG A 1 683 ? -26.821 -11.677 25.003 1.00 86.19 683 ARG A CA 1
ATOM 5246 C C . ARG A 1 683 ? -26.195 -12.191 23.711 1.00 86.19 683 ARG A C 1
ATOM 5248 O O . ARG A 1 683 ? -26.842 -12.128 22.674 1.00 86.19 683 ARG A O 1
ATOM 5255 N N . ILE A 1 684 ? -24.959 -12.683 23.747 1.00 82.69 684 ILE A N 1
ATOM 5256 C CA . ILE A 1 684 ? -24.301 -13.217 22.555 1.00 82.69 684 ILE A CA 1
ATOM 5257 C C . ILE A 1 684 ? -24.869 -14.615 22.249 1.00 82.69 684 ILE A C 1
ATOM 5259 O O . ILE A 1 684 ? -24.989 -15.431 23.169 1.00 82.69 684 ILE A O 1
ATOM 5263 N N . PRO A 1 685 ? -25.185 -14.935 20.977 1.00 77.38 685 PRO A N 1
ATOM 5264 C CA . PRO A 1 685 ? -25.665 -16.260 20.599 1.00 77.38 685 PRO A CA 1
ATOM 5265 C C . PRO A 1 685 ? -24.740 -17.388 21.075 1.00 77.38 685 PRO A C 1
ATOM 5267 O O . PRO A 1 685 ? -23.516 -17.323 20.915 1.00 77.38 685 PRO A O 1
ATOM 5270 N N . LYS A 1 686 ? -25.325 -18.461 21.627 1.00 78.50 686 LYS A N 1
ATOM 5271 C CA . LYS A 1 686 ? -24.562 -19.642 22.060 1.00 78.50 686 LYS A CA 1
ATOM 5272 C C . LYS A 1 686 ? -23.749 -20.211 20.889 1.00 78.50 686 LYS A C 1
ATOM 5274 O O . LYS A 1 686 ? -24.269 -20.394 19.793 1.00 78.50 686 LYS A O 1
ATOM 5279 N N . GLY A 1 687 ? -22.479 -20.525 21.145 1.00 78.31 687 GLY A N 1
ATOM 5280 C CA . GLY A 1 687 ? -21.555 -21.088 20.152 1.00 78.31 687 GLY A CA 1
ATOM 5281 C C . GLY A 1 687 ? -20.789 -20.056 19.317 1.00 78.31 687 GLY A C 1
ATOM 5282 O O . GLY A 1 687 ? -19.802 -20.431 18.679 1.00 78.31 687 GLY A O 1
ATOM 5283 N N . ALA A 1 688 ? -21.163 -18.772 19.368 1.00 83.00 688 ALA A N 1
ATOM 5284 C CA . ALA A 1 688 ? -20.438 -17.724 18.660 1.00 83.00 688 ALA A CA 1
ATOM 5285 C C . ALA A 1 688 ? -18.984 -17.594 19.165 1.00 83.00 688 ALA A C 1
ATOM 5287 O O . ALA A 1 688 ? -18.732 -17.647 20.376 1.00 83.00 688 ALA A O 1
ATOM 5288 N N . PRO A 1 689 ? -17.991 -17.413 18.276 1.00 88.75 689 PRO A N 1
ATOM 5289 C CA . PRO A 1 689 ? -16.632 -17.084 18.686 1.00 88.75 689 PRO A CA 1
ATOM 5290 C C . PRO A 1 689 ? -16.551 -15.708 19.332 1.00 88.75 689 PRO A C 1
ATOM 5292 O O . PRO A 1 689 ? -16.881 -14.708 18.704 1.00 88.75 689 PRO A O 1
ATOM 5295 N N . VAL A 1 690 ? -16.076 -15.663 20.578 1.00 91.81 690 VAL A N 1
ATOM 5296 C CA . VAL A 1 690 ? -15.861 -14.422 21.325 1.00 91.81 690 VAL A CA 1
ATOM 5297 C C . VAL A 1 690 ? -14.427 -14.367 21.831 1.00 91.81 690 VAL A C 1
ATOM 5299 O O . VAL A 1 690 ? -13.944 -15.306 22.471 1.00 91.81 690 VAL A O 1
ATOM 5302 N N . PHE A 1 691 ? -13.777 -13.243 21.555 1.00 95.44 691 PHE A N 1
ATOM 5303 C CA . PHE A 1 691 ? -12.438 -12.901 22.011 1.00 95.44 691 PHE A CA 1
ATOM 5304 C C . PHE A 1 691 ? -12.492 -11.584 22.784 1.00 95.44 691 PHE A C 1
ATOM 5306 O O . PHE A 1 691 ? -13.156 -10.640 22.355 1.00 95.44 691 PHE A O 1
ATOM 5313 N N . VAL A 1 692 ? -11.776 -11.506 23.902 1.00 96.31 692 VAL A N 1
ATOM 5314 C CA . VAL A 1 692 ? -11.604 -10.269 24.673 1.00 96.31 692 VAL A CA 1
ATOM 5315 C C . VAL A 1 692 ? -10.124 -9.922 24.697 1.00 96.31 692 VAL A C 1
ATOM 5317 O O . VAL A 1 692 ? -9.314 -10.685 25.218 1.00 96.31 692 VAL A O 1
ATOM 5320 N N . VAL A 1 693 ? -9.769 -8.784 24.112 1.00 97.06 693 VAL A N 1
ATOM 5321 C CA . VAL A 1 693 ? -8.407 -8.251 24.087 1.00 97.06 693 VAL A CA 1
ATOM 5322 C C . VAL A 1 693 ? -8.208 -7.368 25.314 1.00 97.06 693 VAL A C 1
ATOM 5324 O O . VAL A 1 693 ? -9.018 -6.482 25.590 1.00 97.06 693 VAL A O 1
ATOM 5327 N N . GLY A 1 694 ? -7.150 -7.647 26.071 1.00 95.12 694 GLY A N 1
ATOM 5328 C CA . GLY A 1 694 ? -6.777 -6.872 27.247 1.00 95.12 694 GLY A CA 1
ATOM 5329 C C . GLY A 1 694 ? -6.200 -5.492 26.923 1.00 95.12 694 GLY A C 1
ATOM 5330 O O . GLY A 1 694 ? -5.989 -5.106 25.777 1.00 95.12 694 GLY A O 1
ATOM 5331 N N . CYS A 1 695 ? -5.911 -4.761 27.987 1.00 92.88 695 CYS A N 1
ATOM 5332 C CA . CYS A 1 695 ? -5.210 -3.489 28.020 1.00 92.88 695 CYS A CA 1
ATOM 5333 C C . CYS A 1 695 ? -3.690 -3.705 28.014 1.00 92.88 695 CYS A C 1
ATOM 5335 O O . CYS A 1 695 ? -3.221 -4.682 28.596 1.00 92.88 695 CYS A O 1
ATOM 5337 N N . ASN A 1 696 ? -2.910 -2.734 27.530 1.00 91.25 696 ASN A N 1
ATOM 5338 C CA . ASN A 1 696 ? -1.508 -2.618 27.948 1.00 91.25 696 ASN A CA 1
ATOM 5339 C C . ASN A 1 696 ? -1.460 -2.169 29.414 1.00 91.25 696 ASN A C 1
ATOM 5341 O O . ASN A 1 696 ? -1.773 -1.014 29.728 1.00 91.25 696 ASN A O 1
ATOM 5345 N N . ALA A 1 697 ? -1.096 -3.076 30.315 1.00 89.81 697 ALA A N 1
ATOM 5346 C CA . ALA A 1 697 ? -0.987 -2.774 31.738 1.00 89.81 697 ALA A CA 1
ATOM 5347 C C . ALA A 1 697 ? 0.454 -2.474 32.172 1.00 89.81 697 ALA A C 1
ATOM 5349 O O . ALA A 1 697 ? 0.649 -1.955 33.271 1.00 89.81 697 ALA A O 1
ATOM 5350 N N . ARG A 1 698 ? 1.460 -2.781 31.341 1.00 87.56 698 ARG A N 1
ATOM 5351 C CA . ARG A 1 698 ? 2.882 -2.675 31.687 1.00 87.56 698 ARG A CA 1
ATOM 5352 C C . ARG A 1 698 ? 3.622 -1.823 30.672 1.00 87.56 698 ARG A C 1
ATOM 5354 O O . ARG A 1 698 ? 4.012 -2.271 29.601 1.00 87.56 698 ARG A O 1
ATOM 5361 N N . VAL A 1 699 ? 3.902 -0.588 31.061 1.00 86.56 699 VAL A N 1
ATOM 5362 C CA . VAL A 1 699 ? 4.441 0.426 30.154 1.00 86.56 699 VAL A CA 1
ATOM 5363 C C . VAL A 1 699 ? 5.836 0.859 30.576 1.00 86.56 699 VAL A C 1
ATOM 5365 O O . VAL A 1 699 ? 6.143 0.948 31.764 1.00 86.56 699 VAL A O 1
ATOM 5368 N N . ARG A 1 700 ? 6.694 1.169 29.606 1.00 83.25 700 ARG A N 1
ATOM 5369 C CA . ARG A 1 700 ? 8.007 1.773 29.852 1.00 83.25 700 ARG A CA 1
ATOM 5370 C C . ARG A 1 700 ? 8.140 3.008 28.982 1.00 83.25 700 ARG A C 1
ATOM 5372 O O . ARG A 1 700 ? 8.188 2.907 27.762 1.00 83.25 700 ARG A O 1
ATOM 5379 N N . TRP A 1 701 ? 8.199 4.175 29.613 1.00 80.88 701 TRP A N 1
ATOM 5380 C CA . TRP A 1 701 ? 8.490 5.408 28.891 1.00 80.88 701 TRP A CA 1
ATOM 5381 C C . TRP A 1 701 ? 9.979 5.482 28.540 1.00 80.88 701 TRP A C 1
ATOM 5383 O O . TRP A 1 701 ? 10.792 4.990 29.324 1.00 80.88 701 TRP A O 1
ATOM 5393 N N . PRO A 1 702 ? 10.362 6.148 27.433 1.00 76.25 702 PRO A N 1
ATOM 5394 C CA . PRO A 1 702 ? 11.767 6.274 27.031 1.00 76.25 702 PRO A CA 1
ATOM 5395 C C . PRO A 1 702 ? 12.689 6.857 28.114 1.00 76.25 702 PRO A C 1
ATOM 5397 O O . PRO A 1 702 ? 13.874 6.545 28.164 1.00 76.25 702 PRO A O 1
ATOM 5400 N N . SER A 1 703 ? 12.150 7.693 29.006 1.00 79.00 703 SER A N 1
ATOM 5401 C CA . SER A 1 703 ? 12.879 8.291 30.130 1.00 79.00 703 SER A CA 1
ATOM 5402 C C . SER A 1 703 ? 13.055 7.362 31.340 1.00 79.00 703 SER A C 1
ATOM 5404 O O . SER A 1 703 ? 13.784 7.713 32.268 1.00 79.00 703 SER A O 1
ATOM 5406 N N . MET A 1 704 ? 12.397 6.199 31.367 1.00 81.19 704 MET A N 1
ATOM 5407 C CA . MET A 1 704 ? 12.385 5.286 32.510 1.00 81.19 704 MET A CA 1
ATOM 5408 C C . MET A 1 704 ? 13.172 4.004 32.240 1.00 81.19 704 MET A C 1
ATOM 5410 O O . MET A 1 704 ? 13.136 3.426 31.154 1.00 81.19 704 MET A O 1
ATOM 5414 N N . LYS A 1 705 ? 13.881 3.539 33.275 1.00 81.38 705 LYS A N 1
ATOM 5415 C CA . LYS A 1 705 ? 14.652 2.288 33.229 1.00 81.38 705 LYS A CA 1
ATOM 5416 C C . LYS A 1 705 ? 13.781 1.051 33.432 1.00 81.38 705 LYS A C 1
ATOM 5418 O O . LYS A 1 705 ? 14.079 0.003 32.872 1.00 81.38 705 LYS A O 1
ATOM 5423 N N . GLU A 1 706 ? 12.720 1.179 34.220 1.00 85.81 706 GLU A N 1
ATOM 5424 C CA . GLU A 1 706 ? 11.853 0.070 34.615 1.00 85.81 706 GLU A CA 1
ATOM 5425 C C . GLU A 1 706 ? 10.442 0.233 34.046 1.00 85.81 706 GLU A C 1
ATOM 5427 O O . GLU A 1 706 ? 10.002 1.338 33.716 1.00 85.81 706 GLU A O 1
ATOM 5432 N N . PHE A 1 707 ? 9.738 -0.892 33.926 1.00 84.56 707 PHE A N 1
ATOM 5433 C CA . PHE A 1 707 ? 8.325 -0.905 33.569 1.00 84.56 707 PHE A CA 1
ATOM 5434 C C . PHE A 1 707 ? 7.472 -0.459 34.756 1.00 84.56 707 PHE A C 1
ATOM 5436 O O . PHE A 1 707 ? 7.686 -0.890 35.887 1.00 84.56 707 PHE A O 1
ATOM 5443 N N . VAL A 1 708 ? 6.451 0.340 34.473 1.00 88.88 708 VAL A N 1
ATOM 5444 C CA . VAL A 1 708 ? 5.427 0.753 35.427 1.00 88.88 708 VAL A CA 1
ATOM 5445 C C . VAL A 1 708 ? 4.146 -0.015 35.136 1.00 88.88 708 VAL A C 1
ATOM 5447 O O . VAL A 1 708 ? 3.729 -0.137 33.983 1.00 88.88 708 VAL A O 1
ATOM 5450 N N . THR A 1 709 ? 3.519 -0.529 36.193 1.00 91.00 709 THR A N 1
ATOM 5451 C CA . THR A 1 709 ? 2.197 -1.153 36.091 1.00 91.00 709 THR A CA 1
ATOM 5452 C C . THR A 1 709 ? 1.126 -0.085 36.242 1.00 91.00 709 THR A C 1
ATOM 5454 O O . THR A 1 709 ? 1.092 0.628 37.246 1.00 91.00 709 THR A O 1
ATOM 5457 N N . LEU A 1 710 ? 0.240 0.022 35.260 1.00 91.38 710 LEU A N 1
ATOM 5458 C CA . LEU A 1 710 ? -0.896 0.926 35.319 1.00 91.38 710 LEU A CA 1
ATOM 5459 C C . LEU A 1 710 ? -2.058 0.226 36.033 1.00 91.38 710 LEU A C 1
ATOM 5461 O O . LEU A 1 710 ? -2.660 -0.706 35.501 1.00 91.38 710 LEU A O 1
ATOM 5465 N N . ALA A 1 711 ? -2.350 0.659 37.262 1.00 92.25 711 ALA A N 1
ATOM 5466 C CA . ALA A 1 711 ? -3.269 -0.042 38.162 1.00 92.25 711 ALA A CA 1
ATOM 5467 C C . ALA A 1 711 ? -4.683 -0.225 37.580 1.00 92.25 711 ALA A C 1
ATOM 5469 O O . ALA A 1 711 ? -5.250 -1.307 37.706 1.00 92.25 711 ALA A O 1
ATOM 5470 N N . GLY A 1 712 ? -5.227 0.796 36.904 1.00 92.88 712 GLY A N 1
ATOM 5471 C CA . GLY A 1 712 ? -6.550 0.720 36.272 1.00 92.88 712 GLY A CA 1
ATOM 5472 C C . GLY A 1 712 ? -6.609 -0.332 35.162 1.00 92.88 712 GLY A C 1
ATOM 5473 O O . GLY A 1 712 ? -7.486 -1.191 35.172 1.00 92.88 712 GLY A O 1
ATOM 5474 N N . GLN A 1 713 ? -5.640 -0.321 34.239 1.00 94.44 713 GLN A N 1
ATOM 5475 C CA . GLN A 1 713 ? -5.543 -1.323 33.171 1.00 94.44 713 GLN A CA 1
ATOM 5476 C C . GLN A 1 713 ? -5.321 -2.733 33.731 1.00 94.44 713 GLN A C 1
ATOM 5478 O O . GLN A 1 713 ? -5.939 -3.686 33.261 1.00 94.44 713 GLN A O 1
ATOM 5483 N N . ALA A 1 714 ? -4.465 -2.873 34.748 1.00 94.88 714 ALA A N 1
ATOM 5484 C CA . ALA A 1 714 ? -4.216 -4.157 35.397 1.00 94.88 714 ALA A CA 1
ATOM 5485 C C . ALA A 1 714 ? -5.489 -4.725 36.050 1.00 94.88 714 ALA A C 1
ATOM 5487 O O . ALA A 1 714 ? -5.755 -5.922 35.917 1.00 94.88 714 ALA A O 1
ATOM 5488 N N . ALA A 1 715 ? -6.291 -3.871 36.697 1.00 96.06 715 ALA A N 1
ATOM 5489 C CA . ALA A 1 715 ? -7.568 -4.249 37.295 1.00 96.06 715 ALA A CA 1
ATOM 5490 C C . ALA A 1 715 ? -8.589 -4.682 36.231 1.00 96.06 715 ALA A C 1
ATOM 5492 O O . ALA A 1 715 ? -9.151 -5.770 36.340 1.00 96.06 715 ALA A O 1
ATOM 5493 N N . VAL A 1 716 ? -8.765 -3.906 35.154 1.00 96.44 716 VAL A N 1
ATOM 5494 C CA . VAL A 1 716 ? -9.666 -4.285 34.049 1.00 96.44 716 VAL A CA 1
ATOM 5495 C C . VAL A 1 716 ? -9.234 -5.604 33.400 1.00 96.44 716 VAL A C 1
ATOM 5497 O O . VAL A 1 716 ? -10.076 -6.473 33.178 1.00 96.44 716 VAL A O 1
ATOM 5500 N N . ASN A 1 717 ? -7.933 -5.821 33.165 1.00 96.31 717 ASN A N 1
ATOM 5501 C CA . ASN A 1 717 ? -7.440 -7.105 32.647 1.00 96.31 717 ASN A CA 1
ATOM 5502 C C . ASN A 1 717 ? -7.761 -8.255 33.600 1.00 96.31 717 ASN A C 1
ATOM 5504 O O . ASN A 1 717 ? -8.181 -9.319 33.150 1.00 96.31 717 ASN A O 1
ATOM 5508 N N . GLN A 1 718 ? -7.598 -8.054 34.910 1.00 96.94 718 GLN A N 1
ATOM 5509 C CA . GLN A 1 718 ? -7.972 -9.056 35.903 1.00 96.94 718 GLN A CA 1
ATOM 5510 C C . GLN A 1 718 ? -9.469 -9.386 35.833 1.00 96.94 718 GLN A C 1
ATOM 5512 O O . GLN A 1 718 ? -9.819 -10.562 35.733 1.00 96.94 718 GLN A O 1
ATOM 5517 N N . TRP A 1 719 ? -10.346 -8.380 35.819 1.00 97.31 719 TRP A N 1
ATOM 5518 C CA . TRP A 1 719 ? -11.794 -8.595 35.752 1.00 97.31 719 TRP A CA 1
ATOM 5519 C C . TRP A 1 719 ? -12.211 -9.313 34.462 1.00 97.31 719 TRP A C 1
ATOM 5521 O O . TRP A 1 719 ? -13.013 -10.247 34.505 1.00 97.31 719 TRP A O 1
ATOM 5531 N N . CYS A 1 720 ? -11.628 -8.930 33.322 1.00 96.62 720 CYS A N 1
ATOM 5532 C CA . CYS A 1 720 ? -11.834 -9.606 32.042 1.00 96.62 720 CYS A CA 1
ATOM 5533 C C . CYS A 1 720 ? -11.370 -11.065 32.083 1.00 96.62 720 CYS A C 1
ATOM 5535 O O . CYS A 1 720 ? -12.101 -11.935 31.614 1.00 96.62 720 CYS A O 1
ATOM 5537 N N . ARG A 1 721 ? -10.190 -11.355 32.651 1.00 95.81 721 ARG A N 1
ATOM 5538 C CA . ARG A 1 721 ? -9.671 -12.728 32.778 1.00 95.81 721 ARG A CA 1
ATOM 5539 C C . ARG A 1 721 ? -10.605 -13.612 33.591 1.00 95.81 721 ARG A C 1
ATOM 5541 O O . ARG A 1 721 ? -10.925 -14.710 33.149 1.00 95.81 721 ARG A O 1
ATOM 5548 N N . GLU A 1 722 ? -11.052 -13.131 34.748 1.00 96.00 722 GLU A N 1
ATOM 5549 C CA . GLU A 1 722 ? -11.956 -13.874 35.629 1.00 96.00 722 GLU A CA 1
ATOM 5550 C C . GLU A 1 722 ? -13.280 -14.204 34.926 1.00 96.00 722 GLU A C 1
ATOM 5552 O O . GLU A 1 722 ? -13.719 -15.355 34.940 1.00 96.00 722 GLU A O 1
ATOM 5557 N N . LEU A 1 723 ? -13.883 -13.225 34.244 1.00 94.19 723 LEU A N 1
ATOM 5558 C CA . LEU A 1 723 ? -15.140 -13.430 33.520 1.00 94.19 723 LEU A CA 1
ATOM 5559 C C . LEU A 1 723 ? -14.980 -14.303 32.276 1.00 94.19 723 LEU A C 1
ATOM 5561 O O . LEU A 1 723 ? -15.818 -15.170 32.030 1.00 94.19 723 LEU A O 1
ATOM 5565 N N . CYS A 1 724 ? -13.901 -14.127 31.511 1.00 93.25 724 CYS A N 1
ATOM 5566 C CA . CYS A 1 724 ? -13.619 -14.983 30.362 1.00 93.25 724 CYS A CA 1
ATOM 5567 C C . CYS A 1 724 ? -13.401 -16.432 30.802 1.00 93.25 724 CYS A C 1
ATOM 5569 O O . CYS A 1 724 ? -13.961 -17.335 30.188 1.00 93.25 724 CYS A O 1
ATOM 5571 N N . ALA A 1 725 ? -12.654 -16.662 31.886 1.00 93.19 725 ALA A N 1
ATOM 5572 C CA . ALA A 1 725 ? -12.446 -17.999 32.434 1.00 93.19 725 ALA A CA 1
ATOM 5573 C C . ALA A 1 725 ? -13.768 -18.641 32.882 1.00 93.19 725 ALA A C 1
ATOM 5575 O O . ALA A 1 725 ? -14.030 -19.792 32.537 1.00 93.19 725 ALA A O 1
ATOM 5576 N N . ALA A 1 726 ? -14.627 -17.891 33.582 1.00 90.44 726 ALA A N 1
ATOM 5577 C CA . ALA A 1 726 ? -15.935 -18.377 34.021 1.00 90.44 726 ALA A CA 1
ATOM 5578 C C . ALA A 1 726 ? -16.880 -18.712 32.850 1.00 90.44 726 ALA A C 1
ATOM 5580 O O . ALA A 1 726 ? -17.652 -19.663 32.938 1.00 90.44 726 ALA A O 1
ATOM 5581 N N . ALA A 1 727 ? -16.806 -17.956 31.752 1.00 87.06 727 ALA A N 1
ATOM 5582 C CA . ALA A 1 727 ? -17.643 -18.140 30.566 1.00 87.06 727 ALA A CA 1
ATOM 5583 C C . ALA A 1 727 ? -17.008 -19.033 29.474 1.00 87.06 727 ALA A C 1
ATOM 5585 O O . ALA A 1 727 ? -17.611 -19.225 28.419 1.00 87.06 727 ALA A O 1
ATOM 5586 N N . GLY A 1 728 ? -15.799 -19.568 29.691 1.00 88.31 728 GLY A N 1
ATOM 5587 C CA . GLY A 1 728 ? -15.076 -20.369 28.693 1.00 88.31 728 GLY A CA 1
ATOM 5588 C C . GLY A 1 728 ? -14.656 -19.585 27.440 1.00 88.31 728 GLY A C 1
ATOM 5589 O O . GLY A 1 728 ? -14.561 -20.155 26.352 1.00 88.31 728 GLY A O 1
ATOM 5590 N N . LEU A 1 729 ? -14.437 -18.275 27.569 1.00 90.06 729 LEU A N 1
ATOM 5591 C CA . LEU A 1 729 ? -14.068 -17.373 26.476 1.00 90.06 729 LEU A CA 1
ATOM 5592 C C . LEU A 1 729 ? -12.556 -17.161 26.391 1.00 90.06 729 LEU A C 1
ATOM 5594 O O . LEU A 1 729 ? -11.820 -17.312 27.369 1.00 90.06 729 LEU A O 1
ATOM 5598 N N . ARG A 1 730 ? -12.083 -16.748 25.211 1.00 93.88 730 ARG A N 1
ATOM 5599 C CA . ARG A 1 730 ? -10.665 -16.461 24.988 1.00 93.88 730 ARG A CA 1
ATOM 5600 C C . ARG A 1 730 ? -10.332 -15.029 25.405 1.00 93.88 730 ARG A C 1
ATOM 5602 O O . ARG A 1 730 ? -10.703 -14.082 24.714 1.00 93.88 730 ARG A O 1
ATOM 5609 N N . PHE A 1 731 ? -9.573 -14.884 26.488 1.00 96.12 731 PHE A N 1
ATOM 5610 C CA . PHE A 1 731 ? -8.869 -13.641 26.806 1.00 96.12 731 PHE A CA 1
ATOM 5611 C C . PHE A 1 731 ? -7.503 -13.617 26.102 1.00 96.12 731 PHE A C 1
ATOM 5613 O O . PHE A 1 731 ? -6.771 -14.608 26.143 1.00 96.12 731 PHE A O 1
ATOM 5620 N N . ILE A 1 732 ? -7.178 -12.502 25.452 1.00 96.88 732 ILE A N 1
ATOM 5621 C CA . ILE A 1 732 ? -5.919 -12.261 24.743 1.00 96.88 732 ILE A CA 1
ATOM 5622 C C . ILE A 1 732 ? -5.150 -11.190 25.519 1.00 96.88 732 ILE A C 1
ATOM 5624 O O . ILE A 1 732 ? -5.594 -10.044 25.577 1.00 96.88 732 ILE A O 1
ATOM 5628 N N . GLU A 1 733 ? -4.004 -11.555 26.094 1.00 94.25 733 GLU A N 1
ATOM 5629 C CA . GLU A 1 733 ? -3.113 -10.621 26.792 1.00 94.25 733 GLU A CA 1
ATOM 5630 C C . GLU A 1 733 ? -2.185 -9.948 25.759 1.00 94.25 733 GLU A C 1
ATOM 5632 O O . GLU A 1 733 ? -1.346 -10.629 25.163 1.00 94.25 733 GLU A O 1
ATOM 5637 N N . PRO A 1 734 ? -2.317 -8.633 25.491 1.00 91.50 734 PRO A N 1
ATOM 5638 C CA . PRO A 1 734 ? -1.539 -7.973 24.440 1.00 91.50 734 PRO A CA 1
ATOM 5639 C C . PRO A 1 734 ? -0.025 -8.017 24.676 1.00 91.50 734 PRO A C 1
ATOM 5641 O O . PRO A 1 734 ? 0.749 -8.074 23.719 1.00 91.50 734 PRO A O 1
ATOM 5644 N N . ASP A 1 735 ? 0.391 -8.033 25.946 1.00 86.62 735 ASP A N 1
ATOM 5645 C CA . ASP A 1 735 ? 1.795 -8.071 26.359 1.00 86.62 735 ASP A CA 1
ATOM 5646 C C . ASP A 1 735 ? 2.532 -9.314 25.817 1.00 86.62 735 ASP A C 1
ATOM 5648 O O . ASP A 1 735 ? 3.741 -9.260 25.596 1.00 86.62 735 ASP A O 1
ATOM 5652 N N . GLU A 1 736 ? 1.822 -10.414 25.522 1.00 90.06 736 GLU A N 1
ATOM 5653 C CA . GLU A 1 736 ? 2.392 -11.634 24.918 1.00 90.06 736 GLU A CA 1
ATOM 5654 C C . GLU A 1 736 ? 2.906 -11.417 23.482 1.00 90.06 736 GLU A C 1
ATOM 5656 O O . GLU A 1 736 ? 3.665 -12.232 22.951 1.00 90.06 736 GLU A O 1
ATOM 5661 N N . PHE A 1 737 ? 2.494 -10.325 22.835 1.00 91.56 737 PHE A N 1
ATOM 5662 C CA . PHE A 1 737 ? 2.821 -10.027 21.441 1.00 91.56 737 PHE A CA 1
ATOM 5663 C C . PHE A 1 737 ? 3.893 -8.948 21.281 1.00 91.56 737 PHE A C 1
ATOM 5665 O O . PHE A 1 737 ? 4.308 -8.691 20.146 1.00 91.56 737 PHE A O 1
ATOM 5672 N N . ILE A 1 738 ? 4.367 -8.357 22.381 1.00 89.31 738 ILE A N 1
ATOM 5673 C CA . ILE A 1 738 ? 5.490 -7.416 22.398 1.00 89.31 738 ILE A CA 1
ATOM 5674 C C . ILE A 1 738 ? 6.793 -8.221 22.341 1.00 89.31 738 ILE A C 1
ATOM 5676 O O . ILE A 1 738 ? 7.077 -9.030 23.222 1.00 89.31 738 ILE A O 1
ATOM 5680 N N . ARG A 1 739 ? 7.602 -8.011 21.303 1.00 88.50 739 ARG A N 1
ATOM 5681 C CA . ARG A 1 739 ? 8.882 -8.709 21.096 1.00 88.50 739 ARG A CA 1
ATOM 5682 C C . ARG A 1 739 ? 10.083 -7.794 21.266 1.00 88.50 739 ARG A C 1
ATOM 5684 O O . ARG A 1 739 ? 11.147 -8.249 21.672 1.00 88.50 739 ARG A O 1
ATOM 5691 N N . GLU A 1 740 ? 9.921 -6.518 20.946 1.00 86.62 740 GLU A N 1
ATOM 5692 C CA . GLU A 1 740 ? 10.991 -5.524 20.960 1.00 86.62 740 GLU A CA 1
ATOM 5693 C C . GLU A 1 740 ? 10.452 -4.126 21.285 1.00 86.62 740 GLU A C 1
ATOM 5695 O O . GLU A 1 740 ? 9.251 -3.885 21.277 1.00 86.62 740 GLU A O 1
ATOM 5700 N N . GLU A 1 741 ? 11.341 -3.173 21.569 1.00 82.00 741 GLU A N 1
ATOM 5701 C CA . GLU A 1 741 ? 10.947 -1.806 21.942 1.00 82.00 741 GLU A CA 1
ATOM 5702 C C . GLU A 1 741 ? 10.167 -1.076 20.837 1.00 82.00 741 GLU A C 1
ATOM 5704 O O . GLU A 1 741 ? 9.306 -0.256 21.137 1.00 82.00 741 GLU A O 1
ATOM 5709 N N . SER A 1 742 ? 10.402 -1.407 19.563 1.00 83.38 742 SER A N 1
ATOM 5710 C CA . SER A 1 742 ? 9.653 -0.851 18.427 1.00 83.38 742 SER A CA 1
ATOM 5711 C C . SER A 1 742 ? 8.208 -1.341 18.308 1.00 83.38 742 SER A C 1
ATOM 5713 O O . SER A 1 742 ? 7.461 -0.776 17.511 1.00 83.38 742 SER A O 1
ATOM 5715 N N . ASP A 1 743 ? 7.804 -2.351 19.083 1.00 88.69 743 ASP A N 1
ATOM 5716 C CA . ASP A 1 743 ? 6.409 -2.800 19.167 1.00 88.69 743 ASP A CA 1
ATOM 5717 C C . ASP A 1 743 ? 5.546 -1.890 20.060 1.00 88.69 743 ASP A C 1
ATOM 5719 O O . ASP A 1 743 ? 4.328 -2.055 20.118 1.00 88.69 743 ASP A O 1
ATOM 5723 N N . VAL A 1 744 ? 6.153 -0.924 20.752 1.00 87.88 744 VAL A N 1
ATOM 5724 C CA . VAL A 1 744 ? 5.466 0.055 21.598 1.00 87.88 744 VAL A CA 1
ATOM 5725 C C . VAL A 1 744 ? 5.520 1.423 20.924 1.00 87.88 744 VAL A C 1
ATOM 5727 O O . VAL A 1 744 ? 6.531 1.790 20.321 1.00 87.88 744 VAL A O 1
ATOM 5730 N N . ASP A 1 745 ? 4.432 2.188 21.013 1.00 87.31 745 ASP A N 1
ATOM 5731 C CA . ASP A 1 745 ? 4.411 3.538 20.453 1.00 87.31 745 ASP A CA 1
ATOM 5732 C C . ASP A 1 745 ? 5.439 4.430 21.190 1.00 87.31 745 ASP A C 1
ATOM 5734 O O . ASP A 1 745 ? 5.408 4.536 22.423 1.00 87.31 745 ASP A O 1
ATOM 5738 N N . PRO A 1 746 ? 6.358 5.094 20.460 1.00 79.38 746 PRO A N 1
ATOM 5739 C CA . PRO A 1 746 ? 7.447 5.858 21.067 1.00 79.38 746 PRO A CA 1
ATOM 5740 C C . PRO A 1 746 ? 6.983 7.138 21.786 1.00 79.38 746 PRO A C 1
ATOM 5742 O O . PRO A 1 746 ? 7.718 7.675 22.615 1.00 79.38 746 PRO A O 1
ATOM 5745 N N . ILE A 1 747 ? 5.791 7.647 21.466 1.00 83.12 747 ILE A N 1
ATOM 5746 C CA . ILE A 1 747 ? 5.199 8.876 22.014 1.00 83.12 747 ILE A CA 1
ATOM 5747 C C . ILE A 1 747 ? 4.146 8.544 23.079 1.00 83.12 747 ILE A C 1
ATOM 5749 O O . ILE A 1 747 ? 4.031 9.260 24.076 1.00 83.12 747 ILE A O 1
ATOM 5753 N N . ARG A 1 748 ? 3.379 7.465 22.893 1.00 84.44 748 ARG A N 1
ATOM 5754 C CA . ARG A 1 748 ? 2.341 6.988 23.817 1.00 84.44 748 ARG A CA 1
ATOM 5755 C C . ARG A 1 748 ? 2.633 5.549 24.254 1.00 84.44 748 ARG A C 1
ATOM 5757 O O . ARG A 1 748 ? 1.991 4.638 23.753 1.00 84.44 748 ARG A O 1
ATOM 5764 N N . PRO A 1 749 ? 3.524 5.316 25.233 1.00 81.06 749 PRO A N 1
ATOM 5765 C CA . PRO A 1 749 ? 3.986 3.968 25.591 1.00 81.06 749 PRO A CA 1
ATOM 5766 C C . PRO A 1 749 ? 2.921 3.024 26.157 1.00 81.06 749 PRO A C 1
ATOM 5768 O O . PRO A 1 749 ? 3.192 1.847 26.376 1.00 81.06 749 PRO A O 1
ATOM 5771 N N . ASN A 1 750 ? 1.718 3.534 26.430 1.00 84.38 750 ASN A N 1
ATOM 5772 C CA . ASN A 1 750 ? 0.550 2.720 26.730 1.00 84.38 750 ASN A CA 1
ATOM 5773 C C . ASN A 1 750 ? -0.113 2.136 25.480 1.00 84.38 750 ASN A C 1
ATOM 5775 O O . ASN A 1 750 ? -0.933 1.256 25.633 1.00 84.38 750 ASN A O 1
ATOM 5779 N N . GLN A 1 751 ? 0.223 2.565 24.271 1.00 90.00 751 GLN A N 1
ATOM 5780 C CA . GLN A 1 751 ? -0.286 2.017 23.017 1.00 90.00 751 GLN A CA 1
ATOM 5781 C C . GLN A 1 751 ? 0.788 1.188 22.305 1.00 90.00 751 GLN A C 1
ATOM 5783 O O . GLN A 1 751 ? 1.981 1.293 22.606 1.00 90.00 751 GLN A O 1
ATOM 5788 N N . PHE A 1 752 ? 0.368 0.358 21.351 1.00 91.44 752 PHE A N 1
ATOM 5789 C CA . PHE A 1 752 ? 1.272 -0.516 20.610 1.00 91.44 752 PHE A CA 1
ATOM 5790 C C . PHE A 1 752 ? 1.506 -0.026 19.186 1.00 91.44 752 PHE A C 1
ATOM 5792 O O . PHE A 1 752 ? 0.659 0.628 18.587 1.00 91.44 752 PHE A O 1
ATOM 5799 N N . GLY A 1 753 ? 2.649 -0.398 18.621 1.00 90.62 753 GLY A N 1
ATOM 5800 C CA . GLY A 1 753 ? 2.896 -0.287 17.194 1.00 90.62 753 GLY A CA 1
ATOM 5801 C C . GLY A 1 753 ? 2.065 -1.296 16.391 1.00 90.62 753 GLY A C 1
ATOM 5802 O O . GLY A 1 753 ? 1.591 -2.318 16.895 1.00 90.62 753 GLY A O 1
ATOM 5803 N N . ARG A 1 754 ? 1.942 -1.030 15.088 1.00 93.38 754 ARG A N 1
ATOM 5804 C CA . ARG A 1 754 ? 1.122 -1.785 14.122 1.00 93.38 754 ARG A CA 1
ATOM 5805 C C . ARG A 1 754 ? 1.287 -3.318 14.166 1.00 93.38 754 ARG A C 1
ATOM 5807 O O . ARG A 1 754 ? 0.310 -4.046 13.993 1.00 93.38 754 ARG A O 1
ATOM 5814 N N . LEU A 1 755 ? 2.502 -3.818 14.420 1.00 94.62 755 LEU A N 1
ATOM 5815 C CA . LEU A 1 755 ? 2.803 -5.255 14.385 1.00 94.62 755 LEU A CA 1
ATOM 5816 C C . LEU A 1 755 ? 2.181 -6.029 15.553 1.00 94.62 755 LEU A C 1
ATOM 5818 O O . LEU A 1 755 ? 1.822 -7.192 15.382 1.00 94.62 755 LEU A O 1
ATOM 5822 N N . VAL A 1 756 ? 1.986 -5.402 16.716 1.00 94.81 756 VAL A N 1
ATOM 5823 C CA . VAL A 1 756 ? 1.284 -6.038 17.843 1.00 94.81 756 VAL A CA 1
ATOM 5824 C C . VAL A 1 756 ? -0.176 -6.287 17.477 1.00 94.81 756 VAL A C 1
ATOM 5826 O O . VAL A 1 756 ? -0.669 -7.403 17.631 1.00 94.81 756 VAL A O 1
ATOM 5829 N N . TYR A 1 757 ? -0.851 -5.292 16.895 1.00 95.50 757 TYR A N 1
ATOM 5830 C CA . TYR A 1 757 ? -2.239 -5.433 16.446 1.00 95.50 757 TYR A CA 1
ATOM 5831 C C . TYR A 1 757 ? -2.389 -6.462 15.317 1.00 95.50 757 TYR A C 1
ATOM 5833 O O . TYR A 1 757 ? -3.351 -7.231 15.313 1.00 95.50 757 TYR A O 1
ATOM 5841 N N . PHE A 1 758 ? -1.413 -6.551 14.405 1.00 96.56 758 PHE A N 1
ATOM 5842 C CA . PHE A 1 758 ? -1.360 -7.625 13.408 1.00 96.56 758 PHE A CA 1
ATOM 5843 C C . PHE A 1 758 ? -1.258 -9.011 14.058 1.00 96.56 758 PHE A C 1
ATOM 5845 O O . PHE A 1 758 ? -1.985 -9.927 13.676 1.00 96.56 758 PHE A O 1
ATOM 5852 N N . ARG A 1 759 ? -0.405 -9.179 15.074 1.00 96.50 759 ARG A N 1
ATOM 5853 C CA . ARG A 1 759 ? -0.253 -10.455 15.793 1.00 96.50 759 ARG A CA 1
ATOM 5854 C C . ARG A 1 759 ? -1.519 -10.833 16.569 1.00 96.50 759 ARG A C 1
ATOM 5856 O O . ARG A 1 759 ? -1.894 -12.006 16.568 1.00 96.50 759 ARG A O 1
ATOM 5863 N N . ILE A 1 760 ? -2.217 -9.851 17.146 1.00 96.50 760 ILE A N 1
ATOM 5864 C CA . ILE A 1 760 ? -3.545 -10.037 17.755 1.00 96.50 760 ILE A CA 1
ATOM 5865 C C . ILE A 1 760 ? -4.566 -10.491 16.694 1.00 96.50 760 ILE A C 1
ATOM 5867 O O . ILE A 1 760 ? -5.317 -11.441 16.907 1.00 96.50 760 ILE A O 1
ATOM 5871 N N . CYS A 1 761 ? -4.566 -9.880 15.507 1.00 96.56 761 CYS A N 1
ATOM 5872 C CA . CYS A 1 761 ? -5.405 -10.338 14.398 1.00 96.56 761 CYS A CA 1
ATOM 5873 C C . CYS A 1 761 ? -5.061 -11.781 13.980 1.00 96.56 761 CYS A C 1
ATOM 5875 O O . CYS A 1 761 ? -5.959 -12.601 13.783 1.00 96.56 761 CYS A O 1
ATOM 5877 N N . ALA A 1 762 ? -3.771 -12.126 13.910 1.00 95.56 762 ALA A N 1
ATOM 5878 C CA . ALA A 1 762 ? -3.306 -13.459 13.532 1.00 95.56 762 ALA A CA 1
ATOM 5879 C C . ALA A 1 762 ? -3.780 -14.548 14.505 1.00 95.56 762 ALA A C 1
ATOM 5881 O O . ALA A 1 762 ? -4.202 -15.618 14.057 1.00 95.56 762 ALA A O 1
ATOM 5882 N N . ILE A 1 763 ? -3.753 -14.290 15.820 1.00 95.06 763 ILE A N 1
ATOM 5883 C CA . ILE A 1 763 ? -4.253 -15.250 16.814 1.00 95.06 763 ILE A CA 1
ATOM 5884 C C . ILE A 1 763 ? -5.770 -15.432 16.699 1.00 95.06 763 ILE A C 1
ATOM 5886 O O . ILE A 1 763 ? -6.230 -16.574 16.664 1.00 95.06 763 ILE A O 1
ATOM 5890 N N . VAL A 1 764 ? -6.528 -14.340 16.538 1.00 93.94 764 VAL A N 1
ATOM 5891 C CA . VAL A 1 764 ? -7.986 -14.389 16.341 1.00 93.94 764 VAL A CA 1
ATOM 5892 C C . VAL A 1 764 ? -8.322 -15.191 15.085 1.00 93.94 764 VAL A C 1
ATOM 5894 O O . VAL A 1 764 ? -9.134 -16.110 15.141 1.00 93.94 764 VAL A O 1
ATOM 5897 N N . ALA A 1 765 ? -7.655 -14.906 13.965 1.00 92.75 765 ALA A N 1
ATOM 5898 C CA . ALA A 1 765 ? -7.870 -15.596 12.696 1.00 92.75 765 ALA A CA 1
ATOM 5899 C C . ALA A 1 765 ? -7.560 -17.095 12.786 1.00 92.75 765 ALA A C 1
ATOM 5901 O O . ALA A 1 765 ? -8.327 -17.926 12.299 1.00 92.75 765 ALA A O 1
ATOM 5902 N N . ARG A 1 766 ? -6.437 -17.450 13.420 1.00 92.38 766 ARG A N 1
ATOM 5903 C CA . ARG A 1 766 ? -6.011 -18.842 13.596 1.00 92.38 766 ARG A CA 1
ATOM 5904 C C . ARG A 1 766 ? -6.997 -19.624 14.454 1.00 92.38 766 ARG A C 1
ATOM 5906 O O . ARG A 1 766 ? -7.406 -20.713 14.065 1.00 92.38 766 ARG A O 1
ATOM 5913 N N . GLU A 1 767 ? -7.371 -19.081 15.610 1.00 91.94 767 GLU A N 1
ATOM 5914 C CA . GLU A 1 767 ? -8.302 -19.745 16.525 1.00 91.94 767 GLU A CA 1
ATOM 5915 C C . GLU A 1 767 ? -9.719 -19.814 15.943 1.00 91.94 767 GLU A C 1
ATOM 5917 O O . GLU A 1 767 ? -10.397 -20.822 16.126 1.00 91.94 767 GLU A O 1
ATOM 5922 N N . ALA A 1 768 ? -10.153 -18.802 15.187 1.00 87.00 768 ALA A N 1
ATOM 5923 C CA . ALA A 1 768 ? -11.432 -18.833 14.484 1.00 87.00 768 ALA A CA 1
ATOM 5924 C C . ALA A 1 768 ? -11.480 -19.928 13.405 1.00 87.00 768 ALA A C 1
ATOM 5926 O O . ALA A 1 768 ? -12.450 -20.678 13.351 1.00 87.00 768 ALA A O 1
ATOM 5927 N N . ARG A 1 769 ? -10.421 -20.074 12.595 1.00 87.19 769 ARG A N 1
ATOM 5928 C CA . ARG A 1 769 ? -10.320 -21.117 11.553 1.00 87.19 769 ARG A CA 1
ATOM 5929 C C . ARG A 1 769 ? -10.203 -22.533 12.112 1.00 87.19 769 ARG A C 1
ATOM 5931 O O . ARG A 1 769 ? -10.623 -23.480 11.460 1.00 87.19 769 ARG A O 1
ATOM 5938 N N . ALA A 1 770 ? -9.610 -22.687 13.294 1.00 84.94 770 ALA A N 1
ATOM 5939 C CA . ALA A 1 770 ? -9.440 -23.989 13.936 1.00 84.94 770 ALA A CA 1
ATOM 5940 C C . ALA A 1 770 ? -10.735 -24.530 14.563 1.00 84.94 770 ALA A C 1
ATOM 5942 O O . ALA A 1 770 ? -10.792 -25.708 14.923 1.00 84.94 770 ALA A O 1
ATOM 5943 N N . ARG A 1 771 ? -11.771 -23.694 14.727 1.00 72.50 771 ARG A N 1
ATOM 5944 C CA . ARG A 1 771 ? -13.047 -24.152 15.274 1.00 72.50 771 ARG A CA 1
ATOM 5945 C C . ARG A 1 771 ? -13.752 -25.053 14.254 1.00 72.50 771 ARG A C 1
ATOM 5947 O O . ARG A 1 771 ? -13.939 -24.635 13.113 1.00 72.50 771 ARG A O 1
ATOM 5954 N N . PRO A 1 772 ? -14.180 -26.266 14.646 1.00 57.84 772 PRO A N 1
ATOM 5955 C CA . PRO A 1 772 ? -15.019 -27.084 13.784 1.00 57.84 772 PRO A CA 1
ATOM 5956 C C . PRO A 1 772 ? -16.314 -26.324 13.476 1.00 57.84 772 PRO A C 1
ATOM 5958 O O . PRO A 1 772 ? -16.852 -25.644 14.353 1.00 57.84 772 PRO A O 1
ATOM 5961 N N . ALA A 1 773 ? -16.819 -26.446 12.246 1.00 51.16 773 ALA A N 1
ATOM 5962 C CA . ALA A 1 773 ? -18.142 -25.954 11.876 1.00 51.16 773 ALA A CA 1
ATOM 5963 C C . ALA A 1 773 ? -19.189 -26.615 12.795 1.00 51.16 773 ALA A C 1
ATOM 5965 O O . ALA A 1 773 ? -19.533 -27.776 12.612 1.00 51.16 773 ALA A O 1
ATOM 5966 N N . ALA A 1 774 ? -19.573 -25.893 13.851 1.00 40.38 774 ALA A N 1
ATOM 5967 C CA . ALA A 1 774 ? -20.546 -26.211 14.895 1.00 40.38 774 ALA A CA 1
ATOM 5968 C C . ALA A 1 774 ? -20.851 -27.708 15.155 1.00 40.38 774 ALA A C 1
ATOM 5970 O O . ALA A 1 774 ? -21.781 -28.280 14.596 1.00 40.38 774 ALA A O 1
ATOM 5971 N N . ALA A 1 775 ? -20.189 -28.287 16.159 1.00 32.72 775 ALA A N 1
ATOM 5972 C CA . ALA A 1 775 ? -20.867 -29.173 17.106 1.00 32.72 775 ALA A CA 1
ATOM 5973 C C . ALA A 1 775 ? -20.849 -28.443 18.456 1.00 32.72 775 ALA A C 1
ATOM 5975 O O . ALA A 1 775 ? -19.801 -28.320 19.088 1.00 32.72 775 ALA A O 1
ATOM 5976 N N . GLY A 1 776 ? -21.976 -27.832 18.827 1.00 31.38 776 GLY A N 1
ATOM 5977 C CA . GLY A 1 776 ? -22.069 -27.007 20.032 1.00 31.38 776 GLY A CA 1
ATOM 5978 C C . GLY A 1 776 ? -21.821 -27.821 21.309 1.00 31.38 776 GLY A C 1
ATOM 5979 O O . GLY A 1 776 ? -22.238 -28.979 21.372 1.00 31.38 776 GLY A O 1
ATOM 5980 N N . PRO A 1 777 ? -21.188 -27.252 22.350 1.00 30.66 777 PRO A N 1
ATOM 5981 C CA . PRO A 1 777 ? -21.235 -27.863 23.665 1.00 30.66 777 PRO A CA 1
ATOM 5982 C C . PRO A 1 777 ? -22.607 -27.585 24.294 1.00 30.66 777 PRO A C 1
ATOM 5984 O O . PRO A 1 777 ? -23.080 -26.448 24.329 1.00 30.66 777 PRO A O 1
ATOM 5987 N N . ALA A 1 778 ? -23.254 -28.649 24.769 1.00 32.16 778 ALA A N 1
ATOM 5988 C CA . ALA A 1 778 ? -24.448 -28.570 25.597 1.00 32.16 778 ALA A CA 1
ATOM 5989 C C . ALA A 1 778 ? -24.066 -28.046 26.985 1.00 32.16 778 ALA A C 1
ATOM 5991 O O . ALA A 1 778 ? -23.237 -28.678 27.631 1.00 32.16 778 ALA A O 1
ATOM 5992 N N . LEU A 1 779 ? -24.675 -26.934 27.408 1.00 32.06 779 LEU A N 1
ATOM 5993 C CA . LEU A 1 779 ? -24.984 -26.564 28.797 1.00 32.06 779 LEU A CA 1
ATOM 5994 C C . LEU A 1 779 ? -26.110 -25.518 28.790 1.00 32.06 779 LEU A C 1
ATOM 5996 O O . LEU A 1 779 ? -26.006 -24.498 28.056 1.00 32.06 779 LEU A O 1
#

Mean predicted aligned error: 15.17 Å